Protein AF-A0AAU9X7E3-F1 (afdb_monomer_lite)

Structure (mmCIF, N/CA/C/O backbone):
data_AF-A0AAU9X7E3-F1
#
_entry.id   AF-A0AAU9X7E3-F1
#
loop_
_atom_site.group_PDB
_atom_site.id
_atom_site.type_symbol
_atom_site.label_atom_id
_atom_site.label_alt_id
_atom_site.label_comp_id
_atom_site.label_asym_id
_atom_site.label_entity_id
_atom_site.label_seq_id
_atom_site.pdbx_PDB_ins_code
_atom_site.Cartn_x
_atom_site.Cartn_y
_atom_site.Cartn_z
_atom_site.occupancy
_atom_site.B_iso_or_equiv
_atom_site.auth_seq_id
_atom_site.auth_comp_id
_atom_site.auth_asym_id
_atom_site.auth_atom_id
_atom_site.pdbx_PDB_model_num
ATOM 1 N N . MET A 1 1 ? -19.153 -23.864 36.348 1.00 34.06 1 MET A N 1
ATOM 2 C CA . MET A 1 1 ? -18.197 -24.941 35.980 1.00 34.06 1 MET A CA 1
ATOM 3 C C . MET A 1 1 ? -18.899 -26.295 36.124 1.00 34.06 1 MET A C 1
ATOM 5 O O . MET A 1 1 ? -19.943 -26.302 36.765 1.00 34.06 1 MET A O 1
ATOM 9 N N . PRO A 1 2 ? -18.339 -27.420 35.643 1.00 53.19 2 PRO A N 1
ATOM 10 C CA . PRO A 1 2 ? -17.732 -27.619 34.316 1.00 53.19 2 PRO A CA 1
ATOM 11 C C . PRO A 1 2 ? -18.173 -28.950 33.650 1.00 53.19 2 PRO A C 1
ATOM 13 O O . PRO A 1 2 ? -18.616 -29.851 34.342 1.00 53.19 2 PRO A O 1
ATOM 16 N N . GLU A 1 3 ? -17.962 -29.110 32.335 1.00 28.02 3 GLU A N 1
ATOM 17 C CA . GLU A 1 3 ? -17.413 -30.335 31.701 1.00 28.02 3 GLU A CA 1
ATOM 18 C C . GLU A 1 3 ? -17.286 -30.168 30.169 1.00 28.02 3 GLU A C 1
ATOM 20 O O . GLU A 1 3 ? -17.856 -29.245 29.589 1.00 28.02 3 GLU A O 1
ATOM 25 N N . GLY A 1 4 ? -16.520 -31.047 29.505 1.00 29.06 4 GLY A N 1
ATOM 26 C CA . GLY A 1 4 ? -16.464 -31.138 28.035 1.00 29.06 4 GLY A CA 1
ATOM 27 C C . GLY A 1 4 ? -15.501 -30.170 27.327 1.00 29.06 4 GLY A C 1
ATOM 28 O O . GLY A 1 4 ? -15.916 -29.214 26.673 1.00 29.06 4 GLY A O 1
ATOM 29 N N . SER A 1 5 ? -14.194 -30.449 27.371 1.00 42.25 5 SER A N 1
ATOM 30 C CA . SER A 1 5 ? -13.163 -29.699 26.634 1.00 42.25 5 SER A CA 1
ATOM 31 C C . SER A 1 5 ? -13.253 -29.950 25.113 1.00 42.25 5 SER A C 1
ATOM 33 O O . SER A 1 5 ? -12.653 -30.884 24.585 1.00 42.25 5 SER A O 1
ATOM 35 N N . GLY A 1 6 ? -14.048 -29.128 24.408 1.00 29.08 6 GLY A N 1
ATOM 36 C CA . GLY A 1 6 ? -14.592 -29.461 23.081 1.00 29.08 6 GLY A CA 1
ATOM 37 C C . GLY A 1 6 ? -14.503 -28.399 21.974 1.00 29.08 6 GLY A C 1
ATOM 38 O O . GLY A 1 6 ? -14.292 -27.210 22.213 1.00 29.08 6 GLY A O 1
ATOM 39 N N . PHE A 1 7 ? -14.613 -28.904 20.730 1.00 37.72 7 PHE A N 1
ATOM 40 C CA . PHE A 1 7 ? -13.700 -28.525 19.645 1.00 37.72 7 PHE A CA 1
ATOM 41 C C . PHE A 1 7 ? -14.244 -28.773 18.186 1.00 37.72 7 PHE A C 1
ATOM 43 O O . PHE A 1 7 ? -14.172 -29.905 17.720 1.00 37.72 7 PHE A O 1
ATOM 50 N N . SER A 1 8 ? -14.653 -27.756 17.375 1.00 33.97 8 SER A N 1
ATOM 51 C CA . SER A 1 8 ? -14.902 -27.918 15.894 1.00 33.97 8 SER A CA 1
ATOM 52 C C . SER A 1 8 ? -14.692 -26.670 14.970 1.00 33.97 8 SER A C 1
ATOM 54 O O . SER A 1 8 ? -15.179 -25.585 15.244 1.00 33.97 8 SER A O 1
ATOM 56 N N . TRP A 1 9 ? -13.906 -26.754 13.878 1.00 29.95 9 TRP A N 1
ATOM 57 C CA . TRP A 1 9 ? -13.163 -25.615 13.249 1.00 29.95 9 TRP A CA 1
ATOM 58 C C . TRP A 1 9 ? -14.051 -24.490 12.604 1.00 29.95 9 TRP A C 1
ATOM 60 O O . TRP A 1 9 ? -14.351 -24.609 11.422 1.00 29.95 9 TRP A O 1
ATOM 70 N N . ARG A 1 10 ? -14.405 -23.367 13.292 1.00 33.97 10 ARG A N 1
ATOM 71 C CA . ARG A 1 10 ? -15.103 -22.143 12.754 1.00 33.97 10 ARG A CA 1
ATOM 72 C C . ARG A 1 10 ? -15.026 -20.770 13.557 1.00 33.97 10 ARG A C 1
ATOM 74 O O . ARG A 1 10 ? -16.081 -20.176 13.736 1.00 33.97 10 ARG A O 1
ATOM 81 N N . GLN A 1 11 ? -13.917 -20.212 14.094 1.00 38.56 11 GLN A N 1
ATOM 82 C CA . GLN A 1 11 ? -13.910 -18.886 14.822 1.00 38.56 11 GLN A CA 1
ATOM 83 C C . GLN A 1 11 ? -12.999 -17.870 14.150 1.00 38.56 11 GLN A C 1
ATOM 85 O O . GLN A 1 11 ? -13.429 -16.918 13.506 1.00 38.56 11 GLN A O 1
ATOM 90 N N . LEU A 1 12 ? -11.707 -18.112 14.311 1.00 39.66 12 LEU A N 1
ATOM 91 C CA . LEU A 1 12 ? -10.668 -17.445 13.579 1.00 39.66 12 LEU A CA 1
ATOM 92 C C . LEU A 1 12 ? -10.614 -18.126 12.220 1.00 39.66 12 LEU A C 1
ATOM 94 O O . LEU A 1 12 ? -9.756 -18.964 11.955 1.00 39.66 12 LEU A O 1
ATOM 98 N N . LEU A 1 13 ? -11.599 -17.807 11.393 1.00 48.00 13 LEU A N 1
ATOM 99 C CA . LEU A 1 13 ? -11.430 -17.740 9.956 1.00 48.00 13 LEU A CA 1
ATOM 100 C C . LEU A 1 13 ? -12.403 -16.673 9.472 1.00 48.00 13 LEU A C 1
ATOM 102 O O . LEU A 1 13 ? -13.504 -16.572 10.008 1.00 48.00 13 LEU A O 1
ATOM 106 N N . THR A 1 14 ? -11.942 -15.769 8.628 1.00 72.19 14 THR A N 1
ATOM 107 C CA . THR A 1 14 ? -12.485 -14.426 8.683 1.00 72.19 14 THR A CA 1
ATOM 108 C C . THR A 1 14 ? -12.524 -13.779 7.309 1.00 72.19 14 THR A C 1
ATOM 110 O O . THR A 1 14 ? -12.649 -14.455 6.290 1.00 72.19 14 THR A O 1
ATOM 113 N N . VAL A 1 15 ? -12.580 -12.463 7.287 1.00 75.88 15 VAL A N 1
ATOM 114 C CA . VAL A 1 15 ? -13.208 -11.670 6.250 1.00 75.88 15 VAL A CA 1
ATOM 115 C C . VAL A 1 15 ? -12.195 -10.728 5.609 1.00 75.88 15 VAL A C 1
ATOM 117 O O . VAL A 1 15 ? -12.198 -10.487 4.425 1.00 75.88 15 VAL A O 1
ATOM 120 N N . GLU A 1 16 ? -11.153 -10.365 6.310 1.00 83.69 16 GLU A N 1
ATOM 121 C CA . GLU A 1 16 ? -9.897 -9.882 5.769 1.00 83.69 16 GLU A CA 1
ATOM 122 C C . GLU A 1 16 ? -9.414 -10.733 4.592 1.00 83.69 16 GLU A C 1
ATOM 124 O O . GLU A 1 16 ? -8.988 -10.181 3.589 1.00 83.69 16 GLU A O 1
ATOM 129 N N . PRO A 1 17 ? -9.570 -12.065 4.652 1.00 83.69 17 PRO A N 1
ATOM 130 C CA . PRO A 1 17 ? -9.434 -12.935 3.521 1.00 83.69 17 PRO A CA 1
ATOM 131 C C . PRO A 1 17 ? -10.316 -12.610 2.346 1.00 83.69 17 PRO A C 1
ATOM 133 O O . PRO A 1 17 ? -9.888 -12.287 1.240 1.00 83.69 17 PRO A O 1
ATOM 136 N N . VAL A 1 18 ? -11.582 -12.587 2.703 1.00 84.00 18 VAL A N 1
ATOM 137 C CA . VAL A 1 18 ? -12.708 -12.134 1.945 1.00 84.00 18 VAL A CA 1
ATOM 138 C C . VAL A 1 18 ? -12.499 -10.709 1.506 1.00 84.00 18 VAL A C 1
ATOM 140 O O . VAL A 1 18 ? -13.405 -10.328 0.829 1.00 84.00 18 VAL A O 1
ATOM 143 N N . LEU A 1 19 ? -11.386 -10.008 1.813 1.00 84.50 19 LEU A N 1
ATOM 144 C CA . LEU A 1 19 ? -10.996 -8.629 1.527 1.00 84.50 19 LEU A CA 1
ATOM 145 C C . LEU A 1 19 ? -9.518 -8.453 1.152 1.00 84.50 19 LEU A C 1
ATOM 147 O O . LEU A 1 19 ? -9.075 -7.313 1.104 1.00 84.50 19 LEU A O 1
ATOM 151 N N . PHE A 1 20 ? -8.721 -9.491 0.862 1.00 85.31 20 PHE A N 1
ATOM 152 C CA . PHE A 1 20 ? -7.303 -9.233 0.567 1.00 85.31 20 PHE A CA 1
ATOM 153 C C . PHE A 1 20 ? -6.941 -8.939 -0.880 1.00 85.31 20 PHE A C 1
ATOM 155 O O . PHE A 1 20 ? -5.976 -8.275 -1.130 1.00 85.31 20 PHE A O 1
ATOM 162 N N . LEU A 1 21 ? -7.703 -9.362 -1.860 1.00 86.56 21 LEU A N 1
ATOM 163 C CA . LEU A 1 21 ? -7.355 -9.533 -3.238 1.00 86.56 21 LEU A CA 1
ATOM 164 C C . LEU A 1 21 ? -8.092 -8.688 -4.307 1.00 86.56 21 LEU A C 1
ATOM 166 O O . LEU A 1 21 ? -7.710 -8.831 -5.435 1.00 86.56 21 LEU A O 1
ATOM 170 N N . TYR A 1 22 ? -9.035 -7.776 -4.036 1.00 88.69 22 TYR A N 1
ATOM 171 C CA . TYR A 1 22 ? -9.786 -6.819 -4.925 1.00 88.69 22 TYR A CA 1
ATOM 172 C C . TYR A 1 22 ? -9.271 -5.428 -4.785 1.00 88.69 22 TYR A C 1
ATOM 174 O O . TYR A 1 22 ? -9.826 -4.531 -5.361 1.00 88.69 22 TYR A O 1
ATOM 182 N N . ALA A 1 23 ? -8.207 -5.235 -4.030 1.00 87.69 23 ALA A N 1
ATOM 183 C CA . ALA A 1 23 ? -7.417 -4.050 -4.196 1.00 87.69 23 ALA A CA 1
ATOM 184 C C . ALA A 1 23 ? -6.188 -4.302 -5.044 1.00 87.69 23 ALA A C 1
ATOM 186 O O . ALA A 1 23 ? -5.685 -3.341 -5.564 1.00 87.69 23 ALA A O 1
ATOM 187 N N . PHE A 1 24 ? -5.832 -5.562 -5.269 1.00 87.69 24 PHE A N 1
ATOM 188 C CA . PHE A 1 24 ? -4.678 -6.194 -5.915 1.00 87.69 24 PHE A CA 1
ATOM 189 C C . PHE A 1 24 ? -4.375 -5.968 -7.395 1.00 87.69 24 PHE A C 1
ATOM 191 O O . PHE A 1 24 ? -3.501 -5.187 -7.723 1.00 87.69 24 PHE A O 1
ATOM 198 N N . GLY A 1 25 ? -4.981 -6.694 -8.328 1.00 87.69 25 GLY A N 1
ATOM 199 C CA . GLY A 1 25 ? -5.093 -6.246 -9.719 1.00 87.69 25 GLY A CA 1
ATOM 200 C C . GLY A 1 25 ? -6.504 -5.807 -10.047 1.00 87.69 25 GLY A C 1
ATOM 201 O O . GLY A 1 25 ? -7.139 -6.090 -11.057 1.00 87.69 25 GLY A O 1
ATOM 202 N N . LEU A 1 26 ? -7.034 -5.158 -9.053 1.00 89.12 26 LEU A N 1
ATOM 203 C CA . LEU A 1 26 ? -7.523 -3.848 -9.144 1.00 89.12 26 LEU A CA 1
ATOM 204 C C . LEU A 1 26 ? -6.396 -2.846 -9.177 1.00 89.12 26 LEU A C 1
ATOM 206 O O . LEU A 1 26 ? -6.525 -1.754 -9.716 1.00 89.12 26 LEU A O 1
ATOM 210 N N . PHE A 1 27 ? -5.292 -3.170 -8.529 1.00 90.56 27 PHE A N 1
ATOM 211 C CA . PHE A 1 27 ? -4.270 -2.195 -8.397 1.00 90.56 27 PHE A CA 1
ATOM 212 C C . PHE A 1 27 ? -3.461 -2.062 -9.627 1.00 90.56 27 PHE A C 1
ATOM 214 O O . PHE A 1 27 ? -3.493 -1.008 -10.237 1.00 90.56 27 PHE A O 1
ATOM 221 N N . MET A 1 28 ? -2.950 -3.203 -10.045 1.00 91.38 28 MET A N 1
ATOM 222 C CA . MET A 1 28 ? -3.011 -3.744 -11.392 1.00 91.38 28 MET A CA 1
ATOM 223 C C . MET A 1 28 ? -4.469 -3.790 -11.883 1.00 91.38 28 MET A C 1
ATOM 225 O O . MET A 1 28 ? -4.993 -4.841 -12.187 1.00 91.38 28 MET A O 1
ATOM 229 N N . ASN A 1 29 ? -5.127 -2.636 -11.821 1.00 91.44 29 ASN A N 1
ATOM 230 C CA . ASN A 1 29 ? -6.243 -2.076 -12.577 1.00 91.44 29 ASN A CA 1
ATOM 231 C C . ASN A 1 29 ? -6.055 -0.632 -12.905 1.00 91.44 29 ASN A C 1
ATOM 233 O O . ASN A 1 29 ? -6.702 -0.148 -13.782 1.00 91.44 29 ASN A O 1
ATOM 237 N N . VAL A 1 30 ? -5.108 0.083 -12.351 1.00 87.62 30 VAL A N 1
ATOM 238 C CA . VAL A 1 30 ? -4.711 1.364 -12.934 1.00 87.62 30 VAL A CA 1
ATOM 239 C C . VAL A 1 30 ? -3.612 1.344 -13.930 1.00 87.62 30 VAL A C 1
ATOM 241 O O . VAL A 1 30 ? -3.585 2.260 -14.751 1.00 87.62 30 VAL A O 1
ATOM 244 N N . PRO A 1 31 ? -2.628 0.479 -13.760 1.00 90.00 31 PRO A N 1
ATOM 245 C CA . PRO A 1 31 ? -1.427 0.639 -14.476 1.00 90.00 31 PRO A CA 1
ATOM 246 C C . PRO A 1 31 ? -1.408 -0.343 -15.647 1.00 90.00 31 PRO A C 1
ATOM 248 O O . PRO A 1 31 ? -0.326 -0.506 -16.158 1.00 90.00 31 PRO A O 1
ATOM 251 N N . VAL A 1 32 ? -2.532 -0.962 -16.072 1.00 93.00 32 VAL A N 1
ATOM 252 C CA . VAL A 1 32 ? -2.797 -1.820 -17.277 1.00 93.00 32 VAL A CA 1
ATOM 253 C C . VAL A 1 32 ? -4.210 -1.813 -18.019 1.00 93.00 32 VAL A C 1
ATOM 255 O O . VAL A 1 32 ? -4.251 -2.307 -19.133 1.00 93.00 32 VAL A O 1
ATOM 258 N N . SER A 1 33 ? -5.253 -1.002 -17.718 1.00 91.44 33 SER A N 1
ATOM 259 C CA . SER A 1 33 ? -6.255 -0.308 -18.667 1.00 91.44 33 SER A CA 1
ATOM 260 C C . SER A 1 33 ? -6.373 1.287 -19.298 1.00 91.44 33 SER A C 1
ATOM 262 O O . SER A 1 33 ? -7.465 1.472 -19.770 1.00 91.44 33 SER A O 1
ATOM 264 N N . GLN A 1 34 ? -5.578 2.501 -19.597 1.00 90.06 34 GLN A N 1
ATOM 265 C CA . GLN A 1 34 ? -4.177 3.240 -19.964 1.00 90.06 34 GLN A CA 1
ATOM 266 C C . GLN A 1 34 ? -2.759 2.809 -20.808 1.00 90.06 34 GLN A C 1
ATOM 268 O O . GLN A 1 34 ? -1.940 3.700 -20.990 1.00 90.06 34 GLN A O 1
ATOM 273 N N . GLN A 1 35 ? -2.347 1.595 -21.363 1.00 92.44 35 GLN A N 1
ATOM 274 C CA . GLN A 1 35 ? -1.590 1.030 -22.552 1.00 92.44 35 GLN A CA 1
ATOM 275 C C . GLN A 1 35 ? -2.226 0.050 -23.619 1.00 92.44 35 GLN A C 1
ATOM 277 O O . GLN A 1 35 ? -1.532 -0.578 -24.400 1.00 92.44 35 GLN A O 1
ATOM 282 N N . PHE A 1 36 ? -3.530 -0.059 -23.742 1.00 93.69 36 PHE A N 1
ATOM 283 C CA . PHE A 1 36 ? -4.358 -0.618 -24.803 1.00 93.69 36 PHE A CA 1
ATOM 284 C C . PHE A 1 36 ? -5.284 0.359 -25.674 1.00 93.69 36 PHE A C 1
ATOM 286 O O . PHE A 1 36 ? -6.014 -0.174 -26.476 1.00 93.69 36 PHE A O 1
ATOM 293 N N . ILE A 1 37 ? -5.215 1.733 -25.669 1.00 92.25 37 ILE A N 1
ATOM 294 C CA . ILE A 1 37 ? -5.540 2.700 -26.797 1.00 92.25 37 ILE A CA 1
ATOM 295 C C . ILE A 1 37 ? -4.509 3.749 -27.479 1.00 92.25 37 ILE A C 1
ATOM 297 O O . ILE A 1 37 ? -4.944 4.452 -28.376 1.00 92.25 37 ILE A O 1
ATOM 301 N N . TYR A 1 38 ? -3.172 3.833 -27.273 1.00 92.19 38 TYR A N 1
ATOM 302 C CA . TYR A 1 38 ? -2.069 4.487 -28.095 1.00 92.19 38 TYR A CA 1
ATOM 303 C C . TYR A 1 38 ? -1.623 3.456 -29.204 1.00 92.19 38 TYR A C 1
ATOM 305 O O . TYR A 1 38 ? -2.498 3.217 -29.980 1.00 92.19 38 TYR A O 1
ATOM 313 N N . HIS A 1 39 ? -0.452 2.761 -29.344 1.00 91.62 39 HIS A N 1
ATOM 314 C CA . HIS A 1 39 ? -0.126 1.476 -30.117 1.00 91.62 39 HIS A CA 1
ATOM 315 C C . HIS A 1 39 ? -1.117 1.124 -31.310 1.00 91.62 39 HIS A C 1
ATOM 317 O O . HIS A 1 39 ? -1.103 1.916 -32.213 1.00 91.62 39 HIS A O 1
ATOM 323 N N . ARG A 1 40 ? -2.065 0.174 -31.484 1.00 91.56 40 ARG A N 1
ATOM 324 C CA . ARG A 1 40 ? -3.116 0.280 -32.601 1.00 91.56 40 ARG A CA 1
ATOM 325 C C . ARG A 1 40 ? -4.048 1.566 -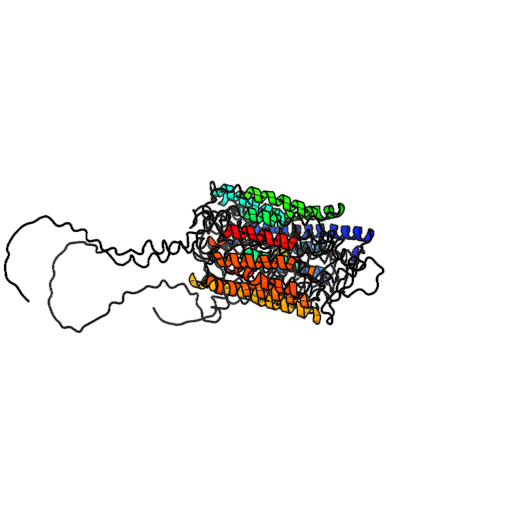32.701 1.00 91.56 40 ARG A C 1
ATOM 327 O O . ARG A 1 40 ? -5.208 1.439 -33.078 1.00 91.56 40 ARG A O 1
ATOM 334 N N . LEU A 1 41 ? -3.558 2.763 -32.337 1.00 91.69 41 LEU A N 1
ATOM 335 C CA . LEU A 1 41 ? -3.818 4.211 -32.589 1.00 91.69 41 LEU A CA 1
ATOM 336 C C . LEU A 1 41 ? -2.531 5.086 -32.321 1.00 91.69 41 LEU A C 1
ATOM 338 O O . LEU A 1 41 ? -2.574 6.305 -32.391 1.00 91.69 41 LEU A O 1
ATOM 342 N N . SER A 1 42 ? -1.381 4.503 -31.975 1.00 89.94 42 SER A N 1
ATOM 343 C CA . SER A 1 42 ? 0.005 4.910 -32.205 1.00 89.94 42 SER A CA 1
ATOM 344 C C . SER A 1 42 ? 0.486 4.177 -33.439 1.00 89.94 42 SER A C 1
ATOM 346 O O . SER A 1 42 ? 0.363 4.822 -34.442 1.00 89.94 42 SER A O 1
ATOM 348 N N . ASP A 1 43 ? 0.855 2.894 -33.505 1.00 89.12 43 ASP A N 1
ATOM 349 C CA . ASP A 1 43 ? 0.644 2.034 -34.698 1.00 89.12 43 ASP A CA 1
ATOM 350 C C . ASP A 1 43 ? -0.542 2.476 -35.589 1.00 89.12 43 ASP A C 1
ATOM 352 O O . ASP A 1 43 ? -0.310 2.744 -36.762 1.00 89.12 43 ASP A O 1
ATOM 356 N N . ALA A 1 44 ? -1.780 2.663 -35.088 1.00 88.94 44 ALA A N 1
ATOM 357 C CA . ALA A 1 44 ? -2.884 3.157 -35.951 1.00 88.94 44 ALA A CA 1
ATOM 358 C C . ALA A 1 44 ? -3.032 4.696 -36.047 1.00 88.94 44 ALA A C 1
ATOM 360 O O . ALA A 1 44 ? -4.009 5.192 -36.601 1.00 88.94 44 ALA A O 1
ATOM 361 N N . LYS A 1 45 ? -2.041 5.453 -35.564 1.00 88.81 45 LYS A N 1
ATOM 362 C CA . LYS A 1 45 ? -1.701 6.821 -36.011 1.00 88.81 45 LYS A CA 1
ATOM 363 C C . LYS A 1 45 ? -0.248 6.926 -36.552 1.00 88.81 45 LYS A C 1
ATOM 365 O O . LYS A 1 45 ? 0.256 8.029 -36.705 1.00 88.81 45 LYS A O 1
ATOM 370 N N . GLY A 1 46 ? 0.461 5.827 -36.827 1.00 84.00 46 GLY A N 1
ATOM 371 C CA . GLY A 1 46 ? 1.904 5.801 -37.130 1.00 84.00 46 GLY A CA 1
ATOM 372 C C . GLY A 1 46 ? 2.912 6.289 -36.058 1.00 84.00 46 GLY A C 1
ATOM 373 O O . GLY A 1 46 ? 4.012 6.677 -36.432 1.00 84.00 46 GLY A O 1
ATOM 374 N N . PHE A 1 47 ? 2.603 6.318 -34.757 1.00 84.00 47 PHE A N 1
ATOM 375 C CA . PHE A 1 47 ? 3.562 6.548 -33.658 1.00 84.00 47 PHE A CA 1
ATOM 376 C C . PHE A 1 47 ? 4.141 5.182 -33.205 1.00 84.00 47 PHE A C 1
ATOM 378 O O . PHE A 1 47 ? 3.400 4.405 -32.617 1.00 84.00 47 PHE A O 1
ATOM 385 N N . PRO A 1 48 ? 5.411 4.828 -33.484 1.00 76.00 48 PRO A N 1
ATOM 386 C CA . PRO A 1 48 ? 5.922 3.457 -33.285 1.00 76.00 48 PRO A CA 1
ATOM 387 C C . PRO A 1 48 ? 5.993 2.856 -31.852 1.00 76.00 48 PRO A C 1
ATOM 389 O O . PRO A 1 48 ? 6.916 2.105 -31.585 1.00 76.00 48 PRO A O 1
ATOM 392 N N . TYR A 1 49 ? 5.161 3.203 -30.863 1.00 79.12 49 TYR A N 1
ATOM 393 C CA . TYR A 1 49 ? 5.353 2.707 -29.481 1.00 79.12 49 TYR A CA 1
ATOM 394 C C . TYR A 1 49 ? 5.371 1.169 -29.416 1.00 79.12 49 TYR A C 1
ATOM 396 O O . TYR A 1 49 ? 4.471 0.544 -29.966 1.00 79.12 49 TYR A O 1
ATOM 404 N N . HIS A 1 50 ? 6.365 0.555 -28.759 1.00 76.25 50 HIS A N 1
ATOM 405 C CA . HIS A 1 50 ? 6.971 -0.640 -29.357 1.00 76.25 50 HIS A CA 1
ATOM 406 C C . HIS A 1 50 ? 7.244 -1.845 -28.434 1.00 76.25 50 HIS A C 1
ATOM 408 O O . HIS A 1 50 ? 7.209 -1.758 -27.218 1.00 76.25 50 HIS A O 1
ATOM 414 N N . PHE A 1 51 ? 7.495 -2.995 -29.063 1.00 70.06 51 PHE A N 1
ATOM 415 C CA . PHE A 1 51 ? 7.482 -4.349 -28.518 1.00 70.06 51 PHE A CA 1
ATOM 416 C C . PHE A 1 51 ? 8.417 -4.729 -27.337 1.00 70.06 51 PHE A C 1
ATOM 418 O O . PHE A 1 51 ? 7.815 -5.160 -26.355 1.00 70.06 51 PHE A O 1
ATOM 425 N N . GLN A 1 52 ? 9.773 -4.728 -27.427 1.00 63.19 52 GLN A N 1
ATOM 426 C CA . GLN A 1 52 ? 10.666 -5.796 -26.838 1.00 63.19 52 GLN A CA 1
ATOM 427 C C . GLN A 1 52 ? 11.267 -5.689 -25.249 1.00 63.19 52 GLN A C 1
ATOM 429 O O . GLN A 1 52 ? 10.943 -6.693 -23.570 1.00 63.19 52 GLN A O 1
ATOM 434 N N . GLN A 1 53 ? 12.144 -4.673 -25.742 1.00 62.84 53 GLN A N 1
ATOM 435 C CA . GLN A 1 53 ? 13.646 -4.399 -25.710 1.00 62.84 53 GLN A CA 1
ATOM 436 C C . GLN A 1 53 ? 13.953 -3.350 -24.638 1.00 62.84 53 GLN A C 1
ATOM 438 O O . GLN A 1 53 ? 13.174 -2.430 -24.605 1.00 62.84 53 GLN A O 1
ATOM 443 N N . GLU A 1 54 ? 14.945 -3.468 -23.728 1.00 54.06 54 GLU A N 1
ATOM 444 C CA . GLU A 1 54 ? 14.678 -3.039 -22.323 1.00 54.06 54 GLU A CA 1
ATOM 445 C C . GLU A 1 54 ? 14.448 -1.561 -22.126 1.00 54.06 54 GLU A C 1
ATOM 447 O O . GLU A 1 54 ? 13.782 -1.240 -21.162 1.00 54.06 54 GLU A O 1
ATOM 452 N N . THR A 1 55 ? 14.791 -0.663 -23.049 1.00 59.16 55 THR A N 1
ATOM 453 C CA . THR A 1 55 ? 13.790 0.364 -23.325 1.00 59.16 55 THR A CA 1
ATOM 454 C C . THR A 1 55 ? 13.224 0.268 -24.758 1.00 59.16 55 THR A C 1
ATOM 456 O O . THR A 1 55 ? 14.013 0.115 -25.676 1.00 59.16 55 THR A O 1
ATOM 459 N N . GLY A 1 56 ? 11.887 0.233 -25.005 1.00 57.03 56 GLY A N 1
ATOM 460 C CA . GLY A 1 56 ? 11.268 0.107 -26.365 1.00 57.03 56 GLY A CA 1
ATOM 461 C C . GLY A 1 56 ? 10.185 1.066 -27.090 1.00 57.03 56 GLY A C 1
ATOM 462 O O . GLY A 1 56 ? 9.173 0.482 -27.396 1.00 57.03 56 GLY A O 1
ATOM 463 N N . CYS A 1 57 ? 10.057 2.372 -27.544 1.00 62.22 57 CYS A N 1
ATOM 464 C CA . CYS A 1 57 ? 10.590 3.814 -27.743 1.00 62.22 57 CYS A CA 1
ATOM 465 C C . CYS A 1 57 ? 11.996 4.455 -28.242 1.00 62.22 57 CYS A C 1
ATOM 467 O O . CYS A 1 57 ? 12.211 5.400 -27.512 1.00 62.22 57 CYS A O 1
ATOM 469 N N . GLU A 1 58 ? 12.764 4.215 -29.402 1.00 51.38 58 GLU A N 1
ATOM 470 C CA . GLU A 1 58 ? 14.169 4.529 -30.012 1.00 51.38 58 GLU A CA 1
ATOM 471 C C . GLU A 1 58 ? 14.507 5.895 -30.726 1.00 51.38 58 GLU A C 1
ATOM 473 O O . GLU A 1 58 ? 13.679 6.387 -31.485 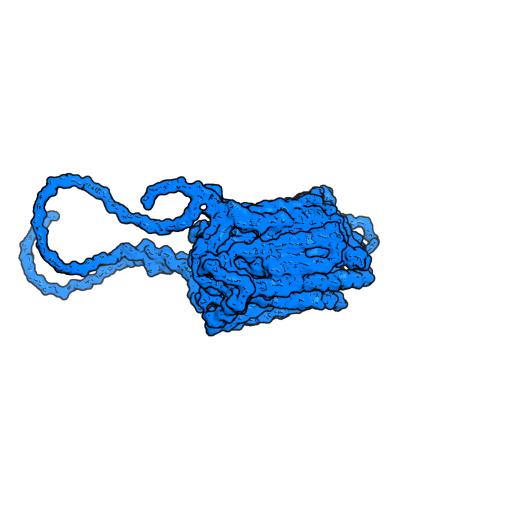1.00 51.38 58 GLU A O 1
ATOM 478 N N . GLY A 1 59 ? 15.699 6.518 -30.508 1.00 55.16 59 GLY A N 1
ATOM 479 C CA . GLY A 1 59 ? 16.187 7.800 -31.100 1.00 55.16 59 GLY A CA 1
ATOM 480 C C . GLY A 1 59 ? 16.111 9.144 -30.299 1.00 55.16 59 GLY A C 1
ATOM 481 O O . GLY A 1 59 ? 15.745 10.181 -30.852 1.00 55.16 59 GLY A O 1
ATOM 482 N N . LYS A 1 60 ? 16.379 9.181 -28.983 1.00 54.72 60 LYS A N 1
ATOM 483 C CA . LYS A 1 60 ? 15.638 9.963 -27.954 1.00 54.72 60 LYS A CA 1
ATOM 484 C C . LYS A 1 60 ? 15.459 11.491 -28.024 1.00 54.72 60 LYS A C 1
ATOM 486 O O . LYS A 1 60 ? 14.740 12.002 -27.182 1.00 54.72 60 LYS A O 1
ATOM 491 N N . ASN A 1 61 ? 15.883 12.273 -29.002 1.00 62.19 61 ASN A N 1
ATOM 492 C CA . ASN A 1 61 ? 15.286 13.619 -29.142 1.00 62.19 61 ASN A CA 1
ATOM 493 C C . ASN A 1 61 ? 14.149 13.598 -30.165 1.00 62.19 61 ASN A C 1
ATOM 495 O O . ASN A 1 61 ? 14.402 13.540 -31.362 1.00 62.19 61 ASN A O 1
ATOM 499 N N . LEU A 1 62 ? 12.883 13.685 -29.717 1.00 74.31 62 LEU A N 1
ATOM 500 C CA . LEU A 1 62 ? 11.772 13.627 -30.678 1.00 74.31 62 LEU A CA 1
ATOM 501 C C . LEU A 1 62 ? 11.795 14.818 -31.635 1.00 74.31 62 LEU A C 1
ATOM 503 O O . LEU A 1 62 ? 11.661 15.968 -31.198 1.00 74.31 62 LEU A O 1
ATOM 507 N N . ASN A 1 63 ? 11.775 14.501 -32.925 1.00 81.25 63 ASN A N 1
ATOM 508 C CA . ASN A 1 63 ? 11.413 15.412 -34.003 1.00 81.25 63 ASN A CA 1
ATOM 509 C C . ASN A 1 63 ? 10.011 16.013 -33.783 1.00 81.25 63 ASN A C 1
ATOM 511 O O . ASN A 1 63 ? 9.130 15.395 -33.179 1.00 81.25 63 ASN A O 1
ATOM 515 N N . ALA A 1 64 ? 9.782 17.226 -34.296 1.00 82.56 64 ALA A N 1
ATOM 516 C CA . ALA A 1 64 ? 8.546 17.979 -34.055 1.00 82.56 64 ALA A CA 1
ATOM 517 C C . ALA A 1 64 ? 7.272 17.260 -34.548 1.00 82.56 64 ALA A C 1
ATOM 519 O O . ALA A 1 64 ? 6.230 17.354 -33.900 1.00 82.56 64 ALA A O 1
ATOM 520 N N . SER A 1 65 ? 7.367 16.500 -35.644 1.00 84.62 65 SER A N 1
ATOM 521 C CA . SER A 1 65 ? 6.297 15.633 -36.161 1.00 84.62 65 SER A CA 1
ATOM 522 C C . SER A 1 65 ? 5.861 14.601 -35.123 1.00 84.62 65 SER A C 1
ATOM 524 O O . SER A 1 65 ? 4.685 14.527 -34.770 1.00 84.62 65 SER A O 1
ATOM 526 N N . MET A 1 66 ? 6.824 13.874 -34.561 1.00 83.00 66 MET A N 1
ATOM 527 C CA . MET A 1 66 ? 6.577 12.908 -33.504 1.00 83.00 66 MET A CA 1
ATOM 528 C C . MET A 1 66 ? 6.069 13.604 -32.232 1.00 83.00 66 MET A C 1
ATOM 530 O O . MET A 1 66 ? 5.069 13.151 -31.693 1.00 83.00 66 MET A O 1
ATOM 534 N N . LYS A 1 67 ? 6.646 14.745 -31.797 1.00 83.69 67 LYS A N 1
ATOM 535 C CA . LYS A 1 67 ? 6.146 15.525 -30.631 1.00 83.69 67 LYS A CA 1
ATOM 536 C C . LYS A 1 67 ? 4.704 16.037 -30.819 1.00 83.69 67 LYS A C 1
ATOM 538 O O . LYS A 1 67 ? 4.014 16.277 -29.830 1.00 83.69 67 LYS A O 1
ATOM 543 N N . LYS A 1 68 ? 4.233 16.235 -32.058 1.00 87.44 68 LYS A N 1
ATOM 544 C CA . LYS A 1 68 ? 2.824 16.544 -32.375 1.00 87.44 68 LYS A CA 1
ATOM 545 C C . LYS A 1 68 ? 1.960 15.292 -32.272 1.00 87.44 68 LYS A C 1
ATOM 547 O O . LYS A 1 68 ? 0.971 15.302 -31.544 1.00 87.44 68 LYS A O 1
ATOM 552 N N . LEU A 1 69 ? 2.367 14.229 -32.963 1.00 88.50 69 LEU A N 1
ATOM 553 C CA . LEU A 1 69 ? 1.647 12.962 -33.024 1.00 88.50 69 LEU A CA 1
ATOM 554 C C . LEU A 1 69 ? 1.411 12.393 -31.624 1.00 88.50 69 LEU A C 1
ATOM 556 O O . LEU A 1 69 ? 0.298 12.050 -31.255 1.00 88.50 69 LEU A O 1
ATOM 560 N N . GLU A 1 70 ? 2.441 12.445 -30.795 1.00 88.00 70 GLU A N 1
ATOM 561 C CA . GLU A 1 70 ? 2.399 12.162 -29.372 1.00 88.00 70 GLU A CA 1
ATOM 562 C C . GLU A 1 70 ? 1.259 12.867 -28.635 1.00 88.00 70 GLU A C 1
ATOM 564 O O . GLU A 1 70 ? 0.463 12.227 -27.955 1.00 88.00 70 GLU A O 1
ATOM 569 N N . LYS A 1 71 ? 1.148 14.190 -28.784 1.00 90.06 71 LYS A N 1
ATOM 570 C CA . LYS A 1 71 ? 0.115 14.994 -28.127 1.00 90.06 71 LYS A CA 1
ATOM 571 C C . LYS A 1 71 ? -1.276 14.671 -28.662 1.00 90.06 71 LYS A C 1
ATOM 573 O O . LYS A 1 71 ? -2.240 14.810 -27.919 1.00 90.06 71 LYS A O 1
ATOM 578 N N . GLU A 1 72 ? -1.398 14.212 -29.903 1.00 90.81 72 GLU A N 1
ATOM 579 C CA . GLU A 1 72 ? -2.661 13.703 -30.447 1.00 90.81 72 GLU A CA 1
ATOM 580 C C . GLU A 1 72 ? -3.016 12.354 -29.845 1.00 90.81 72 GLU A C 1
ATOM 582 O O . GLU A 1 72 ? -4.148 12.166 -29.412 1.00 90.81 72 GLU A O 1
ATOM 587 N N . VAL A 1 73 ? -2.065 11.426 -29.743 1.00 91.69 73 VAL A N 1
ATOM 588 C CA . VAL A 1 73 ? -2.359 10.139 -29.121 1.00 91.69 73 VAL A CA 1
ATOM 589 C C . VAL A 1 73 ? -2.622 10.312 -27.608 1.00 91.69 73 VAL A C 1
ATOM 591 O O . VAL A 1 73 ? -3.494 9.660 -27.054 1.00 91.69 73 VAL A O 1
ATOM 594 N N . GLN A 1 74 ? -2.011 11.305 -26.946 1.00 90.81 74 GLN A N 1
ATOM 595 C CA . GLN A 1 74 ? -2.353 11.736 -25.572 1.00 90.81 74 GLN A CA 1
ATOM 596 C C . GLN A 1 74 ? -3.724 12.399 -25.441 1.00 90.81 74 GLN A C 1
ATOM 598 O O . GLN A 1 74 ? -4.254 12.512 -24.340 1.00 90.81 74 GLN A O 1
ATOM 603 N N . THR A 1 75 ? -4.255 12.965 -26.519 1.00 91.38 75 THR A N 1
ATOM 604 C CA . THR A 1 75 ? -5.474 13.772 -26.436 1.00 91.38 75 THR A CA 1
ATOM 605 C C . THR A 1 75 ? -6.680 12.854 -26.416 1.00 91.38 75 THR A C 1
ATOM 607 O O . THR A 1 75 ? -7.433 12.868 -25.443 1.00 91.38 75 THR A O 1
ATOM 610 N N . ASP A 1 76 ? -6.798 11.991 -27.427 1.00 92.00 76 ASP A N 1
ATOM 611 C CA . ASP A 1 76 ? -7.801 10.925 -27.505 1.00 92.00 76 ASP A CA 1
ATOM 612 C C . ASP A 1 76 ? -7.843 10.119 -26.202 1.00 92.00 76 ASP A C 1
ATOM 614 O O . ASP A 1 76 ? -8.907 9.749 -25.716 1.00 92.00 76 ASP A O 1
ATOM 618 N N . ALA A 1 77 ? -6.681 9.936 -25.586 1.00 91.81 77 ALA A N 1
ATOM 619 C CA . ALA A 1 77 ? -6.508 9.222 -24.346 1.00 91.81 77 ALA A CA 1
ATOM 620 C C . ALA A 1 77 ? -7.215 9.785 -23.140 1.00 91.81 77 ALA A C 1
ATOM 622 O O . ALA A 1 77 ? -7.970 9.061 -22.488 1.00 91.81 77 ALA A O 1
ATOM 623 N N . SER A 1 78 ? -7.076 11.083 -22.899 1.00 90.81 78 SER A N 1
ATOM 624 C CA . SER A 1 78 ? -7.875 11.726 -21.863 1.00 90.81 78 SER A CA 1
ATOM 625 C C . SER A 1 78 ? -9.364 11.473 -22.053 1.00 90.81 78 SER A C 1
ATOM 627 O O . SER A 1 78 ? -10.094 11.360 -21.073 1.00 90.81 78 SER A O 1
ATOM 629 N N . TYR A 1 79 ? -9.809 11.369 -23.306 1.00 91.88 79 TYR A N 1
ATOM 630 C CA . TYR A 1 79 ? -11.218 11.306 -23.650 1.00 91.88 79 TYR A CA 1
ATOM 631 C C . TYR A 1 79 ? -11.806 9.905 -23.667 1.00 91.88 79 TYR A C 1
ATOM 633 O O . TYR A 1 79 ? -12.904 9.746 -23.134 1.00 91.88 79 TYR A O 1
ATOM 641 N N . VAL A 1 80 ? -11.117 8.885 -24.195 1.00 91.62 80 VAL A N 1
ATOM 642 C CA . VAL A 1 80 ? -11.670 7.527 -24.113 1.00 91.62 80 VAL A CA 1
ATOM 643 C C . VAL A 1 80 ? -11.815 7.134 -22.652 1.00 91.62 80 VAL A C 1
ATOM 645 O O . VAL A 1 80 ? -12.879 6.664 -22.276 1.00 91.62 80 VAL A O 1
ATOM 648 N N . GLN A 1 81 ? -10.837 7.438 -21.795 1.00 88.50 81 GLN A N 1
ATOM 649 C CA . GLN A 1 81 ? -10.995 7.141 -20.376 1.00 88.50 81 GLN A CA 1
ATOM 650 C C . GLN A 1 81 ? -11.971 8.038 -19.629 1.00 88.50 81 GLN A C 1
ATOM 652 O O . GLN A 1 81 ? -12.659 7.556 -18.724 1.00 88.50 81 GLN A O 1
ATOM 657 N N . LEU A 1 82 ? -12.072 9.320 -19.985 1.00 89.94 82 LEU A N 1
ATOM 658 C CA . LEU A 1 82 ? -13.176 10.124 -19.469 1.00 89.94 82 LEU A CA 1
ATOM 659 C C . LEU A 1 82 ? -14.505 9.415 -19.758 1.00 89.94 82 LEU A C 1
ATOM 661 O O . LEU A 1 82 ? -15.364 9.385 -18.884 1.00 89.94 82 LEU A O 1
ATOM 665 N N . GLY A 1 83 ? -14.591 8.727 -20.901 1.00 90.25 83 GLY A N 1
ATOM 666 C CA . GLY A 1 83 ? -15.582 7.700 -21.202 1.00 90.25 83 GLY A CA 1
ATOM 667 C C . GLY A 1 83 ? -15.738 6.617 -20.129 1.00 90.25 83 GLY A C 1
ATOM 668 O O . GLY A 1 83 ? -16.815 6.562 -19.551 1.00 90.25 83 GLY A O 1
ATOM 669 N N . ILE A 1 84 ? -14.753 5.762 -19.815 1.00 91.06 84 ILE A N 1
ATOM 670 C CA . ILE A 1 84 ? -15.014 4.650 -18.866 1.00 91.06 84 ILE A CA 1
ATOM 671 C C . ILE A 1 84 ? -15.355 5.150 -17.466 1.00 91.06 84 ILE A C 1
ATOM 673 O O . ILE A 1 84 ? -16.387 4.731 -16.941 1.00 91.06 84 ILE A O 1
ATOM 677 N N . VAL A 1 85 ? -14.606 6.101 -16.882 1.00 88.56 85 VAL A N 1
ATOM 678 C CA . VAL A 1 85 ? -15.052 6.657 -15.590 1.00 88.56 85 VAL A CA 1
ATOM 679 C C . VAL A 1 85 ? -16.445 7.272 -15.708 1.00 88.56 85 VAL A C 1
ATOM 681 O O . VAL A 1 85 ? -17.223 7.082 -14.788 1.00 88.56 85 VAL A O 1
ATOM 684 N N . MET A 1 86 ? -16.841 7.916 -16.809 1.00 90.06 86 MET A N 1
ATOM 685 C CA . MET A 1 86 ? -18.232 8.367 -16.977 1.00 90.06 86 MET A CA 1
ATOM 686 C C . MET A 1 86 ? -19.241 7.207 -17.013 1.00 90.06 86 MET A C 1
ATOM 688 O O . MET A 1 86 ? -20.245 7.246 -16.300 1.00 90.06 86 MET A O 1
ATOM 692 N N . PHE A 1 87 ? -18.997 6.194 -17.848 1.00 92.06 87 PHE A N 1
ATOM 693 C CA . PHE A 1 87 ? -19.919 5.080 -18.097 1.00 92.06 87 PHE A CA 1
ATOM 694 C C . PHE A 1 87 ? -20.163 4.231 -16.864 1.00 92.06 87 PHE A C 1
ATOM 696 O O . PHE A 1 87 ? -21.263 3.728 -16.664 1.00 92.06 87 PHE A O 1
ATOM 703 N N . SER A 1 88 ? -19.156 4.132 -16.018 1.00 90.56 88 SER A N 1
ATOM 704 C CA . SER A 1 88 ? -19.249 3.518 -14.714 1.00 90.56 88 SER A CA 1
ATOM 705 C C . SER A 1 88 ? -19.783 4.477 -13.626 1.00 90.56 88 SER A C 1
ATOM 707 O O . SER A 1 88 ? -20.503 4.042 -12.722 1.00 90.56 88 SER A O 1
ATOM 709 N N . ALA A 1 89 ? -19.510 5.790 -13.740 1.00 86.81 89 ALA A N 1
ATOM 710 C CA . ALA A 1 89 ? -19.934 6.822 -12.786 1.00 86.81 89 ALA A CA 1
ATOM 711 C C . ALA A 1 89 ? -21.405 6.993 -12.661 1.00 86.81 89 ALA A C 1
ATOM 713 O O . ALA A 1 89 ? -21.945 6.878 -11.563 1.00 86.81 89 ALA A O 1
ATOM 714 N N . LEU A 1 90 ? -22.045 7.312 -13.763 1.00 88.56 90 LEU A N 1
ATOM 715 C CA . LEU A 1 90 ? -23.426 7.729 -13.702 1.00 88.56 90 LEU A CA 1
ATOM 716 C C . LEU A 1 90 ? -24.325 6.579 -13.195 1.00 88.56 90 LEU A C 1
ATOM 718 O O . LEU A 1 90 ? -25.159 6.852 -12.330 1.00 88.56 90 LEU A O 1
ATOM 722 N N . PRO A 1 91 ? -24.106 5.297 -13.569 1.00 90.06 91 PRO A N 1
ATOM 723 C CA . PRO A 1 91 ? -24.818 4.180 -12.961 1.00 90.06 91 PRO A CA 1
ATOM 724 C C . PRO A 1 91 ? -24.495 3.994 -11.485 1.00 90.06 91 PRO A C 1
ATOM 726 O O . PRO A 1 91 ? -25.419 3.906 -10.682 1.00 90.06 91 PRO A O 1
ATOM 729 N N . SER A 1 92 ? -23.224 3.975 -11.082 1.00 89.44 92 SER A N 1
ATOM 730 C CA . SER A 1 92 ? -22.911 3.701 -9.680 1.00 89.44 92 SER A CA 1
ATOM 731 C C . SER A 1 92 ? -23.339 4.843 -8.750 1.00 89.44 92 SER A C 1
ATOM 733 O O . SER A 1 92 ? -23.914 4.547 -7.700 1.00 89.44 92 SER A O 1
ATOM 735 N N . ILE A 1 93 ? -23.212 6.113 -9.185 1.00 85.19 93 ILE A N 1
ATOM 736 C CA . ILE A 1 93 ? -23.780 7.340 -8.566 1.00 85.19 93 ILE A CA 1
ATOM 737 C C . ILE A 1 93 ? -25.328 7.288 -8.460 1.00 85.19 93 ILE A C 1
ATOM 739 O O . ILE A 1 93 ? -25.925 8.049 -7.694 1.00 85.19 93 ILE A O 1
ATOM 743 N N . ILE A 1 94 ? -25.976 6.281 -9.057 1.00 85.50 94 ILE A N 1
ATOM 744 C CA . ILE A 1 94 ? -27.386 5.932 -8.830 1.00 85.50 94 ILE A CA 1
ATOM 745 C C . ILE A 1 94 ? -27.563 4.648 -8.006 1.00 85.50 94 ILE A C 1
ATOM 747 O O . ILE A 1 94 ? -28.247 4.702 -6.989 1.00 85.50 94 ILE A O 1
ATOM 751 N N . ILE A 1 95 ? -26.993 3.502 -8.407 1.00 86.44 95 ILE A N 1
ATOM 752 C CA . ILE A 1 95 ? -27.175 2.178 -7.759 1.00 86.44 95 ILE A CA 1
ATOM 753 C C . ILE A 1 95 ? -27.042 2.278 -6.258 1.00 86.44 95 ILE A C 1
ATOM 755 O O . ILE A 1 95 ? -27.875 1.803 -5.474 1.00 86.44 95 ILE A O 1
ATOM 759 N N . THR A 1 96 ? -25.972 2.949 -5.875 1.00 81.00 96 THR A N 1
ATOM 760 C CA . THR A 1 96 ? -25.577 2.970 -4.499 1.00 81.00 96 THR A CA 1
ATOM 761 C C . THR A 1 96 ? -26.568 3.814 -3.686 1.00 81.00 96 THR A C 1
ATOM 763 O O . THR A 1 96 ? -26.792 3.461 -2.544 1.00 81.00 96 THR A O 1
ATOM 766 N N . LEU A 1 97 ? -27.314 4.795 -4.251 1.00 79.62 97 LEU A N 1
ATOM 767 C CA . LEU A 1 97 ? -28.223 5.715 -3.499 1.00 79.62 97 LEU A CA 1
ATOM 768 C C . LEU A 1 97 ? -29.186 4.906 -2.615 1.00 79.62 97 LEU A C 1
ATOM 770 O O . LEU A 1 97 ? -29.610 5.359 -1.557 1.00 79.62 97 LEU A O 1
ATOM 774 N N . PHE A 1 98 ? -29.448 3.663 -3.011 1.00 82.25 98 PHE A N 1
ATOM 775 C CA . PHE A 1 98 ? -30.473 2.797 -2.482 1.00 82.25 98 PHE A CA 1
ATOM 776 C C . PHE A 1 98 ? -29.966 1.516 -1.791 1.00 82.25 98 PHE A C 1
ATOM 778 O O . PHE A 1 98 ? -30.636 1.029 -0.875 1.00 82.25 98 PHE A O 1
ATOM 785 N N . MET A 1 99 ? -28.798 0.986 -2.182 1.00 79.38 99 MET A N 1
ATOM 786 C CA . MET A 1 99 ? -28.258 -0.366 -1.878 1.00 79.38 99 MET A CA 1
ATOM 787 C C . MET A 1 99 ? -27.945 -0.690 -0.399 1.00 79.38 99 MET A C 1
ATOM 789 O O . MET A 1 99 ? -27.316 -1.694 -0.084 1.00 79.38 99 MET A O 1
ATOM 793 N N . GLY A 1 100 ? -28.459 0.095 0.544 1.00 73.19 100 GLY A N 1
ATOM 794 C CA . GLY A 1 100 ? -28.242 -0.112 1.974 1.00 73.19 100 GLY A CA 1
ATOM 795 C C . GLY A 1 100 ? -29.486 -0.034 2.748 1.00 73.19 100 GLY A C 1
ATOM 796 O O . GLY A 1 100 ? -29.730 -0.987 3.433 1.00 73.19 100 GLY A O 1
ATOM 797 N N . GLY A 1 101 ? -30.399 0.898 2.501 1.00 74.81 101 GLY A N 1
ATOM 798 C CA . GLY A 1 101 ? -31.683 0.856 3.214 1.00 74.81 101 GLY A CA 1
ATOM 799 C C . GLY A 1 101 ? -32.455 -0.422 2.917 1.00 74.81 101 GLY A C 1
ATOM 800 O O . GLY A 1 101 ? -33.372 -0.808 3.636 1.00 74.81 101 GLY A O 1
ATOM 801 N N . TRP A 1 102 ? -32.006 -1.050 1.838 1.00 81.50 102 TRP A N 1
ATOM 802 C CA . TRP A 1 102 ? -32.122 -2.420 1.445 1.00 81.50 102 TRP A CA 1
ATOM 803 C C . TRP A 1 102 ? -31.360 -3.455 2.303 1.00 81.50 102 TRP A C 1
ATOM 805 O O . TRP A 1 102 ? -32.013 -4.249 2.963 1.00 81.50 102 TRP A O 1
ATOM 815 N N . THR A 1 103 ? -30.026 -3.515 2.339 1.00 83.00 103 THR A N 1
ATOM 816 C CA . THR A 1 103 ? -29.257 -4.533 3.104 1.00 83.00 103 THR A CA 1
ATOM 817 C C . THR A 1 103 ? -29.175 -4.301 4.614 1.00 83.00 103 THR A C 1
ATOM 819 O O . THR A 1 103 ? -29.175 -5.236 5.417 1.00 83.00 103 THR A O 1
ATOM 822 N N . ASP A 1 104 ? -29.257 -3.044 5.020 1.00 74.19 104 ASP A N 1
ATOM 823 C CA . ASP A 1 104 ? -29.768 -2.590 6.297 1.00 74.19 104 ASP A CA 1
ATOM 824 C C . ASP A 1 104 ? -31.118 -3.253 6.635 1.00 74.19 104 ASP A C 1
ATOM 826 O O . ASP A 1 104 ? -31.587 -3.186 7.755 1.00 74.19 104 ASP A O 1
ATOM 830 N N . LYS A 1 105 ? -31.757 -4.002 5.742 1.00 75.94 105 LYS A N 1
ATOM 831 C CA . LYS A 1 105 ? -32.872 -4.882 6.092 1.00 75.94 105 LYS A CA 1
ATOM 832 C C . LYS A 1 105 ? -32.617 -6.331 5.684 1.00 75.94 105 LYS A C 1
ATOM 834 O O . LYS A 1 105 ? -32.742 -7.196 6.540 1.00 75.94 105 LYS A O 1
ATOM 839 N N . VAL A 1 106 ? -32.157 -6.592 4.455 1.00 78.38 106 VAL A N 1
ATOM 840 C CA . VAL A 1 106 ? -31.864 -7.942 3.913 1.00 78.38 106 VAL A CA 1
ATOM 841 C C . VAL A 1 106 ? -30.808 -8.708 4.724 1.00 78.38 106 VAL A C 1
ATOM 843 O O . VAL A 1 106 ? -30.777 -9.937 4.671 1.00 78.38 106 VAL A O 1
ATOM 846 N N . GLY A 1 107 ? -29.945 -7.999 5.452 1.00 79.50 107 GLY A N 1
ATOM 847 C CA . GLY A 1 107 ? -28.585 -8.471 5.666 1.00 79.50 107 GLY A CA 1
ATOM 848 C C . GLY A 1 107 ? -27.711 -7.960 4.525 1.00 79.50 107 GLY A C 1
ATOM 849 O O . GLY A 1 107 ? -28.208 -7.547 3.473 1.00 79.50 107 GLY A O 1
ATOM 850 N N . ARG A 1 108 ? -26.408 -7.892 4.764 1.00 83.62 108 ARG A N 1
ATOM 851 C CA . ARG A 1 108 ? -25.479 -7.116 3.935 1.00 83.62 108 ARG A CA 1
ATOM 852 C C . ARG A 1 108 ? -24.450 -7.944 3.175 1.00 83.62 108 ARG A C 1
ATOM 854 O O . ARG A 1 108 ? -23.745 -7.404 2.334 1.00 83.62 108 ARG A O 1
ATOM 861 N N . ARG A 1 109 ? -24.573 -9.271 3.263 1.00 86.31 109 ARG A N 1
ATOM 862 C CA . ARG A 1 109 ? -24.159 -10.252 2.251 1.00 86.31 109 ARG A CA 1
ATOM 863 C C . ARG A 1 109 ? -24.461 -9.917 0.753 1.00 86.31 109 ARG A C 1
ATOM 865 O O . ARG A 1 109 ? -23.780 -10.489 -0.096 1.00 86.31 109 ARG A O 1
ATOM 872 N N . PRO A 1 110 ? -25.411 -9.042 0.360 1.00 86.69 110 PRO A N 1
ATOM 873 C CA . PRO A 1 110 ? -25.688 -8.793 -1.063 1.00 86.69 110 PRO A CA 1
ATOM 874 C C . PRO A 1 110 ? -24.798 -7.815 -1.838 1.00 86.69 110 PRO A C 1
ATOM 876 O O . PRO A 1 110 ? -24.604 -8.044 -3.026 1.00 86.69 110 PRO A O 1
ATOM 879 N N . ALA A 1 111 ? -24.277 -6.731 -1.254 1.00 84.94 111 ALA A N 1
ATOM 880 C CA . ALA A 1 111 ? -23.583 -5.667 -2.018 1.00 84.94 111 ALA A CA 1
ATOM 881 C C . ALA A 1 111 ? -22.177 -6.036 -2.498 1.00 84.94 111 ALA A C 1
ATOM 883 O O . ALA A 1 111 ? -21.289 -5.204 -2.604 1.00 84.94 111 ALA A O 1
ATOM 884 N N . LEU A 1 112 ? -21.959 -7.329 -2.663 1.00 88.44 112 LEU A N 1
ATOM 885 C CA . LEU A 1 112 ? -20.690 -7.989 -2.457 1.00 88.44 112 LEU A CA 1
ATOM 886 C C . LEU A 1 112 ? -20.279 -8.624 -3.752 1.00 88.44 112 LEU A C 1
ATOM 888 O O . LEU A 1 112 ? -20.029 -7.902 -4.696 1.00 88.44 112 LEU A O 1
ATOM 892 N N . ILE A 1 113 ? -20.501 -9.930 -3.841 1.00 92.56 113 ILE A N 1
ATOM 893 C CA . ILE A 1 113 ? -21.410 -10.561 -4.802 1.00 92.56 113 ILE A CA 1
ATOM 894 C C . ILE A 1 113 ? -21.995 -9.633 -5.896 1.00 92.56 113 ILE A C 1
ATOM 896 O O . ILE A 1 113 ? -22.013 -10.064 -7.032 1.00 92.56 113 ILE A O 1
ATOM 900 N N . LEU A 1 114 ? -22.488 -8.414 -5.624 1.00 90.94 114 LEU A N 1
ATOM 901 C CA . LEU A 1 114 ? -22.871 -7.434 -6.653 1.00 90.94 114 LEU A CA 1
ATOM 902 C C . LEU A 1 114 ? -21.686 -6.728 -7.365 1.00 90.94 114 LEU A C 1
ATOM 904 O O . LEU A 1 114 ? -21.372 -7.139 -8.473 1.00 90.94 114 LEU A O 1
ATOM 908 N N . PRO A 1 115 ? -21.050 -5.657 -6.854 1.00 90.81 115 PRO A N 1
ATOM 909 C CA . PRO A 1 115 ? -19.937 -4.923 -7.478 1.00 90.81 115 PRO A CA 1
ATOM 910 C C . PRO A 1 115 ? -18.626 -5.681 -7.426 1.00 90.81 115 PRO A C 1
ATOM 912 O O . PRO A 1 115 ? -17.675 -5.266 -8.077 1.00 90.81 115 PRO A O 1
ATOM 915 N N . THR A 1 116 ? -18.589 -6.801 -6.712 1.00 93.19 116 THR A N 1
ATOM 916 C CA . THR A 1 116 ? -17.808 -7.888 -7.229 1.00 93.19 116 THR A CA 1
ATOM 917 C C . THR A 1 116 ? -18.334 -8.315 -8.586 1.00 93.19 116 THR A C 1
ATOM 919 O O . THR A 1 116 ? -17.742 -7.937 -9.583 1.00 93.19 116 THR A O 1
ATOM 922 N N . LEU A 1 117 ? -19.414 -9.087 -8.706 1.00 94.62 117 LEU A N 1
ATOM 923 C CA . LEU A 1 117 ? -19.841 -9.679 -9.983 1.00 94.62 117 LEU A CA 1
ATOM 924 C C . LEU A 1 117 ? -19.948 -8.708 -11.180 1.00 94.62 117 LEU A C 1
ATOM 926 O O . LEU A 1 117 ? -19.645 -9.112 -12.292 1.00 94.62 117 LEU A O 1
ATOM 930 N N . GLY A 1 118 ? -20.326 -7.439 -11.026 1.00 93.88 118 GLY A N 1
ATOM 931 C CA . GLY A 1 118 ? -20.294 -6.487 -12.157 1.00 93.88 118 GLY A CA 1
ATOM 932 C C . GLY A 1 118 ? -18.889 -6.210 -12.657 1.00 93.88 118 GLY A C 1
ATOM 933 O O . GLY A 1 118 ? -18.658 -6.034 -13.847 1.00 93.88 118 GLY A O 1
ATOM 934 N N . SER A 1 119 ? -17.944 -6.290 -11.740 1.00 93.94 119 SER A N 1
ATOM 935 C CA . SER A 1 119 ? -16.557 -6.503 -12.056 1.00 93.94 119 SER A CA 1
ATOM 936 C C . SER A 1 119 ? -16.379 -7.900 -12.685 1.00 93.94 119 SER A C 1
ATOM 938 O O . SER A 1 119 ? -15.835 -7.936 -13.774 1.00 93.94 119 SER A O 1
ATOM 940 N N . ALA A 1 120 ? -16.846 -9.046 -12.139 1.00 95.69 120 ALA A N 1
ATOM 941 C CA . ALA A 1 120 ? -16.752 -10.386 -12.809 1.00 95.69 120 ALA A CA 1
ATOM 942 C C . ALA A 1 120 ? -17.092 -10.373 -14.300 1.00 95.69 120 ALA A C 1
ATOM 944 O O . ALA A 1 120 ? -16.580 -11.184 -15.067 1.00 95.69 120 ALA A O 1
ATOM 945 N N . LEU A 1 121 ? -17.947 -9.437 -14.679 1.00 95.25 121 LEU A N 1
ATOM 946 C CA . LEU A 1 121 ? -18.427 -9.212 -16.016 1.00 95.25 121 LEU A CA 1
ATOM 947 C C . LEU A 1 121 ? -17.605 -8.175 -16.796 1.00 95.25 121 LEU A C 1
ATOM 949 O O . LEU A 1 121 ? -17.330 -8.437 -17.962 1.00 95.25 121 LEU A O 1
ATOM 953 N N . GLU A 1 122 ? -17.187 -7.040 -16.220 1.00 94.94 122 GLU A N 1
ATOM 954 C CA . GLU A 1 122 ? -16.628 -5.928 -17.009 1.00 94.94 122 GLU A CA 1
ATOM 955 C C . GLU A 1 122 ? -15.399 -6.315 -17.851 1.00 94.94 122 GLU A C 1
ATOM 957 O O . GLU A 1 122 ? -15.374 -5.978 -19.029 1.00 94.94 122 GLU A O 1
ATOM 962 N N . ALA A 1 123 ? -14.426 -7.076 -17.341 1.00 94.56 123 ALA A N 1
ATOM 963 C CA . ALA A 1 123 ? -13.279 -7.508 -18.124 1.00 94.56 123 ALA A CA 1
ATOM 964 C C . ALA A 1 123 ? -13.340 -8.964 -18.543 1.00 94.56 123 ALA A C 1
ATOM 966 O O . ALA A 1 123 ? -12.551 -9.343 -19.389 1.00 94.56 123 ALA A O 1
ATOM 967 N N . VAL A 1 124 ? -14.386 -9.720 -18.194 1.00 96.50 124 VAL A N 1
ATOM 968 C CA . VAL A 1 124 ? -14.846 -10.750 -19.145 1.00 96.50 124 VAL A CA 1
ATOM 969 C C . VAL A 1 124 ? -15.305 -10.083 -20.448 1.00 96.50 124 VAL A C 1
ATOM 971 O O . VAL A 1 124 ? -14.883 -10.509 -21.519 1.00 96.50 124 VAL A O 1
ATOM 974 N N . VAL A 1 125 ? -16.063 -8.980 -20.393 1.00 95.19 125 VAL A N 1
ATOM 975 C CA . VAL A 1 125 ? -16.362 -8.164 -21.582 1.00 95.19 125 VAL A CA 1
ATOM 976 C C . VAL A 1 125 ? -15.069 -7.700 -22.236 1.00 95.19 125 VAL A C 1
ATOM 978 O O . VAL A 1 125 ? -14.922 -7.829 -23.445 1.00 95.19 125 VAL A O 1
ATOM 981 N N . VAL A 1 126 ? -14.092 -7.242 -21.465 1.00 94.75 126 VAL A N 1
ATOM 982 C CA . VAL A 1 126 ? -12.834 -6.784 -22.045 1.00 94.75 126 VAL A CA 1
ATOM 983 C C . VAL A 1 126 ? -11.919 -7.934 -22.555 1.00 94.75 126 VAL A C 1
ATOM 985 O O . VAL A 1 126 ? -11.337 -7.769 -23.617 1.00 94.75 126 VAL A O 1
ATOM 988 N N . LEU A 1 127 ? -11.900 -9.147 -21.974 1.00 96.25 127 LEU A N 1
ATOM 989 C CA . LEU A 1 127 ? -11.370 -10.393 -22.587 1.00 96.25 127 LEU A CA 1
ATOM 990 C C . LEU A 1 127 ? -11.886 -10.552 -24.012 1.00 96.25 127 LEU A C 1
ATOM 992 O O . LEU A 1 127 ? -11.114 -10.797 -24.943 1.00 96.25 127 LEU A O 1
ATOM 996 N N . LEU A 1 128 ? -13.189 -10.339 -24.184 1.00 94.50 128 LEU A N 1
ATOM 997 C CA . LEU A 1 128 ? -13.859 -10.401 -25.475 1.00 94.50 128 LEU A CA 1
ATOM 998 C C . LEU A 1 128 ? -13.535 -9.201 -26.369 1.00 94.50 128 LEU A C 1
ATOM 1000 O O . LEU A 1 128 ? -13.356 -9.407 -27.563 1.00 94.50 128 LEU A O 1
ATOM 1004 N N . VAL A 1 129 ? -13.320 -7.990 -25.830 1.00 94.25 129 VAL A N 1
ATOM 1005 C CA . VAL A 1 129 ? -12.854 -6.817 -26.608 1.00 94.25 129 VAL A CA 1
ATOM 1006 C C . VAL A 1 129 ? -11.557 -7.119 -27.376 1.00 94.25 129 VAL A C 1
ATOM 1008 O O . VAL A 1 129 ? -11.177 -6.393 -28.282 1.00 94.25 129 VAL A O 1
ATOM 1011 N N . MET A 1 130 ? -10.863 -8.205 -27.058 1.00 93.94 130 MET A N 1
ATOM 1012 C CA . MET A 1 130 ? -9.426 -8.293 -27.210 1.00 93.94 130 MET A CA 1
ATOM 1013 C C . MET A 1 130 ? -8.907 -9.555 -27.843 1.00 93.94 130 MET A C 1
ATOM 1015 O O . MET A 1 130 ? -8.224 -9.457 -28.863 1.00 93.94 130 MET A O 1
ATOM 1019 N N . TYR A 1 131 ? -9.332 -10.707 -27.312 1.00 94.38 131 TYR A N 1
ATOM 1020 C CA . TYR A 1 131 ? -9.288 -11.964 -28.048 1.00 94.38 131 TYR A CA 1
ATOM 1021 C C . TYR A 1 131 ? -9.931 -11.811 -29.433 1.00 94.38 131 TYR A C 1
ATOM 1023 O O . TYR A 1 131 ? -9.560 -12.523 -30.360 1.00 94.38 131 TYR A O 1
ATOM 1031 N N . LEU A 1 132 ? -10.820 -10.821 -29.595 1.00 92.12 132 LEU A N 1
ATOM 1032 C CA . LEU A 1 132 ? -11.553 -10.519 -30.819 1.00 92.12 132 LEU A CA 1
ATOM 1033 C C . LEU A 1 132 ? -11.172 -9.158 -31.462 1.00 92.12 132 LEU A C 1
ATOM 1035 O O . LEU A 1 132 ? -11.836 -8.714 -32.395 1.00 92.12 132 LEU A O 1
ATOM 1039 N N . LYS A 1 133 ? -10.114 -8.481 -30.981 1.00 89.75 133 LYS A N 1
ATOM 1040 C CA . LYS A 1 133 ? -9.564 -7.198 -31.495 1.00 89.75 133 LYS A CA 1
ATOM 1041 C C . LYS A 1 133 ? -10.567 -6.027 -31.726 1.00 89.75 133 LYS A C 1
ATOM 1043 O O . LYS A 1 133 ? -10.286 -5.149 -32.550 1.00 89.75 133 LYS A O 1
ATOM 1048 N N . TRP A 1 134 ? -11.688 -5.997 -30.990 1.00 92.50 134 TRP A N 1
ATOM 1049 C CA . TRP A 1 134 ? -12.865 -5.107 -31.117 1.00 92.50 134 TRP A CA 1
ATOM 1050 C C . TRP A 1 134 ? -12.590 -3.586 -31.064 1.00 92.50 134 TRP A C 1
ATOM 1052 O O . TRP A 1 134 ? -11.497 -3.142 -30.711 1.00 92.50 134 TRP A O 1
ATOM 1062 N N . PRO A 1 135 ? -13.593 -2.743 -31.387 1.00 91.50 135 PRO A N 1
ATOM 1063 C CA . PRO A 1 135 ? -13.529 -1.309 -31.148 1.00 91.50 135 PRO A CA 1
ATOM 1064 C C . PRO A 1 135 ? -13.325 -0.967 -29.677 1.00 91.50 135 PRO A C 1
ATOM 1066 O O . PRO A 1 135 ? -13.866 -1.570 -28.754 1.00 91.50 135 PRO A O 1
ATOM 1069 N N . ILE A 1 136 ? -12.567 0.089 -29.468 1.00 90.12 136 ILE A N 1
ATOM 1070 C CA . ILE A 1 136 ? -11.989 0.402 -28.170 1.00 90.12 136 ILE A CA 1
ATOM 1071 C C . ILE A 1 136 ? -12.976 1.015 -27.175 1.00 90.12 136 ILE A C 1
ATOM 1073 O O . ILE A 1 136 ? -12.820 0.931 -25.964 1.00 90.12 136 ILE A O 1
ATOM 1077 N N . TYR A 1 137 ? -14.054 1.574 -27.707 1.00 92.69 137 TYR A N 1
ATOM 1078 C CA . TYR A 1 137 ? -15.179 2.093 -26.948 1.00 92.69 137 TYR A CA 1
ATOM 1079 C C . TYR A 1 137 ? -16.056 0.966 -26.375 1.00 92.69 137 TYR A C 1
ATOM 1081 O O . TYR A 1 137 ? -16.867 1.220 -25.494 1.00 92.69 137 TYR A O 1
ATOM 1089 N N . CYS A 1 138 ? -15.876 -0.298 -26.789 1.00 94.12 138 CYS A N 1
ATOM 1090 C CA . CYS A 1 138 ? -16.565 -1.441 -26.174 1.00 94.12 138 CYS A CA 1
ATOM 1091 C C . CYS A 1 138 ? -16.178 -1.641 -24.697 1.00 94.12 138 CYS A C 1
ATOM 1093 O O . CYS A 1 138 ? -16.953 -2.206 -23.929 1.00 94.12 138 CYS A O 1
ATOM 1095 N N . LEU A 1 139 ? -15.039 -1.089 -24.268 1.00 92.88 139 LEU A N 1
ATOM 1096 C CA . LEU A 1 139 ? -14.635 -1.004 -22.863 1.00 92.88 139 LEU A CA 1
ATOM 1097 C C . LEU A 1 139 ? -15.644 -0.210 -22.003 1.00 92.88 139 LEU A C 1
ATOM 1099 O O . LEU A 1 139 ? -15.701 -0.386 -20.793 1.00 92.88 139 LEU A O 1
ATOM 1103 N N . PHE A 1 140 ? -16.487 0.628 -22.622 1.00 95.94 140 PHE A N 1
ATOM 1104 C CA . PHE A 1 140 ? -17.546 1.391 -21.950 1.00 95.94 140 PHE A CA 1
ATOM 1105 C C . PHE A 1 140 ? -18.695 0.482 -21.486 1.00 95.94 140 PHE A C 1
ATOM 1107 O O . PHE A 1 140 ? -19.332 0.763 -20.473 1.00 95.94 140 PHE A O 1
ATOM 1114 N N . ILE A 1 141 ? -18.950 -0.614 -22.217 1.00 94.62 141 ILE A N 1
ATOM 1115 C CA . ILE A 1 141 ? -19.916 -1.660 -21.837 1.00 94.62 141 ILE A CA 1
ATOM 1116 C C . ILE A 1 141 ? -19.436 -2.324 -20.555 1.00 94.62 141 ILE A C 1
ATOM 1118 O O . ILE A 1 141 ? -20.214 -2.518 -19.625 1.00 94.62 141 ILE A O 1
ATOM 1122 N N . GLY A 1 142 ? -18.134 -2.612 -20.522 1.00 93.00 142 GLY A N 1
ATOM 1123 C CA . GLY A 1 142 ? -17.425 -2.999 -19.327 1.00 93.00 142 GLY A CA 1
ATOM 1124 C C . GLY A 1 142 ? -17.728 -2.027 -18.192 1.00 93.00 142 GLY A C 1
ATOM 1125 O O . GLY A 1 142 ? -18.444 -2.386 -17.261 1.00 93.00 142 GLY A O 1
ATOM 1126 N N . GLY A 1 143 ? -17.293 -0.775 -18.339 1.00 91.00 143 GLY A N 1
ATOM 1127 C CA . GLY A 1 143 ? -17.439 0.234 -17.294 1.00 91.00 143 GLY A CA 1
ATOM 1128 C C . GLY A 1 143 ? -18.855 0.321 -16.727 1.00 91.00 143 GLY A C 1
ATOM 1129 O O . GLY A 1 143 ? -19.063 0.352 -15.509 1.00 91.00 143 GLY A O 1
ATOM 1130 N N . PHE A 1 144 ? -19.843 0.302 -17.616 1.00 94.62 144 PHE A N 1
ATOM 1131 C CA . PHE A 1 144 ? -21.250 0.306 -17.257 1.00 94.62 144 PHE A CA 1
ATOM 1132 C C . PHE A 1 144 ? -21.675 -0.921 -16.433 1.00 94.62 144 PHE A C 1
ATOM 1134 O O . PHE A 1 144 ? -22.369 -0.742 -15.433 1.00 94.62 144 PHE A O 1
ATOM 1141 N N . LEU A 1 145 ? -21.262 -2.143 -16.801 1.00 94.25 145 LEU A N 1
ATOM 1142 C CA . LEU A 1 145 ? -21.595 -3.382 -16.077 1.00 94.25 145 LEU A CA 1
ATOM 1143 C C . LEU A 1 145 ? -21.106 -3.352 -14.630 1.00 94.25 145 LEU A C 1
ATOM 1145 O O . LEU A 1 145 ? -21.834 -3.743 -13.711 1.00 94.25 145 LEU A O 1
ATOM 1149 N N . HIS A 1 146 ? -19.902 -2.836 -14.403 1.00 93.00 146 HIS A N 1
ATOM 1150 C CA . HIS A 1 146 ? -19.425 -2.660 -13.043 1.00 93.00 146 HIS A CA 1
ATOM 1151 C C . HIS A 1 146 ? -20.171 -1.540 -12.328 1.00 93.00 146 HIS A C 1
ATOM 1153 O O . HIS A 1 146 ? -20.626 -1.740 -11.200 1.00 93.00 146 HIS A O 1
ATOM 1159 N N . GLY A 1 147 ? -20.399 -0.420 -13.020 1.00 90.31 147 GLY A N 1
ATOM 1160 C CA . GLY A 1 147 ? -21.218 0.702 -12.565 1.00 90.31 147 GLY A CA 1
ATOM 1161 C C . GLY A 1 147 ? -22.614 0.296 -12.073 1.00 90.31 147 GLY A C 1
ATOM 1162 O O . GLY A 1 147 ? -23.030 0.758 -11.013 1.00 90.31 147 GLY A O 1
ATOM 1163 N N . ILE A 1 148 ? -23.335 -0.583 -12.785 1.00 93.38 148 ILE A N 1
ATOM 1164 C CA . ILE A 1 148 ? -24.694 -1.039 -12.403 1.00 93.38 148 ILE A CA 1
ATOM 1165 C C . ILE A 1 148 ? -24.711 -2.078 -11.281 1.00 93.38 148 ILE A C 1
ATOM 1167 O O . ILE A 1 148 ? -25.689 -2.190 -10.546 1.00 93.38 148 ILE A O 1
ATOM 1171 N N . CYS A 1 149 ? -23.629 -2.824 -11.104 1.00 92.62 149 CYS A N 1
ATOM 1172 C CA . CYS A 1 149 ? -23.434 -3.573 -9.872 1.00 92.62 149 CYS A CA 1
ATOM 1173 C C . CYS A 1 149 ? -22.953 -2.676 -8.732 1.00 92.62 149 CYS A C 1
ATOM 1175 O O . CYS A 1 149 ? -22.876 -3.109 -7.587 1.00 92.62 149 CYS A O 1
ATOM 1177 N N . GLY A 1 150 ? -22.675 -1.417 -9.056 1.00 82.06 150 GLY A N 1
ATOM 1178 C CA . GLY A 1 150 ? -22.375 -0.363 -8.126 1.00 82.06 150 GLY A CA 1
ATOM 1179 C C . GLY A 1 150 ? -20.890 -0.163 -7.891 1.00 82.06 150 GLY A C 1
ATOM 1180 O O . GLY A 1 150 ? -20.561 0.798 -7.214 1.00 82.06 150 GLY A O 1
ATOM 1181 N N . TYR A 1 151 ? -19.991 -0.926 -8.529 1.00 85.56 151 TYR A N 1
ATOM 1182 C CA . TYR A 1 151 ? -18.573 -0.546 -8.624 1.00 85.56 151 TYR A CA 1
ATOM 1183 C C . TYR A 1 151 ? -17.978 -0.335 -7.195 1.00 85.56 151 TYR A C 1
ATOM 1185 O O . TYR A 1 151 ? -18.518 -0.906 -6.240 1.00 85.56 151 TYR A O 1
ATOM 1193 N N . TYR A 1 152 ? -16.891 0.419 -6.958 1.00 84.38 152 TYR A N 1
ATOM 1194 C CA . TYR A 1 152 ? -16.233 0.400 -5.635 1.00 84.38 152 TYR A CA 1
ATOM 1195 C C . TYR A 1 152 ? -17.092 0.914 -4.500 1.00 84.38 152 TYR A C 1
ATOM 1197 O O . TYR A 1 152 ? -16.668 0.767 -3.380 1.00 84.38 152 TYR A O 1
ATOM 1205 N N . THR A 1 153 ? -18.297 1.433 -4.714 1.00 78.44 153 THR A N 1
ATOM 1206 C CA . THR A 1 153 ? -19.147 1.991 -3.664 1.00 78.44 153 THR A CA 1
ATOM 1207 C C . THR A 1 153 ? -19.984 0.935 -3.113 1.00 78.44 153 THR A C 1
ATOM 1209 O O . THR A 1 153 ? -20.470 1.065 -2.008 1.00 78.44 153 THR A O 1
ATOM 1212 N N . THR A 1 154 ? -20.241 -0.092 -3.891 1.00 84.62 154 THR A N 1
ATOM 1213 C CA . THR A 1 154 ? -21.160 -1.051 -3.375 1.00 84.62 154 THR A CA 1
ATOM 1214 C C . THR A 1 154 ? -20.410 -1.904 -2.337 1.00 84.62 154 THR A C 1
ATOM 1216 O O . THR A 1 154 ? -20.989 -2.654 -1.568 1.00 84.62 154 THR A O 1
ATOM 1219 N N . ILE A 1 155 ? -19.093 -1.692 -2.190 1.00 86.19 155 ILE A N 1
ATOM 1220 C CA . ILE A 1 155 ? -18.259 -2.663 -1.516 1.00 86.19 155 ILE A CA 1
ATOM 1221 C C . ILE A 1 155 ? -16.926 -2.161 -0.969 1.00 86.19 155 ILE A C 1
ATOM 1223 O O . ILE A 1 155 ? -16.540 -2.586 0.114 1.00 86.19 155 ILE A O 1
ATOM 1227 N N . ILE A 1 156 ? -16.416 -1.052 -1.501 1.00 80.19 156 ILE A N 1
ATOM 1228 C CA . ILE A 1 156 ? -16.397 0.129 -0.642 1.00 80.19 156 ILE A CA 1
ATOM 1229 C C . ILE A 1 156 ? -17.677 0.963 -0.535 1.00 80.19 156 ILE A C 1
ATOM 1231 O O . ILE A 1 156 ? -17.689 2.147 -0.750 1.00 80.19 156 ILE A O 1
ATOM 1235 N N . LEU A 1 157 ? -18.749 0.394 -0.014 1.00 80.12 157 LEU A N 1
ATOM 1236 C CA . LEU A 1 157 ? -19.444 0.975 1.147 1.00 80.12 157 LEU A CA 1
ATOM 1237 C C . LEU A 1 157 ? -19.375 -0.027 2.275 1.00 80.12 157 LEU A C 1
ATOM 1239 O O . LEU A 1 157 ? -19.630 0.304 3.415 1.00 80.12 157 LEU A O 1
ATOM 1243 N N . ALA A 1 158 ? -18.926 -1.249 2.000 1.00 83.44 158 ALA A N 1
ATOM 1244 C CA . ALA A 1 158 ? -19.354 -2.368 2.762 1.00 83.44 158 ALA A CA 1
ATOM 1245 C C . ALA A 1 158 ? -18.543 -2.766 4.017 1.00 83.44 158 ALA A C 1
ATOM 1247 O O . ALA A 1 158 ? -19.219 -3.532 4.705 1.00 83.44 158 ALA A O 1
ATOM 1248 N N . CYS A 1 159 ? -17.275 -2.258 4.305 1.00 82.12 159 CYS A N 1
ATOM 1249 C CA . CYS A 1 159 ? -16.243 -2.146 5.462 1.00 82.12 159 CYS A CA 1
ATOM 1250 C C . CYS A 1 159 ? -16.038 -1.078 6.705 1.00 82.12 159 CYS A C 1
ATOM 1252 O O . CYS A 1 159 ? -15.298 -1.492 7.587 1.00 82.12 159 CYS A O 1
ATOM 1254 N N . MET A 1 160 ? -16.782 0.025 7.083 1.00 76.25 160 MET A N 1
ATOM 1255 C CA . MET A 1 160 ? -17.342 0.445 8.463 1.00 76.25 160 MET A CA 1
ATOM 1256 C C . MET A 1 160 ? -18.974 0.778 8.880 1.00 76.25 160 MET A C 1
ATOM 1258 O O . MET A 1 160 ? -19.201 1.537 9.787 1.00 76.25 160 MET A O 1
ATOM 1262 N N . SER A 1 161 ? -20.215 0.225 8.456 1.00 77.81 161 SER A N 1
ATOM 1263 C CA . SER A 1 161 ? -21.601 -0.305 9.100 1.00 77.81 161 SER A CA 1
ATOM 1264 C C . SER A 1 161 ? -22.475 -1.811 8.980 1.00 77.81 161 SER A C 1
ATOM 1266 O O . SER A 1 161 ? -23.650 -1.621 8.810 1.00 77.81 161 SER A O 1
ATOM 1268 N N . TYR A 1 162 ? -22.300 -3.261 8.966 1.00 81.31 162 TYR A N 1
ATOM 1269 C CA . TYR A 1 162 ? -21.346 -4.581 8.777 1.00 81.31 162 TYR A CA 1
ATOM 1270 C C . TYR A 1 162 ? -19.720 -4.980 9.011 1.00 81.31 162 TYR A C 1
ATOM 1272 O O . TYR A 1 162 ? -19.137 -5.518 8.092 1.00 81.31 162 TYR A O 1
ATOM 1280 N N . VAL A 1 163 ? -18.891 -4.611 10.039 1.00 75.31 163 VAL A N 1
ATOM 1281 C CA . VAL A 1 163 ? -17.468 -4.770 10.549 1.00 75.31 163 VAL A CA 1
ATOM 1282 C C . VAL A 1 163 ? -17.342 -4.396 12.047 1.00 75.31 163 VAL A C 1
ATOM 1284 O O . VAL A 1 163 ? -16.910 -5.218 12.836 1.00 75.31 163 VAL A O 1
ATOM 1287 N N . ALA A 1 164 ? -17.719 -3.186 12.489 1.00 71.31 164 ALA A N 1
ATOM 1288 C CA . ALA A 1 164 ? -17.301 -2.733 13.827 1.00 71.31 164 ALA A CA 1
ATOM 1289 C C . ALA A 1 164 ? -18.292 -2.834 15.013 1.00 71.31 164 ALA A C 1
ATOM 1291 O O . ALA A 1 164 ? -17.820 -3.132 16.093 1.00 71.31 164 ALA A O 1
ATOM 1292 N N . ASP A 1 165 ? -19.624 -2.759 14.899 1.00 72.12 165 ASP A N 1
ATOM 1293 C CA . ASP A 1 165 ? -20.514 -3.291 15.956 1.00 72.12 165 ASP A CA 1
ATOM 1294 C C . ASP A 1 165 ? -20.663 -4.830 15.914 1.00 72.12 165 ASP A C 1
ATOM 1296 O O . ASP A 1 165 ? -21.695 -5.334 16.354 1.00 72.12 165 ASP A O 1
ATOM 1300 N N . THR A 1 166 ? -19.694 -5.622 15.412 1.00 70.38 166 THR A N 1
ATOM 1301 C CA . THR A 1 166 ? -19.455 -6.919 16.082 1.00 70.38 166 THR A CA 1
ATOM 1302 C C . THR A 1 166 ? -18.320 -6.872 17.055 1.00 70.38 166 THR A C 1
ATOM 1304 O O . THR A 1 166 ? -18.219 -7.753 17.898 1.00 70.38 166 THR A O 1
ATOM 1307 N N . THR A 1 167 ? -17.590 -5.766 17.089 1.00 64.75 167 THR A N 1
ATOM 1308 C CA . THR A 1 167 ? -16.894 -5.400 18.300 1.00 64.75 167 THR A CA 1
ATOM 1309 C C . THR A 1 167 ? -17.943 -4.928 19.304 1.00 64.75 167 THR A C 1
ATOM 1311 O O . THR A 1 167 ? -19.031 -4.470 18.946 1.00 64.75 167 THR A O 1
ATOM 1314 N N . GLU A 1 168 ? -17.615 -5.154 20.568 1.00 61.31 168 GLU A N 1
ATOM 1315 C CA . GLU A 1 168 ? -18.065 -4.562 21.854 1.00 61.31 168 GLU A CA 1
ATOM 1316 C C . GLU A 1 168 ? -18.351 -2.995 21.804 1.00 61.31 168 GLU A C 1
ATOM 1318 O O . GLU A 1 168 ? -18.318 -2.490 20.708 1.00 61.31 168 GLU A O 1
ATOM 1323 N N . GLU A 1 169 ? -18.476 -2.165 22.903 1.00 50.62 169 GLU A N 1
ATOM 1324 C CA . GLU A 1 169 ? -18.103 -0.613 23.005 1.00 50.62 169 GLU A CA 1
ATOM 1325 C C . GLU A 1 169 ? -15.267 0.462 23.520 1.00 50.62 169 GLU A C 1
ATOM 1327 O O . GLU A 1 169 ? -14.706 1.497 23.153 1.00 50.62 169 GLU A O 1
ATOM 1332 N N . SER A 1 170 ? -14.150 -0.127 24.133 1.00 47.12 170 SER A N 1
ATOM 1333 C CA . SER A 1 170 ? -12.668 0.195 24.325 1.00 47.12 170 SER A CA 1
ATOM 1334 C C . SER A 1 170 ? -11.613 0.369 23.163 1.00 47.12 170 SER A C 1
ATOM 1336 O O . SER A 1 170 ? -11.174 1.485 22.918 1.00 47.12 170 SER A O 1
ATOM 1338 N N . ARG A 1 171 ? -11.213 -0.724 22.468 1.00 51.78 171 ARG A N 1
ATOM 1339 C CA . ARG A 1 171 ? -10.219 -1.049 21.392 1.00 51.78 171 ARG A CA 1
ATOM 1340 C C . ARG A 1 171 ? -10.445 -0.998 19.818 1.00 51.78 171 ARG A C 1
ATOM 1342 O O . ARG A 1 171 ? -9.432 -1.051 19.130 1.00 51.78 171 ARG A O 1
ATOM 1349 N N . ILE A 1 172 ? -11.617 -0.938 19.132 1.00 55.97 172 ILE A N 1
ATOM 1350 C CA . ILE A 1 172 ? -11.732 -0.967 17.646 1.00 55.97 172 ILE A CA 1
ATOM 1351 C C . ILE A 1 172 ? -10.948 0.141 16.975 1.00 55.97 172 ILE A C 1
ATOM 1353 O O . ILE A 1 172 ? -10.571 -0.061 15.843 1.00 55.97 172 ILE A O 1
ATOM 1357 N N . ALA A 1 173 ? -10.631 1.269 17.615 1.00 55.28 173 ALA A N 1
ATOM 1358 C CA . ALA A 1 173 ? -9.801 2.304 17.000 1.00 55.28 173 ALA A CA 1
ATOM 1359 C C . ALA A 1 173 ? -8.305 1.866 16.937 1.00 55.28 173 ALA A C 1
ATOM 1361 O O . ALA A 1 173 ? -7.397 2.681 16.766 1.00 55.28 173 ALA A O 1
ATOM 1362 N N . LEU A 1 174 ? -8.089 0.544 17.076 1.00 53.19 174 LEU A N 1
ATOM 1363 C CA . LEU A 1 174 ? -7.014 -0.323 16.610 1.00 53.19 174 LEU A CA 1
ATOM 1364 C C . LEU A 1 174 ? -7.543 -1.308 15.587 1.00 53.19 174 LEU A C 1
ATOM 1366 O O . LEU A 1 174 ? -6.945 -1.310 14.525 1.00 53.19 174 LEU A O 1
ATOM 1370 N N . ARG A 1 175 ? -8.638 -2.060 15.846 1.00 59.44 175 ARG A N 1
ATOM 1371 C CA . ARG A 1 175 ? -9.230 -2.962 14.837 1.00 59.44 175 ARG A CA 1
ATOM 1372 C C . ARG A 1 175 ? -9.258 -2.245 13.515 1.00 59.44 175 ARG A C 1
ATOM 1374 O O . ARG A 1 175 ? -8.699 -2.813 12.621 1.00 59.44 175 ARG A O 1
ATOM 1381 N N . LEU A 1 176 ? -9.752 -1.021 13.336 1.00 60.84 176 LEU A N 1
ATOM 1382 C CA . LEU A 1 176 ? -9.713 -0.386 12.017 1.00 60.84 176 LEU A CA 1
ATOM 1383 C C . LEU A 1 176 ? -8.290 0.007 11.464 1.00 60.84 176 LEU A C 1
ATOM 1385 O O . LEU A 1 176 ? -8.093 0.924 10.689 1.00 60.84 176 LEU A O 1
ATOM 1389 N N . GLY A 1 177 ? -7.249 -0.795 11.731 1.00 61.00 177 GLY A N 1
ATOM 1390 C CA . GLY A 1 177 ? -5.880 -0.642 11.250 1.00 61.00 177 GLY A CA 1
ATOM 1391 C C . GLY A 1 177 ? -5.131 -1.753 10.496 1.00 61.00 177 GLY A C 1
ATOM 1392 O O . GLY A 1 177 ? -3.913 -1.610 10.487 1.00 61.00 177 GLY A O 1
ATOM 1393 N N . ILE A 1 178 ? -5.783 -2.764 9.882 1.00 62.25 178 ILE A N 1
ATOM 1394 C CA . ILE A 1 178 ? -5.285 -3.599 8.725 1.00 62.25 178 ILE A CA 1
ATOM 1395 C C . ILE A 1 178 ? -5.690 -3.566 7.172 1.00 62.25 178 ILE A C 1
ATOM 1397 O O . ILE A 1 178 ? -4.728 -3.715 6.469 1.00 62.25 178 ILE A O 1
ATOM 1401 N N . ILE A 1 179 ? -6.806 -3.348 6.391 1.00 69.88 179 ILE A N 1
ATOM 1402 C CA . ILE A 1 179 ? -8.107 -2.462 6.212 1.00 69.88 179 ILE A CA 1
ATOM 1403 C C . ILE A 1 179 ? -8.480 -0.781 5.670 1.00 69.88 179 ILE A C 1
ATOM 1405 O O . ILE A 1 179 ? -9.095 -0.816 4.637 1.00 69.88 179 ILE A O 1
ATOM 1409 N N . GLU A 1 180 ? -7.934 0.581 5.816 1.00 70.06 180 GLU A N 1
ATOM 1410 C CA . GLU A 1 180 ? -6.938 1.632 6.642 1.00 70.06 180 GLU A CA 1
ATOM 1411 C C . GLU A 1 180 ? -5.348 1.517 7.285 1.00 70.06 180 GLU A C 1
ATOM 1413 O O . GLU A 1 180 ? -5.201 1.629 8.514 1.00 70.06 180 GLU A O 1
ATOM 1418 N N . LEU A 1 181 ? -4.215 1.066 6.599 1.00 64.75 181 LEU A N 1
ATOM 1419 C CA . LEU A 1 181 ? -2.859 0.274 6.761 1.00 64.75 181 LEU A CA 1
ATOM 1420 C C . LEU A 1 181 ? -2.296 -0.594 5.580 1.00 64.75 181 LEU A C 1
ATOM 1422 O O . LEU A 1 181 ? -1.225 -0.274 5.076 1.00 64.75 181 LEU A O 1
ATOM 1426 N N . ILE A 1 182 ? -2.798 -1.811 5.282 1.00 75.44 182 ILE A N 1
ATOM 1427 C CA . ILE A 1 182 ? -2.209 -2.689 4.254 1.00 75.44 182 ILE A CA 1
ATOM 1428 C C . ILE A 1 182 ? -2.715 -2.340 2.907 1.00 75.44 182 ILE A C 1
ATOM 1430 O O . ILE A 1 182 ? -1.944 -2.449 2.000 1.00 75.44 182 ILE A O 1
ATOM 1434 N N . VAL A 1 183 ? -3.970 -1.993 2.717 1.00 76.38 183 VAL A N 1
ATOM 1435 C CA . VAL A 1 183 ? -4.455 -1.749 1.376 1.00 76.38 183 VAL A CA 1
ATOM 1436 C C . VAL A 1 183 ? -4.175 -0.435 0.797 1.00 76.38 183 VAL A C 1
ATOM 1438 O O . VAL A 1 183 ? -4.157 -0.601 -0.419 1.00 76.38 183 VAL A O 1
ATOM 1441 N N . PHE A 1 184 ? -3.813 0.738 1.496 1.00 74.50 184 PHE A N 1
ATOM 1442 C CA . PHE A 1 184 ? -1.454 2.444 1.178 1.00 74.50 184 PHE A CA 1
ATOM 1443 C C . PHE A 1 184 ? 0.100 1.833 1.172 1.00 74.50 184 PHE A C 1
ATOM 1445 O O . PHE A 1 184 ? 0.598 1.455 0.109 1.00 74.50 184 PHE A O 1
ATOM 1452 N N . LEU A 1 185 ? 0.696 1.306 2.263 1.00 70.75 185 LEU A N 1
ATOM 1453 C CA . LEU A 1 185 ? 1.546 0.062 2.285 1.00 70.75 185 LEU A CA 1
ATOM 1454 C C . LEU A 1 185 ? 1.251 -1.158 1.345 1.00 70.75 185 LEU A C 1
ATOM 1456 O O . LEU A 1 185 ? 2.097 -2.031 1.311 1.00 70.75 185 LEU A O 1
ATOM 1460 N N . GLY A 1 186 ? 0.153 -1.299 0.589 1.00 73.88 186 GLY A N 1
ATOM 1461 C CA . GLY A 1 186 ? -0.323 -2.534 -0.077 1.00 73.88 186 GLY A CA 1
ATOM 1462 C C . GLY A 1 186 ? -1.667 -2.778 -0.765 1.00 73.88 186 GLY A C 1
ATOM 1463 O O . GLY A 1 186 ? -2.343 -3.726 -0.390 1.00 73.88 186 GLY A O 1
ATOM 1464 N N . GLY A 1 187 ? -2.028 -2.200 -1.906 1.00 75.62 187 GLY A N 1
ATOM 1465 C CA . GLY A 1 187 ? -1.504 -1.120 -2.755 1.00 75.62 187 GLY A CA 1
ATOM 1466 C C . GLY A 1 187 ? -0.037 -0.878 -3.002 1.00 75.62 187 GLY A C 1
ATOM 1467 O O . GLY A 1 187 ? 0.338 -0.838 -4.149 1.00 75.62 187 GLY A O 1
ATOM 1468 N N . MET A 1 188 ? 0.846 -0.754 -2.035 1.00 83.94 188 MET A N 1
ATOM 1469 C CA . MET A 1 188 ? 2.206 -1.184 -2.288 1.00 83.94 188 MET A CA 1
ATOM 1470 C C . MET A 1 188 ? 2.252 -2.687 -2.274 1.00 83.94 188 MET A C 1
ATOM 1472 O O . MET A 1 188 ? 2.015 -3.237 -3.324 1.00 83.94 188 MET A O 1
ATOM 1476 N N . VAL A 1 189 ? 2.480 -3.287 -1.091 1.00 77.19 189 VAL A N 1
ATOM 1477 C CA . VAL A 1 189 ? 1.973 -4.580 -0.613 1.00 77.19 189 VAL A CA 1
ATOM 1478 C C . VAL A 1 189 ? 1.536 -5.405 -1.830 1.00 77.19 189 VAL A C 1
ATOM 1480 O O . VAL A 1 189 ? 2.336 -5.878 -2.594 1.00 77.19 189 VAL A O 1
ATOM 1483 N N . ALA A 1 190 ? 0.255 -5.315 -2.195 1.00 79.62 190 ALA A N 1
ATOM 1484 C CA . ALA A 1 190 ? -0.261 -5.581 -3.533 1.00 79.62 190 ALA A CA 1
ATOM 1485 C C . ALA A 1 190 ? -1.098 -4.444 -4.048 1.00 79.62 190 ALA A C 1
ATOM 1487 O O . ALA A 1 190 ? -2.321 -4.400 -3.985 1.00 79.62 190 ALA A O 1
ATOM 1488 N N . GLN A 1 191 ? -0.368 -3.515 -4.595 1.00 80.88 191 GLN A N 1
ATOM 1489 C CA . GLN A 1 191 ? 0.081 -3.688 -5.948 1.00 80.88 191 GLN A CA 1
ATOM 1490 C C . GLN A 1 191 ? 1.579 -4.175 -6.021 1.00 80.88 191 GLN A C 1
ATOM 1492 O O . GLN A 1 191 ? 2.148 -3.590 -6.837 1.00 80.88 191 GLN A O 1
ATOM 1497 N N . LEU A 1 192 ? 2.368 -5.171 -5.524 1.00 79.50 192 LEU A N 1
ATOM 1498 C CA . LEU A 1 192 ? 3.858 -5.279 -5.828 1.00 79.50 192 LEU A CA 1
ATOM 1499 C C . LEU A 1 192 ? 4.577 -6.372 -6.720 1.00 79.50 192 LEU A C 1
ATOM 1501 O O . LEU A 1 192 ? 5.639 -6.851 -6.408 1.00 79.50 192 LEU A O 1
ATOM 1505 N N . THR A 1 193 ? 4.121 -6.583 -7.954 1.00 72.31 193 THR A N 1
ATOM 1506 C CA . THR A 1 193 ? 4.605 -6.989 -9.310 1.00 72.31 193 THR A CA 1
ATOM 1507 C C . THR A 1 193 ? 3.573 -6.822 -10.554 1.00 72.31 193 THR A C 1
ATOM 1509 O O . THR A 1 193 ? 2.712 -7.675 -10.716 1.00 72.31 193 THR A O 1
ATOM 1512 N N . SER A 1 194 ? 3.572 -5.827 -11.496 1.00 81.50 194 SER A N 1
ATOM 1513 C CA . SER A 1 194 ? 2.665 -5.846 -12.705 1.00 81.50 194 SER A CA 1
ATOM 1514 C C . SER A 1 194 ? 3.107 -5.229 -14.070 1.00 81.50 194 SER A C 1
ATOM 1516 O O . SER A 1 194 ? 2.313 -4.671 -14.817 1.00 81.50 194 SER A O 1
ATOM 1518 N N . GLY A 1 195 ? 4.362 -5.444 -14.455 1.00 77.31 195 GLY A N 1
ATOM 1519 C CA . GLY A 1 195 ? 5.050 -5.229 -15.750 1.00 77.31 195 GLY A CA 1
ATOM 1520 C C . GLY A 1 195 ? 6.465 -5.870 -15.980 1.00 77.31 195 GLY A C 1
ATOM 1521 O O . GLY A 1 195 ? 6.716 -6.173 -17.133 1.00 77.31 195 GLY A O 1
ATOM 1522 N N . LEU A 1 196 ? 7.300 -6.272 -14.972 1.00 74.75 196 LEU A N 1
ATOM 1523 C CA . LEU A 1 196 ? 8.391 -7.301 -15.056 1.00 74.75 196 LEU A CA 1
ATOM 1524 C C . LEU A 1 196 ? 7.777 -8.699 -15.289 1.00 74.75 196 LEU A C 1
ATOM 1526 O O . LEU A 1 196 ? 8.380 -9.756 -15.129 1.00 74.75 196 LEU A O 1
ATOM 1530 N N . TRP A 1 197 ? 6.499 -8.703 -15.612 1.00 82.88 197 TRP A N 1
ATOM 1531 C CA . TRP A 1 197 ? 5.762 -9.809 -16.114 1.00 82.88 197 TRP A CA 1
ATOM 1532 C C . TRP A 1 197 ? 4.873 -9.398 -17.301 1.00 82.88 197 TRP A C 1
ATOM 1534 O O . TRP A 1 197 ? 4.136 -10.218 -17.843 1.00 82.88 197 TRP A O 1
ATOM 1544 N N . ILE A 1 198 ? 4.910 -8.110 -17.660 1.00 80.75 198 ILE A N 1
ATOM 1545 C CA . ILE A 1 198 ? 4.627 -7.664 -19.008 1.00 80.75 198 ILE A CA 1
ATOM 1546 C C . ILE A 1 198 ? 5.869 -7.960 -19.875 1.00 80.75 198 ILE A C 1
ATOM 1548 O O . ILE A 1 198 ? 6.250 -9.122 -19.876 1.00 80.75 198 ILE A O 1
ATOM 1552 N N . GLU A 1 199 ? 6.544 -7.027 -20.551 1.00 81.75 199 GLU A N 1
ATOM 1553 C CA . GLU A 1 199 ? 7.892 -7.264 -21.150 1.00 81.75 199 GLU A CA 1
ATOM 1554 C C . GLU A 1 199 ? 8.038 -8.448 -22.151 1.00 81.75 199 GLU A C 1
ATOM 1556 O O . GLU A 1 199 ? 7.104 -8.637 -22.934 1.00 81.75 199 GLU A O 1
ATOM 1561 N N . LYS A 1 200 ? 9.190 -9.183 -22.210 1.00 78.69 200 LYS A N 1
ATOM 1562 C CA . LYS A 1 200 ? 9.534 -10.295 -23.162 1.00 78.69 200 LYS A CA 1
ATOM 1563 C C . LYS A 1 200 ? 8.563 -11.493 -23.085 1.00 78.69 200 LYS A C 1
ATOM 1565 O O . LYS A 1 200 ? 8.919 -12.599 -22.673 1.00 78.69 200 LYS A O 1
ATOM 1570 N N . LEU A 1 201 ? 7.310 -11.270 -23.443 1.00 81.25 201 LEU A N 1
ATOM 1571 C CA . LEU A 1 201 ? 6.244 -12.257 -23.395 1.00 81.25 201 LEU A CA 1
ATOM 1572 C C . LEU A 1 201 ? 5.137 -11.890 -24.375 1.00 81.25 201 LEU A C 1
ATOM 1574 O O . LEU A 1 201 ? 4.999 -12.551 -25.399 1.00 81.25 201 LEU A O 1
ATOM 1578 N N . GLY A 1 202 ? 4.259 -10.962 -23.984 1.00 83.50 202 GLY A N 1
ATOM 1579 C CA . GLY A 1 202 ? 2.861 -11.317 -24.188 1.00 83.50 202 GLY A CA 1
ATOM 1580 C C . GLY A 1 202 ? 1.764 -10.933 -23.170 1.00 83.50 202 GLY A C 1
ATOM 1581 O O . GLY A 1 202 ? 1.397 -11.722 -22.291 1.00 83.50 202 GLY A O 1
ATOM 1582 N N . PHE A 1 203 ? 1.071 -9.812 -23.378 1.00 88.06 203 PHE A N 1
ATOM 1583 C CA . PHE A 1 203 ? -0.193 -9.546 -22.726 1.00 88.06 203 PHE A CA 1
ATOM 1584 C C . PHE A 1 203 ? -1.180 -10.519 -23.502 1.00 88.06 203 PHE A C 1
ATOM 1586 O O . PHE A 1 203 ? -1.708 -10.058 -24.514 1.00 88.06 203 PHE A O 1
ATOM 1593 N N . ILE A 1 204 ? -1.187 -11.855 -23.161 1.00 89.00 204 ILE A N 1
ATOM 1594 C CA . ILE A 1 204 ? -2.079 -13.112 -23.205 1.00 89.00 204 ILE A CA 1
ATOM 1595 C C . ILE A 1 204 ? -1.538 -14.187 -22.183 1.00 89.00 204 ILE A C 1
ATOM 1597 O O . ILE A 1 204 ? -2.043 -15.296 -22.075 1.00 89.00 204 ILE A O 1
ATOM 1601 N N . THR A 1 205 ? -0.592 -13.865 -21.286 1.00 87.88 205 THR A N 1
ATOM 1602 C CA . THR A 1 205 ? -0.367 -14.623 -20.018 1.00 87.88 205 THR A CA 1
ATOM 1603 C C . THR A 1 205 ? -1.120 -14.023 -18.785 1.00 87.88 205 THR A C 1
ATOM 1605 O O . THR A 1 205 ? -1.706 -14.788 -18.025 1.00 87.88 205 THR A O 1
ATOM 1608 N N . PRO A 1 206 ? -1.295 -12.679 -18.679 1.00 90.62 206 PRO A N 1
ATOM 1609 C CA . PRO A 1 206 ? -2.059 -11.994 -17.588 1.00 90.62 206 PRO A CA 1
ATOM 1610 C C . PRO A 1 206 ? -3.498 -11.295 -17.550 1.00 90.62 206 PRO A C 1
ATOM 1612 O O . PRO A 1 206 ? -3.788 -10.807 -16.477 1.00 90.62 206 PRO A O 1
ATOM 1615 N N . TYR A 1 207 ? -4.466 -11.226 -18.504 1.00 89.81 207 TYR A N 1
ATOM 1616 C CA . TYR A 1 207 ? -5.964 -10.996 -18.288 1.00 89.81 207 TYR A CA 1
ATOM 1617 C C . TYR A 1 207 ? -6.634 -12.343 -17.866 1.00 89.81 207 TYR A C 1
ATOM 1619 O O . TYR A 1 207 ? -7.847 -12.500 -17.820 1.00 89.81 207 TYR A O 1
ATOM 1627 N N . TRP A 1 208 ? -5.820 -13.330 -17.505 1.00 92.81 208 TRP A N 1
ATOM 1628 C CA . TRP A 1 208 ? -6.159 -14.486 -16.689 1.00 92.81 208 TRP A CA 1
ATOM 1629 C C . TRP A 1 208 ? -5.180 -14.557 -15.512 1.00 92.81 208 TRP A C 1
ATOM 1631 O O . TRP A 1 208 ? -4.781 -15.630 -15.088 1.00 92.81 208 TRP A O 1
ATOM 1641 N N . ILE A 1 209 ? -4.746 -13.410 -14.992 1.00 88.31 209 ILE A N 1
ATOM 1642 C CA . ILE A 1 209 ? -4.154 -13.327 -13.662 1.00 88.31 209 ILE A CA 1
ATOM 1643 C C . ILE A 1 209 ? -5.099 -12.890 -12.599 1.00 88.31 209 ILE A C 1
ATOM 1645 O O . ILE A 1 209 ? -4.795 -13.016 -11.415 1.00 88.31 209 ILE A O 1
ATOM 1649 N N . ILE A 1 210 ? -6.296 -12.508 -12.997 1.00 92.12 210 ILE A N 1
ATOM 1650 C CA . ILE A 1 210 ? -7.362 -12.450 -12.054 1.00 92.12 210 ILE A CA 1
ATOM 1651 C C . ILE A 1 210 ? -8.503 -13.378 -12.490 1.00 92.12 210 ILE A C 1
ATOM 1653 O O . ILE A 1 210 ? -8.424 -14.457 -11.980 1.00 92.12 210 ILE A O 1
ATOM 1657 N N . PHE A 1 211 ? -9.451 -13.200 -13.416 1.00 92.06 211 PHE A N 1
ATOM 1658 C CA . PHE A 1 211 ? -10.616 -14.118 -13.689 1.00 92.06 211 PHE A CA 1
ATOM 1659 C C . PHE A 1 211 ? -11.066 -15.138 -12.617 1.00 92.06 211 PHE A C 1
ATOM 1661 O O . PHE A 1 211 ? -12.162 -14.994 -12.092 1.00 92.06 211 PHE A O 1
ATOM 1668 N N . GLY A 1 212 ? -10.289 -16.180 -12.304 1.00 86.81 212 GLY A N 1
ATOM 1669 C CA . GLY A 1 212 ? -10.487 -17.033 -11.133 1.00 86.81 212 GLY A CA 1
ATOM 1670 C C . GLY A 1 212 ? -10.361 -16.226 -9.847 1.00 86.81 212 GLY A C 1
ATOM 1671 O O . GLY A 1 212 ? -11.304 -16.157 -9.083 1.00 86.81 212 GLY A O 1
ATOM 1672 N N . CYS A 1 213 ? -9.282 -15.470 -9.750 1.00 89.50 213 CYS A N 1
ATOM 1673 C CA . CYS A 1 213 ? -9.163 -14.109 -9.235 1.00 89.50 213 CYS A CA 1
ATOM 1674 C C . CYS A 1 213 ? -10.384 -13.253 -9.019 1.00 89.50 213 CYS A C 1
ATOM 1676 O O . CYS A 1 213 ? -10.373 -12.383 -8.170 1.00 89.50 213 CYS A O 1
ATOM 1678 N N . HIS A 1 214 ? -11.367 -13.401 -9.886 1.00 92.00 214 HIS A N 1
ATOM 1679 C CA . HIS A 1 214 ? -12.658 -12.819 -9.692 1.00 92.00 214 HIS A CA 1
ATOM 1680 C C . HIS A 1 214 ? -13.545 -13.875 -9.110 1.00 92.00 214 HIS A C 1
ATOM 1682 O O . HIS A 1 214 ? -13.842 -13.878 -7.923 1.00 92.00 214 HIS A O 1
ATOM 1688 N N . MET A 1 215 ? -13.923 -14.786 -9.987 1.00 91.50 215 MET A N 1
ATOM 1689 C CA . MET A 1 215 ? -14.878 -15.834 -9.799 1.00 91.50 215 MET A CA 1
ATOM 1690 C C . MET A 1 215 ? -14.876 -16.347 -8.372 1.00 91.50 215 MET A C 1
ATOM 1692 O O . MET A 1 215 ? -15.917 -16.357 -7.734 1.00 91.50 215 MET A O 1
ATOM 1696 N N . ALA A 1 216 ? -13.712 -16.644 -7.814 1.00 83.31 216 ALA A N 1
ATOM 1697 C CA . ALA A 1 216 ? -13.575 -17.197 -6.497 1.00 83.31 216 ALA A CA 1
ATOM 1698 C C . ALA A 1 216 ? -14.033 -16.343 -5.291 1.00 83.31 216 ALA A C 1
ATOM 1700 O O . ALA A 1 216 ? -14.373 -16.979 -4.314 1.00 83.31 216 ALA A O 1
ATOM 1701 N N . ALA A 1 217 ? -14.267 -15.022 -5.343 1.00 88.62 217 ALA A N 1
ATOM 1702 C CA . ALA A 1 217 ? -15.071 -14.304 -4.321 1.00 88.62 217 ALA A CA 1
ATOM 1703 C C . ALA A 1 217 ? -16.304 -13.662 -4.953 1.00 88.62 217 ALA A C 1
ATOM 1705 O O . ALA A 1 217 ? -16.763 -12.568 -4.629 1.00 88.62 217 ALA A O 1
ATOM 1706 N N . VAL A 1 218 ? -16.892 -14.472 -5.823 1.00 87.31 218 VAL A N 1
ATOM 1707 C CA . VAL A 1 218 ? -18.314 -14.773 -5.893 1.00 87.31 218 VAL A CA 1
ATOM 1708 C C . VAL A 1 218 ? -18.504 -16.212 -5.417 1.00 87.31 218 VAL A C 1
ATOM 1710 O O . VAL A 1 218 ? -19.387 -16.451 -4.608 1.00 87.31 218 VAL A O 1
ATOM 1713 N N . LEU A 1 219 ? -17.673 -17.176 -5.837 1.00 89.19 219 LEU A N 1
ATOM 1714 C CA . LEU A 1 219 ? -17.810 -18.593 -5.487 1.00 89.19 219 LEU A CA 1
ATOM 1715 C C . LEU A 1 219 ? -17.645 -18.736 -3.988 1.00 89.19 219 LEU A C 1
ATOM 1717 O O . LEU A 1 219 ? -18.579 -18.739 -3.194 1.00 89.19 219 LEU A O 1
ATOM 1721 N N . TYR A 1 220 ? -16.402 -18.665 -3.586 1.00 85.94 220 TYR A N 1
ATOM 1722 C CA . TYR A 1 220 ? -15.992 -18.493 -2.243 1.00 85.94 220 TYR A CA 1
ATOM 1723 C C . TYR A 1 220 ? -16.198 -16.984 -1.898 1.00 85.94 220 TYR A C 1
ATOM 1725 O O . TYR A 1 220 ? -15.419 -16.377 -1.194 1.00 85.94 220 TYR A O 1
ATOM 1733 N N . ALA A 1 221 ? -17.339 -16.383 -2.295 1.00 84.31 221 ALA A N 1
ATOM 1734 C CA . ALA A 1 221 ? -18.065 -15.351 -1.537 1.00 84.31 221 ALA A CA 1
ATOM 1735 C C . ALA A 1 221 ? -19.215 -15.932 -0.717 1.00 84.31 221 ALA A C 1
ATOM 1737 O O . ALA A 1 221 ? -19.630 -15.353 0.283 1.00 84.31 221 ALA A O 1
ATOM 1738 N N . ILE A 1 222 ? -19.785 -17.048 -1.172 1.00 84.88 222 ILE A N 1
ATOM 1739 C CA . ILE A 1 222 ? -21.145 -17.497 -0.870 1.00 84.88 222 ILE A CA 1
ATOM 1740 C C . ILE A 1 222 ? -21.228 -18.484 0.316 1.00 84.88 222 ILE A C 1
ATOM 1742 O O . ILE A 1 222 ? -22.287 -18.599 0.932 1.00 84.88 222 ILE A O 1
ATOM 1746 N N . PHE A 1 223 ? -20.150 -19.153 0.724 1.00 82.25 223 PHE A N 1
ATOM 1747 C CA . PHE A 1 223 ? -20.237 -20.303 1.640 1.00 82.25 223 PHE A CA 1
ATOM 1748 C C . PHE A 1 223 ? -19.477 -20.234 2.994 1.00 82.25 223 PHE A C 1
ATOM 1750 O O . PHE A 1 223 ? -19.851 -20.971 3.898 1.00 82.25 223 PHE A O 1
ATOM 1757 N N . PHE A 1 224 ? -18.427 -19.416 3.203 1.00 80.12 224 PHE A N 1
ATOM 1758 C CA . PHE A 1 224 ? -17.718 -19.348 4.498 1.00 80.12 224 PHE A CA 1
ATOM 1759 C C . PHE A 1 224 ? -18.533 -18.391 5.328 1.00 80.12 224 PHE A C 1
ATOM 1761 O O . PHE A 1 224 ? -19.094 -18.812 6.335 1.00 80.12 224 PHE A O 1
ATOM 1768 N N . VAL A 1 225 ? -18.512 -17.109 4.941 1.00 81.25 225 VAL A N 1
ATOM 1769 C CA . VAL A 1 225 ? -18.961 -16.099 5.879 1.00 81.25 225 VAL A CA 1
ATOM 1770 C C . VAL A 1 225 ? -20.454 -16.282 6.137 1.00 81.25 225 VAL A C 1
ATOM 1772 O O . VAL A 1 225 ? -21.179 -16.710 5.227 1.00 81.25 225 VAL A O 1
ATOM 1775 N N . PRO A 1 226 ? -20.941 -16.016 7.350 1.00 80.06 226 PRO A N 1
ATOM 1776 C CA . PRO A 1 226 ? -22.368 -15.937 7.627 1.00 80.06 226 PRO A CA 1
ATOM 1777 C C . PRO A 1 226 ? -22.965 -14.558 7.313 1.00 80.06 226 PRO A C 1
ATOM 1779 O O . PRO A 1 226 ? -22.489 -13.825 6.449 1.00 80.06 226 PRO A O 1
ATOM 1782 N N . GLU A 1 227 ? -24.099 -14.295 7.946 1.00 82.75 227 GLU A N 1
ATOM 1783 C CA . GLU A 1 227 ? -24.833 -13.037 7.998 1.00 82.75 227 GLU A CA 1
ATOM 1784 C C . GLU A 1 227 ? -25.046 -12.685 9.485 1.00 82.75 227 GLU A C 1
ATOM 1786 O O . GLU A 1 227 ? -24.685 -13.473 10.365 1.00 82.75 227 GLU A O 1
ATOM 1791 N N . SER A 1 228 ? -25.491 -11.464 9.779 1.00 77.56 228 SER A N 1
ATOM 1792 C CA . SER A 1 228 ? -24.711 -10.696 10.743 1.00 77.56 228 SER A CA 1
ATOM 1793 C C . SER A 1 228 ? -25.387 -9.537 11.479 1.00 77.56 228 SER A C 1
ATOM 1795 O O . SER A 1 228 ? -25.044 -9.218 12.618 1.00 77.56 228 SER A O 1
ATOM 1797 N N . ARG A 1 229 ? -26.370 -8.907 10.840 1.00 68.38 229 ARG A N 1
ATOM 1798 C CA . ARG A 1 229 ? -27.512 -8.331 11.521 1.00 68.38 229 ARG A CA 1
ATOM 1799 C C . ARG A 1 229 ? -28.722 -9.054 11.024 1.00 68.38 229 ARG A C 1
ATOM 1801 O O . ARG A 1 229 ? -28.806 -9.396 9.843 1.00 68.38 229 ARG A O 1
ATOM 1808 N N . ALA A 1 230 ? -29.690 -9.048 11.929 1.00 58.72 230 ALA A N 1
ATOM 1809 C CA . ALA A 1 230 ? -31.027 -9.505 11.705 1.00 58.72 230 ALA A CA 1
ATOM 1810 C C . ALA A 1 230 ? -31.476 -9.135 10.297 1.00 58.72 230 ALA A C 1
ATOM 1812 O O . ALA A 1 230 ? -31.432 -7.958 9.898 1.00 58.72 230 ALA A O 1
ATOM 1813 N N . LYS A 1 231 ? -32.024 -10.134 9.608 1.00 58.59 231 LYS A N 1
ATOM 1814 C CA . LYS A 1 231 ? -33.249 -9.907 8.851 1.00 58.59 231 LYS A CA 1
ATOM 1815 C C . LYS A 1 231 ? -34.293 -9.378 9.836 1.00 58.59 231 LYS A C 1
ATOM 1817 O O . LYS A 1 231 ? -35.103 -10.117 10.375 1.00 58.59 231 LYS A O 1
ATOM 1822 N N . SER A 1 232 ? -34.215 -8.078 10.118 1.00 52.16 232 SER A N 1
ATOM 1823 C CA . SER A 1 232 ? -35.031 -7.362 11.107 1.00 52.16 232 SER A CA 1
ATOM 1824 C C . SER A 1 232 ? -36.467 -7.125 10.628 1.00 52.16 232 SER A C 1
ATOM 1826 O O . SER A 1 232 ? -37.236 -6.416 11.270 1.00 52.16 232 SER A O 1
ATOM 1828 N N . SER A 1 233 ? -36.814 -7.698 9.476 1.00 52.44 233 SER A N 1
ATOM 1829 C CA . SER A 1 233 ? -38.139 -7.753 8.888 1.00 52.44 233 SER A CA 1
ATOM 1830 C C . SER A 1 233 ? -38.187 -8.927 7.911 1.00 52.44 233 SER A C 1
ATOM 1832 O O . SER A 1 233 ? -37.246 -9.124 7.138 1.00 52.44 233 SER A O 1
ATOM 1834 N N . GLU A 1 234 ? -39.300 -9.659 7.899 1.00 54.50 234 GLU A N 1
ATOM 1835 C CA . GLU A 1 234 ? -39.596 -10.682 6.886 1.00 54.50 234 GLU A CA 1
ATOM 1836 C C . GLU A 1 234 ? -39.671 -10.082 5.472 1.00 54.50 234 GLU A C 1
ATOM 1838 O O . GLU A 1 234 ? -39.320 -10.733 4.491 1.00 54.50 234 GLU A O 1
ATOM 1843 N N . ASN A 1 235 ? -40.057 -8.803 5.374 1.00 59.28 235 ASN A N 1
ATOM 1844 C CA . ASN A 1 235 ? -40.074 -8.025 4.142 1.00 59.28 235 ASN A CA 1
ATOM 1845 C C . ASN A 1 235 ? -39.022 -6.900 4.201 1.00 59.28 235 ASN A C 1
ATOM 1847 O O . ASN A 1 235 ? -39.332 -5.765 4.574 1.00 59.28 235 ASN A O 1
ATOM 1851 N N . PRO A 1 236 ? -37.770 -7.153 3.773 1.00 58.59 236 PRO A N 1
ATOM 1852 C CA . PRO A 1 236 ? -36.704 -6.153 3.831 1.00 58.59 236 PRO A CA 1
ATOM 1853 C C . PRO A 1 236 ? -36.875 -4.995 2.828 1.00 58.59 236 PRO A C 1
ATOM 1855 O O . PRO A 1 236 ? -36.114 -4.030 2.848 1.00 58.59 236 PRO A O 1
ATOM 1858 N N . GLY A 1 237 ? -37.895 -5.045 1.969 1.00 67.19 237 GLY A N 1
ATOM 1859 C CA . GLY A 1 237 ? -38.191 -4.011 0.982 1.00 67.19 237 GLY A CA 1
ATOM 1860 C C . GLY A 1 237 ? -37.315 -4.088 -0.270 1.00 67.19 237 GLY A C 1
ATOM 1861 O O . GLY A 1 237 ? -36.341 -4.835 -0.350 1.00 67.19 237 GLY A O 1
ATOM 1862 N N . ARG A 1 238 ? -37.694 -3.310 -1.289 1.00 81.50 238 ARG A N 1
ATOM 1863 C CA . ARG A 1 238 ? -36.952 -3.225 -2.554 1.00 81.50 238 ARG A CA 1
ATOM 1864 C C . ARG A 1 238 ? -35.665 -2.428 -2.383 1.00 81.50 238 ARG A C 1
ATOM 1866 O O . ARG A 1 238 ? -35.596 -1.548 -1.525 1.00 81.50 238 ARG A O 1
ATOM 1873 N N . LEU A 1 239 ? -34.699 -2.712 -3.257 1.00 79.12 239 LEU A N 1
ATOM 1874 C CA . LEU A 1 239 ? -33.482 -1.929 -3.433 1.00 79.12 239 LEU A CA 1
ATOM 1875 C C . LEU A 1 239 ? -33.837 -0.455 -3.661 1.00 79.12 239 LEU A C 1
ATOM 1877 O O . LEU A 1 239 ? -33.766 0.350 -2.735 1.00 79.12 239 LEU A O 1
ATOM 1881 N N . PHE A 1 240 ? -34.302 -0.120 -4.861 1.00 83.25 240 PHE A N 1
ATOM 1882 C CA . PHE A 1 240 ? -34.740 1.226 -5.210 1.00 83.25 240 PHE A CA 1
ATOM 1883 C C . PHE A 1 240 ? -36.020 1.572 -4.443 1.00 83.25 240 PHE A C 1
ATOM 1885 O O . PHE A 1 240 ? -37.077 0.973 -4.643 1.00 83.25 240 PHE A O 1
ATOM 1892 N N . SER A 1 241 ? -35.911 2.526 -3.521 1.00 83.69 241 SER A N 1
ATOM 1893 C CA . SER A 1 241 ? -37.012 3.011 -2.691 1.00 83.69 241 SER A CA 1
ATOM 1894 C C . SER A 1 241 ? -36.733 4.450 -2.278 1.00 83.69 241 SER A C 1
ATOM 1896 O O . SER A 1 241 ? -35.617 4.771 -1.881 1.00 83.69 241 SER A O 1
ATOM 1898 N N . LEU A 1 242 ? -37.747 5.316 -2.284 1.00 81.81 242 LEU A N 1
ATOM 1899 C CA . LEU A 1 242 ? -37.608 6.670 -1.738 1.00 81.81 242 LEU A CA 1
ATOM 1900 C C . LEU A 1 242 ? -37.387 6.664 -0.221 1.00 81.81 242 LEU A C 1
ATOM 1902 O O . LEU A 1 242 ? -36.753 7.576 0.298 1.00 81.81 242 LEU A O 1
ATOM 1906 N N . GLN A 1 243 ? -37.798 5.613 0.502 1.00 76.62 243 GLN A N 1
ATOM 1907 C CA . GLN A 1 243 ? -37.351 5.435 1.888 1.00 76.62 243 GLN A CA 1
ATOM 1908 C C . GLN A 1 243 ? -35.841 5.151 1.922 1.00 76.62 243 GLN A C 1
ATOM 1910 O O . GLN A 1 243 ? -35.138 5.729 2.752 1.00 76.62 243 GLN A O 1
ATOM 1915 N N . ASN A 1 244 ? -35.343 4.365 0.957 1.00 76.31 244 ASN A N 1
ATOM 1916 C CA . ASN A 1 244 ? -33.914 4.162 0.698 1.00 76.31 244 ASN A CA 1
ATOM 1917 C C . ASN A 1 244 ? -33.187 5.400 0.160 1.00 76.31 244 ASN A C 1
ATOM 1919 O O . ASN A 1 244 ? -31.970 5.373 0.097 1.00 76.31 244 ASN A O 1
ATOM 1923 N N . LEU A 1 245 ? -33.911 6.499 -0.074 1.00 78.75 245 LEU A N 1
ATOM 1924 C CA . LEU A 1 245 ? -33.379 7.844 -0.266 1.00 78.75 245 LEU A CA 1
ATOM 1925 C C . LEU A 1 245 ? -33.785 8.834 0.862 1.00 78.75 245 LEU A C 1
ATOM 1927 O O . LEU A 1 245 ? -33.301 9.955 0.855 1.00 78.75 245 LEU A O 1
ATOM 1931 N N . LYS A 1 246 ? -34.547 8.454 1.910 1.00 81.25 246 LYS A N 1
ATOM 1932 C CA . LYS A 1 246 ? -35.032 9.398 2.957 1.00 81.25 246 LYS A CA 1
ATOM 1933 C C . LYS A 1 246 ? -34.419 9.276 4.353 1.00 81.25 246 LYS A C 1
ATOM 1935 O O . LYS A 1 246 ? -34.080 10.316 4.912 1.00 81.25 246 LYS A O 1
ATOM 1940 N N . SER A 1 247 ? -34.204 8.087 4.929 1.00 71.62 247 SER A N 1
ATOM 1941 C CA . SER A 1 247 ? -33.165 8.017 5.988 1.00 71.62 247 SER A CA 1
ATOM 1942 C C . SER A 1 247 ? -31.767 7.987 5.374 1.00 71.62 247 SER A C 1
ATOM 1944 O O . SER A 1 247 ? -30.786 7.760 6.055 1.00 71.62 247 SER A O 1
ATOM 1946 N N . SER A 1 248 ? -31.708 8.264 4.073 1.00 74.25 248 SER A N 1
ATOM 1947 C CA . SER A 1 248 ? -30.614 8.912 3.384 1.00 74.25 248 SER A CA 1
ATOM 1948 C C . SER A 1 248 ? -30.605 10.450 3.523 1.00 74.25 248 SER A C 1
ATOM 1950 O O . SER A 1 248 ? -29.685 11.043 3.010 1.00 74.25 248 SER A O 1
ATOM 1952 N N . TRP A 1 249 ? -31.559 11.159 4.151 1.00 76.69 249 TRP A N 1
ATOM 1953 C CA . TRP A 1 249 ? -31.556 12.647 4.287 1.00 76.69 249 TRP A CA 1
ATOM 1954 C C . TRP A 1 249 ? -32.122 13.229 5.626 1.00 76.69 249 TRP A C 1
ATOM 1956 O O . TRP A 1 249 ? -32.195 14.444 5.811 1.00 76.69 249 TRP A O 1
ATOM 1966 N N . THR A 1 250 ? -32.447 12.372 6.597 1.00 81.69 250 THR A N 1
ATOM 1967 C CA . THR A 1 250 ? -32.894 12.608 7.990 1.00 81.69 250 THR A CA 1
ATOM 1968 C C . THR A 1 250 ? -31.808 13.013 9.018 1.00 81.69 250 THR A C 1
ATOM 1970 O O . THR A 1 250 ? -31.988 13.925 9.819 1.00 81.69 250 THR A O 1
ATOM 1973 N N . VAL A 1 251 ? -30.672 12.336 9.060 1.00 83.12 251 VAL A N 1
ATOM 1974 C CA . VAL A 1 251 ? -29.608 12.382 10.069 1.00 83.12 251 VAL A CA 1
ATOM 1975 C C . VAL A 1 251 ? -28.809 13.722 10.126 1.00 83.12 251 VAL A C 1
ATOM 1977 O O . VAL A 1 251 ? -28.160 14.002 11.134 1.00 83.12 251 VAL A O 1
ATOM 1980 N N . TYR A 1 252 ? -28.893 14.638 9.129 1.00 84.69 252 TYR A N 1
ATOM 1981 C CA . TYR A 1 252 ? -28.383 16.049 9.289 1.00 84.69 252 TYR A CA 1
ATOM 1982 C C . TYR A 1 252 ? -29.429 16.859 10.067 1.00 84.69 252 TYR A C 1
ATOM 1984 O O . TYR A 1 252 ? -29.153 17.972 10.504 1.00 84.69 252 TYR A O 1
ATOM 1992 N N . GLY A 1 253 ? -30.652 16.343 10.192 1.00 83.31 253 GLY A N 1
ATOM 1993 C CA . GLY A 1 253 ? -31.607 16.734 11.217 1.00 83.31 253 GLY A CA 1
ATOM 1994 C C . GLY A 1 253 ? -31.208 16.173 12.583 1.00 83.31 253 GLY A C 1
ATOM 1995 O O . GLY A 1 253 ? -31.133 16.950 13.527 1.00 83.31 253 GLY A O 1
ATOM 1996 N N . LYS A 1 254 ? -30.877 14.870 12.686 1.00 84.00 254 LYS A N 1
ATOM 1997 C CA . LYS A 1 254 ? -30.484 14.240 13.972 1.00 84.00 254 LYS A CA 1
ATOM 1998 C C . LYS A 1 254 ? -29.283 14.927 14.635 1.00 84.00 254 LYS A C 1
ATOM 2000 O O . LYS A 1 254 ? -29.263 15.102 15.849 1.00 84.00 254 LYS A O 1
ATOM 2005 N N . ALA A 1 255 ? -28.289 15.355 13.860 1.00 81.81 255 ALA A N 1
ATOM 2006 C CA . ALA A 1 255 ? -27.204 16.176 14.384 1.00 81.81 255 ALA A CA 1
ATOM 2007 C C . ALA A 1 255 ? -27.564 17.672 14.417 1.00 81.81 255 ALA A C 1
ATOM 2009 O O . ALA A 1 255 ? -28.001 18.238 13.417 1.00 81.81 255 ALA A O 1
ATOM 2010 N N . THR A 1 256 ? -27.291 18.334 15.544 1.00 82.31 256 THR A N 1
ATOM 2011 C CA . THR A 1 256 ? -27.744 19.705 15.853 1.00 82.31 256 THR A CA 1
ATOM 2012 C C . THR A 1 256 ? -26.586 20.680 16.129 1.00 82.31 256 THR A C 1
ATOM 2014 O O . THR A 1 256 ? -25.450 20.269 16.359 1.00 82.31 256 THR A O 1
ATOM 2017 N N . GLY A 1 257 ? -26.833 21.995 16.077 1.00 85.12 257 GLY A N 1
ATOM 2018 C CA . GLY A 1 257 ? -25.877 23.029 16.510 1.00 85.12 257 GLY A CA 1
ATOM 2019 C C . GLY A 1 257 ? -24.455 22.906 15.930 1.00 85.12 257 GLY A C 1
ATOM 2020 O O . GLY A 1 257 ? -24.249 22.824 14.716 1.00 85.12 257 GLY A O 1
ATOM 2021 N N . SER A 1 258 ? -23.446 22.887 16.806 1.00 84.06 258 SER A N 1
ATOM 2022 C CA . SER A 1 258 ? -22.038 22.701 16.424 1.00 84.06 258 SER A CA 1
ATOM 2023 C C . SER A 1 258 ? -21.756 21.343 15.787 1.00 84.06 258 SER A C 1
ATOM 2025 O O . SER A 1 258 ? -20.903 21.269 14.898 1.00 84.06 258 SER A O 1
ATOM 2027 N N . LYS A 1 259 ? -22.482 20.290 16.198 1.00 85.88 259 LYS A N 1
ATOM 2028 C CA . LYS A 1 259 ? -22.453 18.986 15.531 1.00 85.88 259 LYS A CA 1
ATOM 2029 C C . LYS A 1 259 ? -22.855 19.215 14.081 1.00 85.88 259 LYS A C 1
ATOM 2031 O O . LYS A 1 259 ? -21.995 19.030 13.230 1.00 85.88 259 LYS A O 1
ATOM 2036 N N . LYS A 1 260 ? -24.033 19.792 13.808 1.00 88.12 260 LYS A N 1
ATOM 2037 C CA . LYS A 1 260 ? -24.532 20.076 12.445 1.00 88.12 260 LYS A CA 1
ATOM 2038 C C . LYS A 1 260 ? -23.643 20.948 11.562 1.00 88.12 260 LYS A C 1
ATOM 2040 O O . LYS A 1 260 ? -23.489 20.623 10.389 1.00 88.12 260 LYS A O 1
ATOM 2045 N N . ARG A 1 261 ? -23.078 22.057 12.057 1.00 87.31 261 ARG A N 1
ATOM 2046 C CA . ARG A 1 261 ? -22.300 22.951 11.174 1.00 87.31 261 ARG A CA 1
ATOM 2047 C C . ARG A 1 261 ? -21.086 22.229 10.622 1.00 87.31 261 ARG A C 1
ATOM 2049 O O . ARG A 1 261 ? -20.973 22.054 9.412 1.00 87.31 261 ARG A O 1
ATOM 2056 N N . ASN A 1 262 ? -20.133 21.879 11.493 1.00 90.75 262 ASN A N 1
ATOM 2057 C CA . ASN A 1 262 ? -18.868 21.398 10.961 1.00 90.75 262 ASN A CA 1
ATOM 2058 C C . ASN A 1 262 ? -18.994 19.997 10.355 1.00 90.75 262 ASN A C 1
ATOM 2060 O O . ASN A 1 262 ? -18.213 19.702 9.474 1.00 90.75 262 ASN A O 1
ATOM 2064 N N . LEU A 1 263 ? -20.057 19.241 10.656 1.00 90.25 263 LEU A N 1
ATOM 2065 C CA . LEU A 1 263 ? -20.568 18.137 9.829 1.00 90.25 263 LEU A CA 1
ATOM 2066 C C . LEU A 1 263 ? -20.492 18.397 8.308 1.00 90.25 263 LEU A C 1
ATOM 2068 O O . LEU A 1 263 ? -19.844 17.666 7.565 1.00 90.25 263 LEU A O 1
ATOM 2072 N N . VAL A 1 264 ? -21.122 19.490 7.867 1.00 91.06 264 VAL A N 1
ATOM 2073 C CA . VAL A 1 264 ? -21.191 19.906 6.458 1.00 91.06 264 VAL A CA 1
ATOM 2074 C C . VAL A 1 264 ? -19.852 20.468 5.980 1.00 91.06 264 VAL A C 1
ATOM 2076 O O . VAL A 1 264 ? -19.432 20.209 4.860 1.00 91.06 264 VAL A O 1
ATOM 2079 N N . VAL A 1 265 ? -19.104 21.160 6.840 1.00 91.94 265 VAL A N 1
ATOM 2080 C CA . VAL A 1 265 ? -17.727 21.575 6.502 1.00 91.94 265 VAL A CA 1
ATOM 2081 C C . VAL A 1 265 ? -16.876 20.352 6.160 1.00 91.94 265 VAL A C 1
ATOM 2083 O O . VAL A 1 265 ? -16.140 20.349 5.183 1.00 91.94 265 VAL A O 1
ATOM 2086 N N . LEU A 1 266 ? -17.036 19.281 6.925 1.00 91.38 266 LEU A N 1
ATOM 2087 C CA . LEU A 1 266 ? -16.315 18.029 6.778 1.00 91.38 266 LEU A CA 1
ATOM 2088 C C . LEU A 1 266 ? -16.860 17.110 5.691 1.00 91.38 266 LEU A C 1
ATOM 2090 O O . LEU A 1 266 ? -16.122 16.273 5.186 1.00 91.38 266 LEU A O 1
ATOM 2094 N N . THR A 1 267 ? -18.101 17.335 5.266 1.00 91.06 267 THR A N 1
ATOM 2095 C CA . THR A 1 267 ? -18.627 16.861 3.981 1.00 91.06 267 THR A CA 1
ATOM 2096 C C . THR A 1 267 ? -17.850 17.442 2.827 1.00 91.06 267 THR A C 1
ATOM 2098 O O . THR A 1 267 ? -17.347 16.751 1.947 1.00 91.06 267 THR A O 1
ATOM 2101 N N . PHE A 1 268 ? -17.773 18.761 2.865 1.00 91.38 268 PHE A N 1
ATOM 2102 C CA . PHE A 1 268 ? -17.296 19.561 1.775 1.00 91.38 268 PHE A CA 1
ATOM 2103 C C . PHE A 1 268 ? -15.796 19.406 1.603 1.00 91.38 268 PHE A C 1
ATOM 2105 O O . PHE A 1 268 ? -15.347 19.161 0.491 1.00 91.38 268 PHE A O 1
ATOM 2112 N N . CYS A 1 269 ? -15.037 19.457 2.703 1.00 92.38 269 CYS A N 1
ATOM 2113 C CA . CYS A 1 269 ? -13.609 19.215 2.638 1.00 92.38 269 CYS A CA 1
ATOM 2114 C C . CYS A 1 269 ? -13.364 17.839 2.010 1.00 92.38 269 CYS A C 1
ATOM 2116 O O . CYS A 1 269 ? -12.682 17.770 1.014 1.00 92.38 269 CYS A O 1
ATOM 2118 N N . ASN A 1 270 ? -14.002 16.775 2.497 1.00 89.69 270 ASN A N 1
ATOM 2119 C CA . ASN A 1 270 ? -13.942 15.418 1.937 1.00 89.69 270 ASN A CA 1
ATOM 2120 C C . ASN A 1 270 ? -14.245 15.290 0.435 1.00 89.69 270 ASN A C 1
ATOM 2122 O O . ASN A 1 270 ? -13.543 14.578 -0.276 1.00 89.69 270 ASN A O 1
ATOM 2126 N N . GLY A 1 271 ? -15.305 15.950 -0.035 1.00 89.81 271 GLY A N 1
ATOM 2127 C CA . GLY A 1 271 ? -15.675 15.955 -1.448 1.00 89.81 271 GLY A CA 1
ATOM 2128 C C . GLY A 1 271 ? -14.683 16.756 -2.290 1.00 89.81 271 GLY A C 1
ATOM 2129 O O . GLY A 1 271 ? -14.212 16.274 -3.308 1.00 89.81 271 GLY A O 1
ATOM 2130 N N . VAL A 1 272 ? -14.280 17.948 -1.845 1.00 89.50 272 VAL A N 1
ATOM 2131 C CA . VAL A 1 272 ? -13.215 18.730 -2.502 1.00 89.50 272 VAL A CA 1
ATOM 2132 C C . VAL A 1 272 ? -11.890 17.983 -2.469 1.00 89.50 272 VAL A C 1
ATOM 2134 O O . VAL A 1 272 ? -11.126 18.053 -3.420 1.00 89.50 272 VAL A O 1
ATOM 2137 N N . LEU A 1 273 ? -11.659 17.222 -1.406 1.00 89.31 273 LEU A N 1
ATOM 2138 C CA . LEU A 1 273 ? -10.513 16.358 -1.243 1.00 89.31 273 LEU A CA 1
ATOM 2139 C C . LEU A 1 273 ? -10.516 15.324 -2.349 1.00 89.31 273 LEU A C 1
ATOM 2141 O O . LEU A 1 273 ? -9.567 15.236 -3.125 1.00 89.31 273 LEU A O 1
ATOM 2145 N N . ALA A 1 274 ? -11.662 14.678 -2.533 1.00 88.56 274 ALA A N 1
ATOM 2146 C CA . ALA A 1 274 ? -11.936 14.020 -3.782 1.00 88.56 274 ALA A CA 1
ATOM 2147 C C . ALA A 1 274 ? -11.562 14.884 -4.992 1.00 88.56 274 ALA A C 1
ATOM 2149 O O . ALA A 1 274 ? -10.667 14.463 -5.683 1.00 88.56 274 ALA A O 1
ATOM 2150 N N . ILE A 1 275 ? -12.064 16.091 -5.243 1.00 88.56 275 ILE A N 1
ATOM 2151 C CA . ILE A 1 275 ? -11.638 16.905 -6.417 1.00 88.56 275 ILE A CA 1
ATOM 2152 C C . ILE A 1 275 ? -10.097 17.140 -6.539 1.00 88.56 275 ILE A C 1
ATOM 2154 O O . ILE A 1 275 ? -9.655 17.616 -7.574 1.00 88.56 275 ILE A O 1
ATOM 2158 N N . ALA A 1 276 ? -9.230 16.752 -5.593 1.00 84.62 276 ALA A N 1
ATOM 2159 C CA . ALA A 1 276 ? -7.821 16.466 -5.900 1.00 84.62 276 ALA A CA 1
ATOM 2160 C C . ALA A 1 276 ? -7.632 15.031 -6.402 1.00 84.62 276 ALA A C 1
ATOM 2162 O O . ALA A 1 276 ? -7.466 14.836 -7.590 1.00 84.62 276 ALA A O 1
ATOM 2163 N N . VAL A 1 277 ? -7.664 14.020 -5.535 1.00 83.94 277 VAL A N 1
ATOM 2164 C CA . VAL A 1 277 ? -7.349 12.586 -5.825 1.00 83.94 277 VAL A CA 1
ATOM 2165 C C . VAL A 1 277 ? -8.239 12.088 -6.943 1.00 83.94 277 VAL A C 1
ATOM 2167 O O . VAL A 1 277 ? -7.826 11.515 -7.934 1.00 83.94 277 VAL A O 1
ATOM 2170 N N . MET A 1 278 ? -9.485 12.446 -6.776 1.00 82.81 278 MET A N 1
ATOM 2171 C CA . MET A 1 278 ? -10.681 12.192 -7.532 1.00 82.81 278 MET A CA 1
ATOM 2172 C C . MET A 1 278 ? -10.962 13.329 -8.541 1.00 82.81 278 MET A C 1
ATOM 2174 O O . MET A 1 278 ? -11.558 13.125 -9.586 1.00 82.81 278 MET A O 1
ATOM 2178 N N . GLY A 1 279 ? -10.297 14.468 -8.389 1.00 80.62 279 GLY A N 1
ATOM 2179 C CA . GLY A 1 279 ? -9.742 15.208 -9.516 1.00 80.62 279 GLY A CA 1
ATOM 2180 C C . GLY A 1 279 ? -8.943 14.325 -10.466 1.00 80.62 279 GLY A C 1
ATOM 2181 O O . GLY A 1 279 ? -9.068 14.410 -11.684 1.00 80.62 279 GLY A O 1
ATOM 2182 N N . ILE A 1 280 ? -8.025 13.553 -9.895 1.00 85.31 280 ILE A N 1
ATOM 2183 C CA . ILE A 1 280 ? -6.791 13.220 -10.572 1.00 85.31 280 ILE A CA 1
ATOM 2184 C C . ILE A 1 280 ? -6.082 11.956 -10.011 1.00 85.31 280 ILE A C 1
ATOM 2186 O O . ILE A 1 280 ? -5.266 12.020 -9.114 1.00 85.31 280 ILE A O 1
ATOM 2190 N N . ASN A 1 281 ? -6.287 10.782 -10.628 1.00 83.25 281 ASN A N 1
ATOM 2191 C CA . ASN A 1 281 ? -5.421 9.559 -10.561 1.00 83.25 281 ASN A CA 1
ATOM 2192 C C . ASN A 1 281 ? -4.945 8.448 -11.741 1.00 83.25 281 ASN A C 1
ATOM 2194 O O . ASN A 1 281 ? -4.377 7.523 -11.279 1.00 83.25 281 ASN A O 1
ATOM 2198 N N . GLY A 1 282 ? -4.948 8.122 -13.107 1.00 76.88 282 GLY A N 1
ATOM 2199 C CA . GLY A 1 282 ? -5.348 8.418 -14.575 1.00 76.88 282 GLY A CA 1
ATOM 2200 C C . GLY A 1 282 ? -4.616 9.322 -15.619 1.00 76.88 282 GLY A C 1
ATOM 2201 O O . GLY A 1 282 ? -3.509 8.991 -15.941 1.00 76.88 282 GLY A O 1
ATOM 2202 N N . VAL A 1 283 ? -5.150 10.386 -16.277 1.00 85.94 283 VAL A N 1
ATOM 2203 C CA . VAL A 1 283 ? -4.492 11.079 -17.452 1.00 85.94 283 VAL A CA 1
ATOM 2204 C C . VAL A 1 283 ? -3.081 11.605 -17.269 1.00 85.94 283 VAL A C 1
ATOM 2206 O O . VAL A 1 283 ? -2.533 12.257 -18.141 1.00 85.94 283 VAL A O 1
ATOM 2209 N N . VAL A 1 284 ? -2.428 11.332 -16.167 1.00 89.62 284 VAL A N 1
ATOM 2210 C CA . VAL A 1 284 ? -1.003 11.543 -16.064 1.00 89.62 284 VAL A CA 1
ATOM 2211 C C . VAL A 1 284 ? -0.264 10.200 -16.216 1.00 89.62 284 VAL A C 1
ATOM 2213 O O . VAL A 1 284 ? 0.933 10.056 -16.079 1.00 89.62 284 VAL A O 1
ATOM 2216 N N . ASN A 1 285 ? -0.959 9.155 -16.631 1.00 91.44 285 ASN A N 1
ATOM 2217 C CA . ASN A 1 285 ? -0.485 8.175 -17.588 1.00 91.44 285 ASN A CA 1
ATOM 2218 C C . ASN A 1 285 ? -0.736 8.647 -19.017 1.00 91.44 285 ASN A C 1
ATOM 2220 O O . ASN A 1 285 ? -0.391 8.029 -20.012 1.00 91.44 285 ASN A O 1
ATOM 2224 N N . LEU A 1 286 ? -1.147 9.886 -19.119 1.00 88.38 286 LEU A N 1
ATOM 2225 C CA . LEU A 1 286 ? -0.644 10.764 -20.135 1.00 88.38 286 LEU A CA 1
ATOM 2226 C C . LEU A 1 286 ? 0.456 11.625 -19.479 1.00 88.38 286 LEU A C 1
ATOM 2228 O O . LEU A 1 286 ? 0.659 12.744 -19.861 1.00 88.38 286 LEU A O 1
ATOM 2232 N N . TYR A 1 287 ? 1.205 11.087 -18.495 1.00 90.69 287 TYR A N 1
ATOM 2233 C CA . TYR A 1 287 ? 2.408 11.585 -17.768 1.00 90.69 287 TYR A CA 1
ATOM 2234 C C . TYR A 1 287 ? 3.364 10.444 -17.192 1.00 90.69 287 TYR A C 1
ATOM 2236 O O . TYR A 1 287 ? 3.993 10.611 -16.212 1.00 90.69 287 TYR A O 1
ATOM 2244 N N . THR A 1 288 ? 3.600 9.245 -17.737 1.00 89.88 288 THR A N 1
ATOM 2245 C CA . THR A 1 288 ? 4.848 8.447 -18.133 1.00 89.88 288 THR A CA 1
ATOM 2246 C C . THR A 1 288 ? 5.162 7.817 -19.640 1.00 89.88 288 THR A C 1
ATOM 2248 O O . THR A 1 288 ? 5.839 6.830 -19.535 1.00 89.88 288 THR A O 1
ATOM 2251 N N . LEU A 1 289 ? 4.953 7.940 -21.026 1.00 88.62 289 LEU A N 1
ATOM 2252 C CA . LEU A 1 289 ? 4.317 8.470 -22.350 1.00 88.62 289 LEU A CA 1
ATOM 2253 C C . LEU A 1 289 ? 4.681 9.672 -23.290 1.00 88.62 289 LEU A C 1
ATOM 2255 O O . LEU A 1 289 ? 5.282 9.448 -24.331 1.00 88.62 289 LEU A O 1
ATOM 2259 N N . HIS A 1 290 ? 4.190 10.903 -23.118 1.00 85.88 290 HIS A N 1
ATOM 2260 C CA . HIS A 1 290 ? 4.498 12.108 -23.945 1.00 85.88 290 HIS A CA 1
ATOM 2261 C C . HIS A 1 290 ? 5.794 12.872 -23.595 1.00 85.88 290 HIS A C 1
ATOM 2263 O O . HIS A 1 290 ? 6.137 13.107 -22.443 1.00 85.88 290 HIS A O 1
ATOM 2269 N N . SER A 1 291 ? 6.527 13.299 -24.615 1.00 82.62 291 SER A N 1
ATOM 2270 C CA . SER A 1 291 ? 7.849 13.919 -24.616 1.00 82.62 291 SER A CA 1
ATOM 2271 C C . SER A 1 291 ? 7.988 15.057 -23.604 1.00 82.62 291 SER A C 1
ATOM 2273 O O . SER A 1 291 ? 7.007 15.747 -23.304 1.00 82.62 291 SER A O 1
ATOM 2275 N N . PRO A 1 292 ? 9.211 15.376 -23.137 1.00 76.31 292 PRO A N 1
ATOM 2276 C CA . PRO A 1 292 ? 10.491 14.655 -23.384 1.00 76.31 292 PRO A CA 1
ATOM 2277 C C . PRO A 1 292 ? 11.258 13.870 -22.249 1.00 76.31 292 PRO A C 1
ATOM 2279 O O . PRO A 1 292 ? 12.293 14.409 -21.906 1.00 76.31 292 PRO A O 1
ATOM 2282 N N . LEU A 1 293 ? 10.810 12.703 -21.674 1.00 82.38 293 LEU A N 1
ATOM 2283 C CA . LEU A 1 293 ? 11.248 11.607 -20.642 1.00 82.38 293 LEU A CA 1
ATOM 2284 C C . LEU A 1 293 ? 11.181 10.023 -20.971 1.00 82.38 293 LEU A C 1
ATOM 2286 O O . LEU A 1 293 ? 11.202 9.228 -20.059 1.00 82.38 293 LEU A O 1
ATOM 2290 N N . CYS A 1 294 ? 11.037 9.419 -22.139 1.00 82.00 294 CYS A N 1
ATOM 2291 C CA . CYS A 1 294 ? 11.016 7.954 -22.408 1.00 82.00 294 CYS A CA 1
ATOM 2292 C C . CYS A 1 294 ? 11.229 6.823 -21.337 1.00 82.00 294 CYS A C 1
ATOM 2294 O O . CYS A 1 294 ? 12.335 6.322 -21.196 1.00 82.00 294 CYS A O 1
ATOM 2296 N N . PHE A 1 295 ? 10.131 6.306 -20.746 1.00 86.94 295 PHE A N 1
ATOM 2297 C CA . PHE A 1 295 ? 9.948 4.990 -20.076 1.00 86.94 295 PHE A CA 1
ATOM 2298 C C . PHE A 1 295 ? 8.380 4.552 -20.266 1.00 86.94 295 PHE A C 1
ATOM 2300 O O . PHE A 1 295 ? 7.615 5.387 -20.725 1.00 86.94 295 PHE A O 1
ATOM 2307 N N . SER A 1 296 ? 7.895 3.289 -20.133 1.00 86.31 296 SER A N 1
ATOM 2308 C CA . SER A 1 296 ? 6.623 2.444 -20.496 1.00 86.31 296 SER A CA 1
ATOM 2309 C C . SER A 1 296 ? 5.734 1.468 -19.502 1.00 86.31 296 SER A C 1
ATOM 2311 O O . SER A 1 296 ? 4.628 1.954 -19.332 1.00 86.31 296 SER A O 1
ATOM 2313 N N . PRO A 1 297 ? 5.881 0.100 -19.151 1.00 83.56 297 PRO A N 1
ATOM 2314 C CA . PRO A 1 297 ? 6.003 -0.981 -17.965 1.00 83.56 297 PRO A CA 1
ATOM 2315 C C . PRO A 1 297 ? 6.920 -1.019 -16.620 1.00 83.56 297 PRO A C 1
ATOM 2317 O O . PRO A 1 297 ? 6.641 0.019 -16.101 1.00 83.56 297 PRO A O 1
ATOM 2320 N N . THR A 1 298 ? 7.931 -1.961 -16.132 1.00 81.00 298 THR A N 1
ATOM 2321 C CA . THR A 1 298 ? 9.033 -2.400 -14.909 1.00 81.00 298 THR A CA 1
ATOM 2322 C C . THR A 1 298 ? 10.243 -1.714 -13.854 1.00 81.00 298 THR A C 1
ATOM 2324 O O . THR A 1 298 ? 10.891 -2.559 -13.280 1.00 81.00 298 THR A O 1
ATOM 2327 N N . LEU A 1 299 ? 10.825 -0.504 -13.341 1.00 81.38 299 LEU A N 1
ATOM 2328 C CA . LEU A 1 299 ? 11.024 1.082 -13.251 1.00 81.38 299 LEU A CA 1
ATOM 2329 C C . LEU A 1 299 ? 10.174 2.332 -12.613 1.00 81.38 299 LEU A C 1
ATOM 2331 O O . LEU A 1 299 ? 10.628 2.881 -11.616 1.00 81.38 299 LEU A O 1
ATOM 2335 N N . VAL A 1 300 ? 8.902 2.707 -12.957 1.00 81.81 300 VAL A N 1
ATOM 2336 C CA . VAL A 1 300 ? 7.905 3.650 -12.359 1.00 81.81 300 VAL A CA 1
ATOM 2337 C C . VAL A 1 300 ? 6.557 3.092 -11.785 1.00 81.81 300 VAL A C 1
ATOM 2339 O O . VAL A 1 300 ? 5.887 3.779 -11.046 1.00 81.81 300 VAL A O 1
ATOM 2342 N N . GLY A 1 301 ? 6.099 1.873 -11.989 1.00 82.44 301 GLY A N 1
ATOM 2343 C CA . GLY A 1 301 ? 5.203 1.199 -11.034 1.00 82.44 301 GLY A CA 1
ATOM 2344 C C . GLY A 1 301 ? 5.863 1.037 -9.671 1.00 82.44 301 GLY A C 1
ATOM 2345 O O . GLY A 1 301 ? 5.242 1.272 -8.681 1.00 82.44 301 GLY A O 1
ATOM 2346 N N . TYR A 1 302 ? 7.161 0.812 -9.542 1.00 82.62 302 TYR A N 1
ATOM 2347 C CA . TYR A 1 302 ? 7.994 1.218 -8.417 1.00 82.62 302 TYR A CA 1
ATOM 2348 C C . TYR A 1 302 ? 7.717 2.671 -8.007 1.00 82.62 302 TYR A C 1
ATOM 2350 O O . TYR A 1 302 ? 7.602 2.906 -6.817 1.00 82.62 302 TYR A O 1
ATOM 2358 N N . PHE A 1 303 ? 7.516 3.626 -8.929 1.00 83.44 303 PHE A N 1
ATOM 2359 C CA . PHE A 1 303 ? 6.912 4.916 -8.562 1.00 83.44 303 PHE A CA 1
ATOM 2360 C C . PHE A 1 303 ? 5.559 4.768 -7.972 1.00 83.44 303 PHE A C 1
ATOM 2362 O O . PHE A 1 303 ? 5.433 5.272 -6.878 1.00 83.44 303 PHE A O 1
ATOM 2369 N N . LEU A 1 304 ? 4.618 4.061 -8.581 1.00 82.00 304 LEU A N 1
ATOM 2370 C CA . LEU A 1 304 ? 3.410 3.696 -7.879 1.00 82.00 304 LEU A CA 1
ATOM 2371 C C . LEU A 1 304 ? 3.722 2.945 -6.578 1.00 82.00 304 LEU A C 1
ATOM 2373 O O . LEU A 1 304 ? 2.817 2.799 -5.789 1.00 82.00 304 LEU A O 1
ATOM 2377 N N . ALA A 1 305 ? 4.944 2.452 -6.307 1.00 76.81 305 ALA A N 1
ATOM 2378 C CA . ALA A 1 305 ? 5.109 1.312 -5.431 1.00 76.81 305 ALA A CA 1
ATOM 2379 C C . ALA A 1 305 ? 4.898 1.592 -3.986 1.00 76.81 305 ALA A C 1
ATOM 2381 O O . ALA A 1 305 ? 3.802 1.608 -3.478 1.00 76.81 305 ALA A O 1
ATOM 2382 N N . PHE A 1 306 ? 5.969 1.746 -3.274 1.00 82.44 306 PHE A N 1
ATOM 2383 C CA . PHE A 1 306 ? 6.444 3.073 -3.077 1.00 82.44 306 PHE A CA 1
ATOM 2384 C C . PHE A 1 306 ? 5.410 4.247 -3.182 1.00 82.44 306 PHE A C 1
ATOM 2386 O O . PHE A 1 306 ? 5.128 4.753 -2.098 1.00 82.44 306 PHE A O 1
ATOM 2393 N N . ARG A 1 307 ? 4.777 4.653 -4.324 1.00 81.88 307 ARG A N 1
ATOM 2394 C CA . ARG A 1 307 ? 3.643 5.649 -4.334 1.00 81.88 307 ARG A CA 1
ATOM 2395 C C . ARG A 1 307 ? 2.592 5.191 -3.407 1.00 81.88 307 ARG A C 1
ATOM 2397 O O . ARG A 1 307 ? 1.956 6.023 -2.815 1.00 81.88 307 ARG A O 1
ATOM 2404 N N . GLN A 1 308 ? 2.407 3.908 -3.252 1.00 82.12 308 GLN A N 1
ATOM 2405 C CA . GLN A 1 308 ? 1.496 3.450 -2.274 1.00 82.12 308 GLN A CA 1
ATOM 2406 C C . GLN A 1 308 ? 2.222 3.340 -0.918 1.00 82.12 308 GLN A C 1
ATOM 2408 O O . GLN A 1 308 ? 1.751 3.871 0.085 1.00 82.12 308 GLN A O 1
ATOM 2413 N N . PHE A 1 309 ? 3.410 2.731 -0.881 1.00 77.94 309 PHE A N 1
ATOM 2414 C CA . PHE A 1 309 ? 4.041 2.119 0.298 1.00 77.94 309 PHE A CA 1
ATOM 2415 C C . PHE A 1 309 ? 3.907 2.925 1.550 1.00 77.94 309 PHE A C 1
ATOM 2417 O O . PHE A 1 309 ? 3.262 2.556 2.524 1.00 77.94 309 PHE A O 1
ATOM 2424 N N . MET A 1 310 ? 4.606 4.031 1.555 1.00 79.38 310 MET A N 1
ATOM 2425 C CA . MET A 1 310 ? 4.906 4.704 2.769 1.00 79.38 310 MET A CA 1
ATOM 2426 C C . MET A 1 310 ? 3.888 5.806 2.982 1.00 79.38 310 MET A C 1
ATOM 2428 O O . MET A 1 310 ? 4.230 6.773 3.626 1.00 79.38 310 MET A O 1
ATOM 2432 N N . HIS A 1 311 ? 2.641 5.589 2.525 1.00 78.38 311 HIS A N 1
ATOM 2433 C CA . HIS A 1 311 ? 1.422 6.263 2.974 1.00 78.38 311 HIS A CA 1
ATOM 2434 C C . HIS A 1 311 ? 0.524 5.326 3.729 1.00 78.38 311 HIS A C 1
ATOM 2436 O O . HIS A 1 311 ? -0.415 5.804 4.328 1.00 78.38 311 HIS A O 1
ATOM 2442 N N . GLY A 1 312 ? 0.843 4.039 3.771 1.00 74.88 312 GLY A N 1
ATOM 2443 C CA . GLY A 1 312 ? 0.293 3.139 4.765 1.00 74.88 312 GLY A CA 1
ATOM 2444 C C . GLY A 1 312 ? 1.369 2.488 5.603 1.00 74.88 312 GLY A C 1
ATOM 2445 O O . GLY A 1 312 ? 1.062 2.135 6.719 1.00 74.88 312 GLY A O 1
ATOM 2446 N N . VAL A 1 313 ? 2.649 2.447 5.199 1.00 75.19 313 VAL A N 1
ATOM 2447 C CA . VAL A 1 313 ? 3.679 2.660 6.221 1.00 75.19 313 VAL A CA 1
ATOM 2448 C C . VAL A 1 313 ? 3.386 4.033 6.779 1.00 75.19 313 VAL A C 1
ATOM 2450 O O . VAL A 1 313 ? 2.880 4.072 7.885 1.00 75.19 313 VAL A O 1
ATOM 2453 N N . GLY A 1 314 ? 3.542 5.115 6.011 1.00 64.75 314 GLY A N 1
ATOM 2454 C CA . GLY A 1 314 ? 3.345 6.479 6.491 1.00 64.75 314 GLY A CA 1
ATOM 2455 C C . GLY A 1 314 ? 2.037 6.637 7.243 1.00 64.75 314 GLY A C 1
ATOM 2456 O O . GLY A 1 314 ? 2.124 6.775 8.440 1.00 64.75 314 GLY A O 1
ATOM 2457 N N . GLY A 1 315 ? 0.863 6.434 6.642 1.00 69.44 315 GLY A N 1
ATOM 2458 C CA . GLY A 1 315 ? -0.452 6.565 7.287 1.00 69.44 315 GLY A CA 1
ATOM 2459 C C . GLY A 1 315 ? -0.446 5.859 8.612 1.00 69.44 315 GLY A C 1
ATOM 2460 O O . GLY A 1 315 ? -0.606 6.404 9.699 1.00 69.44 315 GLY A O 1
ATOM 2461 N N . VAL A 1 316 ? -0.062 4.606 8.592 1.00 70.00 316 VAL A N 1
ATOM 2462 C CA . VAL A 1 316 ? -0.124 3.837 9.819 1.00 70.00 316 VAL A CA 1
ATOM 2463 C C . VAL A 1 316 ? 1.058 4.107 10.726 1.00 70.00 316 VAL A C 1
ATOM 2465 O O . VAL A 1 316 ? 1.031 3.730 11.870 1.00 70.00 316 VAL A O 1
ATOM 2468 N N . THR A 1 317 ? 2.031 4.892 10.321 1.00 70.44 317 THR A N 1
ATOM 2469 C CA . THR A 1 317 ? 2.992 5.564 11.182 1.00 70.44 317 THR A CA 1
ATOM 2470 C C . THR A 1 317 ? 2.258 6.674 11.931 1.00 70.44 317 THR A C 1
ATOM 2472 O O . THR A 1 317 ? 1.604 6.460 12.947 1.00 70.44 317 THR A O 1
ATOM 2475 N N . ALA A 1 318 ? 2.320 7.870 11.393 1.00 64.75 318 ALA A N 1
ATOM 2476 C CA . ALA A 1 318 ? 1.339 8.920 11.479 1.00 64.75 318 ALA A CA 1
ATOM 2477 C C . ALA A 1 318 ? 0.107 8.761 12.367 1.00 64.75 318 ALA A C 1
ATOM 2479 O O . ALA A 1 318 ? -0.038 9.520 13.322 1.00 64.75 318 ALA A O 1
ATOM 2480 N N . ILE A 1 319 ? -0.775 7.805 12.087 1.00 67.19 319 ILE A N 1
ATOM 2481 C CA . ILE A 1 319 ? -2.087 7.717 12.706 1.00 67.19 319 ILE A CA 1
ATOM 2482 C C . ILE A 1 319 ? -2.085 7.497 14.218 1.00 67.19 319 ILE A C 1
ATOM 2484 O O . ILE A 1 319 ? -3.124 7.781 14.755 1.00 67.19 319 ILE A O 1
ATOM 2488 N N . LYS A 1 320 ? -1.051 6.998 14.926 1.00 61.84 320 LYS A N 1
ATOM 2489 C CA . LYS A 1 320 ? -1.178 5.762 15.779 1.00 61.84 320 LYS A CA 1
ATOM 2490 C C . LYS A 1 320 ? -0.748 5.817 17.434 1.00 61.84 320 LYS A C 1
ATOM 2492 O O . LYS A 1 320 ? -1.758 5.844 18.134 1.00 61.84 320 LYS A O 1
ATOM 2497 N N . VAL A 1 321 ? 0.442 5.834 18.269 1.00 67.19 321 VAL A N 1
ATOM 2498 C CA . VAL A 1 321 ? 2.058 6.152 18.288 1.00 67.19 321 VAL A CA 1
ATOM 2499 C C . VAL A 1 321 ? 2.896 7.390 17.467 1.00 67.19 321 VAL A C 1
ATOM 2501 O O . VAL A 1 321 ? 3.909 7.311 18.208 1.00 67.19 321 VAL A O 1
ATOM 2504 N N . LEU A 1 322 ? 2.228 8.892 15.774 1.00 57.66 322 LEU A N 1
ATOM 2505 C CA . LEU A 1 322 ? 1.803 10.442 15.685 1.00 57.66 322 LEU A CA 1
ATOM 2506 C C . LEU A 1 322 ? 0.372 10.856 16.138 1.00 57.66 322 LEU A C 1
ATOM 2508 O O . LEU A 1 322 ? 0.275 11.807 16.919 1.00 57.66 322 LEU A O 1
ATOM 2512 N N . GLY A 1 323 ? -0.666 10.050 15.918 1.00 65.31 323 GLY A N 1
ATOM 2513 C CA . GLY A 1 323 ? -1.913 9.919 16.704 1.00 65.31 323 GLY A CA 1
ATOM 2514 C C . GLY A 1 323 ? -1.853 9.676 18.228 1.00 65.31 323 GLY A C 1
ATOM 2515 O O . GLY A 1 323 ? -2.760 9.114 18.824 1.00 65.31 323 GLY A O 1
ATOM 2516 N N . MET A 1 324 ? -0.764 10.043 18.886 1.00 65.62 324 MET A N 1
ATOM 2517 C CA . MET A 1 324 ? -0.659 10.115 20.344 1.00 65.62 324 MET A CA 1
ATOM 2518 C C . MET A 1 324 ? -0.358 11.509 20.816 1.00 65.62 324 MET A C 1
ATOM 2520 O O . MET A 1 324 ? -0.637 11.766 21.964 1.00 65.62 324 MET A O 1
ATOM 2524 N N . CYS A 1 325 ? 0.189 12.386 19.976 1.00 70.88 325 CYS A N 1
ATOM 2525 C CA . CYS A 1 325 ? 1.096 13.453 20.358 1.00 70.88 325 CYS A CA 1
ATOM 2526 C C . CYS A 1 325 ? 0.601 14.880 20.543 1.00 70.88 325 CYS A C 1
ATOM 2528 O O . CYS A 1 325 ? 0.896 15.524 21.545 1.00 70.88 325 CYS A O 1
ATOM 2530 N N . LEU A 1 326 ? -0.076 15.411 19.543 1.00 74.31 326 LEU A N 1
ATOM 2531 C CA . LEU A 1 326 ? -0.865 16.609 19.733 1.00 74.31 326 LEU A CA 1
ATOM 2532 C C . LEU A 1 326 ? -2.354 16.168 19.665 1.00 74.31 326 LEU A C 1
ATOM 2534 O O . LEU A 1 326 ? -2.638 15.183 20.335 1.00 74.31 326 LEU A O 1
ATOM 2538 N N . PRO A 1 327 ? -3.328 16.912 19.099 1.00 80.62 327 PRO A N 1
ATOM 2539 C CA . PRO A 1 327 ? -4.777 16.564 19.155 1.00 80.62 327 PRO A CA 1
ATOM 2540 C C . PRO A 1 327 ? -5.725 15.901 17.997 1.00 80.62 327 PRO A C 1
ATOM 2542 O O . PRO A 1 327 ? -5.894 14.734 18.085 1.00 80.62 327 PRO A O 1
ATOM 2545 N N . ASP A 1 328 ? -6.384 16.401 16.897 1.00 81.62 328 ASP A N 1
ATOM 2546 C CA . ASP A 1 328 ? -7.474 15.746 16.071 1.00 81.62 328 ASP A CA 1
ATOM 2547 C C . ASP A 1 328 ? -8.509 16.683 15.308 1.00 81.62 328 ASP A C 1
ATOM 2549 O O . ASP A 1 328 ? -9.400 16.199 14.647 1.00 81.62 328 ASP A O 1
ATOM 2553 N N . ALA A 1 329 ? -8.438 18.028 15.305 1.00 84.44 329 ALA A N 1
ATOM 2554 C CA . ALA A 1 329 ? -9.211 18.994 14.472 1.00 84.44 329 ALA A CA 1
ATOM 2555 C C . ALA A 1 329 ? -8.408 19.717 13.367 1.00 84.44 329 ALA A C 1
ATOM 2557 O O . ALA A 1 329 ? -8.919 20.048 12.302 1.00 84.44 329 ALA A O 1
ATOM 2558 N N . VAL A 1 330 ? -7.149 20.038 13.652 1.00 87.94 330 VAL A N 1
ATOM 2559 C CA . VAL A 1 330 ? -6.243 20.922 12.906 1.00 87.94 330 VAL A CA 1
ATOM 2560 C C . VAL A 1 330 ? -5.600 20.209 11.719 1.00 87.94 330 VAL A C 1
ATOM 2562 O O . VAL A 1 330 ? -4.524 20.531 11.262 1.00 87.94 330 VAL A O 1
ATOM 2565 N N . VAL A 1 331 ? -6.213 19.146 11.247 1.00 86.50 331 VAL A N 1
ATOM 2566 C CA . VAL A 1 331 ? -5.449 17.910 11.215 1.00 86.50 331 VAL A CA 1
ATOM 2567 C C . VAL A 1 331 ? -5.071 17.475 9.847 1.00 86.50 331 VAL A C 1
ATOM 2569 O O . VAL A 1 331 ? -4.008 17.896 9.396 1.00 86.50 331 VAL A O 1
ATOM 2572 N N . SER A 1 332 ? -5.974 16.777 9.186 1.00 86.38 332 SER A N 1
ATOM 2573 C CA . SER A 1 332 ? -6.560 17.314 7.979 1.00 86.38 332 SER A CA 1
ATOM 2574 C C . SER A 1 332 ? -6.001 18.662 7.505 1.00 86.38 332 SER A C 1
ATOM 2576 O O . SER A 1 332 ? -5.567 18.684 6.387 1.00 86.38 332 SER A O 1
ATOM 2578 N N . ARG A 1 333 ? -5.850 19.758 8.267 1.00 91.69 333 ARG A N 1
ATOM 2579 C CA . ARG A 1 333 ? -5.110 20.940 7.753 1.00 91.69 333 ARG A CA 1
ATOM 2580 C C . ARG A 1 333 ? -3.673 20.636 7.380 1.00 91.69 333 ARG A C 1
ATOM 2582 O O . ARG A 1 333 ? -3.298 20.841 6.240 1.00 91.69 333 ARG A O 1
ATOM 2589 N N . ILE A 1 334 ? -2.837 20.240 8.340 1.00 90.19 334 ILE A N 1
ATOM 2590 C CA . ILE A 1 334 ? -1.413 20.094 8.046 1.00 90.19 334 ILE A CA 1
ATOM 2591 C C . ILE A 1 334 ? -1.203 18.929 7.097 1.00 90.19 334 ILE A C 1
ATOM 2593 O O . ILE A 1 334 ? -0.378 19.007 6.218 1.00 90.19 334 ILE A O 1
ATOM 2597 N N . ALA A 1 335 ? -2.038 17.921 7.256 1.00 90.62 335 ALA A N 1
ATOM 2598 C CA . ALA A 1 335 ? -2.280 16.843 6.355 1.00 90.62 335 ALA A CA 1
ATOM 2599 C C . ALA A 1 335 ? -2.604 17.342 4.947 1.00 90.62 335 ALA A C 1
ATOM 2601 O O . ALA A 1 335 ? -1.935 16.933 4.039 1.00 90.62 335 ALA A O 1
ATOM 2602 N N . ILE A 1 336 ? -3.510 18.303 4.756 1.00 90.88 336 ILE A N 1
ATOM 2603 C CA . ILE A 1 336 ? -3.845 18.956 3.484 1.00 90.88 336 ILE A CA 1
ATOM 2604 C C . ILE A 1 336 ? -2.712 19.905 3.012 1.00 90.88 336 ILE A C 1
ATOM 2606 O O . ILE A 1 336 ? -2.572 20.118 1.816 1.00 90.88 336 ILE A O 1
ATOM 2610 N N . LEU A 1 337 ? -1.891 20.488 3.899 1.00 93.12 337 LEU A N 1
ATOM 2611 C CA . LEU A 1 337 ? -0.725 21.353 3.585 1.00 93.12 337 LEU A CA 1
ATOM 2612 C C . LEU A 1 337 ? 0.477 20.562 3.093 1.00 93.12 337 LEU A C 1
ATOM 2614 O O . LEU A 1 337 ? 1.232 20.998 2.231 1.00 93.12 337 LEU A O 1
ATOM 2618 N N . SER A 1 338 ? 0.670 19.421 3.715 1.00 92.50 338 SER A N 1
ATOM 2619 C CA . SER A 1 338 ? 1.744 18.501 3.460 1.00 92.50 338 SER A CA 1
ATOM 2620 C C . SER A 1 338 ? 1.323 17.598 2.309 1.00 92.50 338 SER A C 1
ATOM 2622 O O . SER A 1 338 ? 2.085 17.491 1.363 1.00 92.50 338 SER A O 1
ATOM 2624 N N . TYR A 1 339 ? 0.042 17.208 2.256 1.00 92.69 339 TYR A N 1
ATOM 2625 C CA . TYR A 1 339 ? -0.666 16.992 1.004 1.00 92.69 339 TYR A CA 1
ATOM 2626 C C . TYR A 1 339 ? -0.315 18.180 0.078 1.00 92.69 339 TYR A C 1
ATOM 2628 O O . TYR A 1 339 ? 0.186 17.946 -0.981 1.00 92.69 339 TYR A O 1
ATOM 2636 N N . THR A 1 340 ? -0.407 19.480 0.367 1.00 92.88 340 THR A N 1
ATOM 2637 C CA . THR A 1 340 ? -0.078 20.505 -0.673 1.00 92.88 340 THR A CA 1
ATOM 2638 C C . THR A 1 340 ? 1.357 20.382 -1.236 1.00 92.88 340 THR A C 1
ATOM 2640 O O . THR A 1 340 ? 1.573 20.763 -2.386 1.00 92.88 340 THR A O 1
ATOM 2643 N N . GLY A 1 341 ? 2.248 19.674 -0.524 1.00 90.38 341 GLY A N 1
ATOM 2644 C CA . GLY A 1 341 ? 3.392 18.871 -0.996 1.00 90.38 341 GLY A CA 1
ATOM 2645 C C . GLY A 1 341 ? 3.153 17.721 -2.006 1.00 90.38 341 GLY A C 1
ATOM 2646 O O . GLY A 1 341 ? 4.060 16.915 -2.178 1.00 90.38 341 GLY A O 1
ATOM 2647 N N . PHE A 1 342 ? 2.034 17.710 -2.748 1.00 94.00 342 PHE A N 1
ATOM 2648 C CA . PHE A 1 342 ? 1.829 17.325 -4.144 1.00 94.00 342 PHE A CA 1
ATOM 2649 C C . PHE A 1 342 ? 0.676 18.130 -4.772 1.00 94.00 342 PHE A C 1
ATOM 2651 O O . PHE A 1 342 ? -0.428 17.719 -4.759 1.00 94.00 342 PHE A O 1
ATOM 2658 N N . LEU A 1 343 ? 0.831 19.298 -5.373 1.00 92.38 343 LEU A N 1
ATOM 2659 C CA . LEU A 1 343 ? 0.416 19.464 -6.791 1.00 92.38 343 LEU A CA 1
ATOM 2660 C C . LEU A 1 343 ? 1.168 20.628 -7.431 1.00 92.38 343 LEU A C 1
ATOM 2662 O O . LEU A 1 343 ? 1.290 20.722 -8.649 1.00 92.38 343 LEU A O 1
ATOM 2666 N N . ILE A 1 344 ? 1.712 21.500 -6.589 1.00 92.06 344 ILE A N 1
ATOM 2667 C CA . ILE A 1 344 ? 2.514 22.628 -7.019 1.00 92.06 344 ILE A CA 1
ATOM 2668 C C . ILE A 1 344 ? 3.787 22.154 -7.728 1.00 92.06 344 ILE A C 1
ATOM 2670 O O . ILE A 1 344 ? 3.838 22.315 -8.943 1.00 92.06 344 ILE A O 1
ATOM 2674 N N . PHE A 1 345 ? 4.807 21.569 -7.068 1.00 90.94 345 PHE A N 1
ATOM 2675 C CA . PHE A 1 345 ? 6.039 21.262 -7.808 1.00 90.94 345 PHE A CA 1
ATOM 2676 C C . PHE A 1 345 ? 5.861 20.357 -9.074 1.00 90.94 345 PHE A C 1
ATOM 2678 O O . PHE A 1 345 ? 6.594 20.604 -10.025 1.00 90.94 345 PHE A O 1
ATOM 2685 N N . LEU A 1 346 ? 4.821 19.488 -9.238 1.00 91.88 346 LEU A N 1
ATOM 2686 C CA . LEU A 1 346 ? 4.516 18.655 -10.454 1.00 91.88 346 LEU A CA 1
ATOM 2687 C C . LEU A 1 346 ? 3.656 19.295 -11.513 1.00 91.88 346 LEU A C 1
ATOM 2689 O O . LEU A 1 346 ? 3.425 18.711 -12.569 1.00 91.88 346 LEU A O 1
ATOM 2693 N N . GLY A 1 347 ? 3.547 20.606 -11.394 1.00 88.62 347 GLY A N 1
ATOM 2694 C CA . GLY A 1 347 ? 3.961 21.458 -12.502 1.00 88.62 347 GLY A CA 1
ATOM 2695 C C . GLY A 1 347 ? 5.194 20.965 -13.303 1.00 88.62 347 GLY A C 1
ATOM 2696 O O . GLY A 1 347 ? 5.122 20.485 -14.433 1.00 88.62 347 GLY A O 1
ATOM 2697 N N . PHE A 1 348 ? 6.385 21.183 -12.774 1.00 90.19 348 PHE A N 1
ATOM 2698 C CA . PHE A 1 348 ? 7.525 21.688 -13.546 1.00 90.19 348 PHE A CA 1
ATOM 2699 C C . PHE A 1 348 ? 8.562 20.659 -14.127 1.00 90.19 348 PHE A C 1
ATOM 2701 O O . PHE A 1 348 ? 9.763 20.844 -13.933 1.00 90.19 348 PHE A O 1
ATOM 2708 N N . SER A 1 349 ? 8.179 19.579 -14.843 1.00 89.44 349 SER A N 1
ATOM 2709 C CA . SER A 1 349 ? 9.088 18.438 -15.220 1.00 89.44 349 SER A CA 1
ATOM 2710 C C . SER A 1 349 ? 10.054 18.556 -16.460 1.00 89.44 349 SER A C 1
ATOM 2712 O O . SER A 1 349 ? 9.652 19.135 -17.469 1.00 89.44 349 SER A O 1
ATOM 2714 N N . ALA A 1 350 ? 11.290 17.964 -16.413 1.00 77.94 350 ALA A N 1
ATOM 2715 C CA . ALA A 1 350 ? 12.273 17.456 -17.453 1.00 77.94 350 ALA A CA 1
ATOM 2716 C C . ALA A 1 350 ? 13.506 16.402 -17.336 1.00 77.94 350 ALA A C 1
ATOM 2718 O O . ALA A 1 350 ? 14.170 16.218 -18.358 1.00 77.94 350 ALA A O 1
ATOM 2719 N N . ASN A 1 351 ? 13.922 15.703 -16.247 1.00 82.31 351 ASN A N 1
ATOM 2720 C CA . ASN A 1 351 ? 15.072 14.701 -16.181 1.00 82.31 351 ASN A CA 1
ATOM 2721 C C . ASN A 1 351 ? 15.255 13.716 -14.928 1.00 82.31 351 ASN A C 1
ATOM 2723 O O . ASN A 1 351 ? 15.995 14.014 -13.995 1.00 82.31 351 ASN A O 1
ATOM 2727 N N . GLU A 1 352 ? 14.639 12.516 -14.900 1.00 83.31 352 GLU A N 1
ATOM 2728 C CA . GLU A 1 352 ? 14.673 11.371 -13.941 1.00 83.31 352 GLU A CA 1
ATOM 2729 C C . GLU A 1 352 ? 14.382 11.480 -12.434 1.00 83.31 352 GLU A C 1
ATOM 2731 O O . GLU A 1 352 ? 13.277 11.115 -12.030 1.00 83.31 352 GLU A O 1
ATOM 2736 N N . PHE A 1 353 ? 15.372 11.883 -11.606 1.00 82.56 353 PHE A N 1
ATOM 2737 C CA . PHE A 1 353 ? 15.395 11.820 -10.127 1.00 82.56 353 PHE A CA 1
ATOM 2738 C C . PHE A 1 353 ? 14.356 12.757 -9.490 1.00 82.56 353 PHE A C 1
ATOM 2740 O O . PHE A 1 353 ? 14.604 13.699 -8.781 1.00 82.56 353 PHE A O 1
ATOM 2747 N N . MET A 1 354 ? 13.118 12.606 -9.871 1.00 79.19 354 MET A N 1
ATOM 2748 C CA . MET A 1 354 ? 11.996 13.406 -9.450 1.00 79.19 354 MET A CA 1
ATOM 2749 C C . MET A 1 354 ? 10.856 12.431 -9.237 1.00 79.19 354 MET A C 1
ATOM 2751 O O . MET A 1 354 ? 10.094 12.625 -8.326 1.00 79.19 354 MET A O 1
ATOM 2755 N N . VAL A 1 355 ? 10.782 11.279 -9.908 1.00 78.94 355 VAL A N 1
ATOM 2756 C CA . VAL A 1 355 ? 9.693 10.317 -9.681 1.00 78.94 355 VAL A CA 1
ATOM 2757 C C . VAL A 1 355 ? 9.889 9.489 -8.379 1.00 78.94 355 VAL A C 1
ATOM 2759 O O . VAL A 1 355 ? 8.991 9.435 -7.561 1.00 78.94 355 VAL A O 1
ATOM 2762 N N . PHE A 1 356 ? 11.074 8.965 -8.002 1.00 78.44 356 PHE A N 1
ATOM 2763 C CA . PHE A 1 356 ? 11.541 8.893 -6.564 1.00 78.44 356 PHE A CA 1
ATOM 2764 C C . PHE A 1 356 ? 12.371 10.151 -6.478 1.00 78.44 356 PHE A C 1
ATOM 2766 O O . PHE A 1 356 ? 13.556 10.102 -6.257 1.00 78.44 356 PHE A O 1
ATOM 2773 N N . MET A 1 357 ? 11.756 11.276 -6.715 1.00 81.81 357 MET A N 1
ATOM 2774 C CA . MET A 1 357 ? 11.649 12.248 -5.673 1.00 81.81 357 MET A CA 1
ATOM 2775 C C . MET A 1 357 ? 10.198 12.614 -5.420 1.00 81.81 357 MET A C 1
ATOM 2777 O O . MET A 1 357 ? 10.026 13.568 -4.707 1.00 81.81 357 MET A O 1
ATOM 2781 N N . ALA A 1 358 ? 9.211 11.799 -5.849 1.00 75.69 358 ALA A N 1
ATOM 2782 C CA . ALA A 1 358 ? 7.774 12.052 -5.759 1.00 75.69 358 ALA A CA 1
ATOM 2783 C C . ALA A 1 358 ? 6.956 11.154 -4.784 1.00 75.69 358 ALA A C 1
ATOM 2785 O O . ALA A 1 358 ? 6.003 11.638 -4.211 1.00 75.69 358 ALA A O 1
ATOM 2786 N N . PRO A 1 359 ? 7.269 9.866 -4.526 1.00 83.81 359 PRO A N 1
ATOM 2787 C CA . PRO A 1 359 ? 6.928 9.186 -3.201 1.00 83.81 359 PRO A CA 1
ATOM 2788 C C . PRO A 1 359 ? 7.968 8.601 -2.031 1.00 83.81 359 PRO A C 1
ATOM 2790 O O . PRO A 1 359 ? 8.039 7.400 -1.964 1.00 83.81 359 PRO A O 1
ATOM 2793 N N . LEU A 1 360 ? 9.020 9.170 -1.285 1.00 78.06 360 LEU A N 1
ATOM 2794 C CA . LEU A 1 360 ? 9.493 9.768 0.064 1.00 78.06 360 LEU A CA 1
ATOM 2795 C C . LEU A 1 360 ? 9.647 11.309 0.550 1.00 78.06 360 LEU A C 1
ATOM 2797 O O . LEU A 1 360 ? 10.337 11.441 1.534 1.00 78.06 360 LEU A O 1
ATOM 2801 N N . VAL A 1 361 ? 9.166 12.510 0.122 1.00 83.62 361 VAL A N 1
ATOM 2802 C CA . VAL A 1 361 ? 8.526 13.484 1.094 1.00 83.62 361 VAL A CA 1
ATOM 2803 C C . VAL A 1 361 ? 7.197 12.816 1.411 1.00 83.62 361 VAL A C 1
ATOM 2805 O O . VAL A 1 361 ? 6.185 13.108 0.839 1.00 83.62 361 VAL A O 1
ATOM 2808 N N . GLY A 1 362 ? 7.306 11.773 2.210 1.00 76.00 362 GLY A N 1
ATOM 2809 C CA . GLY A 1 362 ? 6.386 10.793 2.770 1.00 76.00 362 GLY A CA 1
ATOM 2810 C C . GLY A 1 362 ? 6.502 10.218 4.266 1.00 76.00 362 GLY A C 1
ATOM 2811 O O . GLY A 1 362 ? 6.126 9.094 4.522 1.00 76.00 362 GLY A O 1
ATOM 2812 N N . ILE A 1 363 ? 7.184 10.922 5.181 1.00 81.31 363 ILE A N 1
ATOM 2813 C CA . ILE A 1 363 ? 7.149 11.039 6.617 1.00 81.31 363 ILE A CA 1
ATOM 2814 C C . ILE A 1 363 ? 5.780 11.534 6.790 1.00 81.31 363 ILE A C 1
ATOM 2816 O O . ILE A 1 363 ? 5.246 10.512 6.974 1.00 81.31 363 ILE A O 1
ATOM 2820 N N . PHE A 1 364 ? 5.234 12.786 6.624 1.00 85.00 364 PHE A N 1
ATOM 2821 C CA . PHE A 1 364 ? 3.758 13.199 6.583 1.00 85.00 364 PHE A CA 1
ATOM 2822 C C . PHE A 1 364 ? 3.128 14.447 5.917 1.00 85.00 364 PHE A C 1
ATOM 2824 O O . PHE A 1 364 ? 3.728 15.515 5.910 1.00 85.00 364 PHE A O 1
ATOM 2831 N N . GLY A 1 365 ? 1.803 14.429 5.790 1.00 81.31 365 GLY A N 1
ATOM 2832 C CA . GLY A 1 365 ? 1.029 14.082 4.616 1.00 81.31 365 GLY A CA 1
ATOM 2833 C C . GLY A 1 365 ? 0.679 12.620 4.422 1.00 81.31 365 GLY A C 1
ATOM 2834 O O . GLY A 1 365 ? 1.450 11.861 3.900 1.00 81.31 365 GLY A O 1
ATOM 2835 N N . GLY A 1 366 ? -0.541 12.259 4.757 1.00 80.25 366 GLY A N 1
ATOM 2836 C CA . GLY A 1 366 ? -1.281 11.021 4.497 1.00 80.25 366 GLY A CA 1
ATOM 2837 C C . GLY A 1 366 ? -1.904 10.519 5.781 1.00 80.25 366 GLY A C 1
ATOM 2838 O O . GLY A 1 366 ? -2.095 9.336 6.014 1.00 80.25 366 GLY A O 1
ATOM 2839 N N . ALA A 1 367 ? -2.205 11.469 6.652 1.00 82.94 367 ALA A N 1
ATOM 2840 C CA . ALA A 1 367 ? -3.263 12.439 6.416 1.00 82.94 367 ALA A CA 1
ATOM 2841 C C . ALA A 1 367 ? -3.313 13.417 5.240 1.00 82.94 367 ALA A C 1
ATOM 2843 O O . ALA A 1 367 ? -2.425 14.237 5.062 1.00 82.94 367 ALA A O 1
ATOM 2844 N N . GLY A 1 368 ? -4.507 13.474 4.628 1.00 81.62 368 GLY A N 1
ATOM 2845 C CA . GLY A 1 368 ? -5.277 14.700 4.350 1.00 81.62 368 GLY A CA 1
ATOM 2846 C C . GLY A 1 368 ? -6.802 14.628 4.656 1.00 81.62 368 GLY A C 1
ATOM 2847 O O . GLY A 1 368 ? -7.301 15.505 5.356 1.00 81.62 368 GLY A O 1
ATOM 2848 N N . GLN A 1 369 ? -7.558 13.593 4.239 1.00 80.00 369 GLN A N 1
ATOM 2849 C CA . GLN A 1 369 ? -9.000 13.423 4.580 1.00 80.00 369 GLN A CA 1
ATOM 2850 C C . GLN A 1 369 ? -9.244 12.861 5.995 1.00 80.00 369 GLN A C 1
ATOM 2852 O O . GLN A 1 369 ? -9.304 13.644 6.937 1.00 80.00 369 GLN A O 1
ATOM 2857 N N . PRO A 1 370 ? -9.481 11.546 6.197 1.00 80.06 370 PRO A N 1
ATOM 2858 C CA . PRO A 1 370 ? -10.535 10.936 6.935 1.00 80.06 370 PRO A CA 1
ATOM 2859 C C . PRO A 1 370 ? -10.190 10.714 8.391 1.00 80.06 370 PRO A C 1
ATOM 2861 O O . PRO A 1 370 ? -10.991 10.177 9.134 1.00 80.06 370 PRO A O 1
ATOM 2864 N N . VAL A 1 371 ? -9.249 11.494 8.893 1.00 81.19 371 VAL A N 1
ATOM 2865 C CA . VAL A 1 371 ? -9.650 12.289 10.045 1.00 81.19 371 VAL A CA 1
ATOM 2866 C C . VAL A 1 371 ? -11.096 12.763 9.830 1.00 81.19 371 VAL A C 1
ATOM 2868 O O . VAL A 1 371 ? -11.954 12.453 10.624 1.00 81.19 371 VAL A O 1
ATOM 2871 N N . PHE A 1 372 ? -11.436 13.208 8.620 1.00 83.00 372 PHE A N 1
ATOM 2872 C CA . PHE A 1 372 ? -12.756 13.318 7.977 1.00 83.00 372 PHE A CA 1
ATOM 2873 C C . PHE A 1 372 ? -13.687 12.093 7.844 1.00 83.00 372 PHE A C 1
ATOM 2875 O O . PHE A 1 372 ? -14.674 12.139 7.120 1.00 83.00 372 PHE A O 1
ATOM 2882 N N . ARG A 1 373 ? -13.417 11.013 8.547 1.00 80.75 373 ARG A N 1
ATOM 2883 C CA . ARG A 1 373 ? -14.178 9.762 8.604 1.00 80.75 373 ARG A CA 1
ATOM 2884 C C . ARG A 1 373 ? -14.281 9.214 10.014 1.00 80.75 373 ARG A C 1
ATOM 2886 O O . ARG A 1 373 ? -15.317 8.703 10.411 1.00 80.75 373 ARG A O 1
ATOM 2893 N N . ALA A 1 374 ? -13.273 9.528 10.804 1.00 78.50 374 ALA A N 1
ATOM 2894 C CA . ALA A 1 374 ? -13.536 9.886 12.168 1.00 78.50 374 ALA A CA 1
ATOM 2895 C C . ALA A 1 374 ? -14.316 11.229 12.323 1.00 78.50 374 ALA A C 1
ATOM 2897 O O . ALA A 1 374 ? -14.746 11.466 13.442 1.00 78.50 374 ALA A O 1
ATOM 2898 N N . MET A 1 375 ? -14.575 12.122 11.321 1.00 82.75 375 MET A N 1
ATOM 2899 C CA . MET A 1 375 ? -15.040 13.536 11.523 1.00 82.75 375 MET A CA 1
ATOM 2900 C C . MET A 1 375 ? -16.467 14.159 11.219 1.00 82.75 375 MET A C 1
ATOM 2902 O O . MET A 1 375 ? -16.532 15.245 10.667 1.00 82.75 375 MET A O 1
ATOM 2906 N N . MET A 1 376 ? -17.583 13.555 11.698 1.00 84.62 376 MET A N 1
ATOM 2907 C CA . MET A 1 376 ? -19.059 13.886 11.909 1.00 84.62 376 MET A CA 1
ATOM 2908 C C . MET A 1 376 ? -20.002 13.297 13.147 1.00 84.62 376 MET A C 1
ATOM 2910 O O . MET A 1 376 ? -20.584 14.167 13.774 1.00 84.62 376 MET A O 1
ATOM 2914 N N . SER A 1 377 ? -20.139 11.980 13.607 1.00 81.56 377 SER A N 1
ATOM 2915 C CA . SER A 1 377 ? -20.379 11.080 14.866 1.00 81.56 377 SER A CA 1
ATOM 2916 C C . SER A 1 377 ? -21.523 11.144 15.959 1.00 81.56 377 SER A C 1
ATOM 2918 O O . SER A 1 377 ? -22.468 11.923 15.890 1.00 81.56 377 SER A O 1
ATOM 2920 N N . LYS A 1 378 ? -21.258 10.387 17.063 1.00 80.00 378 LYS A N 1
ATOM 2921 C CA . LYS A 1 378 ? -21.876 9.857 18.324 1.00 80.00 378 LYS A CA 1
ATOM 2922 C C . LYS A 1 378 ? -22.834 10.679 19.215 1.00 80.00 378 LYS A C 1
ATOM 2924 O O . LYS A 1 378 ? -22.871 10.525 20.431 1.00 80.00 378 LYS A O 1
ATOM 2929 N N . ILE A 1 379 ? -23.644 11.558 18.652 1.00 82.69 379 ILE A N 1
ATOM 2930 C CA . ILE A 1 379 ? -25.094 11.467 18.948 1.00 82.69 379 ILE A CA 1
ATOM 2931 C C . ILE A 1 379 ? -25.865 11.170 17.672 1.00 82.69 379 ILE A C 1
ATOM 2933 O O . ILE A 1 379 ? -27.053 10.889 17.705 1.00 82.69 379 ILE A O 1
ATOM 2937 N N . VAL A 1 380 ? -25.142 11.157 16.553 1.00 82.38 380 VAL A N 1
ATOM 2938 C CA . VAL A 1 380 ? -25.383 10.200 15.509 1.00 82.38 380 VAL A CA 1
ATOM 2939 C C . VAL A 1 380 ? -24.655 8.915 15.897 1.00 82.38 380 VAL A C 1
ATOM 2941 O O . VAL A 1 380 ? -23.434 8.787 15.786 1.00 82.38 380 VAL A O 1
ATOM 2944 N N . SER A 1 381 ? -25.456 8.069 16.527 1.00 75.62 381 SER A N 1
ATOM 2945 C CA . SER A 1 381 ? -25.170 6.763 17.106 1.00 75.62 381 SER A CA 1
ATOM 2946 C C . SER A 1 381 ? -24.569 5.790 16.111 1.00 75.62 381 SER A C 1
ATOM 2948 O O . SER A 1 381 ? -24.581 6.030 14.908 1.00 75.62 381 SER A O 1
ATOM 2950 N N . THR A 1 382 ? -24.126 4.648 16.616 1.00 69.31 382 THR A N 1
ATOM 2951 C CA . THR A 1 382 ? -23.733 3.516 15.784 1.00 69.31 382 THR A CA 1
ATOM 2952 C C . THR A 1 382 ? -24.921 2.891 15.079 1.00 69.31 382 THR A C 1
ATOM 2954 O O . THR A 1 382 ? -24.899 2.750 13.872 1.00 69.31 382 THR A O 1
ATOM 2957 N N . ASP A 1 383 ? -26.071 2.796 15.740 1.00 71.50 383 ASP A N 1
ATOM 2958 C CA . ASP A 1 383 ? -27.377 2.592 15.091 1.00 71.50 383 ASP A CA 1
ATOM 2959 C C . ASP A 1 383 ? -27.815 3.759 14.150 1.00 71.50 383 ASP A C 1
ATOM 2961 O O . ASP A 1 383 ? -28.860 3.697 13.520 1.00 71.50 383 ASP A O 1
ATOM 2965 N N . ASP A 1 384 ? -27.034 4.834 13.995 1.00 75.75 384 ASP A N 1
ATOM 2966 C CA . ASP A 1 384 ? -27.146 5.776 12.862 1.00 75.75 384 ASP A CA 1
ATOM 2967 C C . ASP A 1 384 ? -25.846 5.873 12.078 1.00 75.75 384 ASP A C 1
ATOM 2969 O O . ASP A 1 384 ? -25.522 6.899 11.489 1.00 75.75 384 ASP A O 1
ATOM 2973 N N . GLN A 1 385 ? -25.099 4.786 12.029 1.00 75.44 385 GLN A N 1
ATOM 2974 C CA . GLN A 1 385 ? -24.114 4.613 10.998 1.00 75.44 385 GLN A CA 1
ATOM 2975 C C . GLN A 1 385 ? -24.883 4.112 9.736 1.00 75.44 385 GLN A C 1
ATOM 2977 O O . GLN A 1 385 ? -25.822 4.790 9.329 1.00 75.44 385 GLN A O 1
ATOM 2982 N N . GLY A 1 386 ? -24.588 2.984 9.088 1.00 71.06 386 GLY A N 1
ATOM 2983 C CA . GLY A 1 386 ? -25.361 2.331 7.989 1.00 71.06 386 GLY A CA 1
ATOM 2984 C C . GLY A 1 386 ? -25.804 3.185 6.781 1.00 71.06 386 GLY A C 1
ATOM 2985 O O . GLY A 1 386 ? -25.238 3.112 5.703 1.00 71.06 386 GLY A O 1
ATOM 2986 N N . SER A 1 387 ? -26.785 4.075 6.958 1.00 77.81 387 SER A N 1
ATOM 2987 C CA . SER A 1 387 ? -27.021 5.251 6.085 1.00 77.81 387 SER A CA 1
ATOM 2988 C C . SER A 1 387 ? -25.845 6.132 5.961 1.00 77.81 387 SER A C 1
ATOM 2990 O O . SER A 1 387 ? -25.901 7.103 5.206 1.00 77.81 387 SER A O 1
ATOM 2992 N N . LEU A 1 388 ? -24.903 5.962 6.862 1.00 82.75 388 LEU A N 1
ATOM 2993 C CA . LEU A 1 388 ? -24.166 7.110 7.210 1.00 82.75 388 LEU A CA 1
ATOM 2994 C C . LEU A 1 388 ? -22.919 7.237 6.388 1.00 82.75 388 LEU A C 1
ATOM 2996 O O . LEU A 1 388 ? -22.215 8.196 6.530 1.00 82.75 388 LEU A O 1
ATOM 3000 N N . PHE A 1 389 ? -22.639 6.372 5.451 1.00 81.88 389 PHE A N 1
ATOM 3001 C CA . PHE A 1 389 ? -21.384 6.557 4.777 1.00 81.88 389 PHE A CA 1
ATOM 3002 C C . PHE A 1 389 ? -21.642 6.773 3.294 1.00 81.88 389 PHE A C 1
ATOM 3004 O O . PHE A 1 389 ? -21.298 7.800 2.743 1.00 81.88 389 PHE A O 1
ATOM 3011 N N . SER A 1 390 ? -22.511 6.009 2.696 1.00 79.69 390 SER A N 1
ATOM 3012 C CA . SER A 1 390 ? -23.591 6.497 1.827 1.00 79.69 390 SER A CA 1
ATOM 3013 C C . SER A 1 390 ? -23.509 7.896 1.029 1.00 79.69 390 SER A C 1
ATOM 3015 O O . SER A 1 390 ? -22.975 7.833 -0.054 1.00 79.69 390 SER A O 1
ATOM 3017 N N . THR A 1 391 ? -23.984 9.154 1.278 1.00 83.25 391 THR A N 1
ATOM 3018 C CA . THR A 1 391 ? -23.549 10.343 0.423 1.00 83.25 391 THR A CA 1
ATOM 3019 C C . THR A 1 391 ? -22.153 10.810 0.800 1.00 83.25 391 THR A C 1
ATOM 3021 O O . THR A 1 391 ? -21.606 11.600 0.021 1.00 83.25 391 THR A O 1
ATOM 3024 N N . VAL A 1 392 ? -21.563 10.368 1.928 1.00 84.62 392 VAL A N 1
ATOM 3025 C CA . VAL A 1 392 ? -20.158 10.677 2.260 1.00 84.62 392 VAL A CA 1
ATOM 3026 C C . VAL A 1 392 ? -19.339 10.440 1.013 1.00 84.62 392 VAL A C 1
ATOM 3028 O O . VAL A 1 392 ? -18.579 11.296 0.571 1.00 84.62 392 VAL A O 1
ATOM 3031 N N . SER A 1 393 ? -19.784 9.422 0.301 1.00 82.44 393 SER A N 1
ATOM 3032 C CA . SER A 1 393 ? -19.510 9.274 -1.081 1.00 82.44 393 SER A CA 1
ATOM 3033 C C . SER A 1 393 ? -20.680 8.917 -2.021 1.00 82.44 393 SER A C 1
ATOM 3035 O O . SER A 1 393 ? -20.601 7.932 -2.715 1.00 82.44 393 SER A O 1
ATOM 3037 N N . SER A 1 394 ? -21.729 9.724 -2.179 1.00 83.94 394 SER A N 1
ATOM 3038 C CA . SER A 1 394 ? -22.246 10.031 -3.541 1.00 83.94 394 SER A CA 1
ATOM 3039 C C . SER A 1 394 ? -21.709 11.376 -4.007 1.00 83.94 394 SER A C 1
ATOM 3041 O O . SER A 1 394 ? -21.556 11.622 -5.200 1.00 83.94 394 SER A O 1
ATOM 3043 N N . ILE A 1 395 ? -21.345 12.235 -3.051 1.00 88.12 395 ILE A N 1
ATOM 3044 C CA . ILE A 1 395 ? -20.745 13.540 -3.303 1.00 88.12 395 ILE A CA 1
ATOM 3045 C C . ILE A 1 395 ? -19.299 13.399 -3.771 1.00 88.12 395 ILE A C 1
ATOM 3047 O O . ILE A 1 395 ? -18.907 13.990 -4.758 1.00 88.12 395 ILE A O 1
ATOM 3051 N N . GLU A 1 396 ? -18.498 12.569 -3.131 1.00 86.38 396 GLU A N 1
ATOM 3052 C CA . GLU A 1 396 ? -17.059 12.441 -3.377 1.00 86.38 396 GLU A CA 1
ATOM 3053 C C . GLU A 1 396 ? -16.662 11.889 -4.804 1.00 86.38 396 GLU A C 1
ATOM 3055 O O . GLU A 1 396 ? -15.495 11.912 -5.161 1.00 86.38 396 GLU A O 1
ATOM 3060 N N . MET A 1 397 ? -17.616 11.497 -5.677 1.00 86.56 397 MET A N 1
ATOM 3061 C CA . MET A 1 397 ? -17.578 10.999 -7.106 1.00 86.56 397 MET A CA 1
ATOM 3062 C C . MET A 1 397 ? -18.536 11.743 -7.989 1.00 86.56 397 MET A C 1
ATOM 3064 O O . MET A 1 397 ? -18.311 11.788 -9.183 1.00 86.56 397 MET A O 1
ATOM 3068 N N . LEU A 1 398 ? -19.502 12.463 -7.434 1.00 89.62 398 LEU A N 1
ATOM 3069 C CA . LEU A 1 398 ? -19.763 13.755 -8.043 1.00 89.62 398 LEU A CA 1
ATOM 3070 C C . LEU A 1 398 ? -18.427 14.540 -8.146 1.00 89.62 398 LEU A C 1
ATOM 3072 O O . LEU A 1 398 ? -18.160 15.174 -9.162 1.00 89.62 398 LEU A O 1
ATOM 3076 N N . CYS A 1 399 ? -17.525 14.366 -7.170 1.00 90.19 399 CYS A N 1
ATOM 3077 C CA . CYS A 1 399 ? -16.175 14.922 -7.128 1.00 90.19 399 CYS A CA 1
ATOM 3078 C C . CYS A 1 399 ? -15.067 14.106 -7.846 1.00 90.19 399 CYS A C 1
ATOM 3080 O O . CYS A 1 399 ? -14.267 14.731 -8.521 1.00 90.19 399 CYS A O 1
ATOM 3082 N N . THR A 1 400 ? -15.018 12.769 -7.809 1.00 86.69 400 THR A N 1
ATOM 3083 C CA . THR A 1 400 ? -14.327 11.909 -8.808 1.00 86.69 400 THR A CA 1
ATOM 3084 C C . THR A 1 400 ? -14.683 12.261 -10.238 1.00 86.69 400 THR A C 1
ATOM 3086 O O . THR A 1 400 ? -13.819 12.455 -11.082 1.00 86.69 400 THR A O 1
ATOM 3089 N N . PHE A 1 401 ? -15.968 12.203 -10.571 1.00 89.06 401 PHE A N 1
ATOM 3090 C CA . PHE A 1 401 ? -16.381 12.288 -11.954 1.00 89.06 401 PHE A CA 1
ATOM 3091 C C . PHE A 1 401 ? -16.168 13.719 -12.428 1.00 89.06 401 PHE A C 1
ATOM 3093 O O . PHE A 1 401 ? -15.490 13.935 -13.427 1.00 89.06 401 PHE A O 1
ATOM 3100 N N . GLY A 1 402 ? -16.646 14.701 -11.655 1.00 90.06 402 GLY A N 1
ATOM 3101 C CA . GLY A 1 402 ? -16.396 16.116 -11.922 1.00 90.06 402 GLY A CA 1
ATOM 3102 C C . GLY A 1 402 ? -14.909 16.465 -11.910 1.00 90.06 402 GLY A C 1
ATOM 3103 O O . GLY A 1 402 ? -14.462 17.289 -12.701 1.00 90.06 402 GLY A O 1
ATOM 3104 N N . GLY A 1 403 ? -14.132 15.798 -11.066 1.00 88.31 403 GLY A N 1
ATOM 3105 C CA . GLY A 1 403 ? -12.695 15.940 -10.979 1.00 88.31 403 GLY A CA 1
ATOM 3106 C C . GLY A 1 403 ? -11.971 15.394 -12.205 1.00 88.31 403 GLY A C 1
ATOM 3107 O O . GLY A 1 403 ? -11.266 16.136 -12.883 1.00 88.31 403 GLY A O 1
ATOM 3108 N N . THR A 1 404 ? -12.203 14.146 -12.590 1.00 87.94 404 THR A N 1
ATOM 3109 C CA . THR A 1 404 ? -11.579 13.637 -13.811 1.00 87.94 404 THR A CA 1
ATOM 3110 C C . THR A 1 404 ? -12.071 14.333 -15.051 1.00 87.94 404 THR A C 1
ATOM 3112 O O . THR A 1 404 ? -11.283 14.570 -15.956 1.00 87.94 404 THR A O 1
ATOM 3115 N N . ALA A 1 405 ? -13.345 14.722 -15.098 1.00 89.88 405 ALA A N 1
ATOM 3116 C CA . ALA A 1 405 ? -13.855 15.561 -16.165 1.00 89.88 405 ALA A CA 1
ATOM 3117 C C . ALA A 1 405 ? -13.066 16.871 -16.222 1.00 89.88 405 ALA A C 1
ATOM 3119 O O . ALA A 1 405 ? -12.580 17.225 -17.296 1.00 89.88 405 ALA A O 1
ATOM 3120 N N . LEU A 1 406 ? -12.857 17.537 -15.080 1.00 92.19 406 LEU A N 1
ATOM 3121 C CA . LEU A 1 406 ? -12.044 18.747 -14.964 1.00 92.19 406 LEU A CA 1
ATOM 3122 C C . LEU A 1 406 ? -10.642 18.518 -15.533 1.00 92.19 406 LEU A C 1
ATOM 3124 O O . LEU A 1 406 ? -10.257 19.172 -16.505 1.00 92.19 406 LEU A O 1
ATOM 3128 N N . PHE A 1 407 ? -9.875 17.585 -14.981 1.00 91.62 407 PHE A N 1
ATOM 3129 C CA . PHE A 1 407 ? -8.458 17.535 -15.306 1.00 91.62 407 PHE A CA 1
ATOM 3130 C C . PHE A 1 407 ? -8.123 16.685 -16.542 1.00 91.62 407 PHE A C 1
ATOM 3132 O O . PHE A 1 407 ? -7.163 17.007 -17.237 1.00 91.62 407 PHE A O 1
ATOM 3139 N N . SER A 1 408 ? -8.958 15.719 -16.932 1.00 88.06 408 SER A N 1
ATOM 3140 C CA . SER A 1 408 ? -8.855 15.040 -18.238 1.00 88.06 408 SER A CA 1
ATOM 3141 C C . SER A 1 408 ? -9.267 15.960 -19.381 1.00 88.06 408 SER A C 1
ATOM 3143 O O . SER A 1 408 ? -8.734 15.868 -20.479 1.00 88.06 408 SER A O 1
ATOM 3145 N N . SER A 1 409 ? -10.143 16.936 -19.134 1.00 89.25 409 SER A N 1
ATOM 3146 C CA . SER A 1 409 ? -10.406 17.994 -20.118 1.00 89.25 409 SER A CA 1
ATOM 3147 C C . SER A 1 409 ? -9.298 19.048 -20.180 1.00 89.25 409 SER A C 1
ATOM 3149 O O . SER A 1 409 ? -9.181 19.753 -21.187 1.00 89.25 409 SER A O 1
ATOM 3151 N N . LEU A 1 410 ? -8.504 19.204 -19.117 1.00 91.50 410 LEU A N 1
ATOM 3152 C CA . LEU A 1 410 ? -7.432 20.200 -19.037 1.00 91.50 410 LEU A CA 1
ATOM 3153 C C . LEU A 1 410 ? -6.055 19.654 -19.423 1.00 91.50 410 LEU A C 1
ATOM 3155 O O . LEU A 1 410 ? -5.231 20.428 -19.905 1.00 91.50 410 LEU A O 1
ATOM 3159 N N . TYR A 1 411 ? -5.786 18.359 -19.270 1.00 92.19 411 TYR A N 1
ATOM 3160 C CA . TYR A 1 411 ? -4.462 17.816 -19.553 1.00 92.19 411 TYR A CA 1
ATOM 3161 C C . TYR A 1 411 ? -4.078 17.849 -21.048 1.00 92.19 411 TYR A C 1
ATOM 3163 O O . TYR A 1 411 ? -3.010 18.369 -21.371 1.00 92.19 411 TYR A O 1
ATOM 3171 N N . PRO A 1 412 ? -4.953 17.484 -22.010 1.00 91.06 412 PRO A N 1
ATOM 3172 C CA . PRO A 1 412 ? -4.700 17.709 -23.437 1.00 91.06 412 PRO A CA 1
ATOM 3173 C C . PRO A 1 412 ? -4.435 19.181 -23.785 1.00 91.06 412 PRO A C 1
ATOM 3175 O O . PRO A 1 412 ? -3.770 19.486 -24.775 1.00 91.06 412 PRO A O 1
ATOM 3178 N N . LYS A 1 413 ? -4.942 20.117 -22.968 1.00 91.06 413 LYS A N 1
ATOM 3179 C CA . LYS A 1 413 ? -4.678 21.557 -23.104 1.00 91.06 413 LYS A CA 1
ATOM 3180 C C . LYS A 1 413 ? -3.316 21.924 -22.510 1.00 91.06 413 LYS A C 1
ATOM 3182 O O . LYS A 1 413 ? -2.587 22.687 -23.138 1.00 91.06 413 LYS A O 1
ATOM 3187 N N . SER A 1 414 ? -2.933 21.340 -21.375 1.00 91.50 414 SER A N 1
ATOM 3188 C CA . SER A 1 414 ? -1.635 21.563 -20.728 1.00 91.50 414 SER A CA 1
ATOM 3189 C C . SER A 1 414 ? -0.448 21.048 -21.558 1.00 91.50 414 SER A C 1
ATOM 3191 O O . SER A 1 414 ? 0.640 21.626 -21.508 1.00 91.50 414 SER A O 1
ATOM 3193 N N . LEU A 1 415 ? -0.672 20.076 -22.455 1.00 87.94 415 LEU A N 1
ATOM 3194 C CA . LEU A 1 415 ? 0.298 19.715 -23.503 1.00 87.94 415 LEU A CA 1
ATOM 3195 C C . LEU A 1 415 ? 0.597 20.859 -24.475 1.00 87.94 415 LEU A C 1
ATOM 3197 O O . LEU A 1 415 ? 1.720 20.970 -24.971 1.00 87.94 415 LEU A O 1
ATOM 3201 N N . LYS A 1 416 ? -0.407 21.676 -24.814 1.00 88.00 416 LYS A N 1
ATOM 3202 C CA . LYS A 1 416 ? -0.307 22.662 -25.902 1.00 88.00 416 LYS A CA 1
ATOM 3203 C C . LYS A 1 416 ? 0.595 23.826 -25.511 1.00 88.00 416 LYS A C 1
ATOM 3205 O O . LYS A 1 416 ? 1.448 24.207 -26.302 1.00 88.00 416 LYS A O 1
ATOM 3210 N N . PHE A 1 417 ? 0.494 24.299 -24.269 1.00 86.06 417 PHE A N 1
ATOM 3211 C CA . PHE A 1 417 ? 1.384 25.324 -23.713 1.00 86.06 417 PHE A CA 1
ATOM 3212 C C . PHE A 1 417 ? 2.639 24.755 -23.018 1.00 86.06 417 PHE A C 1
ATOM 3214 O O . PHE A 1 417 ? 3.265 25.434 -22.212 1.00 86.06 417 PHE A O 1
ATOM 3221 N N . ASN A 1 418 ? 3.029 23.511 -23.338 1.00 83.81 418 ASN A N 1
ATOM 3222 C CA . ASN A 1 418 ? 4.262 22.839 -22.887 1.00 83.81 418 ASN A CA 1
ATOM 3223 C C . ASN A 1 418 ? 4.483 22.751 -21.359 1.00 83.81 418 ASN A C 1
ATOM 3225 O O . ASN A 1 418 ? 5.551 22.321 -20.921 1.00 83.81 418 ASN A O 1
ATOM 3229 N N . MET A 1 419 ? 3.464 23.050 -20.551 1.00 87.50 419 MET A N 1
ATOM 3230 C CA . MET A 1 419 ? 3.419 22.782 -19.114 1.00 87.50 419 MET A CA 1
ATOM 3231 C C . MET A 1 419 ? 2.342 21.721 -18.842 1.00 87.50 419 MET A C 1
ATOM 3233 O O . MET A 1 419 ? 1.307 22.048 -18.265 1.00 87.50 419 MET A O 1
ATOM 3237 N N . PRO A 1 420 ? 2.549 20.441 -19.220 1.00 86.62 420 PRO A N 1
ATOM 3238 C CA . PRO A 1 420 ? 1.603 19.362 -18.919 1.00 86.62 420 PRO A CA 1
ATOM 3239 C C . PRO A 1 420 ? 1.236 19.308 -17.430 1.00 86.62 420 PRO A C 1
ATOM 3241 O O . PRO A 1 420 ? 0.077 19.088 -17.081 1.00 86.62 420 PRO A O 1
ATOM 3244 N N . GLY A 1 421 ? 2.199 19.688 -16.590 1.00 88.69 421 GLY A N 1
ATOM 3245 C CA . GLY A 1 421 ? 2.065 20.098 -15.197 1.00 88.69 421 GLY A CA 1
ATOM 3246 C C . GLY A 1 421 ? 0.972 21.085 -14.790 1.00 88.69 421 GLY A C 1
ATOM 3247 O O . GLY A 1 421 ? 0.832 21.363 -13.608 1.00 88.69 421 GLY A O 1
ATOM 3248 N N . PHE A 1 422 ? 0.174 21.654 -15.683 1.00 93.25 422 PHE A N 1
ATOM 3249 C CA . PHE A 1 422 ? -0.799 22.655 -15.251 1.00 93.25 422 PHE A CA 1
ATOM 3250 C C . PHE A 1 422 ? -1.940 22.102 -14.384 1.00 93.25 422 PHE A C 1
ATOM 3252 O O . PHE A 1 422 ? -2.270 22.703 -13.363 1.00 93.25 422 PHE A O 1
ATOM 3259 N N . VAL A 1 423 ? -2.517 20.945 -14.745 1.00 92.19 423 VAL A N 1
ATOM 3260 C CA . VAL A 1 423 ? -3.604 20.307 -13.959 1.00 92.19 423 VAL A CA 1
ATOM 3261 C C . VAL A 1 423 ? -3.200 19.979 -12.521 1.00 92.19 423 VAL A C 1
ATOM 3263 O O . VAL A 1 423 ? -4.037 19.785 -11.649 1.00 92.19 423 VAL A O 1
ATOM 3266 N N . PHE A 1 424 ? -1.898 20.013 -12.291 1.00 94.25 424 PHE A N 1
ATOM 3267 C CA . PHE A 1 424 ? -1.204 19.791 -11.063 1.00 94.25 424 PHE A CA 1
ATOM 3268 C C . PHE A 1 424 ? -1.282 21.068 -10.256 1.00 94.25 424 PHE A C 1
ATOM 3270 O O . PHE A 1 424 ? -2.096 21.166 -9.355 1.00 94.25 424 PHE A O 1
ATOM 3277 N N . VAL A 1 425 ? -0.562 22.120 -10.631 1.00 93.81 425 VAL A N 1
ATOM 3278 C CA . VAL A 1 425 ? -0.575 23.361 -9.843 1.00 93.81 425 VAL A CA 1
ATOM 3279 C C . VAL A 1 425 ? -2.013 23.826 -9.550 1.00 93.81 425 VAL A C 1
ATOM 3281 O O . VAL A 1 425 ? -2.315 24.194 -8.415 1.00 93.81 425 VAL A O 1
ATOM 3284 N N . LEU A 1 426 ? -2.933 23.642 -10.510 1.00 92.44 426 LEU A N 1
ATOM 3285 C CA . LEU A 1 426 ? -4.375 23.808 -10.322 1.00 92.44 426 LEU A CA 1
ATOM 3286 C C . LEU A 1 426 ? -4.966 23.012 -9.141 1.00 92.44 426 LEU A C 1
ATOM 3288 O O . LEU A 1 426 ? -5.401 23.625 -8.169 1.00 92.44 426 LEU A O 1
ATOM 3292 N N . GLY A 1 427 ? -5.031 21.679 -9.180 1.00 91.94 427 GLY A N 1
ATOM 3293 C CA . GLY A 1 427 ? -5.689 20.929 -8.098 1.00 91.94 427 GLY A CA 1
ATOM 3294 C C . GLY A 1 427 ? -4.990 21.072 -6.731 1.00 91.94 427 GLY A C 1
ATOM 3295 O O . GLY A 1 427 ? -5.625 20.855 -5.709 1.00 91.94 427 GLY A O 1
ATOM 3296 N N . GLY A 1 428 ? -3.729 21.523 -6.678 1.00 89.88 428 GLY A N 1
ATOM 3297 C CA . GLY A 1 428 ? -3.024 21.824 -5.425 1.00 89.88 428 GLY A CA 1
ATOM 3298 C C . GLY A 1 428 ? -3.483 23.144 -4.833 1.00 89.88 428 GLY A C 1
ATOM 3299 O O . GLY A 1 428 ? -3.740 23.231 -3.635 1.00 89.88 428 GLY A O 1
ATOM 3300 N N . THR A 1 429 ? -3.708 24.151 -5.684 1.00 91.25 429 THR A N 1
ATOM 3301 C CA . THR A 1 429 ? -4.413 25.368 -5.259 1.00 91.25 429 THR A CA 1
ATOM 3302 C C . THR A 1 429 ? -5.849 25.073 -4.818 1.00 91.25 429 THR A C 1
ATOM 3304 O O . THR A 1 429 ? -6.294 25.650 -3.826 1.00 91.25 429 THR A O 1
ATOM 3307 N N . LEU A 1 430 ? -6.545 24.108 -5.444 1.00 91.56 430 LEU A N 1
ATOM 3308 C CA . LEU A 1 430 ? -7.857 23.657 -4.959 1.00 91.56 430 LEU A CA 1
ATOM 3309 C C . LEU A 1 430 ? -7.791 23.056 -3.543 1.00 91.56 430 LEU A C 1
ATOM 3311 O O . LEU A 1 430 ? -8.797 23.086 -2.841 1.00 91.56 430 LEU A O 1
ATOM 3315 N N . MET A 1 431 ? -6.635 22.568 -3.082 1.00 91.38 431 MET A N 1
ATOM 3316 C CA . MET A 1 431 ? -6.495 21.989 -1.740 1.00 91.38 431 MET A CA 1
ATOM 3317 C C . MET A 1 431 ? -6.144 22.974 -0.634 1.00 91.38 431 MET A C 1
ATOM 3319 O O . MET A 1 431 ? -6.300 22.660 0.544 1.00 91.38 431 MET A O 1
ATOM 3323 N N . LEU A 1 432 ? -5.905 24.236 -0.973 1.00 89.81 432 LEU A N 1
ATOM 3324 C CA . LEU A 1 432 ? -5.948 25.311 0.017 1.00 89.81 432 LEU A CA 1
ATOM 3325 C C . LEU A 1 432 ? -7.375 25.526 0.573 1.00 89.81 432 LEU A C 1
ATOM 3327 O O . LEU A 1 432 ? -7.544 25.890 1.735 1.00 89.81 432 LEU A O 1
ATOM 3331 N N . LEU A 1 433 ? -8.420 25.234 -0.209 1.00 90.19 433 LEU A N 1
ATOM 3332 C CA . LEU A 1 433 ? -9.829 25.377 0.184 1.00 90.19 433 LEU A CA 1
ATOM 3333 C C . LEU A 1 433 ? -10.247 24.495 1.389 1.00 90.19 433 LEU A C 1
ATOM 3335 O O . LEU A 1 433 ? -10.733 25.034 2.387 1.00 90.19 433 LEU A O 1
ATOM 3339 N N . PRO A 1 434 ? -10.051 23.166 1.375 1.00 91.69 434 PRO A N 1
ATOM 3340 C CA . PRO A 1 434 ? -10.354 22.296 2.509 1.00 91.69 434 PRO A CA 1
ATOM 3341 C C . PRO A 1 434 ? -9.395 22.481 3.697 1.00 91.69 434 PRO A C 1
ATOM 3343 O O . PRO A 1 434 ? -9.793 22.300 4.853 1.00 91.69 434 PRO A O 1
ATOM 3346 N N . LEU A 1 435 ? -8.149 22.890 3.434 1.00 91.00 435 LEU A N 1
ATOM 3347 C CA . LEU A 1 435 ? -7.200 23.340 4.452 1.00 91.00 435 LEU A CA 1
ATOM 3348 C C . LEU A 1 435 ? -7.794 24.508 5.249 1.00 91.00 435 LEU A C 1
ATOM 3350 O O . LEU A 1 435 ? -7.898 24.434 6.472 1.00 91.00 435 LEU A O 1
ATOM 3354 N N . LEU A 1 436 ? -8.259 25.555 4.567 1.00 92.75 436 LEU A N 1
ATOM 3355 C CA . LEU A 1 436 ? -8.901 26.707 5.202 1.00 92.75 436 LEU A CA 1
ATOM 3356 C C . LEU A 1 436 ? -10.189 26.300 5.931 1.00 92.75 436 LEU A C 1
ATOM 3358 O O . LEU A 1 436 ? -10.373 26.627 7.105 1.00 92.75 436 LEU A O 1
ATOM 3362 N N . CYS A 1 437 ? -11.039 25.496 5.289 1.00 89.81 437 CYS A N 1
ATOM 3363 C CA . CYS A 1 437 ? -12.275 24.993 5.888 1.00 89.81 437 CYS A CA 1
ATOM 3364 C C . CYS A 1 437 ? -12.033 24.199 7.186 1.00 89.81 437 CYS A C 1
ATOM 3366 O O . CYS A 1 437 ? -12.837 24.269 8.118 1.00 89.81 437 CYS A O 1
ATOM 3368 N N . THR A 1 438 ? -10.900 23.502 7.313 1.00 89.19 438 THR A N 1
ATOM 3369 C CA . THR A 1 438 ? -10.542 22.788 8.546 1.00 89.19 438 THR A CA 1
ATOM 3370 C C . THR A 1 438 ? -10.036 23.674 9.681 1.00 89.19 438 THR A C 1
ATOM 3372 O O . THR A 1 438 ? -9.849 23.177 10.795 1.00 89.19 438 THR A O 1
ATOM 3375 N N . PHE A 1 439 ? -9.906 24.991 9.493 1.00 88.12 439 PHE A N 1
ATOM 3376 C CA . PHE A 1 439 ? -9.849 25.949 10.606 1.00 88.12 439 PHE A CA 1
ATOM 3377 C C . PHE A 1 439 ? -11.246 26.290 11.160 1.00 88.12 439 PHE A C 1
ATOM 3379 O O . PHE A 1 439 ? -11.390 26.435 12.373 1.00 88.12 439 PHE A O 1
ATOM 3386 N N . CYS A 1 440 ? -12.296 26.304 10.327 1.00 87.44 440 CYS A N 1
ATOM 3387 C CA . CYS A 1 440 ? -13.669 26.743 10.657 1.00 87.44 440 CYS A CA 1
ATOM 3388 C C . CYS A 1 440 ? -14.474 25.799 11.583 1.00 87.44 440 CYS A C 1
ATOM 3390 O O . CYS A 1 440 ? -15.684 25.951 11.787 1.00 87.44 440 CYS A O 1
ATOM 3392 N N . LEU A 1 441 ? -13.823 24.779 12.130 1.00 88.12 441 LEU A N 1
ATOM 3393 C CA . LEU A 1 441 ? -14.440 23.727 12.927 1.00 88.12 441 LEU A CA 1
ATOM 3394 C C . LEU A 1 441 ? -14.636 24.258 14.351 1.00 88.12 441 LEU A C 1
ATOM 3396 O O . LEU A 1 441 ? -13.682 24.766 14.930 1.00 88.12 441 LEU A O 1
ATOM 3400 N N . ARG A 1 442 ? -15.822 24.124 14.957 1.00 82.00 442 ARG A N 1
ATOM 3401 C CA . ARG A 1 442 ? -15.983 24.376 16.404 1.00 82.00 442 ARG A CA 1
ATOM 3402 C C . ARG A 1 442 ? -16.338 23.109 17.156 1.00 82.00 442 ARG A C 1
ATOM 3404 O O . ARG A 1 442 ? -16.451 22.025 16.575 1.00 82.00 442 ARG A O 1
ATOM 3411 N N . ASP A 1 443 ? -16.445 23.306 18.465 1.00 76.69 443 ASP A N 1
ATOM 3412 C CA . ASP A 1 443 ? -16.418 22.307 19.517 1.00 76.69 443 ASP A CA 1
ATOM 3413 C C . ASP A 1 443 ? -15.384 21.280 19.174 1.00 76.69 443 ASP A C 1
ATOM 3415 O O . ASP A 1 443 ? -15.680 20.094 19.186 1.00 76.69 443 ASP A O 1
ATOM 3419 N N . GLN A 1 444 ? -14.188 21.801 18.863 1.00 72.94 444 GLN A N 1
ATOM 3420 C CA . GLN A 1 444 ? -12.955 21.076 18.650 1.00 72.94 444 GLN A CA 1
ATOM 3421 C C . GLN A 1 444 ? -12.577 20.271 19.911 1.00 72.94 444 GLN A C 1
ATOM 3423 O O . GLN A 1 444 ? -11.394 20.047 20.057 1.00 72.94 444 GLN A O 1
ATOM 3428 N N . GLU A 1 445 ? -13.516 19.828 20.789 1.00 68.50 445 GLU A N 1
ATOM 3429 C CA . GLU A 1 445 ? -13.334 19.267 22.148 1.00 68.50 445 GLU A CA 1
ATOM 3430 C C . GLU A 1 445 ? -13.552 17.744 22.398 1.00 68.50 445 GLU A C 1
ATOM 3432 O O . GLU A 1 445 ? -12.716 17.178 23.090 1.00 68.50 445 GLU A O 1
ATOM 3437 N N . MET A 1 446 ? -14.578 17.019 21.890 1.00 73.12 446 MET A N 1
ATOM 3438 C CA . MET A 1 446 ? -14.534 15.514 21.922 1.00 73.12 446 MET A CA 1
ATOM 3439 C C . MET A 1 446 ? -13.641 14.926 20.843 1.00 73.12 446 MET A C 1
ATOM 3441 O O . MET A 1 446 ? -13.271 13.764 20.843 1.00 73.12 446 MET A O 1
ATOM 3445 N N . PHE A 1 447 ? -13.171 15.795 19.998 1.00 75.38 447 PHE A N 1
ATOM 3446 C CA . PHE A 1 447 ? -11.772 16.007 19.774 1.00 75.38 447 PHE A CA 1
ATOM 3447 C C . PHE A 1 447 ? -10.917 15.926 21.088 1.00 75.38 447 PHE A C 1
ATOM 3449 O O . PHE A 1 447 ? -10.023 16.729 21.245 1.00 75.38 447 PHE A O 1
ATOM 3456 N N . SER A 1 448 ? -11.132 14.955 21.993 1.00 67.25 448 SER A N 1
ATOM 3457 C CA . SER A 1 448 ? -10.311 14.443 23.098 1.00 67.25 448 SER A CA 1
ATOM 3458 C C . SER A 1 448 ? -9.904 12.956 22.861 1.00 67.25 448 SER A C 1
ATOM 3460 O O . SER A 1 448 ? -10.600 12.268 22.127 1.00 67.25 448 SER A O 1
ATOM 3462 N N . ARG A 1 449 ? -8.827 12.417 23.470 1.00 59.72 449 ARG A N 1
ATOM 3463 C CA . ARG A 1 449 ? -8.411 10.975 23.351 1.00 59.72 449 ARG A CA 1
ATOM 3464 C C . ARG A 1 449 ? -7.686 10.419 24.607 1.00 59.72 449 ARG A C 1
ATOM 3466 O O . ARG A 1 449 ? -7.955 9.333 25.096 1.00 59.72 449 ARG A O 1
ATOM 3473 N N . ARG A 1 450 ? -6.900 11.247 25.285 1.00 45.84 450 ARG A N 1
ATOM 3474 C CA . ARG A 1 450 ? -6.125 10.985 26.516 1.00 45.84 450 ARG A CA 1
ATOM 3475 C C . ARG A 1 450 ? -6.912 11.091 27.854 1.00 45.84 450 ARG A C 1
ATOM 3477 O O . ARG A 1 450 ? -6.590 11.934 28.684 1.00 45.84 450 ARG A O 1
ATOM 3484 N N . ARG A 1 451 ? -7.957 10.275 28.071 1.00 43.59 451 ARG A N 1
ATOM 3485 C CA . ARG A 1 451 ? -8.571 9.994 29.414 1.00 43.59 451 ARG A CA 1
ATOM 3486 C C . ARG A 1 451 ? -9.094 8.558 29.498 1.00 43.59 451 ARG A C 1
ATOM 3488 O O . ARG A 1 451 ? -9.377 8.103 30.585 1.00 43.59 451 ARG A O 1
ATOM 3495 N N . LYS A 1 452 ? -9.339 7.838 28.401 1.00 42.28 452 LYS A N 1
ATOM 3496 C CA . LYS A 1 452 ? -10.045 6.552 28.552 1.00 42.28 452 LYS A CA 1
ATOM 3497 C C . LYS A 1 452 ? -9.221 5.534 29.345 1.00 42.28 452 LYS A C 1
ATOM 3499 O O . LYS A 1 452 ? -9.750 4.804 30.161 1.00 42.28 452 LYS A O 1
ATOM 3504 N N . ILE A 1 453 ? -7.916 5.671 29.178 1.00 37.56 453 ILE A N 1
ATOM 3505 C CA . ILE A 1 453 ? -6.853 5.016 29.916 1.00 37.56 453 ILE A CA 1
ATOM 3506 C C . ILE A 1 453 ? -6.980 5.337 31.445 1.00 37.56 453 ILE A C 1
ATOM 3508 O O . ILE A 1 453 ? -6.715 4.448 32.226 1.00 37.56 453 ILE A O 1
ATOM 3512 N N . VAL A 1 454 ? -7.521 6.479 31.930 1.00 33.69 454 VAL A N 1
ATOM 3513 C CA . VAL A 1 454 ? -7.447 6.864 33.372 1.00 33.69 454 VAL A CA 1
ATOM 3514 C C . VAL A 1 454 ? -7.969 5.819 34.384 1.00 33.69 454 VAL A C 1
ATOM 3516 O O . VAL A 1 454 ? -7.417 5.782 35.468 1.00 33.69 454 VAL A O 1
ATOM 3519 N N . ASN A 1 455 ? -8.965 4.987 34.057 1.00 32.53 455 ASN A N 1
ATOM 3520 C CA . ASN A 1 455 ? -10.044 4.557 34.969 1.00 32.53 455 ASN A CA 1
ATOM 3521 C C . ASN A 1 455 ? -10.082 3.057 35.418 1.00 32.53 455 ASN A C 1
ATOM 3523 O O . ASN A 1 455 ? -11.184 2.560 35.640 1.00 32.53 455 ASN A O 1
ATOM 3527 N N . GLU A 1 456 ? -8.966 2.309 35.473 1.00 33.47 456 GLU A N 1
ATOM 3528 C CA . GLU A 1 456 ? -8.984 0.817 35.531 1.00 33.47 456 GLU A CA 1
ATOM 3529 C C . GLU A 1 456 ? -8.470 0.097 36.814 1.00 33.47 456 GLU A C 1
ATOM 3531 O O . GLU A 1 456 ? -9.338 -0.328 37.571 1.00 33.47 456 GLU A O 1
ATOM 3536 N N . ASN A 1 457 ? -7.163 -0.063 37.122 1.00 29.53 457 ASN A N 1
ATOM 3537 C CA . ASN A 1 457 ? -6.677 -0.593 38.432 1.00 29.53 457 ASN A CA 1
ATOM 3538 C C . ASN A 1 457 ? -6.900 0.387 39.609 1.00 29.53 457 ASN A C 1
ATOM 3540 O O . ASN A 1 457 ? -6.042 0.618 40.450 1.00 29.53 457 ASN A O 1
ATOM 3544 N N . THR A 1 458 ? -8.051 1.061 39.590 1.00 31.81 458 THR A N 1
ATOM 3545 C CA . THR A 1 458 ? -8.589 1.870 40.685 1.00 31.81 458 THR A CA 1
ATOM 3546 C C . THR A 1 458 ? -9.177 0.952 41.722 1.00 31.81 458 THR A C 1
ATOM 3548 O O . THR A 1 458 ? -8.950 1.129 42.899 1.00 31.81 458 THR A O 1
ATOM 3551 N N . LYS A 1 459 ? -9.972 -0.004 41.254 1.00 34.41 459 LYS A N 1
ATOM 3552 C CA . LYS A 1 459 ? -11.007 -0.695 42.018 1.00 34.41 459 LYS A CA 1
ATOM 3553 C C . LYS A 1 459 ? -10.464 -1.859 42.845 1.00 34.41 459 LYS A C 1
ATOM 3555 O O . LYS A 1 459 ? -11.221 -2.762 43.173 1.00 34.41 459 LYS A O 1
ATOM 3560 N N . ASP A 1 460 ? -9.165 -1.859 43.114 1.00 36.62 460 ASP A N 1
ATOM 3561 C CA . ASP A 1 460 ? -8.461 -3.038 43.601 1.00 36.62 460 ASP A CA 1
ATOM 3562 C C . ASP A 1 460 ? -8.323 -3.050 45.140 1.00 36.62 460 ASP A C 1
ATOM 3564 O O . ASP A 1 460 ? -7.800 -4.031 45.669 1.00 36.62 460 ASP A O 1
ATOM 3568 N N . SER A 1 461 ? -8.828 -2.032 45.871 1.00 30.14 461 SER A N 1
ATOM 3569 C CA . SER A 1 461 ? -8.787 -2.033 47.350 1.00 30.14 461 SER A CA 1
ATOM 3570 C C . SER A 1 461 ? -9.887 -1.305 48.179 1.00 30.14 461 SER A C 1
ATOM 3572 O O . SER A 1 461 ? -9.757 -1.325 49.399 1.00 30.14 461 SER A O 1
ATOM 3574 N N . GLU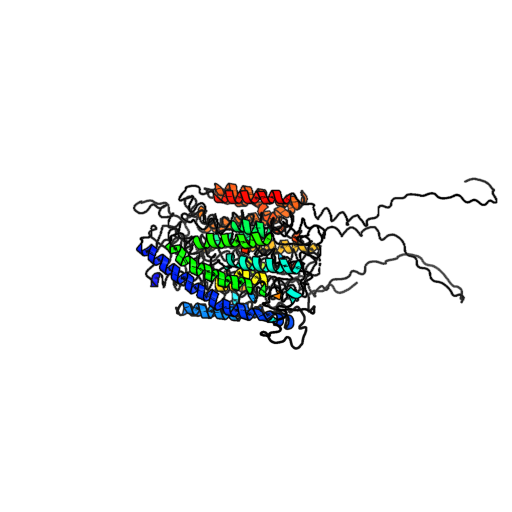 A 1 462 ? -10.995 -0.738 47.645 1.00 32.09 462 GLU A N 1
ATOM 3575 C CA . GLU A 1 462 ? -12.097 -0.228 48.533 1.00 32.09 462 GLU A CA 1
ATOM 3576 C C . GLU A 1 462 ? -13.084 -1.301 49.036 1.00 32.09 462 GLU A C 1
ATOM 3578 O O . GLU A 1 462 ? -13.813 -1.047 49.989 1.00 32.09 462 GLU A O 1
ATOM 3583 N N . ASP A 1 463 ? -13.111 -2.500 48.445 1.00 34.03 463 ASP A N 1
ATOM 3584 C CA . ASP A 1 463 ? -14.165 -3.511 48.677 1.00 34.03 463 ASP A CA 1
ATOM 3585 C C . ASP A 1 463 ? -14.049 -4.286 50.031 1.00 34.03 463 ASP A C 1
ATOM 3587 O O . ASP A 1 463 ? -14.633 -5.360 50.180 1.00 34.03 463 ASP A O 1
ATOM 3591 N N . GLU A 1 464 ? -13.327 -3.768 51.040 1.00 35.22 464 GLU A N 1
ATOM 3592 C CA . GLU A 1 464 ? -13.235 -4.342 52.405 1.00 35.22 464 GLU A CA 1
ATOM 3593 C C . GLU A 1 464 ? -13.718 -3.382 53.523 1.00 35.22 464 GLU A C 1
ATOM 3595 O O . GLU A 1 464 ? -12.944 -3.023 54.415 1.00 35.22 464 GLU A O 1
ATOM 3600 N N . LYS A 1 465 ? -15.013 -3.010 53.525 1.00 31.33 465 LYS A N 1
ATOM 3601 C CA . LYS A 1 465 ? -15.826 -2.763 54.747 1.00 31.33 465 LYS A CA 1
ATOM 3602 C C . LYS A 1 465 ? -17.313 -2.497 54.455 1.00 31.33 465 LYS A C 1
ATOM 3604 O O . LYS A 1 465 ? -17.656 -2.047 53.373 1.00 31.33 465 LYS A O 1
ATOM 3609 N N . GLU A 1 466 ? -18.125 -2.747 55.490 1.00 31.34 466 GLU A N 1
ATOM 3610 C CA . GLU A 1 466 ? -19.528 -2.328 55.701 1.00 31.34 466 GLU A CA 1
ATOM 3611 C C . GLU A 1 466 ? -20.612 -2.810 54.709 1.00 31.34 466 GLU A C 1
ATOM 3613 O O . GLU A 1 466 ? -20.669 -2.392 53.560 1.00 31.34 466 GLU A O 1
ATOM 3618 N N . ASP A 1 467 ? -21.531 -3.653 55.210 1.00 32.84 467 ASP A N 1
ATOM 3619 C CA . ASP A 1 467 ? -22.984 -3.376 55.205 1.00 32.84 467 ASP A CA 1
ATOM 3620 C C . ASP A 1 467 ? -23.754 -4.459 56.009 1.00 32.84 467 ASP A C 1
ATOM 3622 O O . ASP A 1 467 ? -23.877 -5.606 55.575 1.00 32.84 467 ASP A O 1
ATOM 3626 N N . GLU A 1 468 ? -24.317 -4.093 57.171 1.00 32.75 468 GLU A N 1
ATOM 3627 C CA . GLU A 1 468 ? -25.377 -4.855 57.865 1.00 32.75 468 GLU A CA 1
ATOM 3628 C C . GLU A 1 468 ? -26.697 -4.057 57.827 1.00 32.75 468 GLU A C 1
ATOM 3630 O O . GLU A 1 468 ? -26.734 -2.927 58.319 1.00 32.75 468 GLU A O 1
ATOM 3635 N N . PRO A 1 469 ? -27.803 -4.625 57.305 1.00 31.20 469 PRO A N 1
ATOM 3636 C CA . PRO A 1 469 ? -29.136 -4.038 57.422 1.00 31.20 469 PRO A CA 1
ATOM 3637 C C . PRO A 1 469 ? -30.018 -4.756 58.465 1.00 31.20 469 PRO A C 1
ATOM 3639 O O . PRO A 1 469 ? -30.104 -5.982 58.507 1.00 31.20 469 PRO A O 1
ATOM 3642 N N . TYR A 1 470 ? -30.729 -3.963 59.268 1.00 27.42 470 TYR A N 1
ATOM 3643 C CA . TYR A 1 470 ? -31.591 -4.378 60.384 1.00 27.42 470 TYR A CA 1
ATOM 3644 C C . TYR A 1 470 ? -33.084 -4.328 59.999 1.00 27.42 470 TYR A C 1
ATOM 3646 O O . TYR A 1 470 ? -33.522 -3.314 59.458 1.00 27.42 470 TYR A O 1
ATOM 3654 N N . GLU A 1 471 ? -33.889 -5.343 60.347 1.00 31.20 471 GLU A N 1
ATOM 3655 C CA . GLU A 1 471 ? -35.369 -5.268 60.378 1.00 31.20 471 GLU A CA 1
ATOM 3656 C C . GLU A 1 471 ? -35.968 -6.165 61.503 1.00 31.20 471 GLU A C 1
ATOM 3658 O O . GLU A 1 471 ? -35.298 -7.118 61.913 1.00 31.20 471 GLU A O 1
ATOM 3663 N N . PRO A 1 472 ? -37.174 -5.869 62.052 1.00 38.75 472 PRO A N 1
ATOM 3664 C CA . PRO A 1 472 ? -37.581 -6.349 63.387 1.00 38.75 472 PRO A CA 1
ATOM 3665 C C . PRO A 1 472 ? -38.771 -7.347 63.462 1.00 38.75 472 PRO A C 1
ATOM 3667 O O . PRO A 1 472 ? -39.484 -7.592 62.494 1.00 38.75 472 PRO A O 1
ATOM 3670 N N . ASP A 1 473 ? -39.016 -7.817 64.696 1.00 30.05 473 ASP A N 1
ATOM 3671 C CA . ASP A 1 473 ? -40.266 -8.351 65.285 1.00 30.05 473 ASP A CA 1
ATOM 3672 C C . ASP A 1 473 ? -40.928 -9.645 64.748 1.00 30.05 473 ASP A C 1
ATOM 3674 O O . ASP A 1 473 ? -41.777 -9.630 63.857 1.00 30.05 473 ASP A O 1
ATOM 3678 N N . SER A 1 474 ? -40.724 -10.767 65.461 1.00 31.19 474 SER A N 1
ATOM 3679 C CA . SER A 1 474 ? -41.802 -11.501 66.186 1.00 31.19 474 SER A CA 1
ATOM 3680 C C . SER A 1 474 ? -41.273 -12.743 66.954 1.00 31.19 474 SER A C 1
ATOM 3682 O O . SER A 1 474 ? -40.231 -13.278 66.573 1.00 31.19 474 SER A O 1
ATOM 3684 N N . PRO A 1 475 ? -41.930 -13.200 68.050 1.00 35.56 475 PRO A N 1
ATOM 3685 C CA . PRO A 1 475 ? -41.374 -14.220 68.954 1.00 35.56 475 PRO A CA 1
ATOM 3686 C C . PRO A 1 475 ? -41.952 -15.651 68.820 1.00 35.56 475 PRO A C 1
ATOM 3688 O O . PRO A 1 475 ? -43.029 -15.864 68.268 1.00 35.56 475 PRO A O 1
ATOM 3691 N N . ASP A 1 476 ? -41.236 -16.584 69.463 1.00 28.86 476 ASP A N 1
ATOM 3692 C CA . ASP A 1 476 ? -41.632 -17.915 69.970 1.00 28.86 476 ASP A CA 1
ATOM 3693 C C . ASP A 1 476 ? -42.029 -19.060 69.009 1.00 28.86 476 ASP A C 1
ATOM 3695 O O . ASP A 1 476 ? -43.113 -19.091 68.433 1.00 28.86 476 ASP A O 1
ATOM 3699 N N . ILE A 1 477 ? -41.203 -20.122 69.016 1.00 31.92 477 ILE A N 1
ATOM 3700 C CA . ILE A 1 477 ? -41.593 -21.522 69.319 1.00 31.92 477 ILE A CA 1
ATOM 3701 C C . ILE A 1 477 ? -40.324 -22.354 69.627 1.00 31.92 477 ILE A C 1
ATOM 3703 O O . ILE A 1 477 ? -39.263 -22.114 69.056 1.00 31.92 477 ILE A O 1
ATOM 3707 N N . TYR A 1 478 ? -40.423 -23.324 70.545 1.00 27.73 478 TYR A N 1
ATOM 3708 C CA . TYR A 1 478 ? -39.291 -24.053 71.149 1.00 27.73 478 TYR A CA 1
ATOM 3709 C C . TYR A 1 478 ? -39.363 -25.574 70.908 1.00 27.73 478 TYR A C 1
ATOM 3711 O O . TYR A 1 478 ? -40.410 -26.177 71.145 1.00 27.73 478 TYR A O 1
ATOM 3719 N N . VAL A 1 479 ? -38.241 -26.199 70.517 1.00 31.73 479 VAL A N 1
ATOM 3720 C CA . VAL A 1 479 ? -38.006 -27.664 70.526 1.00 31.73 479 VAL A CA 1
ATOM 3721 C C . VAL A 1 479 ? -36.510 -27.936 70.822 1.00 31.73 479 VAL A C 1
ATOM 3723 O O . VAL A 1 479 ? -35.680 -27.300 70.171 1.00 31.73 479 VAL A O 1
ATOM 3726 N N . PRO A 1 480 ? -36.139 -28.832 71.765 1.00 35.09 480 PRO A N 1
ATOM 3727 C CA . PRO A 1 480 ? -34.742 -29.049 72.185 1.00 35.09 480 PRO A CA 1
ATOM 3728 C C . PRO A 1 480 ? -34.060 -30.334 71.651 1.00 35.09 480 PRO A C 1
ATOM 3730 O O . PRO A 1 480 ? -34.739 -31.253 71.204 1.00 35.09 480 PRO A O 1
ATOM 3733 N N . ASP A 1 481 ? -32.723 -30.347 71.784 1.00 31.02 481 ASP A N 1
ATOM 3734 C CA . ASP A 1 481 ? -31.730 -31.453 71.818 1.00 31.02 481 ASP A CA 1
ATOM 3735 C C . ASP A 1 481 ? -31.803 -32.646 70.834 1.00 31.02 481 ASP A C 1
ATOM 3737 O O . ASP A 1 481 ? -32.750 -33.424 70.817 1.00 31.02 481 ASP A O 1
ATOM 3741 N N . ASP A 1 482 ? -30.703 -32.891 70.098 1.00 32.31 482 ASP A N 1
ATOM 3742 C CA . ASP A 1 482 ? -29.586 -33.714 70.624 1.00 32.31 482 ASP A CA 1
ATOM 3743 C C . ASP A 1 482 ? -28.296 -33.578 69.756 1.00 32.31 482 ASP A C 1
ATOM 3745 O O . ASP A 1 482 ? -28.332 -33.020 68.656 1.00 32.31 482 ASP A O 1
ATOM 3749 N N . SER A 1 483 ? -27.133 -34.051 70.234 1.00 26.39 483 SER A N 1
ATOM 3750 C CA . SER A 1 483 ? -25.790 -33.852 69.607 1.00 26.39 483 SER A CA 1
ATOM 3751 C C . SER A 1 483 ? -24.936 -35.166 69.609 1.00 26.39 483 SER A C 1
ATOM 3753 O O . SER A 1 483 ? -25.477 -36.150 70.114 1.00 26.39 483 SER A O 1
ATOM 3755 N N . PRO A 1 484 ? -23.678 -35.308 69.070 1.00 36.56 484 PRO A N 1
ATOM 3756 C CA . PRO A 1 484 ? -22.626 -34.291 68.853 1.00 36.56 484 PRO A CA 1
ATOM 3757 C C . PRO A 1 484 ? -21.717 -34.356 67.579 1.00 36.56 484 PRO A C 1
ATOM 3759 O O . PRO A 1 484 ? -21.351 -35.406 67.061 1.00 36.56 484 PRO A O 1
ATOM 3762 N N . ILE A 1 485 ? -21.242 -33.168 67.177 1.00 26.47 485 ILE A N 1
ATOM 3763 C CA . ILE A 1 485 ? -19.857 -32.776 66.793 1.00 26.47 485 ILE A CA 1
ATOM 3764 C C . ILE A 1 485 ? -18.945 -33.768 66.018 1.00 26.47 485 ILE A C 1
ATOM 3766 O O . ILE A 1 485 ? -18.319 -34.641 66.614 1.00 26.47 485 ILE A O 1
ATOM 3770 N N . ILE A 1 486 ? -18.637 -33.426 64.753 1.00 28.97 486 ILE A N 1
ATOM 3771 C CA . ILE A 1 486 ? -17.269 -33.472 64.173 1.00 28.97 486 ILE A CA 1
ATOM 3772 C C . ILE A 1 486 ? -17.028 -32.163 63.379 1.00 28.97 486 ILE A C 1
ATOM 3774 O O . ILE A 1 486 ? -17.932 -31.662 62.716 1.00 28.97 486 ILE A O 1
ATOM 3778 N N . GLN A 1 487 ? -15.820 -31.599 63.471 1.00 22.59 487 GLN A N 1
ATOM 3779 C CA . GLN A 1 487 ? -15.353 -30.331 62.867 1.00 22.59 487 GLN A CA 1
ATOM 3780 C C . GLN A 1 487 ? -14.279 -30.583 61.771 1.00 22.59 487 GLN A C 1
ATOM 3782 O O . GLN A 1 487 ? -13.774 -31.708 61.717 1.00 22.59 487 GLN A O 1
ATOM 3787 N N . PRO A 1 488 ? -13.778 -29.579 61.003 1.00 30.77 488 PRO A N 1
ATOM 3788 C CA . PRO A 1 488 ? -14.326 -28.261 60.625 1.00 30.77 488 PRO A CA 1
ATOM 3789 C C . PRO A 1 488 ? -14.211 -27.965 59.092 1.00 30.77 488 PRO A C 1
ATOM 3791 O O . PRO A 1 488 ? -13.799 -28.804 58.300 1.00 30.77 488 PRO A O 1
ATOM 3794 N N . GLU A 1 489 ? -14.466 -26.703 58.711 1.00 22.73 489 GLU A N 1
ATOM 3795 C CA . GLU A 1 489 ? -13.744 -25.956 57.652 1.00 22.73 489 GLU A CA 1
ATOM 3796 C C . GLU A 1 489 ? -13.930 -26.318 56.151 1.00 22.73 489 GLU A C 1
ATOM 3798 O O . GLU A 1 489 ? -13.217 -27.147 55.584 1.00 22.73 489 GLU A O 1
ATOM 3803 N N . LYS A 1 490 ? -14.720 -25.502 55.427 1.00 24.52 490 LYS A N 1
ATOM 3804 C CA . LYS A 1 490 ? -14.183 -24.354 54.645 1.00 24.52 490 LYS A CA 1
ATOM 3805 C C . LYS A 1 490 ? -15.270 -23.580 53.878 1.00 24.52 490 LYS A C 1
ATOM 3807 O O . LYS A 1 490 ? -16.024 -24.157 53.099 1.00 24.52 490 LYS A O 1
ATOM 3812 N N . ASN A 1 491 ? -15.257 -22.251 54.006 1.00 26.22 491 ASN A N 1
ATOM 3813 C CA . ASN A 1 491 ? -15.959 -21.344 53.090 1.00 26.22 491 ASN A CA 1
ATOM 3814 C C . ASN A 1 491 ? -15.316 -21.386 51.695 1.00 26.22 491 ASN A C 1
ATOM 3816 O O . ASN A 1 491 ? -14.089 -21.398 51.594 1.00 26.22 491 ASN A O 1
ATOM 3820 N N . TYR A 1 492 ? -16.120 -21.328 50.626 1.00 27.20 492 TYR A N 1
ATOM 3821 C CA . TYR A 1 492 ? -15.612 -21.045 49.275 1.00 27.20 492 TYR A CA 1
ATOM 3822 C C . TYR A 1 492 ? -16.613 -20.287 48.384 1.00 27.20 492 TYR A C 1
ATOM 3824 O O . TYR A 1 492 ? -16.998 -20.721 47.299 1.00 27.20 492 TYR A O 1
ATOM 3832 N N . SER A 1 493 ? -17.010 -19.096 48.829 1.00 30.52 493 SER A N 1
ATOM 3833 C CA . SER A 1 493 ? -17.586 -18.067 47.960 1.00 30.52 493 SER A CA 1
ATOM 3834 C C . SER A 1 493 ? -16.513 -17.542 46.995 1.00 30.52 493 SER A C 1
ATOM 3836 O O . SER A 1 493 ? -15.596 -16.838 47.417 1.00 30.52 493 SER A O 1
ATOM 3838 N N . ARG A 1 494 ? -16.595 -17.881 45.697 1.00 25.20 494 ARG A N 1
ATOM 3839 C CA . ARG A 1 494 ? -15.721 -17.290 44.665 1.00 25.20 494 ARG A CA 1
ATOM 3840 C C . ARG A 1 494 ? -16.310 -17.327 43.246 1.00 25.20 494 ARG A C 1
ATOM 3842 O O . ARG A 1 494 ? -16.639 -18.385 42.723 1.00 25.20 494 ARG A O 1
ATOM 3849 N N . ASN A 1 495 ? -16.337 -16.148 42.628 1.00 26.05 495 ASN A N 1
ATOM 3850 C CA . ASN A 1 495 ? -16.276 -15.854 41.190 1.00 26.05 495 ASN A CA 1
ATOM 3851 C C . ASN A 1 495 ? -17.234 -16.609 40.243 1.00 26.05 495 ASN A C 1
ATOM 3853 O O . ASN A 1 495 ? -16.872 -17.597 39.602 1.00 26.05 495 ASN A O 1
ATOM 3857 N N . ALA A 1 496 ? -18.410 -16.023 40.004 1.00 27.25 496 ALA A N 1
ATOM 3858 C CA . ALA A 1 496 ? -19.220 -16.314 38.820 1.00 27.25 496 ALA A CA 1
ATOM 3859 C C . ALA A 1 496 ? -18.652 -15.596 37.573 1.00 27.25 496 ALA A C 1
ATOM 3861 O O . ALA A 1 496 ? -19.141 -14.543 37.163 1.00 27.25 496 ALA A O 1
ATOM 3862 N N . GLU A 1 497 ? -17.602 -16.157 36.965 1.00 26.78 497 GLU A N 1
ATOM 3863 C CA . GLU A 1 497 ? -17.003 -15.627 35.730 1.00 26.78 497 GLU A CA 1
ATOM 3864 C C . GLU A 1 497 ? -18.039 -15.525 34.591 1.00 26.78 497 GLU A C 1
ATOM 3866 O O . GLU A 1 497 ? -18.587 -16.532 34.126 1.00 26.78 497 GLU A O 1
ATOM 3871 N N . THR A 1 498 ? -18.283 -14.311 34.082 1.00 29.89 498 THR A N 1
ATOM 3872 C CA . THR A 1 498 ? -19.175 -14.069 32.933 1.00 29.89 498 THR A CA 1
ATOM 3873 C C . THR A 1 498 ? -18.511 -14.517 31.628 1.00 29.89 498 THR A C 1
ATOM 3875 O O . THR A 1 498 ? -17.934 -13.742 30.866 1.00 29.89 498 THR A O 1
ATOM 3878 N N . THR A 1 499 ? -18.576 -15.825 31.382 1.00 27.69 499 THR A N 1
ATOM 3879 C CA . THR A 1 499 ? -17.949 -16.481 30.230 1.00 27.69 499 THR A CA 1
ATOM 3880 C C . THR A 1 499 ? -18.464 -15.952 28.886 1.00 27.69 499 THR A C 1
ATOM 3882 O O . THR A 1 499 ? -19.662 -15.898 28.607 1.00 27.69 499 THR A O 1
ATOM 3885 N N . MET A 1 500 ? -17.526 -15.576 28.013 1.00 32.12 500 MET A N 1
ATOM 3886 C CA . MET A 1 500 ? -17.826 -15.077 26.668 1.00 32.12 500 MET A CA 1
ATOM 3887 C C . MET A 1 500 ? -18.464 -16.169 25.792 1.00 32.12 500 MET A C 1
ATOM 3889 O O . MET A 1 500 ? -18.100 -17.344 25.920 1.00 32.12 500 MET A O 1
ATOM 3893 N N . PRO A 1 501 ? -19.327 -15.811 24.818 1.00 35.69 501 PRO A N 1
ATOM 3894 C CA . PRO A 1 501 ? -19.879 -16.756 23.850 1.00 35.69 501 PRO A CA 1
ATOM 3895 C C . PRO A 1 501 ? -18.790 -17.238 22.879 1.00 35.69 501 PRO A C 1
ATOM 3897 O O . PRO A 1 501 ? -18.649 -16.749 21.756 1.00 35.69 501 PRO A O 1
ATOM 3900 N N . THR A 1 502 ? -18.015 -18.234 23.310 1.00 40.28 502 THR A N 1
ATOM 3901 C CA . THR A 1 502 ? -16.950 -18.886 22.539 1.00 40.28 502 THR A CA 1
ATOM 3902 C C . THR A 1 502 ? -17.535 -19.822 21.478 1.00 40.28 502 THR A C 1
ATOM 3904 O O . THR A 1 502 ? -17.397 -21.042 21.537 1.00 40.28 502 THR A O 1
ATOM 3907 N N . LEU A 1 503 ? -18.192 -19.200 20.489 1.00 42.72 503 LEU A N 1
ATOM 3908 C CA . LEU A 1 503 ? -18.609 -19.717 19.179 1.00 42.72 503 LEU A CA 1
ATOM 3909 C C . LEU A 1 503 ? -17.737 -20.934 18.800 1.00 42.72 503 LEU A C 1
ATOM 3911 O O . LEU A 1 503 ? -16.518 -20.804 18.794 1.00 42.72 503 LEU A O 1
ATOM 3915 N N . ASN A 1 504 ? -18.339 -22.122 18.619 1.00 40.06 504 ASN A N 1
ATOM 3916 C CA . ASN A 1 504 ? -17.807 -23.363 19.233 1.00 40.06 504 ASN A CA 1
ATOM 3917 C C . ASN A 1 504 ? -16.866 -24.276 18.395 1.00 40.06 504 ASN A C 1
ATOM 3919 O O . ASN A 1 504 ? -17.171 -24.590 17.244 1.00 40.06 504 ASN A O 1
ATOM 3923 N N . LEU A 1 505 ? -15.708 -24.672 18.967 1.00 44.53 505 LEU A N 1
ATOM 3924 C CA . LEU A 1 505 ? -14.422 -24.458 18.276 1.00 44.53 505 LEU A CA 1
ATOM 3925 C C . LEU A 1 505 ? -13.145 -25.130 18.855 1.00 44.53 505 LEU A C 1
ATOM 3927 O O . LEU A 1 505 ? -13.019 -25.190 20.071 1.00 44.53 505 LEU A O 1
ATOM 3931 N N . PRO A 1 506 ? -12.133 -25.525 18.037 1.00 43.25 506 PRO A N 1
ATOM 3932 C CA . PRO A 1 506 ? -10.987 -26.347 18.401 1.00 43.25 506 PRO A CA 1
ATOM 3933 C C . PRO A 1 506 ? -9.673 -25.549 18.284 1.00 43.25 506 PRO A C 1
ATOM 3935 O O . PRO A 1 506 ? -9.533 -24.469 18.846 1.00 43.25 506 PRO A O 1
ATOM 3938 N N . ARG A 1 507 ? -8.712 -26.111 17.535 1.00 45.06 507 ARG A N 1
ATOM 3939 C CA . ARG A 1 507 ? -7.318 -25.698 17.405 1.00 45.06 507 ARG A CA 1
ATOM 3940 C C . ARG A 1 507 ? -6.878 -25.524 15.932 1.00 45.06 507 ARG A C 1
ATOM 3942 O O . ARG A 1 507 ? -5.747 -25.122 15.715 1.00 45.06 507 ARG A O 1
ATOM 3949 N N . TRP A 1 508 ? -7.784 -25.757 14.951 1.00 42.88 508 TRP A N 1
ATOM 3950 C CA . TRP A 1 508 ? -7.589 -25.519 13.441 1.00 42.88 508 TRP A CA 1
ATOM 3951 C C . TRP A 1 508 ? -8.048 -23.978 13.387 1.00 42.88 508 TRP A C 1
ATOM 3953 O O . TRP A 1 508 ? -7.237 -23.072 13.590 1.00 42.88 508 TRP A O 1
ATOM 3963 N N . ARG A 1 509 ? -9.340 -23.629 13.212 1.00 46.66 509 ARG A N 1
ATOM 3964 C CA . ARG A 1 509 ? -9.794 -22.235 12.964 1.00 46.66 509 ARG A CA 1
ATOM 3965 C C . ARG A 1 509 ? -9.950 -21.415 14.252 1.00 46.66 509 ARG A C 1
ATOM 3967 O O . ARG A 1 509 ? -10.956 -20.734 14.414 1.00 46.66 509 ARG A O 1
ATOM 3974 N N . ARG A 1 510 ? -9.006 -21.530 15.193 1.00 49.09 510 ARG A N 1
ATOM 3975 C CA . ARG A 1 510 ? -8.777 -20.561 16.288 1.00 49.09 510 ARG A CA 1
ATOM 3976 C C . ARG A 1 510 ? -7.446 -19.798 16.140 1.00 49.09 510 ARG A C 1
ATOM 3978 O O . ARG A 1 510 ? -7.141 -18.999 17.010 1.00 49.09 510 ARG A O 1
ATOM 3985 N N . TYR A 1 511 ? -6.695 -20.009 15.050 1.00 45.28 511 TYR A N 1
ATOM 3986 C CA . TYR A 1 511 ? -5.401 -19.339 14.818 1.00 45.28 511 TYR A CA 1
ATOM 3987 C C . TYR A 1 511 ? -5.119 -18.941 13.359 1.00 45.28 511 TYR A C 1
ATOM 3989 O O . TYR A 1 511 ? -4.095 -18.323 13.096 1.00 45.28 511 TYR A O 1
ATOM 3997 N N . LEU A 1 512 ? -5.988 -19.310 12.408 1.00 54.84 512 LEU A N 1
ATOM 3998 C CA . LEU A 1 512 ? -5.821 -19.017 10.976 1.00 54.84 512 LEU A CA 1
ATOM 3999 C C . LEU A 1 512 ? -7.034 -18.239 10.457 1.00 54.84 512 LEU A C 1
ATOM 4001 O O . LEU A 1 512 ? -7.830 -18.685 9.631 1.00 54.84 512 LEU A O 1
ATOM 4005 N N . THR A 1 513 ? -7.140 -17.078 11.076 1.00 65.81 513 THR A N 1
ATOM 4006 C CA . THR A 1 513 ? -8.140 -16.028 11.045 1.00 65.81 513 THR A CA 1
ATOM 4007 C C . THR A 1 513 ? -8.241 -15.471 9.628 1.00 65.81 513 THR A C 1
ATOM 4009 O O . THR A 1 513 ? -9.057 -15.857 8.786 1.00 65.81 513 THR A O 1
ATOM 4012 N N . VAL A 1 514 ? -7.290 -14.603 9.369 1.00 69.75 514 VAL A N 1
ATOM 4013 C CA . VAL A 1 514 ? -7.249 -13.606 8.338 1.00 69.75 514 VAL A CA 1
ATOM 4014 C C . VAL A 1 514 ? -6.001 -13.767 7.502 1.00 69.75 514 VAL A C 1
ATOM 4016 O O . VAL A 1 514 ? -5.997 -13.650 6.276 1.00 69.75 514 VAL A O 1
ATOM 4019 N N . GLU A 1 515 ? -4.948 -14.074 8.240 1.00 78.81 515 GLU A N 1
ATOM 4020 C CA . GLU A 1 515 ? -3.575 -14.273 7.868 1.00 78.81 515 GLU A CA 1
ATOM 4021 C C . GLU A 1 515 ? -3.394 -15.144 6.634 1.00 78.81 515 GLU A C 1
ATOM 4023 O O . GLU A 1 515 ? -2.520 -14.795 5.865 1.00 78.81 515 GLU A O 1
ATOM 4028 N N . PRO A 1 516 ? -4.163 -16.219 6.352 1.00 81.31 516 PRO A N 1
ATOM 4029 C CA . PRO A 1 516 ? -3.886 -17.067 5.186 1.00 81.31 516 PRO A CA 1
ATOM 4030 C C . PRO A 1 516 ? -4.090 -16.348 3.875 1.00 81.31 516 PRO A C 1
ATOM 4032 O O . PRO A 1 516 ? -3.681 -16.828 2.830 1.00 81.31 516 PRO A O 1
ATOM 4035 N N . VAL A 1 517 ? -4.788 -15.225 3.920 1.00 80.12 517 VAL A N 1
ATOM 4036 C CA . VAL A 1 517 ? -5.331 -14.583 2.742 1.00 80.12 517 VAL A CA 1
ATOM 4037 C C . VAL A 1 517 ? -5.012 -13.145 2.721 1.00 80.12 517 VAL A C 1
ATOM 4039 O O . VAL A 1 517 ? -4.555 -12.761 1.665 1.00 80.12 517 VAL A O 1
ATOM 4042 N N . VAL A 1 518 ? -5.000 -12.516 3.904 1.00 86.31 518 VAL A N 1
ATOM 4043 C CA . VAL A 1 518 ? -3.907 -11.632 4.293 1.00 86.31 518 VAL A CA 1
ATOM 4044 C C . VAL A 1 518 ? -2.507 -12.200 3.945 1.00 86.31 518 VAL A C 1
ATOM 4046 O O . VAL A 1 518 ? -1.548 -11.466 4.009 1.00 86.31 518 VAL A O 1
ATOM 4049 N N . LEU A 1 519 ? -2.365 -13.445 3.459 1.00 76.56 519 LEU A N 1
ATOM 4050 C CA . LEU A 1 519 ? -1.190 -14.036 2.806 1.00 76.56 519 LEU A CA 1
ATOM 4051 C C . LEU A 1 519 ? -1.418 -14.590 1.404 1.00 76.56 519 LEU A C 1
ATOM 4053 O O . LEU A 1 519 ? -0.499 -14.518 0.619 1.00 76.56 519 LEU A O 1
ATOM 4057 N N . PHE A 1 520 ? -2.553 -15.145 1.004 1.00 85.44 520 PHE A N 1
ATOM 4058 C CA . PHE A 1 520 ? -2.690 -15.545 -0.399 1.00 85.44 520 PHE A CA 1
ATOM 4059 C C . PHE A 1 520 ? -2.738 -14.316 -1.324 1.00 85.44 520 PHE A C 1
ATOM 4061 O O . PHE A 1 520 ? -2.181 -14.400 -2.416 1.00 85.44 520 PHE A O 1
ATOM 4068 N N . TYR A 1 521 ? -3.195 -13.138 -0.849 1.00 82.62 521 TYR A N 1
ATOM 4069 C CA . TYR A 1 521 ? -2.616 -11.889 -1.364 1.00 82.62 521 TYR A CA 1
ATOM 4070 C C . TYR A 1 521 ? -1.205 -11.656 -0.826 1.00 82.62 521 TYR A C 1
ATOM 4072 O O . TYR A 1 521 ? -0.453 -11.459 -1.728 1.00 82.62 521 TYR A O 1
ATOM 4080 N N . THR A 1 522 ? -0.689 -11.795 0.421 1.00 88.25 522 THR A N 1
ATOM 4081 C CA . THR A 1 522 ? 0.804 -11.635 0.622 1.00 88.25 522 THR A CA 1
ATOM 4082 C C . THR A 1 522 ? 1.779 -12.416 -0.297 1.00 88.25 522 THR A C 1
ATOM 4084 O O . THR A 1 522 ? 2.700 -11.804 -0.805 1.00 88.25 522 THR A O 1
ATOM 4087 N N . PHE A 1 523 ? 1.643 -13.688 -0.664 1.00 80.94 523 PHE A N 1
ATOM 4088 C CA . PHE A 1 523 ? 2.492 -14.311 -1.698 1.00 80.94 523 PHE A CA 1
ATOM 4089 C C . PHE A 1 523 ? 2.264 -13.685 -3.092 1.00 80.94 523 PHE A C 1
ATOM 4091 O O . PHE A 1 523 ? 3.048 -13.900 -4.004 1.00 80.94 523 PHE A O 1
ATOM 4098 N N . GLY A 1 524 ? 1.193 -12.903 -3.221 1.00 83.94 524 GLY A N 1
ATOM 4099 C CA . GLY A 1 524 ? 0.806 -11.967 -4.261 1.00 83.94 524 GLY A CA 1
ATOM 4100 C C . GLY A 1 524 ? 0.924 -10.463 -3.883 1.00 83.94 524 GLY A C 1
ATOM 4101 O O . GLY A 1 524 ? 0.449 -9.637 -4.634 1.00 83.94 524 GLY A O 1
ATOM 4102 N N . LEU A 1 525 ? 1.523 -10.093 -2.746 1.00 84.69 525 LEU A N 1
ATOM 4103 C CA . LEU A 1 525 ? 1.554 -8.785 -2.065 1.00 84.69 525 LEU A CA 1
ATOM 4104 C C . LEU A 1 525 ? 2.831 -8.865 -1.233 1.00 84.69 525 LEU A C 1
ATOM 4106 O O . LEU A 1 525 ? 2.756 -9.171 -0.065 1.00 84.69 525 LEU A O 1
ATOM 4110 N N . PHE A 1 526 ? 4.047 -8.743 -1.735 1.00 87.88 526 PHE A N 1
ATOM 4111 C CA . PHE A 1 526 ? 4.543 -8.007 -2.880 1.00 87.88 526 PHE A CA 1
ATOM 4112 C C . PHE A 1 526 ? 4.368 -8.601 -4.304 1.00 87.88 526 PHE A C 1
ATOM 4114 O O . PHE A 1 526 ? 5.323 -9.101 -4.887 1.00 87.88 526 PHE A O 1
ATOM 4121 N N . MET A 1 527 ? 3.175 -8.443 -4.916 1.00 86.25 527 MET A N 1
ATOM 4122 C CA . MET A 1 527 ? 2.838 -8.814 -6.316 1.00 86.25 527 MET A CA 1
ATOM 4123 C C . MET A 1 527 ? 1.706 -7.837 -6.895 1.00 86.25 527 MET A C 1
ATOM 4125 O O . MET A 1 527 ? 0.898 -7.350 -6.115 1.00 86.25 527 MET A O 1
ATOM 4129 N N . SER A 1 528 ? 1.705 -7.332 -8.171 1.00 82.12 528 SER A N 1
ATOM 4130 C CA . SER A 1 528 ? 1.338 -5.895 -8.578 1.00 82.12 528 SER A CA 1
ATOM 4131 C C . SER A 1 528 ? 2.242 -4.604 -9.180 1.00 82.12 528 SER A C 1
ATOM 4133 O O . SER A 1 528 ? 1.696 -3.826 -9.943 1.00 82.12 528 SER A O 1
ATOM 4135 N N . LEU A 1 529 ? 3.548 -4.209 -8.880 1.00 81.50 529 LEU A N 1
ATOM 4136 C CA . LEU A 1 529 ? 4.260 -2.871 -9.039 1.00 81.50 529 LEU A CA 1
ATOM 4137 C C . LEU A 1 529 ? 5.787 -2.795 -9.385 1.00 81.50 529 LEU A C 1
ATOM 4139 O O . LEU A 1 529 ? 6.013 -2.006 -10.277 1.00 81.50 529 LEU A O 1
ATOM 4143 N N . PRO A 1 530 ? 6.830 -3.456 -8.776 1.00 76.94 530 PRO A N 1
ATOM 4144 C CA . PRO A 1 530 ? 8.277 -3.561 -9.124 1.00 76.94 530 PRO A CA 1
ATOM 4145 C C . PRO A 1 530 ? 8.490 -4.148 -10.490 1.00 76.94 530 PRO A C 1
ATOM 4147 O O . PRO A 1 530 ? 9.583 -4.214 -11.011 1.00 76.94 530 PRO A O 1
ATOM 4150 N N . VAL A 1 531 ? 7.364 -4.559 -11.030 1.00 84.75 531 VAL A N 1
ATOM 4151 C CA . VAL A 1 531 ? 7.100 -5.095 -12.312 1.00 84.75 531 VAL A CA 1
ATOM 4152 C C . VAL A 1 531 ? 6.292 -4.048 -13.060 1.00 84.75 531 VAL A C 1
ATOM 4154 O O . VAL A 1 531 ? 6.622 -3.802 -14.186 1.00 84.75 531 VAL A O 1
ATOM 4157 N N . MET A 1 532 ? 5.376 -3.268 -12.524 1.00 76.62 532 MET A N 1
ATOM 4158 C CA . MET A 1 532 ? 4.669 -2.236 -13.295 1.00 76.62 532 MET A CA 1
ATOM 4159 C C . MET A 1 532 ? 5.485 -0.968 -13.668 1.00 76.62 532 MET A C 1
ATOM 4161 O O . MET A 1 532 ? 4.975 0.132 -13.708 1.00 76.62 532 MET A O 1
ATOM 4165 N N . THR A 1 533 ? 6.797 -1.096 -13.847 1.00 80.94 533 THR A N 1
ATOM 4166 C CA . THR A 1 533 ? 7.908 -0.072 -13.829 1.00 80.94 533 THR A CA 1
ATOM 4167 C C . THR A 1 533 ? 9.042 0.373 -15.059 1.00 80.94 533 THR A C 1
ATOM 4169 O O . THR A 1 533 ? 9.144 1.561 -15.192 1.00 80.94 533 THR A O 1
ATOM 4172 N N . GLN A 1 534 ? 10.018 -0.104 -15.986 1.00 77.69 534 GLN A N 1
ATOM 4173 C CA . GLN A 1 534 ? 11.051 -1.186 -16.475 1.00 77.69 534 GLN A CA 1
ATOM 4174 C C . GLN A 1 534 ? 10.790 -1.735 -17.870 1.00 77.69 534 GLN A C 1
ATOM 4176 O O . GLN A 1 534 ? 11.260 -1.170 -18.822 1.00 77.69 534 GLN A O 1
ATOM 4181 N N . TYR A 1 535 ? 9.794 -2.579 -18.054 1.00 85.75 535 TYR A N 1
ATOM 4182 C CA . TYR A 1 535 ? 8.912 -2.504 -19.189 1.00 85.75 535 TYR A CA 1
ATOM 4183 C C . TYR A 1 535 ? 8.493 -1.029 -19.380 1.00 85.75 535 TYR A C 1
ATOM 4185 O O . TYR A 1 535 ? 8.146 -0.743 -20.508 1.00 85.75 535 TYR A O 1
ATOM 4193 N N . ILE A 1 536 ? 8.576 -0.121 -18.341 1.00 72.19 536 ILE A N 1
ATOM 4194 C CA . ILE A 1 536 ? 8.452 1.363 -18.251 1.00 72.19 536 ILE A CA 1
ATOM 4195 C C . ILE A 1 536 ? 9.901 1.737 -18.438 1.00 72.19 536 ILE A C 1
ATOM 4197 O O . ILE A 1 536 ? 10.613 2.070 -17.511 1.00 72.19 536 ILE A O 1
ATOM 4201 N N . TYR A 1 537 ? 10.282 1.531 -19.684 1.00 83.69 537 TYR A N 1
ATOM 4202 C CA . TYR A 1 537 ? 11.562 1.335 -20.296 1.00 83.69 537 TYR A CA 1
ATOM 4203 C C . TYR A 1 537 ? 11.208 0.315 -21.433 1.00 83.69 537 TYR A C 1
ATOM 4205 O O . TYR A 1 537 ? 10.973 0.865 -22.486 1.00 83.69 537 TYR A O 1
ATOM 4213 N N . PHE A 1 538 ? 11.014 -1.028 -21.391 1.00 83.00 538 PHE A N 1
ATOM 4214 C CA . PHE A 1 538 ? 10.935 -1.966 -22.560 1.00 83.00 538 PHE A CA 1
ATOM 4215 C C . PHE A 1 538 ? 9.837 -1.761 -23.615 1.00 83.00 538 PHE A C 1
ATOM 4217 O O . PHE A 1 538 ? 9.935 -2.336 -24.692 1.00 83.00 538 PHE A O 1
ATOM 4224 N N . ARG A 1 539 ? 8.857 -0.871 -23.404 1.00 75.94 539 ARG A N 1
ATOM 4225 C CA . ARG A 1 539 ? 8.087 -0.267 -24.527 1.00 75.94 539 ARG A CA 1
ATOM 4226 C C . ARG A 1 539 ? 8.353 1.197 -24.882 1.00 75.94 539 ARG A C 1
ATOM 4228 O O . ARG A 1 539 ? 7.578 1.787 -25.624 1.00 75.94 539 ARG A O 1
ATOM 4235 N N . VAL A 1 540 ? 9.456 1.784 -24.383 1.00 75.12 540 VAL A N 1
ATOM 4236 C CA . VAL A 1 540 ? 9.878 3.192 -24.485 1.00 75.12 540 VAL A CA 1
ATOM 4237 C C . VAL A 1 540 ? 11.404 3.583 -24.821 1.00 75.12 540 VAL A C 1
ATOM 4239 O O . VAL A 1 540 ? 11.866 4.673 -24.529 1.00 75.12 540 VAL A O 1
ATOM 4242 N N . SER A 1 541 ? 12.168 2.782 -25.582 1.00 79.75 541 SER A N 1
ATOM 4243 C CA . SER A 1 541 ? 13.472 2.903 -26.323 1.00 79.75 541 SER A CA 1
ATOM 4244 C C . SER A 1 541 ? 13.687 2.082 -27.676 1.00 79.75 541 SER A C 1
ATOM 4246 O O . SER A 1 541 ? 14.796 1.889 -28.135 1.00 79.75 541 SER A O 1
ATOM 4248 N N . GLU A 1 542 ? 12.594 1.734 -28.384 1.00 78.44 542 GLU A N 1
ATOM 4249 C CA . GLU A 1 542 ? 12.309 1.162 -29.742 1.00 78.44 542 GLU A CA 1
ATOM 4250 C C . GLU A 1 542 ? 11.336 1.985 -30.762 1.00 78.44 542 GLU A C 1
ATOM 4252 O O . GLU A 1 542 ? 11.481 1.818 -31.954 1.00 78.44 542 GLU A O 1
ATOM 4257 N N . PHE A 1 543 ? 10.460 2.972 -30.388 1.00 63.69 543 PHE A N 1
ATOM 4258 C CA . PHE A 1 543 ? 9.911 4.301 -30.999 1.00 63.69 543 PHE A CA 1
ATOM 4259 C C . PHE A 1 543 ? 10.652 5.714 -30.984 1.00 63.69 543 PHE A C 1
ATOM 4261 O O . PHE A 1 543 ? 10.722 6.346 -32.026 1.00 63.69 543 PHE A O 1
ATOM 4268 N N . LYS A 1 544 ? 10.986 6.305 -29.813 1.00 74.06 544 LYS A N 1
ATOM 4269 C CA . LYS A 1 544 ? 11.608 7.593 -29.397 1.00 74.06 544 LYS A CA 1
ATOM 4270 C C . LYS A 1 544 ? 13.142 7.834 -29.177 1.00 74.06 544 LYS A C 1
ATOM 4272 O O . LYS A 1 544 ? 13.455 8.821 -29.818 1.00 74.06 544 LYS A O 1
ATOM 4277 N N . GLY A 1 545 ? 14.166 7.330 -28.378 1.00 67.94 545 GLY A N 1
ATOM 4278 C CA . GLY A 1 545 ? 14.675 6.260 -27.403 1.00 67.94 545 GLY A CA 1
ATOM 4279 C C . GLY A 1 545 ? 16.221 5.989 -27.242 1.00 67.94 545 GLY A C 1
ATOM 4280 O O . GLY A 1 545 ? 17.003 6.780 -27.756 1.00 67.94 545 GLY A O 1
ATOM 4281 N N . PHE A 1 546 ? 16.635 4.943 -26.478 1.00 74.25 546 PHE A N 1
ATOM 4282 C CA . PHE A 1 546 ? 17.995 4.564 -25.961 1.00 74.25 546 PHE A CA 1
ATOM 4283 C C . PHE A 1 546 ? 18.291 3.078 -25.479 1.00 74.25 546 PHE A C 1
ATOM 4285 O O . PHE A 1 546 ? 17.398 2.323 -25.109 1.00 74.25 546 PHE A O 1
ATOM 4292 N N . PRO A 1 547 ? 19.564 2.629 -25.368 1.00 71.38 547 PRO A N 1
ATOM 4293 C CA . PRO A 1 547 ? 19.934 1.235 -25.034 1.00 71.38 547 PRO A CA 1
ATOM 4294 C C . PRO A 1 547 ? 19.931 0.845 -23.532 1.00 71.38 547 PRO A C 1
ATOM 4296 O O . PRO A 1 547 ? 20.808 1.222 -22.752 1.00 71.38 547 PRO A O 1
ATOM 4299 N N . TYR A 1 548 ? 19.012 -0.047 -23.164 1.00 72.88 548 TYR A N 1
ATOM 4300 C CA . TYR A 1 548 ? 18.919 -0.770 -21.882 1.00 72.88 548 TYR A CA 1
ATOM 4301 C C . TYR A 1 548 ? 18.579 -2.252 -22.252 1.00 72.88 548 TYR A C 1
ATOM 4303 O O . TYR A 1 548 ? 17.963 -2.468 -23.304 1.00 72.88 548 TYR A O 1
ATOM 4311 N N . ASN A 1 549 ? 18.953 -3.289 -21.476 1.00 66.75 549 ASN A N 1
ATOM 4312 C CA . ASN A 1 549 ? 18.687 -4.723 -21.771 1.00 66.75 549 ASN A CA 1
ATOM 4313 C C . ASN A 1 549 ? 18.476 -5.665 -20.530 1.00 66.75 549 ASN A C 1
ATOM 4315 O O . ASN A 1 549 ? 19.427 -5.906 -19.791 1.00 66.75 549 ASN A O 1
ATOM 4319 N N . ILE A 1 550 ? 17.303 -6.339 -20.390 1.00 62.94 550 ILE A N 1
ATOM 4320 C CA . ILE A 1 550 ? 16.967 -7.281 -19.275 1.00 62.94 550 ILE A CA 1
ATOM 4321 C C . ILE A 1 550 ? 17.934 -8.464 -19.186 1.00 62.94 550 ILE A C 1
ATOM 4323 O O . ILE A 1 550 ? 18.052 -9.073 -18.123 1.00 62.94 550 ILE A O 1
ATOM 4327 N N . SER A 1 551 ? 18.481 -8.901 -20.328 1.00 55.62 551 SER A N 1
ATOM 4328 C CA . SER A 1 551 ? 18.957 -10.278 -20.523 1.00 55.62 551 SER A CA 1
ATOM 4329 C C . SER A 1 551 ? 19.907 -10.766 -19.421 1.00 55.62 551 SER A C 1
ATOM 4331 O O . SER A 1 551 ? 20.698 -9.997 -18.885 1.00 55.62 551 SER A O 1
ATOM 4333 N N . ALA A 1 552 ? 19.837 -12.065 -19.111 1.00 48.09 552 ALA A N 1
ATOM 4334 C CA . ALA A 1 552 ? 20.243 -12.659 -17.831 1.00 48.09 552 ALA A CA 1
ATOM 4335 C C . ALA A 1 552 ? 21.749 -12.683 -17.481 1.00 48.09 552 ALA A C 1
ATOM 4337 O O . ALA A 1 552 ? 22.183 -13.517 -16.687 1.00 48.09 552 ALA A O 1
ATOM 4338 N N . THR A 1 553 ? 22.543 -11.780 -18.051 1.00 45.94 553 THR A N 1
ATOM 4339 C CA . THR A 1 553 ? 24.006 -11.726 -17.957 1.00 45.94 553 THR A CA 1
ATOM 4340 C C . THR A 1 553 ? 24.567 -10.391 -17.452 1.00 45.94 553 THR A C 1
ATOM 4342 O O . THR A 1 553 ? 25.781 -10.304 -17.286 1.00 45.94 553 THR A O 1
ATOM 4345 N N . THR A 1 554 ? 23.751 -9.360 -17.183 1.00 47.91 554 THR A N 1
ATOM 4346 C CA . THR A 1 554 ? 24.245 -8.048 -16.709 1.00 47.91 554 THR A CA 1
ATOM 4347 C C . THR A 1 554 ? 23.593 -7.569 -15.403 1.00 47.91 554 THR A C 1
ATOM 4349 O O . THR A 1 554 ? 22.381 -7.619 -15.214 1.00 47.91 554 THR A O 1
ATOM 4352 N N . GLU A 1 555 ? 24.425 -7.087 -14.469 1.00 53.91 555 GLU A N 1
ATOM 4353 C CA . GLU A 1 555 ? 24.004 -6.517 -13.171 1.00 53.91 555 GLU A CA 1
ATOM 4354 C C . GLU A 1 555 ? 23.510 -5.061 -13.294 1.00 53.91 555 GLU A C 1
ATOM 4356 O O . GLU A 1 555 ? 22.799 -4.554 -12.423 1.00 53.91 555 GLU A O 1
ATOM 4361 N N . LYS A 1 556 ? 23.866 -4.405 -14.405 1.00 58.97 556 LYS A N 1
ATOM 4362 C CA . LYS A 1 556 ? 23.280 -3.161 -14.914 1.00 58.97 556 LYS A CA 1
ATOM 4363 C C . LYS A 1 556 ? 22.338 -3.509 -16.071 1.00 58.97 556 LYS A C 1
ATOM 4365 O O . LYS A 1 556 ? 22.667 -4.402 -16.847 1.00 58.97 556 LYS A O 1
ATOM 4370 N N . GLY A 1 557 ? 21.225 -2.797 -16.225 1.00 55.28 557 GLY A N 1
ATOM 4371 C CA . GLY A 1 557 ? 20.440 -2.865 -17.467 1.00 55.28 557 GLY A CA 1
ATOM 4372 C C . GLY A 1 557 ? 21.004 -1.941 -18.556 1.00 55.28 557 GLY A C 1
ATOM 4373 O O . GLY A 1 557 ? 20.950 -2.262 -19.738 1.00 55.28 557 GLY A O 1
ATOM 4374 N N . CYS A 1 558 ? 21.622 -0.811 -18.180 1.00 67.06 558 CYS A N 1
ATOM 4375 C CA . CYS A 1 558 ? 22.235 0.107 -19.146 1.00 67.06 558 CYS A CA 1
ATOM 4376 C C . CYS A 1 558 ? 23.545 -0.471 -19.693 1.00 67.06 558 CYS A C 1
ATOM 4378 O O . CYS A 1 558 ? 24.393 -0.920 -18.915 1.00 67.06 558 CYS A O 1
ATOM 4380 N N . VAL A 1 559 ? 23.752 -0.358 -21.005 1.00 63.16 559 VAL A N 1
ATOM 4381 C CA . VAL A 1 559 ? 25.049 -0.624 -21.645 1.00 63.16 559 VAL A CA 1
ATOM 4382 C C . VAL A 1 559 ? 25.904 0.649 -21.598 1.00 63.16 559 VAL A C 1
ATOM 4384 O O . VAL A 1 559 ? 25.388 1.753 -21.766 1.00 63.16 559 VAL A O 1
ATOM 4387 N N . GLU A 1 560 ? 27.209 0.516 -21.351 1.00 57.00 560 GLU A N 1
ATOM 4388 C CA . GLU A 1 560 ? 28.139 1.653 -21.394 1.00 57.00 560 GLU A CA 1
ATOM 4389 C C . GLU A 1 560 ? 28.487 2.007 -22.849 1.00 57.00 560 GLU A C 1
ATOM 4391 O O . GLU A 1 560 ? 28.811 1.133 -23.654 1.00 57.00 560 GLU A O 1
ATOM 4396 N N . ASP A 1 561 ? 28.365 3.292 -23.198 1.00 54.00 561 ASP A N 1
ATOM 4397 C CA . ASP A 1 561 ? 28.462 3.760 -24.585 1.00 54.00 561 ASP A CA 1
ATOM 4398 C C . ASP A 1 561 ? 29.901 3.696 -25.120 1.00 54.00 561 ASP A C 1
ATOM 4400 O O . ASP A 1 561 ? 30.865 4.005 -24.416 1.00 54.00 561 ASP A O 1
ATOM 4404 N N . SER A 1 562 ? 30.034 3.320 -26.390 1.00 50.03 562 SER A N 1
ATOM 4405 C CA . SER A 1 562 ? 31.315 3.107 -27.071 1.00 50.03 562 SER A CA 1
ATOM 4406 C C . SER A 1 562 ? 31.437 3.809 -28.427 1.00 50.03 562 SER A C 1
ATOM 4408 O O . SER A 1 562 ? 32.530 3.800 -28.989 1.00 50.03 562 SER A O 1
ATOM 4410 N N . ASN A 1 563 ? 30.383 4.454 -28.953 1.00 49.16 563 ASN A N 1
ATOM 4411 C CA . ASN A 1 563 ? 30.469 5.240 -30.194 1.00 49.16 563 ASN A CA 1
ATOM 4412 C C . ASN A 1 563 ? 29.456 6.395 -30.233 1.00 49.16 563 ASN A C 1
ATOM 4414 O O . ASN A 1 563 ? 28.274 6.210 -30.512 1.00 49.16 563 ASN A O 1
ATOM 4418 N N . GLY A 1 564 ? 29.943 7.622 -30.043 1.00 54.44 564 GLY A N 1
ATOM 4419 C CA . GLY A 1 564 ? 29.110 8.818 -30.124 1.00 54.44 564 GLY A CA 1
ATOM 4420 C C . GLY A 1 564 ? 28.920 9.329 -31.554 1.00 54.44 564 GLY A C 1
ATOM 4421 O O . GLY A 1 564 ? 29.845 9.900 -32.124 1.00 54.44 564 GLY A O 1
ATOM 4422 N N . ASN A 1 565 ? 27.701 9.229 -32.091 1.00 49.09 565 ASN A N 1
ATOM 4423 C CA . ASN A 1 565 ? 27.171 10.191 -33.067 1.00 49.09 565 ASN A CA 1
ATOM 4424 C C . ASN A 1 565 ? 25.635 10.168 -33.072 1.00 49.09 565 ASN A C 1
ATOM 4426 O O . ASN A 1 565 ? 24.997 9.257 -33.587 1.00 49.09 565 ASN A O 1
ATOM 4430 N N . GLY A 1 566 ? 25.050 11.184 -32.444 1.00 51.06 566 GLY A N 1
ATOM 4431 C CA . GLY A 1 566 ? 23.646 11.239 -32.043 1.00 51.06 566 GLY A CA 1
ATOM 4432 C C . GLY A 1 566 ? 23.531 12.071 -30.767 1.00 51.06 566 GLY A C 1
ATOM 4433 O O . GLY A 1 566 ? 24.543 12.423 -30.156 1.00 51.06 566 GLY A O 1
ATOM 4434 N N . THR A 1 567 ? 22.322 12.439 -30.347 1.00 50.72 567 THR A N 1
ATOM 4435 C CA . THR A 1 567 ? 22.162 13.246 -29.126 1.00 50.72 567 THR A CA 1
ATOM 4436 C C . THR A 1 567 ? 22.593 12.422 -27.904 1.00 50.72 567 THR A C 1
ATOM 4438 O O . THR A 1 567 ? 21.911 11.452 -27.599 1.00 50.72 567 THR A O 1
ATOM 4441 N N . SER A 1 568 ? 23.720 12.795 -27.267 1.00 63.69 568 SER A N 1
ATOM 4442 C CA . SER A 1 568 ? 24.566 11.994 -26.333 1.00 63.69 568 SER A CA 1
ATOM 4443 C C . SER A 1 568 ? 23.831 11.013 -25.424 1.00 63.69 568 SER A C 1
ATOM 4445 O O . SER A 1 568 ? 22.757 11.371 -25.010 1.00 63.69 568 SER A O 1
ATOM 4447 N N . LEU A 1 569 ? 24.378 9.878 -24.956 1.00 70.62 569 LEU A N 1
ATOM 4448 C CA . LEU A 1 569 ? 23.609 8.935 -24.106 1.00 70.62 569 LEU A CA 1
ATOM 4449 C C . LEU A 1 569 ? 22.901 9.573 -22.886 1.00 70.62 569 LEU A C 1
ATOM 4451 O O . LEU A 1 569 ? 21.839 9.113 -22.509 1.00 70.62 569 LEU A O 1
ATOM 4455 N N . ALA A 1 570 ? 23.368 10.695 -22.322 1.00 70.62 570 ALA A N 1
ATOM 4456 C CA . ALA A 1 570 ? 22.604 11.473 -21.333 1.00 70.62 570 ALA A CA 1
ATOM 4457 C C . ALA A 1 570 ? 21.520 12.370 -21.969 1.00 70.62 570 ALA A C 1
ATOM 4459 O O . ALA A 1 570 ? 20.426 12.486 -21.437 1.00 70.62 570 ALA A O 1
ATOM 4460 N N . GLU A 1 571 ? 21.745 12.955 -23.143 1.00 69.12 571 GLU A N 1
ATOM 4461 C CA . GLU A 1 571 ? 20.709 13.393 -24.093 1.00 69.12 571 GLU A CA 1
ATOM 4462 C C . GLU A 1 571 ? 20.032 12.245 -24.883 1.00 69.12 571 GLU A C 1
ATOM 4464 O O . GLU A 1 571 ? 19.073 12.533 -25.593 1.00 69.12 571 GLU A O 1
ATOM 4469 N N . LEU A 1 572 ? 20.274 10.981 -24.479 1.00 74.06 572 LEU A N 1
ATOM 4470 C CA . LEU A 1 572 ? 19.555 9.715 -24.715 1.00 74.06 572 LEU A CA 1
ATOM 4471 C C . LEU A 1 572 ? 19.021 9.045 -23.405 1.00 74.06 572 LEU A C 1
ATOM 4473 O O . LEU A 1 572 ? 18.140 8.209 -23.468 1.00 74.06 572 LEU A O 1
ATOM 4477 N N . GLU A 1 573 ? 19.273 9.687 -22.248 1.00 77.25 573 GLU A N 1
ATOM 4478 C CA . GLU A 1 573 ? 18.580 9.589 -20.947 1.00 77.25 573 GLU A CA 1
ATOM 4479 C C . GLU A 1 573 ? 17.630 10.812 -20.664 1.00 77.25 573 GLU A C 1
ATOM 4481 O O . GLU A 1 573 ? 16.452 10.635 -20.787 1.00 77.25 573 GLU A O 1
ATOM 4486 N N . LYS A 1 574 ? 17.994 12.121 -20.575 1.00 73.75 574 LYS A N 1
ATOM 4487 C CA . LYS A 1 574 ? 17.158 13.393 -20.755 1.00 73.75 574 LYS A CA 1
ATOM 4488 C C . LYS A 1 574 ? 15.704 13.307 -21.310 1.00 73.75 574 LYS A C 1
ATOM 4490 O O . LYS A 1 574 ? 14.797 13.528 -20.542 1.00 73.75 574 LYS A O 1
ATOM 4495 N N . GLU A 1 575 ? 15.428 13.067 -22.606 1.00 71.69 575 GLU A N 1
ATOM 4496 C CA . GLU A 1 575 ? 14.129 12.586 -23.162 1.00 71.69 575 GLU A CA 1
ATOM 4497 C C . GLU A 1 575 ? 13.616 11.124 -23.109 1.00 71.69 575 GLU A C 1
ATOM 4499 O O . GLU A 1 575 ? 12.571 10.869 -23.704 1.00 71.69 575 GLU A O 1
ATOM 4504 N N . VAL A 1 576 ? 14.294 10.286 -22.324 1.00 80.75 576 VAL A N 1
ATOM 4505 C CA . VAL A 1 576 ? 14.104 9.060 -21.528 1.00 80.75 576 VAL A CA 1
ATOM 4506 C C . VAL A 1 576 ? 13.932 9.524 -20.061 1.00 80.75 576 VAL A C 1
ATOM 4508 O O . VAL A 1 576 ? 13.594 8.713 -19.228 1.00 80.75 576 VAL A O 1
ATOM 4511 N N . GLN A 1 577 ? 14.020 10.865 -19.805 1.00 79.56 577 GLN A N 1
ATOM 4512 C CA . GLN A 1 577 ? 13.912 11.651 -18.565 1.00 79.56 577 GLN A CA 1
ATOM 4513 C C . GLN A 1 577 ? 13.042 13.039 -18.412 1.00 79.56 577 GLN A C 1
ATOM 4515 O O . GLN A 1 577 ? 12.890 13.326 -17.248 1.00 79.56 577 GLN A O 1
ATOM 4520 N N . THR A 1 578 ? 12.291 13.772 -19.352 1.00 69.81 578 THR A N 1
ATOM 4521 C CA . THR A 1 578 ? 10.861 14.505 -19.360 1.00 69.81 578 THR A CA 1
ATOM 4522 C C . THR A 1 578 ? 9.293 13.946 -19.671 1.00 69.81 578 THR A C 1
ATOM 4524 O O . THR A 1 578 ? 8.442 14.727 -19.270 1.00 69.81 578 THR A O 1
ATOM 4527 N N . LEU A 1 579 ? 8.534 12.891 -20.230 1.00 72.44 579 LEU A N 1
ATOM 4528 C CA . LEU A 1 579 ? 8.341 11.487 -20.911 1.00 72.44 579 LEU A CA 1
ATOM 4529 C C . LEU A 1 579 ? 7.921 10.141 -20.251 1.00 72.44 579 LEU A C 1
ATOM 4531 O O . LEU A 1 579 ? 6.803 9.784 -20.476 1.00 72.44 579 LEU A O 1
ATOM 4535 N N . ALA A 1 580 ? 8.652 9.294 -19.542 1.00 75.88 580 ALA A N 1
ATOM 4536 C CA . ALA A 1 580 ? 8.204 8.563 -18.382 1.00 75.88 580 ALA A CA 1
ATOM 4537 C C . ALA A 1 580 ? 8.130 9.305 -17.076 1.00 75.88 580 ALA A C 1
ATOM 4539 O O . ALA A 1 580 ? 8.191 8.853 -15.945 1.00 75.88 580 ALA A O 1
ATOM 4540 N N . ALA A 1 581 ? 7.774 10.518 -17.327 1.00 73.56 581 ALA A N 1
ATOM 4541 C CA . ALA A 1 581 ? 6.687 11.133 -16.732 1.00 73.56 581 ALA A CA 1
ATOM 4542 C C . ALA A 1 581 ? 5.960 11.881 -17.892 1.00 73.56 581 ALA A C 1
ATOM 4544 O O . ALA A 1 581 ? 6.204 13.078 -17.895 1.00 73.56 581 ALA A O 1
ATOM 4545 N N . ARG A 1 582 ? 5.332 11.139 -18.900 1.00 71.62 582 ARG A N 1
ATOM 4546 C CA . ARG A 1 582 ? 4.213 11.056 -19.993 1.00 71.62 582 ARG A CA 1
ATOM 4547 C C . ARG A 1 582 ? 2.967 9.909 -20.271 1.00 71.62 582 ARG A C 1
ATOM 4549 O O . ARG A 1 582 ? 2.255 10.358 -21.150 1.00 71.62 582 ARG A O 1
ATOM 4556 N N . ILE A 1 583 ? 2.399 8.621 -19.896 1.00 76.06 583 ILE A N 1
ATOM 4557 C CA . ILE A 1 583 ? 2.433 7.149 -19.171 1.00 76.06 583 ILE A CA 1
ATOM 4558 C C . ILE A 1 583 ? 2.280 6.593 -17.640 1.00 76.06 583 ILE A C 1
ATOM 4560 O O . ILE A 1 583 ? 1.869 5.458 -17.553 1.00 76.06 583 ILE A O 1
ATOM 4564 N N . ASP A 1 584 ? 2.404 7.234 -16.437 1.00 69.88 584 ASP A N 1
ATOM 4565 C CA . ASP A 1 584 ? 2.165 6.651 -15.064 1.00 69.88 584 ASP A CA 1
ATOM 4566 C C . ASP A 1 584 ? 2.277 7.672 -13.856 1.00 69.88 584 ASP A C 1
ATOM 4568 O O . ASP A 1 584 ? 1.781 7.409 -12.773 1.00 69.88 584 ASP A O 1
ATOM 4572 N N . MET A 1 585 ? 2.731 8.933 -14.007 1.00 71.69 585 MET A N 1
ATOM 4573 C CA . MET A 1 585 ? 2.865 9.983 -12.966 1.00 71.69 585 MET A CA 1
ATOM 4574 C C . MET A 1 585 ? 1.603 10.330 -12.145 1.00 71.69 585 MET A C 1
ATOM 4576 O O . MET A 1 585 ? 1.739 11.130 -11.230 1.00 71.69 585 MET A O 1
ATOM 4580 N N . GLY A 1 586 ? 0.359 9.848 -12.347 1.00 65.94 586 GLY A N 1
ATOM 4581 C CA . GLY A 1 586 ? -0.312 9.389 -13.577 1.00 65.94 586 GLY A CA 1
ATOM 4582 C C . GLY A 1 586 ? -1.228 8.195 -13.739 1.00 65.94 586 GLY A C 1
ATOM 4583 O O . GLY A 1 586 ? -2.417 8.372 -13.804 1.00 65.94 586 GLY A O 1
ATOM 4584 N N . ASN A 1 587 ? -0.761 7.012 -13.457 1.00 75.69 587 ASN A N 1
ATOM 4585 C CA . ASN A 1 587 ? -1.468 6.141 -12.542 1.00 75.69 587 ASN A CA 1
ATOM 4586 C C . ASN A 1 587 ? -1.755 6.856 -11.180 1.00 75.69 587 ASN A C 1
ATOM 4588 O O . ASN A 1 587 ? -2.257 6.275 -10.234 1.00 75.69 587 ASN A O 1
ATOM 4592 N N . ILE A 1 588 ? -1.516 8.183 -11.192 1.00 75.62 588 ILE A N 1
ATOM 4593 C CA . ILE A 1 588 ? -2.186 9.433 -10.769 1.00 75.62 588 ILE A CA 1
ATOM 4594 C C . ILE A 1 588 ? -2.876 10.616 -11.749 1.00 75.62 588 ILE A C 1
ATOM 4596 O O . ILE A 1 588 ? -2.563 11.739 -11.442 1.00 75.62 588 ILE A O 1
ATOM 4600 N N . LEU A 1 589 ? -3.803 10.554 -12.814 1.00 63.72 589 LEU A N 1
ATOM 4601 C CA . LEU A 1 589 ? -5.186 11.299 -13.131 1.00 63.72 589 LEU A CA 1
ATOM 4602 C C . LEU A 1 589 ? -6.643 10.536 -13.452 1.00 63.72 589 LEU A C 1
ATOM 4604 O O . LEU A 1 589 ? -7.182 10.796 -14.503 1.00 63.72 589 LEU A O 1
ATOM 4608 N N . PHE A 1 590 ? -7.219 9.479 -12.746 1.00 75.88 590 PHE A N 1
ATOM 4609 C CA . PHE A 1 590 ? -8.140 8.267 -12.942 1.00 75.88 590 PHE A CA 1
ATOM 4610 C C . PHE A 1 590 ? -7.997 6.973 -11.966 1.00 75.88 590 PHE A C 1
ATOM 4612 O O . PHE A 1 590 ? -8.976 6.275 -11.957 1.00 75.88 590 PHE A O 1
ATOM 4619 N N . GLN A 1 591 ? -6.959 6.581 -11.161 1.00 79.44 591 GLN A N 1
ATOM 4620 C CA . GLN A 1 591 ? -6.703 5.464 -10.131 1.00 79.44 591 GLN A CA 1
ATOM 4621 C C . GLN A 1 591 ? -7.426 5.517 -8.771 1.00 79.44 591 GLN A C 1
ATOM 4623 O O . GLN A 1 591 ? -8.586 5.164 -8.618 1.00 79.44 591 GLN A O 1
ATOM 4628 N N . SER A 1 592 ? -6.767 6.071 -7.754 1.00 77.25 592 SER A N 1
ATOM 4629 C CA . SER A 1 592 ? -7.391 6.762 -6.661 1.00 77.25 592 SER A CA 1
ATOM 4630 C C . SER A 1 592 ? -7.985 8.037 -7.233 1.00 77.25 592 SER A C 1
ATOM 4632 O O . SER A 1 592 ? -7.617 9.112 -6.782 1.00 77.25 592 SER A O 1
ATOM 4634 N N . LEU A 1 593 ? -8.809 7.936 -8.285 1.00 65.75 593 LEU A N 1
ATOM 4635 C CA . LEU A 1 593 ? -9.641 9.014 -8.795 1.00 65.75 593 LEU A CA 1
ATOM 4636 C C . LEU A 1 593 ? -11.086 8.653 -8.684 1.00 65.75 593 LEU A C 1
ATOM 4638 O O . LEU A 1 593 ? -11.871 9.457 -8.224 1.00 65.75 593 LEU A O 1
ATOM 4642 N N . PRO A 1 594 ? -11.462 7.425 -9.001 1.00 77.31 594 PRO A N 1
ATOM 4643 C CA . PRO A 1 594 ? -12.503 6.849 -8.249 1.00 77.31 594 PRO A CA 1
ATOM 4644 C C . PRO A 1 594 ? -11.993 6.707 -6.824 1.00 77.31 594 PRO A C 1
ATOM 4646 O O . PRO A 1 594 ? -12.509 7.531 -6.095 1.00 77.31 594 PRO A O 1
ATOM 4649 N N . SER A 1 595 ? -10.974 5.905 -6.445 1.00 75.56 595 SER A N 1
ATOM 4650 C CA . SER A 1 595 ? -10.774 5.278 -5.095 1.00 75.56 595 SER A CA 1
ATOM 4651 C C . SER A 1 595 ? -11.086 5.997 -3.733 1.00 75.56 595 SER A C 1
ATOM 4653 O O . SER A 1 595 ? -10.894 5.369 -2.700 1.00 75.56 595 SER A O 1
ATOM 4655 N N . ILE A 1 596 ? -11.590 7.239 -3.644 1.00 70.94 596 ILE A N 1
ATOM 4656 C CA . ILE A 1 596 ? -11.958 7.974 -2.409 1.00 70.94 596 ILE A CA 1
ATOM 4657 C C . ILE A 1 596 ? -13.451 8.061 -2.210 1.00 70.94 596 ILE A C 1
ATOM 4659 O O . ILE A 1 596 ? -13.830 7.640 -1.115 1.00 70.94 596 ILE A O 1
ATOM 4663 N N . LEU A 1 597 ? -14.249 8.447 -3.241 1.00 67.19 597 LEU A N 1
ATOM 4664 C CA . LEU A 1 597 ? -15.732 8.287 -3.306 1.00 67.19 597 LEU A CA 1
ATOM 4665 C C . LEU A 1 597 ? -16.242 6.932 -2.825 1.00 67.19 597 LEU A C 1
ATOM 4667 O O . LEU A 1 597 ? -17.408 6.636 -2.987 1.00 67.19 597 LEU A O 1
ATOM 4671 N N . MET A 1 598 ? -15.475 5.991 -2.326 1.00 80.69 598 MET A N 1
ATOM 4672 C CA . MET A 1 598 ? -16.165 4.898 -1.715 1.00 80.69 598 MET A CA 1
ATOM 4673 C C . MET A 1 598 ? -15.552 4.428 -0.416 1.00 80.69 598 MET A C 1
ATOM 4675 O O . MET A 1 598 ? -16.268 3.998 0.452 1.00 80.69 598 MET A O 1
ATOM 4679 N N . VAL A 1 599 ? -14.331 4.796 -0.041 1.00 76.38 599 VAL A N 1
ATOM 4680 C CA . VAL A 1 599 ? -13.855 4.489 1.326 1.00 76.38 599 VAL A CA 1
ATOM 4681 C C . VAL A 1 599 ? -14.487 5.387 2.415 1.00 76.38 599 VAL A C 1
ATOM 4683 O O . VAL A 1 599 ? -14.500 5.080 3.604 1.00 76.38 599 VAL A O 1
ATOM 4686 N N . LEU A 1 600 ? -15.096 6.498 2.006 1.00 69.00 600 LEU A N 1
ATOM 4687 C CA . LEU A 1 600 ? -15.855 7.435 2.853 1.00 69.00 600 LEU A CA 1
ATOM 4688 C C . LEU A 1 600 ? -17.288 6.927 3.018 1.00 69.00 600 LEU A C 1
ATOM 4690 O O . LEU A 1 600 ? -17.858 7.115 4.090 1.00 69.00 600 LEU A O 1
ATOM 4694 N N . LEU A 1 601 ? -17.800 6.205 2.013 1.00 67.56 601 LEU A N 1
ATOM 4695 C CA . LEU A 1 601 ? -18.871 5.243 2.171 1.00 67.56 601 LEU A CA 1
ATOM 4696 C C . LEU A 1 601 ? -18.427 4.168 3.078 1.00 67.56 601 LEU A C 1
ATOM 4698 O O . LEU A 1 601 ? -19.197 3.683 3.874 1.00 67.56 601 LEU A O 1
ATOM 4702 N N . LEU A 1 602 ? -17.198 3.749 2.912 1.00 72.56 602 LEU A N 1
ATOM 4703 C CA . LEU A 1 602 ? -16.909 2.456 3.388 1.00 72.56 602 LEU A CA 1
ATOM 4704 C C . LEU A 1 602 ? -17.089 2.421 4.836 1.00 72.56 602 LEU A C 1
ATOM 4706 O O . LEU A 1 602 ? -17.961 1.752 5.364 1.00 72.56 602 LEU A O 1
ATOM 4710 N N . GLY A 1 603 ? -16.278 3.278 5.374 1.00 71.75 603 GLY A N 1
ATOM 4711 C CA . GLY A 1 603 ? -16.490 3.930 6.568 1.00 71.75 603 GLY A CA 1
ATOM 4712 C C . GLY A 1 603 ? -17.631 3.415 7.391 1.00 71.75 603 GLY A C 1
ATOM 4713 O O . GLY A 1 603 ? -17.447 3.171 8.563 1.00 71.75 603 GLY A O 1
ATOM 4714 N N . PRO A 1 604 ? -18.745 3.985 7.023 1.00 68.94 604 PRO A N 1
ATOM 4715 C CA . PRO A 1 604 ? -20.534 3.421 7.236 1.00 68.94 604 PRO A CA 1
ATOM 4716 C C . PRO A 1 604 ? -21.413 2.471 6.343 1.00 68.94 604 PRO A C 1
ATOM 4718 O O . PRO A 1 604 ? -22.549 2.863 6.113 1.00 68.94 604 PRO A O 1
ATOM 4721 N N . TRP A 1 605 ? -21.115 1.181 6.053 1.00 70.94 605 TRP A N 1
ATOM 4722 C CA . TRP A 1 605 ? -22.120 0.045 5.932 1.00 70.94 605 TRP A CA 1
ATOM 4723 C C . TRP A 1 605 ? -21.921 -1.478 6.329 1.00 70.94 605 TRP A C 1
ATOM 4725 O O . TRP A 1 605 ? -22.861 -2.215 6.125 1.00 70.94 605 TRP A O 1
ATOM 4735 N N . THR A 1 606 ? -20.975 -2.229 6.949 1.00 75.69 606 THR A N 1
ATOM 4736 C CA . THR A 1 606 ? -19.841 -2.238 7.973 1.00 75.69 606 THR A CA 1
ATOM 4737 C C . THR A 1 606 ? -19.817 -2.088 9.749 1.00 75.69 606 THR A C 1
ATOM 4739 O O . THR A 1 606 ? -20.455 -2.780 10.507 1.00 75.69 606 THR A O 1
ATOM 4742 N N . ASP A 1 607 ? -19.385 -1.195 10.697 1.00 69.12 607 ASP A N 1
ATOM 4743 C CA . ASP A 1 607 ? -20.075 -0.869 12.070 1.00 69.12 607 ASP A CA 1
ATOM 4744 C C . ASP A 1 607 ? -21.625 -1.127 12.472 1.00 69.12 607 ASP A C 1
ATOM 4746 O O . ASP A 1 607 ? -21.983 -0.808 13.593 1.00 69.12 607 ASP A O 1
ATOM 4750 N N . THR A 1 608 ? -22.571 -1.672 11.677 1.00 58.75 608 THR A N 1
ATOM 4751 C CA . THR A 1 608 ? -24.044 -1.917 11.894 1.00 58.75 608 THR A CA 1
ATOM 4752 C C . THR A 1 608 ? -24.523 -3.246 11.284 1.00 58.75 608 THR A C 1
ATOM 4754 O O . THR A 1 608 ? -25.280 -3.345 10.312 1.00 58.75 608 THR A O 1
ATOM 4757 N N . GLY A 1 609 ? -24.058 -4.313 11.920 1.00 57.66 609 GLY A N 1
ATOM 4758 C CA . GLY A 1 609 ? -24.431 -5.699 11.698 1.00 57.66 609 GLY A CA 1
ATOM 4759 C C . GLY A 1 609 ? -23.607 -6.373 10.649 1.00 57.66 609 GLY A C 1
ATOM 4760 O O . GLY A 1 609 ? -23.781 -6.018 9.492 1.00 57.66 609 GLY A O 1
ATOM 4761 N N . GLY A 1 610 ? -22.719 -7.274 11.079 1.00 70.12 610 GLY A N 1
ATOM 4762 C CA . GLY A 1 610 ? -21.597 -7.731 10.276 1.00 70.12 610 GLY A CA 1
ATOM 4763 C C . GLY A 1 610 ? -20.718 -8.892 10.717 1.00 70.12 610 GLY A C 1
ATOM 4764 O O . GLY A 1 610 ? -21.046 -9.481 11.731 1.00 70.12 610 GLY A O 1
ATOM 4765 N N . ARG A 1 611 ? -19.628 -9.264 10.015 1.00 77.56 611 ARG A N 1
ATOM 4766 C CA . ARG A 1 611 ? -18.612 -8.446 9.315 1.00 77.56 611 ARG A CA 1
ATOM 4767 C C . ARG A 1 611 ? -18.161 -8.772 7.842 1.00 77.56 611 ARG A C 1
ATOM 4769 O O . ARG A 1 611 ? -17.669 -7.844 7.229 1.00 77.56 611 ARG A O 1
ATOM 4776 N N . ARG A 1 612 ? -18.353 -9.949 7.207 1.00 80.25 612 ARG A N 1
ATOM 4777 C CA . ARG A 1 612 ? -18.263 -10.313 5.728 1.00 80.25 612 ARG A CA 1
ATOM 4778 C C . ARG A 1 612 ? -17.985 -9.330 4.534 1.00 80.25 612 ARG A C 1
ATOM 4780 O O . ARG A 1 612 ? -17.255 -9.772 3.652 1.00 80.25 612 ARG A O 1
ATOM 4787 N N . PRO A 1 613 ? -18.667 -8.185 4.294 1.00 72.88 613 PRO A N 1
ATOM 4788 C CA . PRO A 1 613 ? -19.159 -7.783 2.975 1.00 72.88 613 PRO A CA 1
ATOM 4789 C C . PRO A 1 613 ? -18.410 -6.669 2.310 1.00 72.88 613 PRO A C 1
ATOM 4791 O O . PRO A 1 613 ? -17.986 -6.758 1.167 1.00 72.88 613 PRO A O 1
ATOM 4794 N N . ALA A 1 614 ? -18.240 -5.645 3.131 1.00 78.94 614 ALA A N 1
ATOM 4795 C CA . ALA A 1 614 ? -16.976 -5.099 3.469 1.00 78.94 614 ALA A CA 1
ATOM 4796 C C . ALA A 1 614 ? -15.913 -5.817 2.756 1.00 78.94 614 ALA A C 1
ATOM 4798 O O . ALA A 1 614 ? -15.402 -5.442 1.713 1.00 78.94 614 ALA A O 1
ATOM 4799 N N . LEU A 1 615 ? -15.762 -6.954 3.368 1.00 73.25 615 LEU A N 1
ATOM 4800 C CA . LEU A 1 615 ? -14.653 -7.731 3.265 1.00 73.25 615 LEU A CA 1
ATOM 4801 C C . LEU A 1 615 ? -14.688 -8.247 1.846 1.00 73.25 615 LEU A C 1
ATOM 4803 O O . LEU A 1 615 ? -13.828 -7.817 1.095 1.00 73.25 615 LEU A O 1
ATOM 4807 N N . LEU A 1 616 ? -15.806 -8.815 1.396 1.00 85.31 616 LEU A N 1
ATOM 4808 C CA . LEU A 1 616 ? -16.072 -9.208 0.010 1.00 85.31 616 LEU A CA 1
ATOM 4809 C C . LEU A 1 616 ? -15.845 -8.166 -1.089 1.00 85.31 616 LEU A C 1
ATOM 4811 O O . LEU A 1 616 ? -15.966 -8.580 -2.233 1.00 85.31 616 LEU A O 1
ATOM 4815 N N . ALA A 1 617 ? -15.517 -6.895 -0.825 1.00 79.69 617 ALA A N 1
ATOM 4816 C CA . ALA A 1 617 ? -14.863 -6.064 -1.832 1.00 79.69 617 ALA A CA 1
ATOM 4817 C C . ALA A 1 617 ? -13.549 -6.666 -2.157 1.00 79.69 617 ALA A C 1
ATOM 4819 O O . ALA A 1 617 ? -13.579 -7.547 -3.001 1.00 79.69 617 ALA A O 1
ATOM 4820 N N . PRO A 1 618 ? -12.440 -6.255 -1.534 1.00 89.50 618 PRO A N 1
ATOM 4821 C CA . PRO A 1 618 ? -11.127 -6.446 -2.024 1.00 89.50 618 PRO A CA 1
ATOM 4822 C C . PRO A 1 618 ? -10.762 -7.905 -1.970 1.00 89.50 618 PRO A C 1
ATOM 4824 O O . PRO A 1 618 ? -9.729 -8.096 -1.438 1.00 89.50 618 PRO A O 1
ATOM 4827 N N . PRO A 1 619 ? -11.486 -8.934 -2.422 1.00 78.19 619 PRO A N 1
ATOM 4828 C CA . PRO A 1 619 ? -11.147 -10.022 -3.349 1.00 78.19 619 PRO A CA 1
ATOM 4829 C C . PRO A 1 619 ? -11.630 -9.912 -4.830 1.00 78.19 619 PRO A C 1
ATOM 4831 O O . PRO A 1 619 ? -10.758 -9.813 -5.682 1.00 78.19 619 PRO A O 1
ATOM 4834 N N . LEU A 1 620 ? -12.938 -9.891 -5.181 1.00 84.69 620 LEU A N 1
ATOM 4835 C CA . LEU A 1 620 ? -13.425 -10.023 -6.588 1.00 84.69 620 LEU A CA 1
ATOM 4836 C C . LEU A 1 620 ? -13.714 -8.663 -7.257 1.00 84.69 620 LEU A C 1
ATOM 4838 O O . LEU A 1 620 ? -14.841 -8.220 -7.244 1.00 84.69 620 LEU A O 1
ATOM 4842 N N . GLY A 1 621 ? -12.724 -7.943 -7.762 1.00 79.69 621 GLY A N 1
ATOM 4843 C CA . GLY A 1 621 ? -12.821 -6.577 -8.341 1.00 79.69 621 GLY A CA 1
ATOM 4844 C C . GLY A 1 621 ? -11.476 -6.077 -8.860 1.00 79.69 621 GLY A C 1
ATOM 4845 O O . GLY A 1 621 ? -11.345 -5.714 -10.026 1.00 79.69 621 GLY A O 1
ATOM 4846 N N . SER A 1 622 ? -10.403 -6.419 -8.142 1.00 86.69 622 SER A N 1
ATOM 4847 C CA . SER A 1 622 ? -9.440 -7.293 -8.805 1.00 86.69 622 SER A CA 1
ATOM 4848 C C . SER A 1 622 ? -10.189 -8.555 -9.166 1.00 86.69 622 SER A C 1
ATOM 4850 O O . SER A 1 622 ? -10.313 -9.523 -8.438 1.00 86.69 622 SER A O 1
ATOM 4852 N N . ALA A 1 623 ? -10.755 -8.526 -10.331 1.00 87.56 623 ALA A N 1
ATOM 4853 C CA . ALA A 1 623 ? -10.044 -9.135 -11.377 1.00 87.56 623 ALA A CA 1
ATOM 4854 C C . ALA A 1 623 ? -9.969 -8.255 -12.546 1.00 87.56 623 ALA A C 1
ATOM 4856 O O . ALA A 1 623 ? -9.868 -8.823 -13.602 1.00 87.56 623 ALA A O 1
ATOM 4857 N N . LEU A 1 624 ? -10.125 -6.953 -12.393 1.00 80.12 624 LEU A N 1
ATOM 4858 C CA . LEU A 1 624 ? -10.468 -6.161 -13.538 1.00 80.12 624 LEU A CA 1
ATOM 4859 C C . LEU A 1 624 ? -9.367 -5.376 -14.167 1.00 80.12 624 LEU A C 1
ATOM 4861 O O . LEU A 1 624 ? -9.605 -4.888 -15.269 1.00 80.12 624 LEU A O 1
ATOM 4865 N N . GLU A 1 625 ? -8.139 -5.542 -13.673 1.00 88.38 625 GLU A N 1
ATOM 4866 C CA . GLU A 1 625 ? -7.029 -5.679 -14.619 1.00 88.38 625 GLU A CA 1
ATOM 4867 C C . GLU A 1 625 ? -6.189 -6.928 -14.575 1.00 88.38 625 GLU A C 1
ATOM 4869 O O . GLU A 1 625 ? -5.292 -7.084 -15.371 1.00 88.38 625 GLU A O 1
ATOM 4874 N N . ALA A 1 626 ? -6.500 -7.903 -13.761 1.00 75.81 626 ALA A N 1
ATOM 4875 C CA . ALA A 1 626 ? -5.991 -9.244 -13.998 1.00 75.81 626 ALA A CA 1
ATOM 4876 C C . ALA A 1 626 ? -6.737 -10.158 -14.957 1.00 75.81 626 ALA A C 1
ATOM 4878 O O . ALA A 1 626 ? -6.266 -11.198 -15.371 1.00 75.81 626 ALA A O 1
ATOM 4879 N N . ILE A 1 627 ? -8.022 -9.946 -15.093 1.00 86.56 627 ILE A N 1
ATOM 4880 C CA . ILE A 1 627 ? -8.648 -9.722 -16.375 1.00 86.56 627 ILE A CA 1
ATOM 4881 C C . ILE A 1 627 ? -8.625 -8.220 -16.524 1.00 86.56 627 ILE A C 1
ATOM 4883 O O . ILE A 1 627 ? -8.915 -7.579 -15.571 1.00 86.56 627 ILE A O 1
ATOM 4887 N N . THR A 1 628 ? -8.572 -7.492 -17.616 1.00 78.06 628 THR A N 1
ATOM 4888 C CA . THR A 1 628 ? -6.834 -6.578 -19.739 1.00 78.06 628 THR A CA 1
ATOM 4889 C C . THR A 1 628 ? -5.291 -6.950 -20.039 1.00 78.06 628 THR A C 1
ATOM 4891 O O . THR A 1 628 ? -4.997 -7.184 -21.202 1.00 78.06 628 THR A O 1
ATOM 4894 N N . ILE A 1 629 ? -4.274 -7.041 -19.152 1.00 87.44 629 ILE A N 1
ATOM 4895 C CA . ILE A 1 629 ? -2.959 -7.666 -19.406 1.00 87.44 629 ILE A CA 1
ATOM 4896 C C . ILE A 1 629 ? -2.977 -9.009 -20.177 1.00 87.44 629 ILE A C 1
ATOM 4898 O O . ILE A 1 629 ? -1.926 -9.575 -20.407 1.00 87.44 629 ILE A O 1
ATOM 4902 N N . LEU A 1 630 ? -4.087 -9.608 -20.583 1.00 84.88 630 LEU A N 1
ATOM 4903 C CA . LEU A 1 630 ? -4.059 -10.769 -21.492 1.00 84.88 630 LEU A CA 1
ATOM 4904 C C . LEU A 1 630 ? -4.063 -10.269 -22.907 1.00 84.88 630 LEU A C 1
ATOM 4906 O O . LEU A 1 630 ? -4.217 -11.076 -23.793 1.00 84.88 630 LEU A O 1
ATOM 4910 N N . LEU A 1 631 ? -4.038 -8.972 -23.166 1.00 80.25 631 LEU A N 1
ATOM 4911 C CA . LEU A 1 631 ? -4.755 -8.565 -24.353 1.00 80.25 631 LEU A CA 1
ATOM 4912 C C . LEU A 1 631 ? -4.140 -7.359 -25.059 1.00 80.25 631 LEU A C 1
ATOM 4914 O O . LEU A 1 631 ? -4.783 -6.635 -25.806 1.00 80.25 631 LEU A O 1
ATOM 4918 N N . ILE A 1 632 ? -2.847 -7.199 -24.837 1.00 82.94 632 ILE A N 1
ATOM 4919 C CA . ILE A 1 632 ? -2.024 -6.034 -25.159 1.00 82.94 632 ILE A CA 1
ATOM 4920 C C . ILE A 1 632 ? -0.543 -6.355 -25.576 1.00 82.94 632 ILE A C 1
ATOM 4922 O O . ILE A 1 632 ? 0.069 -5.454 -26.118 1.00 82.94 632 ILE A O 1
ATOM 4926 N N . MET A 1 633 ? 0.078 -7.554 -25.352 1.00 82.94 633 MET A N 1
ATOM 4927 C CA . MET A 1 633 ? 1.496 -7.965 -25.709 1.00 82.94 633 MET A CA 1
ATOM 4928 C C . MET A 1 633 ? 1.546 -9.331 -26.418 1.00 82.94 633 MET A C 1
ATOM 4930 O O . MET A 1 633 ? 2.563 -9.642 -27.011 1.00 82.94 633 MET A O 1
ATOM 4934 N N . TYR A 1 634 ? 0.505 -10.183 -26.368 1.00 85.94 634 TYR A N 1
ATOM 4935 C CA . TYR A 1 634 ? 0.278 -11.130 -27.482 1.00 85.94 634 TYR A CA 1
ATOM 4936 C C . TYR A 1 634 ? -0.714 -10.476 -28.473 1.00 85.94 634 TYR A C 1
ATOM 4938 O O . TYR A 1 634 ? -0.935 -11.011 -29.556 1.00 85.94 634 TYR A O 1
ATOM 4946 N N . PHE A 1 635 ? -1.355 -9.342 -28.131 1.00 78.19 635 PHE A N 1
ATOM 4947 C CA . PHE A 1 635 ? -2.202 -8.603 -29.076 1.00 78.19 635 PHE A CA 1
ATOM 4948 C C . PHE A 1 635 ? -1.709 -7.216 -29.472 1.00 78.19 635 PHE A C 1
ATOM 4950 O O . PHE A 1 635 ? -2.313 -6.665 -30.398 1.00 78.19 635 PHE A O 1
ATOM 4957 N N . ASP A 1 636 ? -0.655 -6.713 -28.828 1.00 76.56 636 ASP A N 1
ATOM 4958 C CA . ASP A 1 636 ? 0.051 -5.467 -29.162 1.00 76.56 636 ASP A CA 1
ATOM 4959 C C . ASP A 1 636 ? -0.910 -4.325 -29.391 1.00 76.56 636 ASP A C 1
ATOM 4961 O O . ASP A 1 636 ? -1.169 -3.875 -30.506 1.00 76.56 636 ASP A O 1
ATOM 4965 N N . TRP A 1 637 ? -1.583 -3.979 -28.294 1.00 76.06 637 TRP A N 1
ATOM 4966 C CA . TRP A 1 637 ? -2.718 -3.090 -28.370 1.00 76.06 637 TRP A CA 1
ATOM 4967 C C . TRP A 1 637 ? -2.424 -1.696 -27.888 1.00 76.06 637 TRP A C 1
ATOM 4969 O O . TRP A 1 637 ? -1.525 -1.479 -27.085 1.00 76.06 637 TRP A O 1
ATOM 4979 N N . PRO A 1 638 ? -3.243 -0.765 -28.389 1.00 73.56 638 PRO A N 1
ATOM 4980 C CA . PRO A 1 638 ? -2.910 0.616 -28.433 1.00 73.56 638 PRO A CA 1
ATOM 4981 C C . PRO A 1 638 ? -2.319 1.186 -27.110 1.00 73.56 638 PRO A C 1
ATOM 4983 O O . PRO A 1 638 ? -2.875 1.135 -26.094 1.00 73.56 638 PRO A O 1
ATOM 4986 N N . VAL A 1 639 ? -1.193 1.831 -26.920 1.00 76.88 639 VAL A N 1
ATOM 4987 C CA . VAL A 1 639 ? -0.617 2.277 -25.629 1.00 76.88 639 VAL A CA 1
ATOM 4988 C C . VAL A 1 639 ? -1.334 3.365 -24.728 1.00 76.88 639 VAL A C 1
ATOM 4990 O O . VAL A 1 639 ? -0.728 4.162 -24.029 1.00 76.88 639 VAL A O 1
ATOM 4993 N N . PHE A 1 640 ? -2.674 3.358 -24.621 1.00 71.00 640 PHE A N 1
ATOM 4994 C CA . PHE A 1 640 ? -3.503 4.161 -23.699 1.00 71.00 640 PHE A CA 1
ATOM 4995 C C . PHE A 1 640 ? -4.737 3.425 -23.108 1.00 71.00 640 PHE A C 1
ATOM 4997 O O . PHE A 1 640 ? -5.739 4.038 -22.822 1.00 71.00 640 PHE A O 1
ATOM 5004 N N . VAL A 1 641 ? -4.642 2.109 -22.851 1.00 77.12 641 VAL A N 1
ATOM 5005 C CA . VAL A 1 641 ? -5.389 1.199 -21.899 1.00 77.12 641 VAL A CA 1
ATOM 5006 C C . VAL A 1 641 ? -4.465 0.306 -20.801 1.00 77.12 641 VAL A C 1
ATOM 5008 O O . VAL A 1 641 ? -4.051 -0.731 -21.260 1.00 77.12 641 VAL A O 1
ATOM 5011 N N . LEU A 1 642 ? -3.860 0.493 -19.500 1.00 75.75 642 LEU A N 1
ATOM 5012 C CA . LEU A 1 642 ? -3.780 1.323 -18.108 1.00 75.75 642 LEU A CA 1
ATOM 5013 C C . LEU A 1 642 ? -5.087 1.759 -17.067 1.00 75.75 642 LEU A C 1
ATOM 5015 O O . LEU A 1 642 ? -5.350 1.028 -16.132 1.00 75.75 642 LEU A O 1
ATOM 5019 N N . PHE A 1 643 ? -6.031 2.795 -16.992 1.00 72.56 643 PHE A N 1
ATOM 5020 C CA . PHE A 1 643 ? -7.349 3.468 -17.562 1.00 72.56 643 PHE A CA 1
ATOM 5021 C C . PHE A 1 643 ? -8.777 2.919 -17.335 1.00 72.56 643 PHE A C 1
ATOM 5023 O O . PHE A 1 643 ? -9.380 3.390 -16.399 1.00 72.56 643 PHE A O 1
ATOM 5030 N N . VAL A 1 644 ? -9.417 2.144 -18.224 1.00 71.75 644 VAL A N 1
ATOM 5031 C CA . VAL A 1 644 ? -10.730 1.484 -18.079 1.00 71.75 644 VAL A CA 1
ATOM 5032 C C . VAL A 1 644 ? -10.759 0.902 -16.697 1.00 71.75 644 VAL A C 1
ATOM 5034 O O . VAL A 1 644 ? -11.425 1.457 -15.854 1.00 71.75 644 VAL A O 1
ATOM 5037 N N . GLY A 1 645 ? -9.863 -0.035 -16.406 1.00 77.94 645 GLY A N 1
ATOM 5038 C CA . GLY A 1 645 ? -8.626 0.319 -15.724 1.00 77.94 645 GLY A CA 1
ATOM 5039 C C . GLY A 1 645 ? -8.740 1.232 -14.538 1.00 77.94 645 GLY A C 1
ATOM 5040 O O . GLY A 1 645 ? -9.543 1.026 -13.663 1.00 77.94 645 GLY A O 1
ATOM 5041 N N . SER A 1 646 ? -7.898 2.250 -14.476 1.00 80.44 646 SER A N 1
ATOM 5042 C CA . SER A 1 646 ? -8.063 3.373 -13.572 1.00 80.44 646 SER A CA 1
ATOM 5043 C C . SER A 1 646 ? -9.510 3.661 -13.124 1.00 80.44 646 SER A C 1
ATOM 5045 O O . SER A 1 646 ? -9.711 3.760 -11.916 1.00 80.44 646 SER A O 1
ATOM 5047 N N . ALA A 1 647 ? -10.516 3.599 -14.012 1.00 65.06 647 ALA A N 1
ATOM 5048 C CA . ALA A 1 647 ? -11.906 3.411 -13.627 1.00 65.06 647 ALA A CA 1
ATOM 5049 C C . ALA A 1 647 ? -12.111 2.143 -12.776 1.00 65.06 647 ALA A C 1
ATOM 5051 O O . ALA A 1 647 ? -12.057 2.291 -11.569 1.00 65.06 647 ALA A O 1
ATOM 5052 N N . ILE A 1 648 ? -12.304 0.928 -13.308 1.00 78.12 648 ILE A N 1
ATOM 5053 C CA . ILE A 1 648 ? -12.501 -0.324 -12.537 1.00 78.12 648 ILE A CA 1
ATOM 5054 C C . ILE A 1 648 ? -11.562 -0.470 -11.336 1.00 78.12 648 ILE A C 1
ATOM 5056 O O . ILE A 1 648 ? -11.966 -1.142 -10.414 1.00 78.12 648 ILE A O 1
ATOM 5060 N N . ASN A 1 649 ? -10.368 0.156 -11.313 1.00 78.75 649 ASN A N 1
ATOM 5061 C CA . ASN A 1 649 ? -9.412 0.256 -10.216 1.00 78.75 649 ASN A CA 1
ATOM 5062 C C . ASN A 1 649 ? -10.024 1.052 -9.140 1.00 78.75 649 ASN A C 1
ATOM 5064 O O . ASN A 1 649 ? -10.270 0.545 -8.064 1.00 78.75 649 ASN A O 1
ATOM 5068 N N . GLY A 1 650 ? -10.251 2.322 -9.444 1.00 70.69 650 GLY A N 1
ATOM 5069 C CA . GLY A 1 650 ? -10.880 3.156 -8.495 1.00 70.69 650 GLY A CA 1
ATOM 5070 C C . GLY A 1 650 ? -12.160 2.443 -8.119 1.00 70.69 650 GLY A C 1
ATOM 5071 O O . GLY A 1 650 ? -12.241 2.213 -6.944 1.00 70.69 650 GLY A O 1
ATOM 5072 N N . PHE A 1 651 ? -12.960 1.916 -9.067 1.00 75.88 651 PHE A N 1
ATOM 5073 C CA . PHE A 1 651 ? -14.183 1.073 -8.989 1.00 75.88 651 PHE A CA 1
ATOM 5074 C C . PHE A 1 651 ? -14.021 -0.339 -8.448 1.00 75.88 651 PHE A C 1
ATOM 5076 O O . PHE A 1 651 ? -15.015 -1.009 -8.193 1.00 75.88 651 PHE A O 1
ATOM 5083 N N . SER A 1 652 ? -12.868 -0.668 -7.903 1.00 80.81 652 SER A N 1
ATOM 5084 C CA . SER A 1 652 ? -12.792 -1.666 -6.850 1.00 80.81 652 SER A CA 1
ATOM 5085 C C . SER A 1 652 ? -11.832 -1.257 -5.707 1.00 80.81 652 SER A C 1
ATOM 5087 O O . SER A 1 652 ? -11.495 -1.997 -4.803 1.00 80.81 652 SER A O 1
ATOM 5089 N N . GLY A 1 653 ? -11.502 0.021 -5.625 1.00 72.81 653 GLY A N 1
ATOM 5090 C CA . GLY A 1 653 ? -11.310 0.796 -4.411 1.00 72.81 653 GLY A CA 1
ATOM 5091 C C . GLY A 1 653 ? -10.041 0.664 -3.628 1.00 72.81 653 GLY A C 1
ATOM 5092 O O . GLY A 1 653 ? -9.812 1.514 -2.772 1.00 72.81 653 GLY A O 1
ATOM 5093 N N . PHE A 1 654 ? -9.174 -0.260 -4.016 1.00 81.88 654 PHE A N 1
ATOM 5094 C CA . PHE A 1 654 ? -7.743 0.009 -3.956 1.00 81.88 654 PHE A CA 1
ATOM 5095 C C . PHE A 1 654 ? -7.338 0.018 -2.421 1.00 81.88 654 PHE A C 1
ATOM 5097 O O . PHE A 1 654 ? -8.093 -0.597 -1.676 1.00 81.88 654 PHE A O 1
ATOM 5104 N N . PHE A 1 655 ? -6.172 0.384 -1.830 1.00 76.44 655 PHE A N 1
ATOM 5105 C CA . PHE A 1 655 ? -5.641 1.653 -1.222 1.00 76.44 655 PHE A CA 1
ATOM 5106 C C . PHE A 1 655 ? -6.737 2.687 -1.444 1.00 76.44 655 PHE A C 1
ATOM 5108 O O . PHE A 1 655 ? -6.584 3.687 -2.142 1.00 76.44 655 PHE A O 1
ATOM 5115 N N . THR A 1 656 ? -7.942 2.298 -0.989 1.00 71.44 656 THR A N 1
ATOM 5116 C CA . THR A 1 656 ? -8.291 2.311 0.429 1.00 71.44 656 THR A CA 1
ATOM 5117 C C . THR A 1 656 ? -9.234 1.257 1.111 1.00 71.44 656 THR A C 1
ATOM 5119 O O . THR A 1 656 ? -9.528 1.414 2.285 1.00 71.44 656 THR A O 1
ATOM 5122 N N . ILE A 1 657 ? -9.700 0.160 0.510 1.00 78.88 657 ILE A N 1
ATOM 5123 C CA . ILE A 1 657 ? -10.611 -0.835 1.155 1.00 78.88 657 ILE A CA 1
ATOM 5124 C C . ILE A 1 657 ? -10.071 -1.861 2.238 1.00 78.88 657 ILE A C 1
ATOM 5126 O O . ILE A 1 657 ? -10.815 -2.248 3.137 1.00 78.88 657 ILE A O 1
ATOM 5130 N N . MET A 1 658 ? -8.838 -2.386 2.112 1.00 82.50 658 MET A N 1
ATOM 5131 C CA . MET A 1 658 ? -8.036 -3.345 2.932 1.00 82.50 658 MET A CA 1
ATOM 5132 C C . MET A 1 658 ? -6.729 -2.850 3.724 1.00 82.50 658 MET A C 1
ATOM 5134 O O . MET A 1 658 ? -5.762 -3.554 3.897 1.00 82.50 658 MET A O 1
ATOM 5138 N N . ASN A 1 659 ? -6.619 -1.627 4.240 1.00 78.62 659 ASN A N 1
ATOM 5139 C CA . ASN A 1 659 ? -5.880 -0.990 5.439 1.00 78.62 659 ASN A CA 1
ATOM 5140 C C . ASN A 1 659 ? -6.428 -0.857 7.238 1.00 78.62 659 ASN A C 1
ATOM 5142 O O . ASN A 1 659 ? -5.484 -0.970 7.968 1.00 78.62 659 ASN A O 1
ATOM 5146 N N . MET A 1 660 ? -7.673 -0.666 8.120 1.00 76.06 660 MET A N 1
ATOM 5147 C CA . MET A 1 660 ? -9.388 -0.665 8.316 1.00 76.06 660 MET A CA 1
ATOM 5148 C C . MET A 1 660 ? -10.658 -1.724 8.756 1.00 76.06 660 MET A C 1
ATOM 5150 O O . MET A 1 660 ? -11.145 -1.703 9.850 1.00 76.06 660 MET A O 1
ATOM 5154 N N . ALA A 1 661 ? -11.372 -2.641 8.045 1.00 75.38 661 ALA A N 1
ATOM 5155 C CA . ALA A 1 661 ? -12.185 -3.844 8.367 1.00 75.38 661 ALA A CA 1
ATOM 5156 C C . ALA A 1 661 ? -11.578 -5.249 8.766 1.00 75.38 661 ALA A C 1
ATOM 5158 O O . ALA A 1 661 ? -12.300 -6.229 8.821 1.00 75.38 661 ALA A O 1
ATOM 5159 N N . ALA A 1 662 ? -10.268 -5.374 8.991 1.00 72.56 662 ALA A N 1
ATOM 5160 C CA . ALA A 1 662 ? -9.342 -6.528 8.997 1.00 72.56 662 ALA A CA 1
ATOM 5161 C C . ALA A 1 662 ? -8.320 -6.785 10.159 1.00 72.56 662 ALA A C 1
ATOM 5163 O O . ALA A 1 662 ? -8.476 -7.782 10.834 1.00 72.56 662 ALA A O 1
ATOM 5164 N N . PHE A 1 663 ? -7.452 -5.878 10.635 1.00 75.25 663 PHE A N 1
ATOM 5165 C CA . PHE A 1 663 ? -7.255 -5.774 12.106 1.00 75.25 663 PHE A CA 1
ATOM 5166 C C . PHE A 1 663 ? -8.668 -5.635 12.720 1.00 75.25 663 PHE 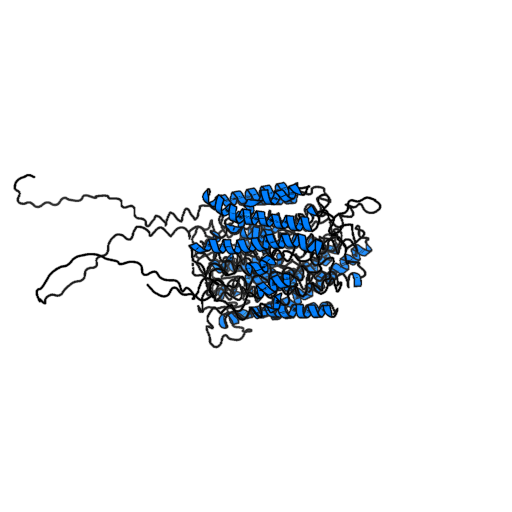A C 1
ATOM 5168 O O . PHE A 1 663 ? -8.855 -5.947 13.876 1.00 75.25 663 PHE A O 1
ATOM 5175 N N . ALA A 1 664 ? -9.671 -5.180 11.950 1.00 67.25 664 ALA A N 1
ATOM 5176 C CA . ALA A 1 664 ? -11.088 -5.096 12.234 1.00 67.25 664 ALA A CA 1
ATOM 5177 C C . ALA A 1 664 ? -11.906 -6.225 11.670 1.00 67.25 664 ALA A C 1
ATOM 5179 O O . ALA A 1 664 ? -13.132 -6.170 11.721 1.00 67.25 664 ALA A O 1
ATOM 5180 N N . TYR A 1 665 ? -11.219 -7.289 11.305 1.00 77.75 665 TYR A N 1
ATOM 5181 C CA . TYR A 1 665 ? -11.628 -8.578 11.738 1.00 77.75 665 TYR A CA 1
ATOM 5182 C C . TYR A 1 665 ? -10.703 -9.219 12.809 1.00 77.75 665 TYR A C 1
ATOM 5184 O O . TYR A 1 665 ? -10.895 -10.319 13.280 1.00 77.75 665 TYR A O 1
ATOM 5192 N N . VAL A 1 666 ? -9.918 -8.401 13.527 1.00 68.62 666 VAL A N 1
ATOM 5193 C CA . VAL A 1 666 ? -8.975 -8.823 14.596 1.00 68.62 666 VAL A CA 1
ATOM 5194 C C . VAL A 1 666 ? -9.190 -8.259 16.029 1.00 68.62 666 VAL A C 1
ATOM 5196 O O . VAL A 1 666 ? -8.294 -8.323 16.868 1.00 68.62 666 VAL A O 1
ATOM 5199 N N . SER A 1 667 ? -10.398 -7.790 16.404 1.00 67.38 667 SER A N 1
ATOM 5200 C CA . SER A 1 667 ? -10.760 -7.545 17.829 1.00 67.38 667 SER A CA 1
ATOM 5201 C C . SER A 1 667 ? -12.205 -7.763 18.330 1.00 67.38 667 SER A C 1
ATOM 5203 O O . SER A 1 667 ? -12.457 -7.547 19.504 1.00 67.38 667 SER A O 1
ATOM 5205 N N . ASP A 1 668 ? -13.152 -8.209 17.520 1.00 67.50 668 ASP A N 1
ATOM 5206 C CA . ASP A 1 668 ? -14.462 -8.755 17.932 1.00 67.50 668 ASP A CA 1
ATOM 5207 C C . ASP A 1 668 ? -14.282 -10.200 18.393 1.00 67.50 668 ASP A C 1
ATOM 5209 O O . ASP A 1 668 ? -14.919 -10.683 19.315 1.00 67.50 668 ASP A O 1
ATOM 5213 N N . ILE A 1 669 ? -13.375 -10.886 17.696 1.00 68.19 669 ILE A N 1
ATOM 5214 C CA . ILE A 1 669 ? -12.905 -12.252 17.927 1.00 68.19 669 ILE A CA 1
ATOM 5215 C C . ILE A 1 669 ? -11.762 -12.331 18.948 1.00 68.19 669 ILE A C 1
ATOM 5217 O O . ILE A 1 669 ? -11.161 -13.387 19.121 1.00 68.19 669 ILE A O 1
ATOM 5221 N N . THR A 1 670 ? -11.424 -11.210 19.579 1.00 60.16 670 THR A N 1
ATOM 5222 C CA . THR A 1 670 ? -10.237 -11.052 20.425 1.00 60.16 670 THR A CA 1
ATOM 5223 C C . THR A 1 670 ? -10.640 -10.260 21.659 1.00 60.16 670 THR A C 1
ATOM 5225 O O . THR A 1 670 ? -11.554 -9.444 21.573 1.00 60.16 670 THR A O 1
ATOM 5228 N N . THR A 1 671 ? -9.912 -10.390 22.763 1.00 59.50 671 THR A N 1
ATOM 5229 C CA . THR A 1 671 ? -10.155 -9.698 24.048 1.00 59.50 671 THR A CA 1
ATOM 5230 C C . THR A 1 671 ? -9.242 -8.470 24.240 1.00 59.50 671 THR A C 1
ATOM 5232 O O . THR A 1 671 ? -8.326 -8.271 23.432 1.00 59.50 671 THR A O 1
ATOM 5235 N N . GLU A 1 672 ? -9.497 -7.607 25.241 1.00 50.06 672 GLU A N 1
ATOM 5236 C CA . GLU A 1 672 ? -8.702 -6.386 25.556 1.00 50.06 672 GLU A CA 1
ATOM 5237 C C . GLU A 1 672 ? -7.190 -6.621 25.440 1.00 50.06 672 GLU A C 1
ATOM 5239 O O . GLU A 1 672 ? -6.511 -5.935 24.677 1.00 50.06 672 GLU A O 1
ATOM 5244 N N . GLU A 1 673 ? -6.698 -7.656 26.114 1.00 46.31 673 GLU A N 1
ATOM 5245 C CA . GLU A 1 673 ? -5.280 -7.999 26.236 1.00 46.31 673 GLU A CA 1
ATOM 5246 C C . GLU A 1 673 ? -4.706 -8.597 24.939 1.00 46.31 673 GLU A C 1
ATOM 5248 O O . GLU A 1 673 ? -3.688 -8.136 24.416 1.00 46.31 673 GLU A O 1
ATOM 5253 N N . GLY A 1 674 ? -5.393 -9.592 24.360 1.00 48.25 674 GLY A N 1
ATOM 5254 C CA . GLY A 1 674 ? -4.951 -10.306 23.151 1.00 48.25 674 GLY A CA 1
ATOM 5255 C C . GLY A 1 674 ? -4.971 -9.460 21.870 1.00 48.25 674 GLY A C 1
ATOM 5256 O O . GLY A 1 674 ? -4.454 -9.871 20.826 1.00 48.25 674 GLY A O 1
ATOM 5257 N N . LEU A 1 675 ? -5.558 -8.267 21.947 1.00 53.84 675 LEU A N 1
ATOM 5258 C CA . LEU A 1 675 ? -5.694 -7.277 20.887 1.00 53.84 675 LEU A CA 1
ATOM 5259 C C . LEU A 1 675 ? -4.374 -6.959 20.171 1.00 53.84 675 LEU A C 1
ATOM 5261 O O . LEU A 1 675 ? -4.284 -7.058 18.946 1.00 53.84 675 LEU A O 1
ATOM 5265 N N . ALA A 1 676 ? -3.359 -6.539 20.933 1.00 55.09 676 ALA A N 1
ATOM 5266 C CA . ALA A 1 676 ? -2.114 -6.007 20.380 1.00 55.09 676 ALA A CA 1
ATOM 5267 C C . ALA A 1 676 ? -1.297 -7.074 19.638 1.00 55.09 676 ALA A C 1
ATOM 5269 O O . ALA A 1 676 ? -0.518 -6.760 18.741 1.00 55.09 676 ALA A O 1
ATOM 5270 N N . ILE A 1 677 ? -1.517 -8.341 19.981 1.00 53.22 677 ILE A N 1
ATOM 5271 C CA . ILE A 1 677 ? -0.888 -9.493 19.340 1.00 53.22 677 ILE A CA 1
ATOM 5272 C C . ILE A 1 677 ? -1.523 -9.734 17.974 1.00 53.22 677 ILE A C 1
ATOM 5274 O O . ILE A 1 677 ? -0.808 -9.882 16.990 1.00 53.22 677 ILE A O 1
ATOM 5278 N N . HIS A 1 678 ? -2.852 -9.695 17.879 1.00 57.69 678 HIS A N 1
ATOM 5279 C CA . HIS A 1 678 ? -3.539 -9.935 16.613 1.00 57.69 678 HIS A CA 1
ATOM 5280 C C . HIS A 1 678 ? -3.340 -8.777 15.612 1.00 57.69 678 HIS A C 1
ATOM 5282 O O . HIS A 1 678 ? -3.281 -9.028 14.408 1.00 57.69 678 HIS A O 1
ATOM 5288 N N . ILE A 1 679 ? -3.088 -7.538 16.086 1.00 61.75 679 ILE A N 1
ATOM 5289 C CA . ILE A 1 679 ? -2.424 -6.506 15.259 1.00 61.75 679 ILE A CA 1
ATOM 5290 C C . ILE A 1 679 ? -1.164 -7.104 14.628 1.00 61.75 679 ILE A C 1
ATOM 5292 O O . ILE A 1 679 ? -0.996 -7.132 13.414 1.00 61.75 679 ILE A O 1
ATOM 5296 N N . ALA A 1 680 ? -0.215 -7.469 15.489 1.00 59.09 680 ALA A N 1
ATOM 5297 C CA . ALA A 1 680 ? 1.158 -7.706 15.104 1.00 59.09 680 ALA A CA 1
ATOM 5298 C C . ALA A 1 680 ? 1.245 -8.920 14.188 1.00 59.09 680 ALA A C 1
ATOM 5300 O O . ALA A 1 680 ? 1.983 -8.865 13.218 1.00 59.09 680 ALA A O 1
ATOM 5301 N N . VAL A 1 681 ? 0.422 -9.943 14.430 1.00 62.47 681 VAL A N 1
ATOM 5302 C CA . VAL A 1 681 ? 0.201 -11.089 13.544 1.00 62.47 681 VAL A CA 1
ATOM 5303 C C . VAL A 1 681 ? -0.198 -10.619 12.155 1.00 62.47 681 VAL A C 1
ATOM 5305 O O . VAL A 1 681 ? 0.506 -10.900 11.192 1.00 62.47 681 VAL A O 1
ATOM 5308 N N . VAL A 1 682 ? -1.279 -9.858 12.016 1.00 67.94 682 VAL A N 1
ATOM 5309 C CA . VAL A 1 682 ? -1.749 -9.541 10.672 1.00 67.94 682 VAL A CA 1
ATOM 5310 C C . VAL A 1 682 ? -0.805 -8.513 9.998 1.00 67.94 682 VAL A C 1
ATOM 5312 O O . VAL A 1 682 ? -0.570 -8.624 8.802 1.00 67.94 682 VAL A O 1
ATOM 5315 N N . GLN A 1 683 ? -0.135 -7.608 10.740 1.00 72.25 683 GLN A N 1
ATOM 5316 C CA . GLN A 1 683 ? 0.961 -6.727 10.244 1.00 72.25 683 GLN A CA 1
ATOM 5317 C C . GLN A 1 683 ? 2.198 -7.514 9.809 1.00 72.25 683 GLN A C 1
ATOM 5319 O O . GLN A 1 683 ? 2.895 -7.141 8.869 1.00 72.25 683 GLN A O 1
ATOM 5324 N N . LEU A 1 684 ? 2.505 -8.590 10.524 1.00 63.84 684 LEU A N 1
ATOM 5325 C CA . LEU A 1 684 ? 3.613 -9.478 10.224 1.00 63.84 684 LEU A CA 1
ATOM 5326 C C . LEU A 1 684 ? 3.333 -10.209 8.919 1.00 63.84 684 LEU A C 1
ATOM 5328 O O . LEU A 1 684 ? 4.212 -10.285 8.074 1.00 63.84 684 LEU A O 1
ATOM 5332 N N . VAL A 1 685 ? 2.112 -10.697 8.719 1.00 73.56 685 VAL A N 1
ATOM 5333 C CA . VAL A 1 685 ? 1.734 -11.413 7.499 1.00 73.56 685 VAL A CA 1
ATOM 5334 C C . VAL A 1 685 ? 1.945 -10.509 6.282 1.00 73.56 685 VAL A C 1
ATOM 5336 O O . VAL A 1 685 ? 2.633 -10.908 5.347 1.00 73.56 685 VAL A O 1
ATOM 5339 N N . VAL A 1 686 ? 1.464 -9.268 6.361 1.00 74.69 686 VAL A N 1
ATOM 5340 C CA . VAL A 1 686 ? 1.594 -8.158 5.386 1.00 74.69 686 VAL A CA 1
ATOM 5341 C C . VAL A 1 686 ? 3.018 -7.902 4.969 1.00 74.69 686 VAL A C 1
ATOM 5343 O O . VAL A 1 686 ? 3.342 -7.768 3.794 1.00 74.69 686 VAL A O 1
ATOM 5346 N N . PHE A 1 687 ? 3.869 -7.851 5.977 1.00 77.06 687 PHE A N 1
ATOM 5347 C CA . PHE A 1 687 ? 5.294 -7.764 5.818 1.00 77.06 687 PHE A CA 1
ATOM 5348 C C . PHE A 1 687 ? 5.895 -9.050 5.220 1.00 77.06 687 PHE A C 1
ATOM 5350 O O . PHE A 1 687 ? 6.811 -8.930 4.415 1.00 77.06 687 PHE A O 1
ATOM 5357 N N . ILE A 1 688 ? 5.404 -10.251 5.567 1.00 71.00 688 ILE A N 1
ATOM 5358 C CA . ILE A 1 688 ? 5.951 -11.555 5.141 1.00 71.00 688 ILE A CA 1
ATOM 5359 C C . ILE A 1 688 ? 5.834 -11.738 3.642 1.00 71.00 688 ILE A C 1
ATOM 5361 O O . ILE A 1 688 ? 6.846 -11.661 2.946 1.00 71.00 688 ILE A O 1
ATOM 5365 N N . GLY A 1 689 ? 4.633 -12.005 3.125 1.00 71.62 689 GLY A N 1
ATOM 5366 C CA . GLY A 1 689 ? 4.535 -12.267 1.694 1.00 71.62 689 GLY A CA 1
ATOM 5367 C C . GLY A 1 689 ? 4.825 -10.992 0.918 1.00 71.62 689 GLY A C 1
ATOM 5368 O O . GLY A 1 689 ? 5.259 -11.088 -0.226 1.00 71.62 689 GLY A O 1
ATOM 5369 N N . GLY A 1 690 ? 4.784 -9.853 1.626 1.00 77.25 690 GLY A N 1
ATOM 5370 C CA . GLY A 1 690 ? 5.620 -8.714 1.366 1.00 77.25 690 GLY A CA 1
ATOM 5371 C C . GLY A 1 690 ? 7.029 -9.140 0.978 1.00 77.25 690 GLY A C 1
ATOM 5372 O O . GLY A 1 690 ? 7.281 -9.415 -0.193 1.00 77.25 690 GLY A O 1
ATOM 5373 N N . VAL A 1 691 ? 7.993 -9.092 1.893 1.00 78.25 691 VAL A N 1
ATOM 5374 C CA . VAL A 1 691 ? 9.422 -9.326 1.606 1.00 78.25 691 VAL A CA 1
ATOM 5375 C C . VAL A 1 691 ? 9.648 -10.461 0.597 1.00 78.25 691 VAL A C 1
ATOM 5377 O O . VAL A 1 691 ? 10.462 -10.309 -0.314 1.00 78.25 691 VAL A O 1
ATOM 5380 N N . VAL A 1 692 ? 8.887 -11.555 0.714 1.00 78.31 692 VAL A N 1
ATOM 5381 C CA . VAL A 1 692 ? 8.930 -12.694 -0.211 1.00 78.31 692 VAL A CA 1
ATOM 5382 C C . VAL A 1 692 ? 8.657 -12.291 -1.659 1.00 78.31 692 VAL A C 1
ATOM 5384 O O . VAL A 1 692 ? 9.484 -12.590 -2.522 1.00 78.31 692 VAL A O 1
ATOM 5387 N N . SER A 1 693 ? 7.535 -11.637 -1.976 1.00 80.56 693 SER A N 1
ATOM 5388 C CA . SER A 1 693 ? 7.167 -11.479 -3.385 1.00 80.56 693 SER A CA 1
ATOM 5389 C C . SER A 1 693 ? 7.880 -10.320 -4.110 1.00 80.56 693 SER A C 1
ATOM 5391 O O . SER A 1 693 ? 8.123 -10.424 -5.315 1.00 80.56 693 SER A O 1
ATOM 5393 N N . GLN A 1 694 ? 8.489 -9.380 -3.365 1.00 82.25 694 GLN A N 1
ATOM 5394 C CA . GLN A 1 694 ? 9.570 -8.493 -3.855 1.00 82.25 694 GLN A CA 1
ATOM 5395 C C . GLN A 1 694 ? 10.745 -9.299 -4.387 1.00 82.25 694 GLN A C 1
ATOM 5397 O O . GLN A 1 694 ? 11.267 -9.044 -5.471 1.00 82.25 694 GLN A O 1
ATOM 5402 N N . LEU A 1 695 ? 11.175 -10.268 -3.581 1.00 72.62 695 LEU A N 1
ATOM 5403 C CA . LEU A 1 695 ? 12.350 -11.072 -3.840 1.00 72.62 695 LEU A CA 1
ATOM 5404 C C . LEU A 1 695 ? 12.092 -11.974 -5.050 1.00 72.62 695 LEU A C 1
ATOM 5406 O O . LEU A 1 695 ? 12.948 -12.103 -5.924 1.00 72.62 695 LEU A O 1
ATOM 5410 N N . THR A 1 696 ? 10.870 -12.505 -5.175 1.00 71.56 696 THR A N 1
ATOM 5411 C CA . THR A 1 696 ? 10.452 -13.213 -6.392 1.00 71.56 696 THR A CA 1
ATOM 5412 C C . THR A 1 696 ? 10.265 -12.293 -7.596 1.00 71.56 696 THR A C 1
ATOM 5414 O O . THR A 1 696 ? 10.523 -12.743 -8.712 1.00 71.56 696 THR A O 1
ATOM 5417 N N . SER A 1 697 ? 9.901 -11.016 -7.400 1.00 74.25 697 SER A N 1
ATOM 5418 C CA . SER A 1 697 ? 9.831 -10.034 -8.487 1.00 74.25 697 SER A CA 1
ATOM 5419 C C . SER A 1 697 ? 11.173 -9.963 -9.202 1.00 74.25 697 SER A C 1
ATOM 5421 O O . SER A 1 697 ? 11.244 -10.332 -10.367 1.00 74.25 697 SER A O 1
ATOM 5423 N N . GLY A 1 698 ? 12.252 -9.670 -8.466 1.00 76.62 698 GLY A N 1
ATOM 5424 C CA . GLY A 1 698 ? 13.618 -9.570 -8.984 1.00 76.62 698 GLY A CA 1
ATOM 5425 C C . GLY A 1 698 ? 14.113 -10.824 -9.725 1.00 76.62 698 GLY A C 1
ATOM 5426 O O . GLY A 1 698 ? 14.984 -10.740 -10.586 1.00 76.62 698 GLY A O 1
ATOM 5427 N N . ALA A 1 699 ? 13.562 -12.000 -9.419 1.00 68.12 699 ALA A N 1
ATOM 5428 C CA . ALA A 1 699 ? 14.058 -13.268 -9.946 1.00 68.12 699 ALA A CA 1
ATOM 5429 C C . ALA A 1 699 ? 13.306 -13.782 -11.187 1.00 68.12 699 ALA A C 1
ATOM 5431 O O . ALA A 1 699 ? 13.951 -14.202 -12.153 1.00 68.12 699 ALA A O 1
ATOM 5432 N N . TRP A 1 700 ? 11.965 -13.803 -11.170 1.00 76.75 700 TRP A N 1
ATOM 5433 C CA . TRP A 1 700 ? 11.186 -14.486 -12.220 1.00 76.75 700 TRP A CA 1
ATOM 5434 C C . TRP A 1 700 ? 11.317 -13.739 -13.549 1.00 76.75 700 TRP A C 1
ATOM 5436 O O . TRP A 1 700 ? 11.778 -14.318 -14.530 1.00 76.75 700 TRP A O 1
ATOM 5446 N N . LEU A 1 701 ? 11.028 -12.440 -13.495 1.00 70.31 701 LEU A N 1
ATOM 5447 C CA . LEU A 1 701 ? 11.479 -11.354 -14.370 1.00 70.31 701 LEU A CA 1
ATOM 5448 C C . LEU A 1 701 ? 12.643 -11.692 -15.303 1.00 70.31 701 LEU A C 1
ATOM 5450 O O . LEU A 1 701 ? 12.547 -11.658 -16.528 1.00 70.31 701 LEU A O 1
ATOM 5454 N N . ASN A 1 702 ? 13.798 -11.943 -14.696 1.00 74.25 702 ASN A N 1
ATOM 5455 C CA . ASN A 1 702 ? 15.049 -11.987 -15.421 1.00 74.25 702 ASN A CA 1
ATOM 5456 C C . ASN A 1 702 ? 15.090 -13.271 -16.269 1.00 74.25 702 ASN A C 1
ATOM 5458 O O . ASN A 1 702 ? 15.325 -13.245 -17.480 1.00 74.25 702 ASN A O 1
ATOM 5462 N N . ARG A 1 703 ? 14.710 -14.383 -15.626 1.00 70.94 703 ARG A N 1
ATOM 5463 C CA . ARG A 1 703 ? 14.747 -15.749 -16.158 1.00 70.94 703 ARG A CA 1
ATOM 5464 C C . ARG A 1 703 ? 13.563 -16.077 -17.062 1.00 70.94 703 ARG A C 1
ATOM 5466 O O . ARG A 1 703 ? 13.704 -16.211 -18.270 1.00 70.94 703 ARG A O 1
ATOM 5473 N N . LEU A 1 704 ? 12.405 -16.254 -16.436 1.00 75.06 704 LEU A N 1
ATOM 5474 C CA . LEU A 1 704 ? 11.160 -16.679 -17.062 1.00 75.06 704 LEU A CA 1
ATOM 5475 C C . LEU A 1 704 ? 10.540 -15.534 -17.852 1.00 75.06 704 LEU A C 1
ATOM 5477 O O . LEU A 1 704 ? 9.784 -15.741 -18.797 1.00 75.06 704 LEU A O 1
ATOM 5481 N N . GLY A 1 705 ? 10.843 -14.321 -17.407 1.00 72.94 705 GLY A N 1
ATOM 5482 C CA . GLY A 1 705 ? 10.120 -13.156 -17.799 1.00 72.94 705 GLY A CA 1
ATOM 5483 C C . GLY A 1 705 ? 9.077 -12.783 -16.759 1.00 72.94 705 GLY A C 1
ATOM 5484 O O . GLY A 1 705 ? 9.259 -13.027 -15.584 1.00 72.94 705 GLY A O 1
ATOM 5485 N N . PHE A 1 706 ? 7.953 -12.197 -17.099 1.00 81.62 706 PHE A N 1
ATOM 5486 C CA . PHE A 1 706 ? 7.278 -12.195 -18.392 1.00 81.62 706 PHE A CA 1
ATOM 5487 C C . PHE A 1 706 ? 6.556 -13.531 -18.514 1.00 81.62 706 PHE A C 1
ATOM 5489 O O . PHE A 1 706 ? 5.542 -13.669 -17.830 1.00 81.62 706 PHE A O 1
ATOM 5496 N N . ILE A 1 707 ? 7.075 -14.515 -19.260 1.00 83.00 707 ILE A N 1
ATOM 5497 C CA . ILE A 1 707 ? 6.286 -15.635 -19.807 1.00 83.00 707 ILE A CA 1
ATOM 5498 C C . ILE A 1 707 ? 5.357 -16.332 -18.783 1.00 83.00 707 ILE A C 1
ATOM 5500 O O . ILE A 1 707 ? 4.242 -16.689 -19.178 1.00 83.00 707 ILE A O 1
ATOM 5504 N N . PRO A 1 708 ? 5.746 -16.484 -17.494 1.00 82.56 708 PRO A N 1
ATOM 5505 C CA . PRO A 1 708 ? 4.863 -17.049 -16.467 1.00 82.56 708 PRO A CA 1
ATOM 5506 C C . PRO A 1 708 ? 4.599 -16.303 -15.139 1.00 82.56 708 PRO A C 1
ATOM 5508 O O . PRO A 1 708 ? 3.613 -16.694 -14.516 1.00 82.56 708 PRO A O 1
ATOM 5511 N N . PRO A 1 709 ? 5.361 -15.336 -14.572 1.00 86.62 709 PRO A N 1
ATOM 5512 C CA . PRO A 1 709 ? 4.954 -14.819 -13.264 1.00 86.62 709 PRO A CA 1
ATOM 5513 C C . PRO A 1 709 ? 3.659 -14.007 -13.331 1.00 86.62 709 PRO A C 1
ATOM 5515 O O . PRO A 1 709 ? 2.837 -14.166 -12.440 1.00 86.62 709 PRO A O 1
ATOM 5518 N N . TYR A 1 710 ? 3.363 -13.311 -14.433 1.00 81.75 710 TYR A N 1
ATOM 5519 C CA . TYR A 1 710 ? 2.001 -12.845 -14.713 1.00 81.75 710 TYR A CA 1
ATOM 5520 C C . TYR A 1 710 ? 1.105 -14.025 -15.216 1.00 81.75 710 TYR A C 1
ATOM 5522 O O . TYR A 1 710 ? 0.215 -13.805 -16.011 1.00 81.75 710 TYR A O 1
ATOM 5530 N N . TRP A 1 711 ? 1.286 -15.274 -14.758 1.00 88.19 711 TRP A N 1
ATOM 5531 C CA . TRP A 1 711 ? 0.208 -16.262 -14.482 1.00 88.19 711 TRP A CA 1
ATOM 5532 C C . TRP A 1 711 ? 0.083 -16.603 -12.970 1.00 88.19 711 TRP A C 1
ATOM 5534 O O . TRP A 1 711 ? -0.954 -17.067 -12.509 1.00 88.19 711 TRP A O 1
ATOM 5544 N N . PHE A 1 712 ? 1.105 -16.324 -12.151 1.00 79.31 712 PHE A N 1
ATOM 5545 C CA . PHE A 1 712 ? 1.193 -16.681 -10.730 1.00 79.31 712 PHE A CA 1
ATOM 5546 C C . PHE A 1 712 ? 0.306 -15.862 -9.782 1.00 79.31 712 PHE A C 1
ATOM 5548 O O . PHE A 1 712 ? -0.357 -16.447 -8.936 1.00 79.31 712 PHE A O 1
ATOM 5555 N N . ILE A 1 713 ? 0.203 -14.541 -9.942 1.00 87.12 713 ILE A N 1
ATOM 5556 C CA . ILE A 1 713 ? -0.819 -13.739 -9.237 1.00 87.12 713 ILE A CA 1
ATOM 5557 C C . ILE A 1 713 ? -2.253 -14.255 -9.490 1.00 87.12 713 ILE A C 1
ATOM 5559 O O . ILE A 1 713 ? -3.082 -14.006 -8.614 1.00 87.12 713 ILE A O 1
ATOM 5563 N N . PHE A 1 714 ? -2.532 -15.016 -10.576 1.00 83.50 714 PHE A N 1
ATOM 5564 C CA . PHE A 1 714 ? -3.766 -15.813 -10.695 1.00 83.50 714 PHE A CA 1
ATOM 5565 C C . PHE A 1 714 ? -3.814 -16.713 -9.499 1.00 83.50 714 PHE A C 1
ATOM 5567 O O . PHE A 1 714 ? -4.654 -16.526 -8.654 1.00 83.50 714 PHE A O 1
ATOM 5574 N N . ALA A 1 715 ? -2.880 -17.639 -9.341 1.00 77.62 715 ALA A N 1
ATOM 5575 C CA . ALA A 1 715 ? -2.879 -18.510 -8.181 1.00 77.62 715 ALA A CA 1
ATOM 5576 C C . ALA A 1 715 ? -2.909 -17.718 -6.861 1.00 77.62 715 ALA A C 1
ATOM 5578 O O . ALA A 1 715 ? -3.720 -18.069 -6.012 1.00 77.62 715 ALA A O 1
ATOM 5579 N N . CYS A 1 716 ? -2.141 -16.629 -6.709 1.00 80.12 716 CYS A N 1
ATOM 5580 C CA . CYS A 1 716 ? -2.156 -15.813 -5.491 1.00 80.12 716 CYS A CA 1
ATOM 5581 C C . CYS A 1 716 ? -3.571 -15.345 -5.160 1.00 80.12 716 CYS A C 1
ATOM 5583 O O . CYS A 1 716 ? -4.091 -15.699 -4.096 1.00 80.12 716 CYS A O 1
ATOM 5585 N N . HIS A 1 717 ? -4.243 -14.645 -6.086 1.00 83.75 717 HIS A N 1
ATOM 5586 C CA . HIS A 1 717 ? -5.613 -14.277 -5.803 1.00 83.75 717 HIS A CA 1
ATOM 5587 C C . HIS A 1 717 ? -6.682 -15.328 -5.974 1.00 83.75 717 HIS A C 1
ATOM 5589 O O . HIS A 1 717 ? -7.617 -15.305 -5.191 1.00 83.75 717 HIS A O 1
ATOM 5595 N N . VAL A 1 718 ? -6.588 -16.289 -6.889 1.00 84.88 718 VAL A N 1
ATOM 5596 C CA . VAL A 1 718 ? -7.603 -17.332 -7.042 1.00 84.88 718 VAL A CA 1
ATOM 5597 C C . VAL A 1 718 ? -7.602 -18.057 -5.720 1.00 84.88 718 VAL A C 1
ATOM 5599 O O . VAL A 1 718 ? -8.667 -18.239 -5.171 1.00 84.88 718 VAL A O 1
ATOM 5602 N N . ALA A 1 719 ? -6.434 -18.374 -5.155 1.00 65.25 719 ALA A N 1
ATOM 5603 C CA . ALA A 1 719 ? -6.320 -19.077 -3.887 1.00 65.25 719 ALA A CA 1
ATOM 5604 C C . ALA A 1 719 ? -6.834 -18.262 -2.703 1.00 65.25 719 ALA A C 1
ATOM 5606 O O . ALA A 1 719 ? -7.579 -18.792 -1.885 1.00 65.25 719 ALA A O 1
ATOM 5607 N N . GLY A 1 720 ? -6.464 -16.989 -2.584 1.00 82.00 720 GLY A N 1
ATOM 5608 C CA . GLY A 1 720 ? -6.862 -16.221 -1.409 1.00 82.00 720 GLY A CA 1
ATOM 5609 C C . GLY A 1 720 ? -8.291 -15.721 -1.477 1.00 82.00 720 GLY A C 1
ATOM 5610 O O . GLY A 1 720 ? -9.002 -15.722 -0.485 1.00 82.00 720 GLY A O 1
ATOM 5611 N N . LEU A 1 721 ? -8.764 -15.408 -2.669 1.00 71.69 721 LEU A N 1
ATOM 5612 C CA . LEU A 1 721 ? -10.147 -15.060 -2.881 1.00 71.69 721 LEU A CA 1
ATOM 5613 C C . LEU A 1 721 ? -11.007 -16.340 -2.969 1.00 71.69 721 LEU A C 1
ATOM 5615 O O . LEU A 1 721 ? -12.174 -16.298 -2.611 1.00 71.69 721 LEU A O 1
ATOM 5619 N N . LEU A 1 722 ? -10.430 -17.515 -3.267 1.00 84.06 722 LEU A N 1
ATOM 5620 C CA . LEU A 1 722 ? -11.011 -18.822 -2.902 1.00 84.06 722 LEU A CA 1
ATOM 5621 C C . LEU A 1 722 ? -11.019 -19.019 -1.391 1.00 84.06 722 LEU A C 1
ATOM 5623 O O . LEU A 1 722 ? -11.881 -19.701 -0.850 1.00 84.06 722 LEU A O 1
ATOM 5627 N N . TRP A 1 723 ? -10.092 -18.423 -0.663 1.00 75.50 723 TRP A N 1
ATOM 5628 C CA . TRP A 1 723 ? -10.108 -18.433 0.787 1.00 75.50 723 TRP A CA 1
ATOM 5629 C C . TRP A 1 723 ? -10.981 -17.274 1.280 1.00 75.50 723 TRP A C 1
ATOM 5631 O O . TRP A 1 723 ? -10.598 -16.437 2.083 1.00 75.50 723 TRP A O 1
ATOM 5641 N N . ALA A 1 724 ? -12.231 -17.280 0.818 1.00 77.12 724 ALA A N 1
ATOM 5642 C CA . ALA A 1 724 ? -13.248 -16.346 1.265 1.00 77.12 724 ALA A CA 1
ATOM 5643 C C . ALA A 1 724 ? -14.645 -16.974 1.499 1.00 77.12 724 ALA A C 1
ATOM 5645 O O . ALA A 1 724 ? -15.465 -16.392 2.222 1.00 77.12 724 ALA A O 1
ATOM 5646 N N . ALA A 1 725 ? -14.954 -18.196 1.016 1.00 70.75 725 ALA A N 1
ATOM 5647 C CA . ALA A 1 725 ? -16.246 -18.817 1.326 1.00 70.75 725 ALA A CA 1
ATOM 5648 C C . ALA A 1 725 ? -16.429 -20.369 1.182 1.00 70.75 725 ALA A C 1
ATOM 5650 O O . ALA A 1 725 ? -16.712 -20.843 0.100 1.00 70.75 725 ALA A O 1
ATOM 5651 N N . PHE A 1 726 ? -16.423 -21.102 2.319 1.00 78.31 726 PHE A N 1
ATOM 5652 C CA . PHE A 1 726 ? -16.933 -22.461 2.696 1.00 78.31 726 PHE A CA 1
ATOM 5653 C C . PHE A 1 726 ? -16.930 -22.855 4.225 1.00 78.31 726 PHE A C 1
ATOM 5655 O O . PHE A 1 726 ? -17.428 -23.917 4.583 1.00 78.31 726 PHE A O 1
ATOM 5662 N N . MET A 1 727 ? -16.381 -22.048 5.156 1.00 68.69 727 MET A N 1
ATOM 5663 C CA . MET A 1 727 ? -15.763 -22.481 6.430 1.00 68.69 727 MET A CA 1
ATOM 5664 C C . MET A 1 727 ? -16.032 -21.673 7.751 1.00 68.69 727 MET A C 1
ATOM 5666 O O . MET A 1 727 ? -15.463 -22.036 8.782 1.00 68.69 727 MET A O 1
ATOM 5670 N N . VAL A 1 728 ? -16.811 -20.581 7.798 1.00 76.94 728 VAL A N 1
ATOM 5671 C CA . VAL A 1 728 ? -16.556 -19.443 8.742 1.00 76.94 728 VAL A CA 1
ATOM 5672 C C . VAL A 1 728 ? -17.731 -19.066 9.657 1.00 76.94 728 VAL A C 1
ATOM 5674 O O . VAL A 1 728 ? -18.861 -19.503 9.425 1.00 76.94 728 VAL A O 1
ATOM 5677 N N . PRO A 1 729 ? -17.460 -18.289 10.722 1.00 71.25 729 PRO A N 1
ATOM 5678 C CA . PRO A 1 729 ? -18.426 -17.554 11.534 1.00 71.25 729 PRO A CA 1
ATOM 5679 C C . PRO A 1 729 ? -18.535 -16.073 11.145 1.00 71.25 729 PRO A C 1
ATOM 5681 O O . PRO A 1 729 ? -17.805 -15.539 10.331 1.00 71.25 729 PRO A O 1
ATOM 5684 N N . GLU A 1 730 ? -19.400 -15.360 11.829 1.00 72.50 730 GLU A N 1
ATOM 5685 C CA . GLU A 1 730 ? -19.474 -13.914 11.792 1.00 72.50 730 GLU A CA 1
ATOM 5686 C C . GLU A 1 730 ? -19.265 -13.436 13.237 1.00 72.50 730 GLU A C 1
ATOM 5688 O O . GLU A 1 730 ? -19.748 -14.120 14.143 1.00 72.50 730 GLU A O 1
ATOM 5693 N N . SER A 1 731 ? -18.539 -12.346 13.514 1.00 67.69 731 SER A N 1
ATOM 5694 C CA . SER A 1 731 ? -18.046 -12.126 14.892 1.00 67.69 731 SER A CA 1
ATOM 5695 C C . SER A 1 731 ? -19.035 -11.532 15.922 1.00 67.69 731 SER A C 1
ATOM 5697 O O . SER A 1 731 ? -18.713 -11.439 17.098 1.00 67.69 731 SER A O 1
ATOM 5699 N N . LYS A 1 732 ? -20.276 -11.245 15.522 1.00 59.88 732 LYS A N 1
ATOM 5700 C CA . LYS A 1 732 ? -21.534 -11.280 16.310 1.00 59.88 732 LYS A CA 1
ATOM 5701 C C . LYS A 1 732 ? -22.602 -11.696 15.302 1.00 59.88 732 LYS A C 1
ATOM 5703 O O . LYS A 1 732 ? -22.479 -11.550 14.085 1.00 59.88 732 LYS A O 1
ATOM 5708 N N . ARG A 1 733 ? -23.706 -12.150 15.864 1.00 49.91 733 ARG A N 1
ATOM 5709 C CA . ARG A 1 733 ? -24.959 -12.362 15.172 1.00 49.91 733 ARG A CA 1
ATOM 5710 C C . ARG A 1 733 ? -25.920 -11.208 15.429 1.00 49.91 733 ARG A C 1
ATOM 5712 O O . ARG A 1 733 ? -26.064 -10.742 16.554 1.00 49.91 733 ARG A O 1
ATOM 5719 N N . GLU A 1 734 ? -26.655 -10.875 14.379 1.00 47.31 734 GLU A N 1
ATOM 5720 C CA . GLU A 1 734 ? -28.104 -10.711 14.436 1.00 47.31 734 GLU A CA 1
ATOM 5721 C C . GLU A 1 734 ? -28.662 -9.591 15.350 1.00 47.31 734 GLU A C 1
ATOM 5723 O O . GLU A 1 734 ? -29.781 -9.701 15.840 1.00 47.31 734 GLU A O 1
ATOM 5728 N N . SER A 1 735 ? -27.936 -8.482 15.560 1.00 44.78 735 SER A N 1
ATOM 5729 C CA . SER A 1 735 ? -28.377 -7.377 16.444 1.00 44.78 735 SER A CA 1
ATOM 5730 C C . SER A 1 735 ? -27.800 -6.003 16.028 1.00 44.78 735 SER A C 1
ATOM 5732 O O . SER A 1 735 ? -26.650 -5.955 15.607 1.00 44.78 735 SER A O 1
ATOM 5734 N N . GLN A 1 736 ? -28.501 -4.853 16.080 1.00 50.41 736 GLN A N 1
ATOM 5735 C CA . GLN A 1 736 ? -29.915 -4.609 16.432 1.00 50.41 736 GLN A CA 1
ATOM 5736 C C . GLN A 1 736 ? -30.682 -3.753 15.375 1.00 50.41 736 GLN A C 1
ATOM 5738 O O . GLN A 1 736 ? -30.607 -4.051 14.179 1.00 50.41 736 GLN A O 1
ATOM 5743 N N . LYS A 1 737 ? -31.495 -2.763 15.794 1.00 46.19 737 LYS A N 1
ATOM 5744 C CA . LYS A 1 737 ? -32.707 -2.287 15.086 1.00 46.19 737 LYS A CA 1
ATOM 5745 C C . LYS A 1 737 ? -32.512 -1.216 14.017 1.00 46.19 737 LYS A C 1
ATOM 5747 O O . LYS A 1 737 ? -33.059 -1.386 12.927 1.00 46.19 737 LYS A O 1
ATOM 5752 N N . ASN A 1 738 ? -31.817 -0.112 14.293 1.00 55.44 738 ASN A N 1
ATOM 5753 C CA . ASN A 1 738 ? -31.662 0.929 13.284 1.00 55.44 738 ASN A CA 1
ATOM 5754 C C . ASN A 1 738 ? -30.558 0.517 12.330 1.00 55.44 738 ASN A C 1
ATOM 5756 O O . ASN A 1 738 ? -29.384 0.383 12.660 1.00 55.44 738 ASN A O 1
ATOM 5760 N N . LYS A 1 739 ? -31.008 0.278 11.118 1.00 61.50 739 LYS A N 1
ATOM 5761 C CA . LYS A 1 739 ? -30.222 -0.053 9.960 1.00 61.50 739 LYS A CA 1
ATOM 5762 C C . LYS A 1 739 ? -30.784 0.888 8.885 1.00 61.50 739 LYS A C 1
ATOM 5764 O O . LYS A 1 739 ? -32.002 1.049 8.756 1.00 61.50 739 LYS A O 1
ATOM 5769 N N . ILE A 1 740 ? -29.912 1.631 8.226 1.00 66.94 740 ILE A N 1
ATOM 5770 C CA . ILE A 1 740 ? -30.184 2.965 7.738 1.00 66.94 740 ILE A CA 1
ATOM 5771 C C . ILE A 1 740 ? -30.160 3.008 6.152 1.00 66.94 740 ILE A C 1
ATOM 5773 O O . ILE A 1 740 ? -31.221 2.653 5.651 1.00 66.94 740 ILE A O 1
ATOM 5777 N N . ARG A 1 741 ? -29.134 3.339 5.312 1.00 66.56 741 ARG A N 1
ATOM 5778 C CA . ARG A 1 741 ? -29.177 3.584 3.803 1.00 66.56 741 ARG A CA 1
ATOM 5779 C C . ARG A 1 741 ? -27.846 3.362 2.965 1.00 66.56 741 ARG A C 1
ATOM 5781 O O . ARG A 1 741 ? -26.922 2.827 3.538 1.00 66.56 741 ARG A O 1
ATOM 5788 N N . PHE A 1 742 ? -27.678 3.723 1.647 1.00 66.69 742 PHE A N 1
ATOM 5789 C CA . PHE A 1 742 ? -26.388 3.513 0.863 1.00 66.69 742 PHE A CA 1
ATOM 5790 C C . PHE A 1 742 ? -25.867 4.533 -0.192 1.00 66.69 742 PHE A C 1
ATOM 5792 O O . PHE A 1 742 ? -24.675 4.541 -0.452 1.00 66.69 742 PHE A O 1
ATOM 5799 N N . PHE A 1 743 ? -26.642 5.495 -0.701 1.00 68.19 743 PHE A N 1
ATOM 5800 C CA . PHE A 1 743 ? -26.117 6.863 -0.755 1.00 68.19 743 PHE A CA 1
ATOM 5801 C C . PHE A 1 743 ? -27.159 7.832 -0.229 1.00 68.19 743 PHE A C 1
ATOM 5803 O O . PHE A 1 743 ? -28.361 7.629 -0.355 1.00 68.19 743 PHE A O 1
ATOM 5810 N N . SER A 1 744 ? -26.697 8.894 0.405 1.00 70.94 744 SER A N 1
ATOM 5811 C CA . SER A 1 744 ? -27.399 9.474 1.538 1.00 70.94 744 SER A CA 1
ATOM 5812 C C . SER A 1 744 ? -26.806 10.788 1.991 1.00 70.94 744 SER A C 1
ATOM 5814 O O . SER A 1 744 ? -25.718 10.773 2.559 1.00 70.94 744 SER A O 1
ATOM 5816 N N . LEU A 1 745 ? -27.525 11.918 1.853 1.00 71.75 745 LEU A N 1
ATOM 5817 C CA . LEU A 1 745 ? -27.112 13.130 2.559 1.00 71.75 745 LEU A CA 1
ATOM 5818 C C . LEU A 1 745 ? -26.809 12.775 4.006 1.00 71.75 745 LEU A C 1
ATOM 5820 O O . LEU A 1 745 ? -25.840 13.342 4.490 1.00 71.75 745 LEU A O 1
ATOM 5824 N N . ASP A 1 746 ? -27.558 11.823 4.622 1.00 70.06 746 ASP A N 1
ATOM 5825 C CA . ASP A 1 746 ? -27.408 11.086 5.913 1.00 70.06 746 ASP A CA 1
ATOM 5826 C C . ASP A 1 746 ? -26.087 10.479 6.190 1.00 70.06 746 ASP A C 1
ATOM 5828 O O . ASP A 1 746 ? -25.943 9.912 7.257 1.00 70.06 746 ASP A O 1
ATOM 5832 N N . SER A 1 747 ? -25.121 10.752 5.339 1.00 72.69 747 SER A N 1
ATOM 5833 C CA . SER A 1 747 ? -23.814 10.237 5.498 1.00 72.69 747 SER A CA 1
ATOM 5834 C C . SER A 1 747 ? -22.818 11.107 6.202 1.00 72.69 747 SER A C 1
ATOM 5836 O O . SER A 1 747 ? -22.065 10.679 7.055 1.00 72.69 747 SER A O 1
ATOM 5838 N N . PHE A 1 748 ? -22.754 12.383 5.926 1.00 71.75 748 PHE A N 1
ATOM 5839 C CA . PHE A 1 748 ? -21.628 13.107 6.489 1.00 71.75 748 PHE A CA 1
ATOM 5840 C C . PHE A 1 748 ? -21.911 13.517 7.958 1.00 71.75 748 PHE A C 1
ATOM 5842 O O . PHE A 1 748 ? -21.992 14.713 8.196 1.00 71.75 748 PHE A O 1
ATOM 5849 N N . LYS A 1 749 ? -22.235 12.588 8.909 1.00 72.56 749 LYS A N 1
ATOM 5850 C CA . LYS A 1 749 ? -22.955 12.865 10.205 1.00 72.56 749 LYS A CA 1
ATOM 5851 C C . LYS A 1 749 ? -22.758 12.015 11.485 1.00 72.56 749 LYS A C 1
ATOM 5853 O O . LYS A 1 749 ? -22.576 12.633 12.511 1.00 72.56 749 LYS A O 1
ATOM 5858 N N . ALA A 1 750 ? -22.801 10.685 11.488 1.00 70.50 750 ALA A N 1
ATOM 5859 C CA . ALA A 1 750 ? -22.053 9.716 12.305 1.00 70.50 750 ALA A CA 1
ATOM 5860 C C . ALA A 1 750 ? -20.596 9.482 11.828 1.00 70.50 750 ALA A C 1
ATOM 5862 O O . ALA A 1 750 ? -20.022 8.415 12.004 1.00 70.50 750 ALA A O 1
ATOM 5863 N N . VAL A 1 751 ? -19.961 10.565 11.388 1.00 75.38 751 VAL A N 1
ATOM 5864 C CA . VAL A 1 751 ? -18.506 10.765 11.351 1.00 75.38 751 VAL A CA 1
ATOM 5865 C C . VAL A 1 751 ? -17.631 10.988 12.752 1.00 75.38 751 VAL A C 1
ATOM 5867 O O . VAL A 1 751 ? -16.984 9.993 12.982 1.00 75.38 751 VAL A O 1
ATOM 5870 N N . TRP A 1 752 ? -17.395 11.938 13.812 1.00 76.00 752 TRP A N 1
ATOM 5871 C CA . TRP A 1 752 ? -17.534 13.362 14.568 1.00 76.00 752 TRP A CA 1
ATOM 5872 C C . TRP A 1 752 ? -18.546 14.083 15.592 1.00 76.00 752 TRP A C 1
ATOM 5874 O O . TRP A 1 752 ? -18.257 15.144 16.168 1.00 76.00 752 TRP A O 1
ATOM 5884 N N . SER A 1 753 ? -19.635 13.548 16.092 1.00 73.88 753 SER A N 1
ATOM 5885 C CA . SER A 1 753 ? -19.743 13.385 17.513 1.00 73.88 753 SER A CA 1
ATOM 5886 C C . SER A 1 753 ? -19.064 12.076 17.881 1.00 73.88 753 SER A C 1
ATOM 5888 O O . SER A 1 753 ? -19.405 11.594 18.923 1.00 73.88 753 SER A O 1
ATOM 5890 N N . VAL A 1 754 ? -18.081 11.573 17.092 1.00 78.50 754 VAL A N 1
ATOM 5891 C CA . VAL A 1 754 ? -16.784 11.065 17.543 1.00 78.50 754 VAL A CA 1
ATOM 5892 C C . VAL A 1 754 ? -16.024 12.189 18.214 1.00 78.50 754 VAL A C 1
ATOM 5894 O O . VAL A 1 754 ? -15.108 11.870 18.954 1.00 78.50 754 VAL A O 1
ATOM 5897 N N . TYR A 1 755 ? -16.465 13.450 17.989 1.00 79.12 755 TYR A N 1
ATOM 5898 C CA . TYR A 1 755 ? -15.837 14.687 18.404 1.00 79.12 755 TYR A CA 1
ATOM 5899 C C . TYR A 1 755 ? -16.720 15.711 19.240 1.00 79.12 755 TYR A C 1
ATOM 5901 O O . TYR A 1 755 ? -16.176 16.753 19.575 1.00 79.12 755 TYR A O 1
ATOM 5909 N N . LYS A 1 756 ? -18.002 15.494 19.694 1.00 75.50 756 LYS A N 1
ATOM 5910 C CA . LYS A 1 756 ? -18.811 16.352 20.674 1.00 75.50 756 LYS A CA 1
ATOM 5911 C C . LYS A 1 756 ? -19.968 15.823 21.711 1.00 75.50 756 LYS A C 1
ATOM 5913 O O . LYS A 1 756 ? -21.016 16.445 21.653 1.00 75.50 756 LYS A O 1
ATOM 5918 N N . LYS A 1 757 ? -20.179 14.888 22.706 1.00 74.25 757 LYS A N 1
ATOM 5919 C CA . LYS A 1 757 ? -19.632 13.923 23.754 1.00 74.25 757 LYS A CA 1
ATOM 5920 C C . LYS A 1 757 ? -18.182 14.031 24.305 1.00 74.25 757 LYS A C 1
ATOM 5922 O O . LYS A 1 757 ? -17.528 12.995 24.303 1.00 74.25 757 LYS A O 1
ATOM 5927 N N . PRO A 1 758 ? -17.627 15.193 24.730 1.00 66.06 758 PRO A N 1
ATOM 5928 C CA . PRO A 1 758 ? -16.256 15.355 25.302 1.00 66.06 758 PRO A CA 1
ATOM 5929 C C . PRO A 1 758 ? -15.483 14.044 25.618 1.00 66.06 758 PRO A C 1
ATOM 5931 O O . PRO A 1 758 ? -15.626 13.506 26.713 1.00 66.06 758 PRO A O 1
ATOM 5934 N N . ARG A 1 759 ? -14.726 13.496 24.639 1.00 71.38 759 ARG A N 1
ATOM 5935 C CA . ARG A 1 759 ? -14.167 12.134 24.669 1.00 71.38 759 ARG A CA 1
ATOM 5936 C C . ARG A 1 759 ? -13.395 11.991 25.950 1.00 71.38 759 ARG A C 1
ATOM 5938 O O . ARG A 1 759 ? -12.740 12.950 26.353 1.00 71.38 759 ARG A O 1
ATOM 5945 N N . ASN A 1 760 ? -13.366 10.788 26.494 1.00 52.50 760 ASN A N 1
ATOM 5946 C CA . ASN A 1 760 ? -12.254 10.447 27.342 1.00 52.50 760 ASN A CA 1
ATOM 5947 C C . ASN A 1 760 ? -10.997 10.395 26.433 1.00 52.50 760 ASN A C 1
ATOM 5949 O O . ASN A 1 760 ? -10.817 9.419 25.724 1.00 52.50 760 ASN A O 1
ATOM 5953 N N . GLY A 1 761 ? -10.143 11.429 26.314 1.00 59.69 761 GLY A N 1
ATOM 5954 C CA . GLY A 1 761 ? -9.941 12.589 27.204 1.00 59.69 761 GLY A CA 1
ATOM 5955 C C . GLY A 1 761 ? -9.094 13.756 26.722 1.00 59.69 761 GLY A C 1
ATOM 5956 O O . GLY A 1 761 ? -8.141 13.559 25.980 1.00 59.69 761 GLY A O 1
ATOM 5957 N N . GLY A 1 762 ? -9.443 14.959 27.185 1.00 64.00 762 GLY A N 1
ATOM 5958 C CA . GLY A 1 762 ? -8.715 16.218 26.993 1.00 64.00 762 GLY A CA 1
ATOM 5959 C C . GLY A 1 762 ? -8.550 16.621 25.533 1.00 64.00 762 GLY A C 1
ATOM 5960 O O . GLY A 1 762 ? -7.874 15.919 24.776 1.00 64.00 762 GLY A O 1
ATOM 5961 N N . ARG A 1 763 ? -9.080 17.791 25.117 1.00 67.31 763 ARG A N 1
ATOM 5962 C CA . ARG A 1 763 ? -9.118 18.053 23.672 1.00 67.31 763 ARG A CA 1
ATOM 5963 C C . ARG A 1 763 ? -7.774 18.061 23.010 1.00 67.31 763 ARG A C 1
ATOM 5965 O O . ARG A 1 763 ? -7.636 17.855 21.817 1.00 67.31 763 ARG A O 1
ATOM 5972 N N . LYS A 1 764 ? -6.756 18.277 23.832 1.00 72.94 764 LYS A N 1
ATOM 5973 C CA . LYS A 1 764 ? -5.372 18.268 23.438 1.00 72.94 764 LYS A CA 1
ATOM 5974 C C . LYS A 1 764 ? -4.760 16.853 23.246 1.00 72.94 764 LYS A C 1
ATOM 5976 O O . LYS A 1 764 ? -3.549 16.755 23.127 1.00 72.94 764 LYS A O 1
ATOM 5981 N N . ASN A 1 765 ? -5.621 15.834 23.062 1.00 77.25 765 ASN A N 1
ATOM 5982 C CA . ASN A 1 765 ? -5.373 14.627 22.256 1.00 77.25 765 ASN A CA 1
ATOM 5983 C C . ASN A 1 765 ? -6.394 14.301 21.121 1.00 77.25 765 ASN A C 1
ATOM 5985 O O . ASN A 1 765 ? -6.157 13.302 20.465 1.00 77.25 765 ASN A O 1
ATOM 5989 N N . LEU A 1 766 ? -7.473 15.080 20.852 1.00 78.31 766 LEU A N 1
ATOM 5990 C CA . LEU A 1 766 ? -8.325 14.957 19.625 1.00 78.31 766 LEU A CA 1
ATOM 5991 C C . LEU A 1 766 ? -8.652 16.310 18.837 1.00 78.31 766 LEU A C 1
ATOM 5993 O O . LEU A 1 766 ? -9.495 16.303 17.957 1.00 78.31 766 LEU A O 1
ATOM 5997 N N . LEU A 1 767 ? -7.955 17.466 19.054 1.00 70.56 767 LEU A N 1
ATOM 5998 C CA . LEU A 1 767 ? -7.817 18.784 18.273 1.00 70.56 767 LEU A CA 1
ATOM 5999 C C . LEU A 1 767 ? -6.571 19.169 17.315 1.00 70.56 767 LEU A C 1
ATOM 6001 O O . LEU A 1 767 ? -6.806 19.889 16.369 1.00 70.56 767 LEU A O 1
ATOM 6005 N N . MET A 1 768 ? -5.280 18.757 17.409 1.00 82.00 768 MET A N 1
ATOM 6006 C CA . MET A 1 768 ? -4.192 18.646 16.365 1.00 82.00 768 MET A CA 1
ATOM 6007 C C . MET A 1 768 ? -3.324 17.282 16.317 1.00 82.00 768 MET A C 1
ATOM 6009 O O . MET A 1 768 ? -2.139 17.340 16.560 1.00 82.00 768 MET A O 1
ATOM 6013 N N . LEU A 1 769 ? -3.799 16.034 16.081 1.00 78.44 769 LEU A N 1
ATOM 6014 C CA . LEU A 1 769 ? -3.049 14.726 16.124 1.00 78.44 769 LEU A CA 1
ATOM 6015 C C . LEU A 1 769 ? -2.818 14.186 14.729 1.00 78.44 769 LEU A C 1
ATOM 6017 O O . LEU A 1 769 ? -2.078 13.236 14.534 1.00 78.44 769 LEU A O 1
ATOM 6021 N N . LEU A 1 770 ? -3.454 14.774 13.735 1.00 80.25 770 LEU A N 1
ATOM 6022 C CA . LEU A 1 770 ? -3.568 14.185 12.428 1.00 80.25 770 LEU A CA 1
ATOM 6023 C C . LEU A 1 770 ? -3.317 15.228 11.322 1.00 80.25 770 LEU A C 1
ATOM 6025 O O . LEU A 1 770 ? -3.825 15.001 10.244 1.00 80.25 770 LEU A O 1
ATOM 6029 N N . ILE A 1 771 ? -2.680 16.423 11.420 1.00 78.56 771 ILE A N 1
ATOM 6030 C CA . ILE A 1 771 ? -1.604 17.109 12.203 1.00 78.56 771 ILE A CA 1
ATOM 6031 C C . ILE A 1 771 ? -0.385 16.332 12.501 1.00 78.56 771 ILE A C 1
ATOM 6033 O O . ILE A 1 771 ? 0.684 16.687 12.049 1.00 78.56 771 ILE A O 1
ATOM 6037 N N . SER A 1 772 ? -0.542 15.360 13.353 1.00 83.75 772 SER A N 1
ATOM 6038 C CA . SER A 1 772 ? 0.534 14.504 13.684 1.00 83.75 772 SER A CA 1
ATOM 6039 C C . SER A 1 772 ? 0.505 13.482 12.560 1.00 83.75 772 SER A C 1
ATOM 6041 O O . SER A 1 772 ? 1.328 13.706 11.713 1.00 83.75 772 SER A O 1
ATOM 6043 N N . ASP A 1 773 ? -0.514 12.663 12.288 1.00 82.25 773 ASP A N 1
ATOM 6044 C CA . ASP A 1 773 ? -0.672 11.963 10.981 1.00 82.25 773 ASP A CA 1
ATOM 6045 C C . ASP A 1 773 ? -0.607 12.841 9.701 1.00 82.25 773 ASP A C 1
ATOM 6047 O O . ASP A 1 773 ? -0.257 12.419 8.603 1.00 82.25 773 ASP A O 1
ATOM 6051 N N . GLY A 1 774 ? -0.834 14.136 9.856 1.00 73.62 774 GLY A N 1
ATOM 6052 C CA . GLY A 1 774 ? -0.610 15.101 8.794 1.00 73.62 774 GLY A CA 1
ATOM 6053 C C . GLY A 1 774 ? 0.795 15.678 8.718 1.00 73.62 774 GLY A C 1
ATOM 6054 O O . GLY A 1 774 ? 1.082 16.275 7.684 1.00 73.62 774 GLY A O 1
ATOM 6055 N N . ILE A 1 775 ? 1.636 15.560 9.765 1.00 81.50 775 ILE A N 1
ATOM 6056 C CA . ILE A 1 775 ? 3.047 15.976 9.768 1.00 81.50 775 ILE A CA 1
ATOM 6057 C C . ILE A 1 775 ? 4.204 15.055 10.287 1.00 81.50 775 ILE A C 1
ATOM 6059 O O . ILE A 1 775 ? 5.248 15.509 9.834 1.00 81.50 775 ILE A O 1
ATOM 6063 N N . ILE A 1 776 ? 4.126 13.774 10.913 1.00 75.12 776 ILE A N 1
ATOM 6064 C CA . ILE A 1 776 ? 4.642 10.975 10.032 1.00 75.12 776 ILE A CA 1
ATOM 6065 C C . ILE A 1 776 ? 3.723 10.105 8.906 1.00 75.12 776 ILE A C 1
ATOM 6067 O O . ILE A 1 776 ? 3.935 8.908 8.786 1.00 75.12 776 ILE A O 1
ATOM 6071 N N . THR A 1 777 ? 2.927 10.633 7.894 1.00 81.75 777 THR A N 1
ATOM 6072 C CA . THR A 1 777 ? 2.746 10.133 6.459 1.00 81.75 777 THR A CA 1
ATOM 6073 C C . THR A 1 777 ? 3.520 10.529 5.044 1.00 81.75 777 THR A C 1
ATOM 6075 O O . THR A 1 777 ? 3.567 9.548 4.340 1.00 81.75 777 THR A O 1
ATOM 6078 N N . LEU A 1 778 ? 4.225 11.524 4.315 1.00 75.69 778 LEU A N 1
ATOM 6079 C CA . LEU A 1 778 ? 5.008 12.880 3.975 1.00 75.69 778 LEU A CA 1
ATOM 6080 C C . LEU A 1 778 ? 6.586 13.519 4.229 1.00 75.69 778 LEU A C 1
ATOM 6082 O O . LEU A 1 778 ? 6.543 14.666 4.641 1.00 75.69 778 LEU A O 1
ATOM 6086 N N . GLY A 1 779 ? 8.001 13.253 4.222 1.00 76.62 779 GLY A N 1
ATOM 6087 C CA . GLY A 1 779 ? 9.276 12.253 4.149 1.00 76.62 779 GLY A CA 1
ATOM 6088 C C . GLY A 1 779 ? 9.582 10.632 3.951 1.00 76.62 779 GLY A C 1
ATOM 6089 O O . GLY A 1 779 ? 10.561 10.154 4.473 1.00 76.62 779 GLY A O 1
ATOM 6090 N N . VAL A 1 780 ? 8.856 9.730 3.246 1.00 71.38 780 VAL A N 1
ATOM 6091 C CA . VAL A 1 780 ? 8.708 8.235 3.159 1.00 71.38 780 VAL A CA 1
ATOM 6092 C C . VAL A 1 780 ? 7.712 7.768 1.978 1.00 71.38 780 VAL A C 1
ATOM 6094 O O . VAL A 1 780 ? 8.203 7.269 0.982 1.00 71.38 780 VAL A O 1
ATOM 6097 N N . LEU A 1 781 ? 6.376 8.018 1.924 1.00 75.88 781 LEU A N 1
ATOM 6098 C CA . LEU A 1 781 ? 5.490 8.548 0.786 1.00 75.88 781 LEU A CA 1
ATOM 6099 C C . LEU A 1 781 ? 5.629 9.963 0.072 1.00 75.88 781 LEU A C 1
ATOM 6101 O O . LEU A 1 781 ? 4.678 10.713 -0.026 1.00 75.88 781 LEU A O 1
ATOM 6105 N N . GLY A 1 782 ? 6.796 10.382 -0.417 1.00 54.53 782 GLY A N 1
ATOM 6106 C CA . GLY A 1 782 ? 7.061 11.481 -1.413 1.00 54.53 782 GLY A CA 1
ATOM 6107 C C . GLY A 1 782 ? 8.259 11.690 -2.448 1.00 54.53 782 GLY A C 1
ATOM 6108 O O . GLY A 1 782 ? 8.173 12.783 -2.905 1.00 54.53 782 GLY A O 1
ATOM 6109 N N . ILE A 1 783 ? 9.359 11.142 -3.066 1.00 81.12 783 ILE A N 1
ATOM 6110 C CA . ILE A 1 783 ? 10.395 10.062 -3.367 1.00 81.12 783 ILE A CA 1
ATOM 6111 C C . ILE A 1 783 ? 10.123 8.501 -3.709 1.00 81.12 783 ILE A C 1
ATOM 6113 O O . ILE A 1 783 ? 10.615 7.728 -2.918 1.00 81.12 783 ILE A O 1
ATOM 6117 N N . SER A 1 784 ? 9.383 7.965 -4.738 1.00 72.94 784 SER A N 1
ATOM 6118 C CA . SER A 1 784 ? 9.198 6.496 -5.118 1.00 72.94 784 SER A CA 1
ATOM 6119 C C . SER A 1 784 ? 9.549 5.901 -6.495 1.00 72.94 784 SER A C 1
ATOM 6121 O O . SER A 1 784 ? 9.606 4.692 -6.662 1.00 72.94 784 SER A O 1
ATOM 6123 N N . GLY A 1 785 ? 9.716 6.667 -7.546 1.00 65.81 785 GLY A N 1
ATOM 6124 C CA . GLY A 1 785 ? 10.064 6.164 -8.881 1.00 65.81 785 GLY A CA 1
ATOM 6125 C C . GLY A 1 785 ? 11.515 6.008 -9.251 1.00 65.81 785 GLY A C 1
ATOM 6126 O O . GLY A 1 785 ? 11.698 5.438 -10.294 1.00 65.81 785 GLY A O 1
ATOM 6127 N N . VAL A 1 786 ? 12.465 6.540 -8.462 1.00 79.56 786 VAL A N 1
ATOM 6128 C CA . VAL A 1 786 ? 13.911 6.854 -8.625 1.00 79.56 786 VAL A CA 1
ATOM 6129 C C . VAL A 1 786 ? 14.926 6.047 -7.805 1.00 79.56 786 VAL A C 1
ATOM 6131 O O . VAL A 1 786 ? 15.802 5.453 -8.389 1.00 79.56 786 VAL A O 1
ATOM 6134 N N . VAL A 1 787 ? 14.743 5.702 -6.548 1.00 82.69 787 VAL A N 1
ATOM 6135 C CA . VAL A 1 787 ? 15.288 4.425 -6.053 1.00 82.69 787 VAL A CA 1
ATOM 6136 C C . VAL A 1 787 ? 14.622 3.205 -6.720 1.00 82.69 787 VAL A C 1
ATOM 6138 O O . VAL A 1 787 ? 14.800 2.077 -6.291 1.00 82.69 787 VAL A O 1
ATOM 6141 N N . SER A 1 788 ? 13.911 3.463 -7.818 1.00 83.06 788 SER A N 1
ATOM 6142 C CA . SER A 1 788 ? 13.980 2.707 -9.058 1.00 83.06 788 SER A CA 1
ATOM 6143 C C . SER A 1 788 ? 14.690 3.490 -10.178 1.00 83.06 788 SER A C 1
ATOM 6145 O O . SER A 1 788 ? 15.816 3.186 -10.484 1.00 83.06 788 SER A O 1
ATOM 6147 N N . LEU A 1 789 ? 14.163 4.587 -10.701 1.00 73.69 789 LEU A N 1
ATOM 6148 C CA . LEU A 1 789 ? 14.785 5.557 -11.642 1.00 73.69 789 LEU A CA 1
ATOM 6149 C C . LEU A 1 789 ? 16.192 6.083 -11.284 1.00 73.69 789 LEU A C 1
ATOM 6151 O O . LEU A 1 789 ? 17.075 5.567 -11.898 1.00 73.69 789 LEU A O 1
ATOM 6155 N N . PHE A 1 790 ? 16.513 7.006 -10.347 1.00 86.56 790 PHE A N 1
ATOM 6156 C CA . PHE A 1 790 ? 17.880 7.175 -9.733 1.00 86.56 790 PHE A CA 1
ATOM 6157 C C . PHE A 1 790 ? 18.786 5.969 -9.904 1.00 86.56 790 PHE A C 1
ATOM 6159 O O . PHE A 1 790 ? 19.937 6.143 -10.275 1.00 86.56 790 PHE A O 1
ATOM 6166 N N . VAL A 1 791 ? 18.272 4.789 -9.536 1.00 79.94 791 VAL A N 1
ATOM 6167 C CA . VAL A 1 791 ? 19.036 3.570 -9.447 1.00 79.94 791 VAL A CA 1
ATOM 6168 C C . VAL A 1 791 ? 19.077 2.807 -10.757 1.00 79.94 791 VAL A C 1
ATOM 6170 O O . VAL A 1 791 ? 19.977 2.010 -10.910 1.00 79.94 791 VAL A O 1
ATOM 6173 N N . LEU A 1 792 ? 18.213 3.109 -11.722 1.00 79.25 792 LEU A N 1
ATOM 6174 C CA . LEU A 1 792 ? 18.291 2.763 -13.141 1.00 79.25 792 LEU A CA 1
ATOM 6175 C C . LEU A 1 792 ? 18.866 3.880 -14.015 1.00 79.25 792 LEU A C 1
ATOM 6177 O O . LEU A 1 792 ? 19.128 3.673 -15.195 1.00 79.25 792 LEU A O 1
ATOM 6181 N N . ARG A 1 793 ? 19.097 5.044 -13.425 1.00 76.19 793 ARG A N 1
ATOM 6182 C CA . ARG A 1 793 ? 19.778 6.176 -14.005 1.00 76.19 793 ARG A CA 1
ATOM 6183 C C . ARG A 1 793 ? 21.252 5.914 -13.927 1.00 76.19 793 ARG A C 1
ATOM 6185 O O . ARG A 1 793 ? 21.751 5.481 -12.889 1.00 76.19 793 ARG A O 1
ATOM 6192 N N . THR A 1 794 ? 21.983 6.350 -14.932 1.00 75.38 794 THR A N 1
ATOM 6193 C CA . THR A 1 794 ? 23.423 6.579 -14.833 1.00 75.38 794 THR A CA 1
ATOM 6194 C C . THR A 1 794 ? 23.714 7.493 -13.629 1.00 75.38 794 THR A C 1
ATOM 6196 O O . THR A 1 794 ? 23.242 8.632 -13.620 1.00 75.38 794 THR A O 1
ATOM 6199 N N . PRO A 1 795 ? 24.479 7.092 -12.595 1.00 74.81 795 PRO A N 1
ATOM 6200 C CA . PRO A 1 795 ? 25.527 6.068 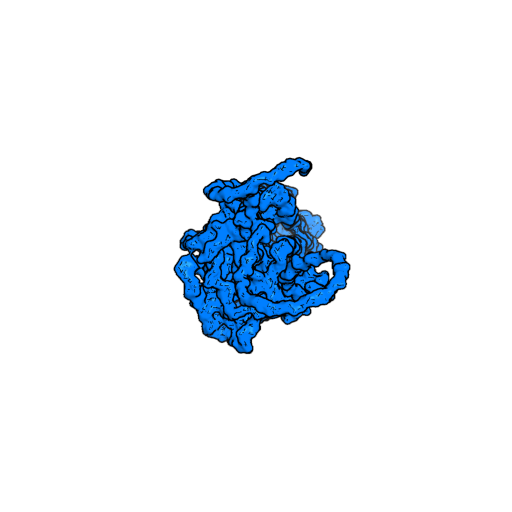-12.626 1.00 74.81 795 PRO A CA 1
ATOM 6201 C C . PRO A 1 795 ? 25.147 4.706 -12.022 1.00 74.81 795 PRO A C 1
ATOM 6203 O O . PRO A 1 795 ? 25.990 3.816 -11.967 1.00 74.81 795 PRO A O 1
ATOM 6206 N N . LEU A 1 796 ? 23.932 4.554 -11.506 1.00 80.44 796 LEU A N 1
ATOM 6207 C CA . LEU A 1 796 ? 23.485 3.357 -10.803 1.00 80.44 796 LEU A CA 1
ATOM 6208 C C . LEU A 1 796 ? 23.001 2.281 -11.793 1.00 80.44 796 LEU A C 1
ATOM 6210 O O . LEU A 1 796 ? 23.506 1.165 -11.736 1.00 80.44 796 LEU A O 1
ATOM 6214 N N . CYS A 1 797 ? 22.131 2.632 -12.750 1.00 78.75 797 CYS A N 1
ATOM 6215 C CA . CYS A 1 797 ? 21.777 1.818 -13.925 1.00 78.75 797 CYS A CA 1
ATOM 6216 C C . CYS A 1 797 ? 21.419 0.335 -13.669 1.00 78.75 797 CYS A C 1
ATOM 6218 O O . CYS A 1 797 ? 21.660 -0.515 -14.524 1.00 78.75 797 CYS A O 1
ATOM 6220 N N . TRP A 1 798 ? 20.866 0.011 -12.498 1.00 83.25 798 TRP A N 1
ATOM 6221 C CA . TRP A 1 798 ? 20.668 -1.340 -11.982 1.00 83.25 798 TRP A CA 1
ATOM 6222 C C . TRP A 1 798 ? 19.946 -2.260 -12.960 1.00 83.25 798 TRP A C 1
ATOM 6224 O O . TRP A 1 798 ? 19.078 -1.862 -13.733 1.00 83.25 798 TRP A O 1
ATOM 6234 N N . GLY A 1 799 ? 20.297 -3.533 -12.896 1.00 80.38 799 GLY A N 1
ATOM 6235 C CA . GLY A 1 799 ? 19.525 -4.580 -13.521 1.00 80.38 799 GLY A CA 1
ATOM 6236 C C . GLY A 1 799 ? 18.190 -4.779 -12.793 1.00 80.38 799 GLY A C 1
ATOM 6237 O O . GLY A 1 799 ? 18.075 -4.506 -11.588 1.00 80.38 799 GLY A O 1
ATOM 6238 N N . PRO A 1 800 ? 17.194 -5.330 -13.497 1.00 78.12 800 PRO A N 1
ATOM 6239 C CA . PRO A 1 800 ? 15.889 -5.642 -12.933 1.00 78.12 800 PRO A CA 1
ATOM 6240 C C . PRO A 1 800 ? 15.929 -6.409 -11.590 1.00 78.12 800 PRO A C 1
ATOM 6242 O O . PRO A 1 800 ? 15.160 -6.141 -10.662 1.00 78.12 800 PRO A O 1
ATOM 6245 N N . ALA A 1 801 ? 16.857 -7.366 -11.466 1.00 70.38 801 ALA A N 1
ATOM 6246 C CA . ALA A 1 801 ? 16.982 -8.229 -10.292 1.00 70.38 801 ALA A CA 1
ATOM 6247 C C . ALA A 1 801 ? 17.459 -7.476 -9.043 1.00 70.38 801 ALA A C 1
ATOM 6249 O O . ALA A 1 801 ? 16.853 -7.597 -7.975 1.00 70.38 801 ALA A O 1
ATOM 6250 N N . THR A 1 802 ? 18.499 -6.652 -9.192 1.00 78.62 802 THR A N 1
ATOM 6251 C CA . THR A 1 802 ? 19.067 -5.791 -8.142 1.00 78.62 802 THR A CA 1
ATOM 6252 C C . THR A 1 802 ? 17.9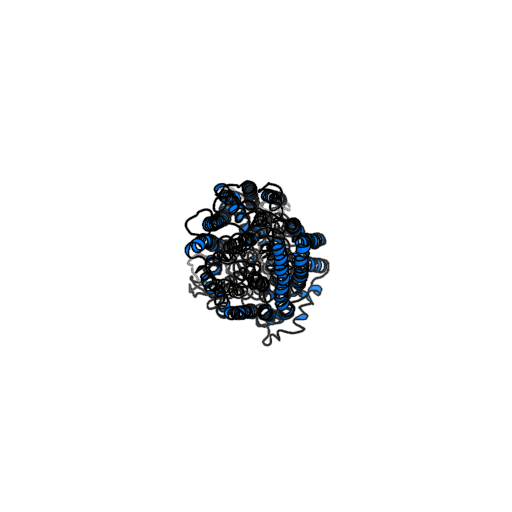98 -4.897 -7.522 1.00 78.62 802 THR A C 1
ATOM 6254 O O . THR A 1 802 ? 17.979 -4.676 -6.312 1.00 78.62 802 THR A O 1
ATOM 6257 N N . LEU A 1 803 ? 17.065 -4.428 -8.348 1.00 79.69 803 LEU A N 1
ATOM 6258 C CA . LEU A 1 803 ? 16.025 -3.504 -7.938 1.00 79.69 803 LEU A CA 1
ATOM 6259 C C . LEU A 1 803 ? 14.840 -4.189 -7.230 1.00 79.69 803 LEU A C 1
ATOM 6261 O O . LEU A 1 803 ? 14.325 -3.660 -6.242 1.00 79.69 803 LEU A O 1
ATOM 6265 N N . GLY A 1 804 ? 14.467 -5.406 -7.641 1.00 81.19 804 GLY A N 1
ATOM 6266 C CA . GLY A 1 804 ? 13.573 -6.264 -6.852 1.00 81.19 804 GLY A CA 1
ATOM 6267 C C . GLY A 1 804 ? 14.165 -6.614 -5.479 1.00 81.19 804 GLY A C 1
ATOM 6268 O O . GLY A 1 804 ? 13.480 -6.506 -4.463 1.00 81.19 804 GLY A O 1
ATOM 6269 N N . VAL A 1 805 ? 15.463 -6.943 -5.426 1.00 72.56 805 VAL A N 1
ATOM 6270 C CA . VAL A 1 805 ? 16.196 -7.233 -4.177 1.00 72.56 805 VAL A CA 1
ATOM 6271 C C . VAL A 1 805 ? 16.299 -6.004 -3.269 1.00 72.56 805 VAL A C 1
ATOM 6273 O O . VAL A 1 805 ? 16.071 -6.121 -2.065 1.00 72.56 805 VAL A O 1
ATOM 6276 N N . PHE A 1 806 ? 16.590 -4.817 -3.812 1.00 81.94 806 PHE A N 1
ATOM 6277 C CA . PHE A 1 806 ? 16.615 -3.583 -3.023 1.00 81.94 806 PHE A CA 1
ATOM 6278 C C . PHE A 1 806 ? 15.272 -3.308 -2.361 1.00 81.94 806 PHE A C 1
ATOM 6280 O O . PHE A 1 806 ? 15.214 -3.010 -1.165 1.00 81.94 806 PHE A O 1
ATOM 6287 N N . MET A 1 807 ? 14.190 -3.404 -3.134 1.00 81.81 807 MET A N 1
ATOM 6288 C CA . MET A 1 807 ? 12.878 -3.178 -2.566 1.00 81.81 807 MET A CA 1
ATOM 6289 C C . MET A 1 807 ? 12.574 -4.257 -1.530 1.00 81.81 807 MET A C 1
ATOM 6291 O O . MET A 1 807 ? 12.269 -3.875 -0.410 1.00 81.81 807 MET A O 1
ATOM 6295 N N . ALA A 1 808 ? 12.798 -5.551 -1.800 1.00 79.19 808 ALA A N 1
ATOM 6296 C CA . ALA A 1 808 ? 12.679 -6.637 -0.809 1.00 79.19 808 ALA A CA 1
ATOM 6297 C C . ALA A 1 808 ? 13.350 -6.299 0.525 1.00 79.19 808 ALA A C 1
ATOM 6299 O O . ALA A 1 808 ? 12.720 -6.346 1.586 1.00 79.19 808 ALA A O 1
ATOM 6300 N N . PHE A 1 809 ? 14.610 -5.877 0.448 1.00 79.94 809 PHE A N 1
ATOM 6301 C CA . PHE A 1 809 ? 15.399 -5.465 1.596 1.00 79.94 809 PHE A CA 1
ATOM 6302 C C . PHE A 1 809 ? 14.787 -4.262 2.323 1.00 79.94 809 PHE A C 1
ATOM 6304 O O . PHE A 1 809 ? 14.767 -4.212 3.552 1.00 79.94 809 PHE A O 1
ATOM 6311 N N . ARG A 1 810 ? 14.215 -3.311 1.584 1.00 80.44 810 ARG A N 1
ATOM 6312 C CA . ARG A 1 810 ? 13.557 -2.141 2.159 1.00 80.44 810 ARG A CA 1
ATOM 6313 C C . ARG A 1 810 ? 12.333 -2.474 3.010 1.00 80.44 810 ARG A C 1
ATOM 6315 O O . ARG A 1 810 ? 12.107 -1.803 4.017 1.00 80.44 810 ARG A O 1
ATOM 6322 N N . PHE A 1 811 ? 11.602 -3.530 2.670 1.00 81.00 811 PHE A N 1
ATOM 6323 C CA . PHE A 1 811 ? 10.521 -4.049 3.520 1.00 81.00 811 PHE A CA 1
ATOM 6324 C C . PHE A 1 811 ? 11.043 -4.776 4.691 1.00 81.00 811 PHE A C 1
ATOM 6326 O O . PHE A 1 811 ? 10.574 -4.518 5.795 1.00 81.00 811 PHE A O 1
ATOM 6333 N N . PHE A 1 812 ? 12.010 -5.648 4.419 1.00 76.81 812 PHE A N 1
ATOM 6334 C CA . PHE A 1 812 ? 12.620 -6.458 5.433 1.00 76.81 812 PHE A CA 1
ATOM 6335 C C . PHE A 1 812 ? 13.071 -5.551 6.570 1.00 76.81 812 PHE A C 1
ATOM 6337 O O . PHE A 1 812 ? 12.582 -5.699 7.681 1.00 76.81 812 PHE A O 1
ATOM 6344 N N . MET A 1 813 ? 13.838 -4.502 6.270 1.00 79.75 813 MET A N 1
ATOM 6345 C CA . MET A 1 813 ? 14.288 -3.560 7.287 1.00 79.75 813 MET A CA 1
ATOM 6346 C C . MET A 1 813 ? 13.164 -2.761 7.949 1.00 79.75 813 MET A C 1
ATOM 6348 O O . MET A 1 813 ? 13.225 -2.568 9.161 1.00 79.75 813 MET A O 1
ATOM 6352 N N . GLN A 1 814 ? 12.140 -2.309 7.217 1.00 74.81 814 GLN A N 1
ATOM 6353 C CA . GLN A 1 814 ? 11.113 -1.465 7.830 1.00 74.81 814 GLN A CA 1
ATOM 6354 C C . GLN A 1 814 ? 10.105 -2.263 8.676 1.00 74.81 814 GLN A C 1
ATOM 6356 O O . GLN A 1 814 ? 9.773 -1.831 9.773 1.00 74.81 814 GLN A O 1
ATOM 6361 N N . GLY A 1 815 ? 9.665 -3.452 8.263 1.00 73.25 815 GLY A N 1
ATOM 6362 C CA . GLY A 1 815 ? 8.809 -4.288 9.117 1.00 73.25 815 GLY A CA 1
ATOM 6363 C C . GLY A 1 815 ? 9.572 -5.006 10.236 1.00 73.25 815 GLY A C 1
ATOM 6364 O O . GLY A 1 815 ? 9.063 -5.080 11.353 1.00 73.25 815 GLY A O 1
ATOM 6365 N N . PHE A 1 816 ? 10.821 -5.436 10.001 1.00 69.50 816 PHE A N 1
ATOM 6366 C CA . PHE A 1 816 ? 11.710 -5.958 11.052 1.00 69.50 816 PHE A CA 1
ATOM 6367 C C . PHE A 1 816 ? 11.987 -4.886 12.104 1.00 69.50 816 PHE A C 1
ATOM 6369 O O . PHE A 1 816 ? 11.689 -5.077 13.281 1.00 69.50 816 PHE A O 1
ATOM 6376 N N . GLY A 1 817 ? 12.468 -3.719 11.666 1.00 65.31 817 GLY A N 1
ATOM 6377 C CA . GLY A 1 817 ? 12.644 -2.544 12.512 1.00 65.31 817 GLY A CA 1
ATOM 6378 C C . GLY A 1 817 ? 11.345 -2.082 13.158 1.00 65.31 817 GLY A C 1
ATOM 6379 O O . GLY A 1 817 ? 11.379 -1.523 14.249 1.00 65.31 817 GLY A O 1
ATOM 6380 N N . GLY A 1 818 ? 10.207 -2.403 12.543 1.00 67.19 818 GLY A N 1
ATOM 6381 C CA . GLY A 1 818 ? 8.884 -2.232 13.104 1.00 67.19 818 GLY A CA 1
ATOM 6382 C C . GLY A 1 818 ? 8.598 -3.085 14.319 1.00 67.19 818 GLY A C 1
ATOM 6383 O O . GLY A 1 818 ? 8.403 -2.567 15.416 1.00 67.19 818 GLY A O 1
ATOM 6384 N N . ILE A 1 819 ? 8.597 -4.396 14.132 1.00 66.94 819 ILE A N 1
ATOM 6385 C CA . ILE A 1 819 ? 8.255 -5.360 15.177 1.00 66.94 819 ILE A CA 1
ATOM 6386 C C . ILE A 1 819 ? 9.316 -5.332 16.293 1.00 66.94 819 ILE A C 1
ATOM 6388 O O . ILE A 1 819 ? 8.979 -5.218 17.474 1.00 66.94 819 ILE A O 1
ATOM 6392 N N . VAL A 1 820 ? 10.601 -5.342 15.924 1.00 63.56 820 VAL A N 1
ATOM 6393 C CA . VAL A 1 820 ? 11.735 -5.331 16.863 1.00 63.56 820 VAL A CA 1
ATOM 6394 C C . VAL A 1 820 ? 11.876 -3.973 17.556 1.00 63.56 820 VAL A C 1
ATOM 6396 O O . VAL A 1 820 ? 12.075 -3.921 18.770 1.00 63.56 820 VAL A O 1
ATOM 6399 N N . GLY A 1 821 ? 11.723 -2.865 16.823 1.00 62.03 821 GLY A N 1
ATOM 6400 C CA . GLY A 1 821 ? 11.830 -1.517 17.385 1.00 62.03 821 GLY A CA 1
ATOM 6401 C C . GLY A 1 821 ? 10.765 -1.229 18.438 1.00 62.03 821 GLY A C 1
ATOM 6402 O O . GLY A 1 821 ? 11.087 -0.656 19.474 1.00 62.03 821 GLY A O 1
ATOM 6403 N N . ILE A 1 822 ? 9.527 -1.693 18.238 1.00 63.53 822 ILE A N 1
ATOM 6404 C CA . ILE A 1 822 ? 8.492 -1.655 19.281 1.00 63.53 822 ILE A CA 1
ATOM 6405 C C . ILE A 1 822 ? 8.913 -2.483 20.491 1.00 63.53 822 ILE A C 1
ATOM 6407 O O . ILE A 1 822 ? 8.965 -1.953 21.601 1.00 63.53 822 ILE A O 1
ATOM 6411 N N . GLY A 1 823 ? 9.169 -3.779 20.278 1.00 59.19 823 GLY A N 1
ATOM 6412 C CA . GLY A 1 823 ? 9.340 -4.746 21.361 1.00 59.19 823 GLY A CA 1
ATOM 6413 C C . GLY A 1 823 ? 10.525 -4.416 22.265 1.00 59.19 823 GLY A C 1
ATOM 6414 O O . GLY A 1 823 ? 10.436 -4.578 23.480 1.00 59.19 823 GLY A O 1
ATOM 6415 N N . ILE A 1 824 ? 11.608 -3.893 21.683 1.00 67.38 824 ILE A N 1
ATOM 6416 C CA . ILE A 1 824 ? 12.801 -3.485 22.424 1.00 67.38 824 ILE A CA 1
ATOM 6417 C C . ILE A 1 824 ? 12.628 -2.082 23.012 1.00 67.38 824 ILE A C 1
ATOM 6419 O O . ILE A 1 824 ? 12.752 -1.919 24.224 1.00 67.38 824 ILE A O 1
ATOM 6423 N N . LEU A 1 825 ? 12.324 -1.054 22.208 1.00 63.53 825 LEU A N 1
ATOM 6424 C CA . LEU A 1 825 ? 12.364 0.327 22.708 1.00 63.53 825 LEU A CA 1
ATOM 6425 C C . LEU A 1 825 ? 11.258 0.597 23.745 1.00 63.53 825 LEU A C 1
ATOM 6427 O O . LEU A 1 825 ? 11.517 1.310 24.713 1.00 63.53 825 LEU A O 1
ATOM 6431 N N . LYS A 1 826 ? 10.080 -0.041 23.639 1.00 62.50 826 LYS A N 1
ATOM 6432 C CA . LYS A 1 826 ? 9.010 0.069 24.654 1.00 62.50 826 LYS A CA 1
ATOM 6433 C C . LYS A 1 826 ? 9.427 -0.460 26.040 1.00 62.50 826 LYS A C 1
ATOM 6435 O O . LYS A 1 826 ? 8.831 -0.060 27.036 1.00 62.50 826 LYS A O 1
ATOM 6440 N N . ARG A 1 827 ? 10.457 -1.315 26.132 1.00 69.62 827 ARG A N 1
ATOM 6441 C CA . ARG A 1 827 ? 10.999 -1.818 27.412 1.00 69.62 827 ARG A CA 1
ATOM 6442 C C . ARG A 1 827 ? 11.861 -0.788 28.155 1.00 69.62 827 ARG A C 1
ATOM 6444 O O . ARG A 1 827 ? 12.024 -0.908 29.363 1.00 69.62 827 ARG A O 1
ATOM 6451 N N . PHE A 1 828 ? 12.397 0.213 27.454 1.00 69.50 828 PHE A N 1
ATOM 6452 C CA . PHE A 1 828 ? 13.342 1.196 28.011 1.00 69.50 828 PHE A CA 1
ATOM 6453 C C . PHE A 1 828 ? 12.820 2.632 28.000 1.00 69.50 828 PHE A C 1
ATOM 6455 O O . PHE A 1 828 ? 13.349 3.498 28.691 1.00 69.50 828 PHE A O 1
ATOM 6462 N N . MET A 1 829 ? 11.797 2.914 27.197 1.00 71.19 829 MET A N 1
ATOM 6463 C CA . MET A 1 829 ? 11.208 4.237 27.094 1.00 71.19 829 MET A CA 1
ATOM 6464 C C . MET A 1 829 ? 9.717 4.127 26.787 1.00 71.19 829 MET A C 1
ATOM 6466 O O . MET A 1 829 ? 9.262 3.167 26.168 1.00 71.19 829 MET A O 1
ATOM 6470 N N . SER A 1 830 ? 8.947 5.129 27.217 1.00 76.62 830 SER A N 1
ATOM 6471 C CA . SER A 1 830 ? 7.514 5.185 26.929 1.00 76.62 830 SER A CA 1
ATOM 6472 C C . SER A 1 830 ? 7.250 5.051 25.430 1.00 76.62 830 SER A C 1
ATOM 6474 O O . SER A 1 830 ? 8.080 5.438 24.603 1.00 76.62 830 SER A O 1
ATOM 6476 N N . GLU A 1 831 ? 6.053 4.580 25.074 1.00 75.31 831 GLU A N 1
ATOM 6477 C CA . GLU A 1 831 ? 5.589 4.560 23.682 1.00 75.31 831 GLU A CA 1
ATOM 6478 C C . GLU A 1 831 ? 5.849 5.919 22.998 1.00 75.31 831 GLU A C 1
ATOM 6480 O O . GLU A 1 831 ? 6.324 5.959 21.869 1.00 75.31 831 GLU A O 1
ATOM 6485 N N . VAL A 1 832 ? 5.703 7.014 23.767 1.00 75.81 832 VAL A N 1
ATOM 6486 C CA . VAL A 1 832 ? 5.977 8.425 23.428 1.00 75.81 832 VAL A CA 1
ATOM 6487 C C . VAL A 1 832 ? 7.430 8.760 23.041 1.00 75.81 832 VAL A C 1
ATOM 6489 O O . VAL A 1 832 ? 7.699 9.813 22.467 1.00 75.81 832 VAL A O 1
ATOM 6492 N N . ASN A 1 833 ? 8.398 7.894 23.302 1.00 83.88 833 ASN A N 1
ATOM 6493 C CA . ASN A 1 833 ? 9.790 8.114 22.912 1.00 83.88 833 ASN A CA 1
ATOM 6494 C C . ASN A 1 833 ? 10.224 7.203 21.758 1.00 83.88 833 ASN A C 1
ATOM 6496 O O . ASN A 1 833 ? 10.954 7.673 20.883 1.00 83.88 833 ASN A O 1
ATOM 6500 N N . VAL A 1 834 ? 9.685 5.980 21.665 1.00 80.25 834 VAL A N 1
ATOM 6501 C CA . VAL A 1 834 ? 9.912 5.063 20.525 1.00 80.25 834 VAL A CA 1
ATOM 6502 C C . VAL A 1 834 ? 9.598 5.750 19.191 1.00 80.25 834 VAL A C 1
ATOM 6504 O O . VAL A 1 834 ? 10.360 5.673 18.227 1.00 80.25 834 VAL A O 1
ATOM 6507 N N . MET A 1 835 ? 8.516 6.528 19.179 1.00 77.75 835 MET A N 1
ATOM 6508 C CA . MET A 1 835 ? 8.100 7.371 18.057 1.00 77.75 835 MET A CA 1
ATOM 6509 C C . MET A 1 835 ? 9.188 8.322 17.563 1.00 77.75 835 MET A C 1
ATOM 6511 O O . MET A 1 835 ? 9.416 8.465 16.363 1.00 77.75 835 MET A O 1
ATOM 6515 N N . ARG A 1 836 ? 9.827 9.019 18.509 1.00 87.50 836 ARG A N 1
ATOM 6516 C CA . ARG A 1 836 ? 10.820 10.065 18.244 1.00 87.50 836 ARG A CA 1
ATOM 6517 C C . ARG A 1 836 ? 12.080 9.433 17.660 1.00 87.50 836 ARG A C 1
ATOM 6519 O O . ARG A 1 836 ? 12.602 9.940 16.673 1.00 87.50 836 ARG A O 1
ATOM 6526 N N . VAL A 1 837 ? 12.501 8.290 18.209 1.00 85.69 837 VAL A N 1
ATOM 6527 C CA . VAL A 1 837 ? 13.625 7.490 17.696 1.00 85.69 837 VAL A CA 1
ATOM 6528 C C . VAL A 1 837 ? 13.383 7.079 16.244 1.00 85.69 837 VAL A C 1
ATOM 6530 O O . VAL A 1 837 ? 14.235 7.317 15.390 1.00 85.69 837 VAL A O 1
ATOM 6533 N N . GLY A 1 838 ? 12.209 6.528 15.932 1.00 88.19 838 GLY A N 1
ATOM 6534 C CA . GLY A 1 838 ? 11.910 6.112 14.565 1.00 88.19 838 GLY A CA 1
ATOM 6535 C C . GLY A 1 838 ? 11.723 7.270 13.578 1.00 88.19 838 GLY A C 1
ATOM 6536 O O . GLY A 1 838 ? 12.151 7.151 12.435 1.00 88.19 838 GLY A O 1
ATOM 6537 N N . MET A 1 839 ? 11.212 8.429 14.013 1.00 85.56 839 MET A N 1
ATOM 6538 C CA . MET A 1 839 ? 11.241 9.660 13.206 1.00 85.56 839 MET A CA 1
ATOM 6539 C C . MET A 1 839 ? 12.671 10.114 12.885 1.00 85.56 839 MET A C 1
ATOM 6541 O O . MET A 1 839 ? 12.964 10.442 11.738 1.00 85.56 839 MET A O 1
ATOM 6545 N N . VAL A 1 840 ? 13.574 10.124 13.872 1.00 93.25 840 VAL A N 1
ATOM 6546 C CA . VAL A 1 840 ? 14.987 10.501 13.670 1.00 93.25 840 VAL A CA 1
ATOM 6547 C C . VAL A 1 840 ? 15.691 9.513 12.736 1.00 93.25 840 VAL A C 1
ATOM 6549 O O . VAL A 1 840 ? 16.334 9.936 11.779 1.00 93.25 840 VAL A O 1
ATOM 6552 N N . SER A 1 841 ? 15.518 8.209 12.966 1.00 89.19 841 SER A N 1
ATOM 6553 C CA . SER A 1 841 ? 16.010 7.133 12.092 1.00 89.19 841 SER A CA 1
ATOM 6554 C C . SER A 1 841 ? 15.539 7.340 10.653 1.00 89.19 841 SER A C 1
ATOM 6556 O O . SER A 1 841 ? 16.344 7.409 9.722 1.00 89.19 841 SER A O 1
ATOM 6558 N N . GLN A 1 842 ? 14.237 7.554 10.469 1.00 89.06 842 GLN A N 1
ATOM 6559 C CA . GLN A 1 842 ? 13.684 7.808 9.154 1.00 89.06 842 GLN A CA 1
ATOM 6560 C C . GLN A 1 842 ? 14.234 9.104 8.534 1.00 89.06 842 GLN A C 1
ATOM 6562 O O . GLN A 1 842 ? 14.490 9.109 7.336 1.00 89.06 842 GLN A O 1
ATOM 6567 N N . CYS A 1 843 ? 14.518 10.150 9.317 1.00 89.88 843 CYS A N 1
ATOM 6568 C CA . CYS A 1 843 ? 15.126 11.403 8.849 1.00 89.88 843 CYS A CA 1
ATOM 6569 C C . CYS A 1 843 ? 16.516 11.253 8.276 1.00 89.88 843 CYS A C 1
ATOM 6571 O O . CYS A 1 843 ? 16.755 11.596 7.113 1.00 89.88 843 CYS A O 1
ATOM 6573 N N . LEU A 1 844 ? 17.402 10.665 9.067 1.00 92.88 844 LEU A N 1
ATOM 6574 C CA . LEU A 1 844 ? 18.768 10.387 8.658 1.00 92.88 844 LEU A CA 1
ATOM 6575 C C . LEU A 1 844 ? 18.785 9.543 7.375 1.00 92.88 844 LEU A C 1
ATOM 6577 O O . LEU A 1 844 ? 19.596 9.792 6.485 1.00 92.88 844 LEU A O 1
ATOM 6581 N N . SER A 1 845 ? 17.828 8.618 7.234 1.00 93.19 845 SER A N 1
ATOM 6582 C CA . SER A 1 845 ? 17.712 7.746 6.064 1.00 93.19 845 SER A CA 1
ATOM 6583 C C . SER A 1 845 ? 17.537 8.526 4.751 1.00 93.19 845 SER A C 1
ATOM 6585 O O . SER A 1 845 ? 18.159 8.188 3.748 1.00 93.19 845 SER A O 1
ATOM 6587 N N . LEU A 1 846 ? 16.764 9.617 4.743 1.00 86.25 846 LEU A N 1
ATOM 6588 C CA . LEU A 1 846 ? 16.495 10.384 3.518 1.00 86.25 846 LEU A CA 1
ATOM 6589 C C . LEU A 1 846 ? 17.635 11.327 3.183 1.00 86.25 846 LEU A C 1
ATOM 6591 O O . LEU A 1 846 ? 18.012 11.430 2.022 1.00 86.25 846 LEU A O 1
ATOM 6595 N N . VAL A 1 847 ? 18.205 11.984 4.198 1.00 94.31 847 VAL A N 1
ATOM 6596 C CA . VAL A 1 847 ? 19.386 12.836 4.015 1.00 94.31 847 VAL A CA 1
ATOM 6597 C C . VAL A 1 847 ? 20.525 12.012 3.415 1.00 94.31 847 VAL A C 1
ATOM 6599 O O . VAL A 1 847 ? 21.184 12.469 2.489 1.00 94.31 847 VAL A O 1
ATOM 6602 N N . PHE A 1 848 ? 20.700 10.764 3.857 1.00 89.31 848 PHE A N 1
ATOM 6603 C CA . PHE A 1 848 ? 21.664 9.839 3.260 1.00 89.31 848 PHE A CA 1
ATOM 6604 C C . PHE A 1 848 ? 21.314 9.474 1.806 1.00 89.31 848 PHE A C 1
ATOM 6606 O O . PHE A 1 848 ? 22.179 9.409 0.928 1.00 89.31 848 PHE A O 1
ATOM 6613 N N . PHE A 1 849 ? 20.025 9.301 1.520 1.00 92.12 849 PHE A N 1
ATOM 6614 C CA . PHE A 1 849 ? 19.540 9.036 0.171 1.00 92.12 849 PHE A CA 1
ATOM 6615 C C . PHE A 1 849 ? 19.765 10.211 -0.796 1.00 92.12 849 PHE A C 1
ATOM 6617 O O . PHE A 1 849 ? 20.112 9.987 -1.954 1.00 92.12 849 PHE A O 1
ATOM 6624 N N . ALA A 1 850 ? 19.648 11.457 -0.320 1.00 86.06 850 ALA A N 1
ATOM 6625 C CA . ALA A 1 850 ? 19.889 12.676 -1.100 1.00 86.06 850 ALA A CA 1
ATOM 6626 C C . ALA A 1 850 ? 21.252 12.692 -1.801 1.00 86.06 850 ALA A C 1
ATOM 6628 O O . ALA A 1 850 ? 21.402 13.294 -2.859 1.00 86.06 850 ALA A O 1
ATOM 6629 N N . PHE A 1 851 ? 22.250 12.033 -1.222 1.00 91.81 851 PHE A N 1
ATOM 6630 C CA . PHE A 1 851 ? 23.616 12.026 -1.740 1.00 91.81 851 PHE A CA 1
ATOM 6631 C C . PHE A 1 851 ? 24.055 10.641 -2.245 1.00 91.81 851 PHE A C 1
ATOM 6633 O O . PHE A 1 851 ? 25.220 10.446 -2.585 1.00 91.81 851 PHE A O 1
ATOM 6640 N N . SER A 1 852 ? 23.133 9.673 -2.324 1.00 89.38 852 SER A N 1
ATOM 6641 C CA . SER A 1 852 ? 23.425 8.286 -2.704 1.00 89.38 852 SER A CA 1
ATOM 6642 C C . SER A 1 852 ? 23.678 8.125 -4.206 1.00 89.38 852 SER A C 1
ATOM 6644 O O . SER A 1 852 ? 22.756 7.918 -4.983 1.00 89.38 852 SER A O 1
ATOM 6646 N N . ASN A 1 853 ? 24.947 8.165 -4.618 1.00 81.94 853 ASN A N 1
ATOM 6647 C CA . ASN A 1 853 ? 25.368 8.002 -6.018 1.00 81.94 853 ASN A CA 1
ATOM 6648 C C . ASN A 1 853 ? 25.974 6.619 -6.346 1.00 81.94 853 ASN A C 1
ATOM 6650 O O . ASN A 1 853 ? 26.462 6.414 -7.456 1.00 81.94 853 ASN A O 1
ATOM 6654 N N . ARG A 1 854 ? 25.952 5.671 -5.397 1.00 82.88 854 ARG A N 1
ATOM 6655 C CA . ARG A 1 854 ? 26.457 4.292 -5.542 1.00 82.88 854 ARG A CA 1
ATOM 6656 C C . ARG A 1 854 ? 25.505 3.290 -4.894 1.00 82.88 854 ARG A C 1
ATOM 6658 O O . ARG A 1 854 ? 24.915 3.589 -3.858 1.00 82.88 854 ARG A O 1
ATOM 6665 N N . THR A 1 855 ? 25.419 2.084 -5.457 1.00 84.94 855 THR A N 1
ATOM 6666 C CA . THR A 1 855 ? 24.493 1.014 -5.037 1.00 84.94 855 THR A CA 1
ATOM 6667 C C . THR A 1 855 ? 24.537 0.738 -3.534 1.00 84.94 855 THR A C 1
ATOM 6669 O O . THR A 1 855 ? 23.498 0.691 -2.886 1.00 84.94 855 THR A O 1
ATOM 6672 N N . TRP A 1 856 ? 25.726 0.645 -2.935 1.00 79.38 856 TRP A N 1
ATOM 6673 C CA . TRP A 1 856 ? 25.853 0.387 -1.497 1.00 79.38 856 TRP A CA 1
ATOM 6674 C C . TRP A 1 856 ? 25.260 1.506 -0.622 1.00 79.38 856 TRP A C 1
ATOM 6676 O O . TRP A 1 856 ? 24.670 1.212 0.412 1.00 79.38 856 TRP A O 1
ATOM 6686 N N . MET A 1 857 ? 25.348 2.777 -1.040 1.00 86.50 857 MET A N 1
ATOM 6687 C CA . MET A 1 857 ? 24.781 3.901 -0.279 1.00 86.50 857 MET A CA 1
ATOM 6688 C C . MET A 1 857 ? 23.259 3.783 -0.219 1.00 86.50 857 MET A C 1
ATOM 6690 O O . MET A 1 857 ? 22.644 3.905 0.835 1.00 86.50 857 MET A O 1
ATOM 6694 N N . VAL A 1 858 ? 22.670 3.451 -1.364 1.00 86.56 858 VAL A N 1
ATOM 6695 C CA . VAL A 1 858 ? 21.241 3.216 -1.534 1.00 86.56 858 VAL A CA 1
ATOM 6696 C C . VAL A 1 858 ? 20.755 2.081 -0.622 1.00 86.56 858 VAL A C 1
ATOM 6698 O O . VAL A 1 858 ? 19.771 2.248 0.099 1.00 86.56 858 VAL A O 1
ATOM 6701 N N . PHE A 1 859 ? 21.471 0.952 -0.598 1.00 83.00 859 PHE A N 1
ATOM 6702 C CA . PHE A 1 859 ? 21.162 -0.190 0.271 1.00 83.00 859 PHE A CA 1
ATOM 6703 C C . PHE A 1 859 ? 21.389 0.086 1.770 1.00 83.00 859 PHE A C 1
ATOM 6705 O O . PHE A 1 859 ? 20.754 -0.566 2.595 1.00 83.00 859 PHE A O 1
ATOM 6712 N N . LEU A 1 860 ? 22.202 1.075 2.160 1.00 84.62 860 LEU A N 1
ATOM 6713 C CA . LEU A 1 860 ? 22.286 1.513 3.562 1.00 84.62 860 LEU A CA 1
ATOM 6714 C C . LEU A 1 860 ? 21.065 2.323 4.019 1.00 84.62 860 LEU A C 1
ATOM 6716 O O . LEU A 1 860 ? 20.805 2.403 5.220 1.00 84.62 860 LEU A O 1
ATOM 6720 N N . VAL A 1 861 ? 20.275 2.905 3.112 1.00 86.62 861 VAL A N 1
ATOM 6721 C CA . VAL A 1 861 ? 19.159 3.766 3.528 1.00 86.62 861 VAL A CA 1
ATOM 6722 C C . VAL A 1 861 ? 18.091 3.022 4.348 1.00 86.62 861 VAL A C 1
ATOM 6724 O O . VAL A 1 861 ? 17.709 3.539 5.400 1.00 86.62 861 VAL A O 1
ATOM 6727 N N . PRO A 1 862 ? 17.618 1.816 3.973 1.00 86.56 862 PRO A N 1
ATOM 6728 C CA . PRO A 1 862 ? 16.695 1.059 4.818 1.00 86.56 862 PRO A CA 1
ATOM 6729 C C . PRO A 1 862 ? 17.265 0.676 6.191 1.00 86.56 862 PRO A C 1
ATOM 6731 O O . PRO A 1 862 ? 16.499 0.579 7.145 1.00 86.56 862 PRO A O 1
ATOM 6734 N N . LEU A 1 863 ? 18.588 0.511 6.315 1.00 75.06 863 LEU A N 1
ATOM 6735 C CA . LEU A 1 863 ? 19.261 0.256 7.597 1.00 75.06 863 LEU A CA 1
ATOM 6736 C C . LEU A 1 863 ? 19.254 1.500 8.494 1.00 75.06 863 LEU A C 1
ATOM 6738 O O . LEU A 1 863 ? 18.947 1.400 9.677 1.00 75.06 863 LEU A O 1
ATOM 6742 N N . ILE A 1 864 ? 19.512 2.685 7.934 1.00 88.75 864 ILE A N 1
ATOM 6743 C CA . ILE A 1 864 ? 19.430 3.953 8.678 1.00 88.75 864 ILE A CA 1
ATOM 6744 C C . ILE A 1 864 ? 17.971 4.252 9.072 1.00 88.75 864 ILE A C 1
ATOM 6746 O O . ILE A 1 864 ? 17.707 4.714 10.181 1.00 88.75 864 ILE A O 1
ATOM 6750 N N . GLY A 1 865 ? 17.016 3.941 8.187 1.00 80.31 865 GLY A N 1
ATOM 6751 C CA . GLY A 1 865 ? 15.572 4.138 8.376 1.00 80.31 865 GLY A CA 1
ATOM 6752 C C . GLY A 1 865 ? 14.838 3.034 9.145 1.00 80.31 865 GLY A C 1
ATOM 6753 O O . GLY A 1 865 ? 13.612 3.093 9.231 1.00 80.31 865 GLY A O 1
ATOM 6754 N N . ILE A 1 866 ? 15.560 2.046 9.687 1.00 81.50 866 ILE A N 1
ATOM 6755 C CA . ILE A 1 866 ? 15.025 0.827 10.317 1.00 81.50 866 ILE A CA 1
ATOM 6756 C C . ILE A 1 866 ? 13.875 1.104 11.299 1.00 81.50 866 ILE A C 1
ATOM 6758 O O . ILE A 1 866 ? 12.787 0.544 11.166 1.00 81.50 866 ILE A O 1
ATOM 6762 N N . PHE A 1 867 ? 14.062 2.027 12.245 1.00 83.94 867 PHE A N 1
ATOM 6763 C CA . PHE A 1 867 ? 13.066 2.295 13.283 1.00 83.94 867 PHE A CA 1
ATOM 6764 C C . PHE A 1 867 ? 11.880 3.121 12.793 1.00 83.94 867 PHE A C 1
ATOM 6766 O O . PHE A 1 867 ? 10.871 3.151 13.491 1.00 83.94 867 PHE A O 1
ATOM 6773 N N . GLY A 1 868 ? 11.936 3.748 11.612 1.00 73.31 868 GLY A N 1
ATOM 6774 C CA . GLY A 1 868 ? 10.781 4.444 11.030 1.00 73.31 868 GLY A CA 1
ATOM 6775 C C . GLY A 1 868 ? 9.571 3.522 10.873 1.00 73.31 868 GLY A C 1
ATOM 6776 O O . GLY A 1 868 ? 8.429 3.927 11.077 1.00 73.31 868 GLY A O 1
ATOM 6777 N N . GLY A 1 869 ? 9.835 2.235 10.657 1.00 75.50 869 GLY A N 1
ATOM 6778 C CA . GLY A 1 869 ? 8.821 1.200 10.631 1.00 75.50 869 GLY A CA 1
ATOM 6779 C C . GLY A 1 869 ? 8.266 0.758 11.980 1.00 75.50 869 GLY A C 1
ATOM 6780 O O . GLY A 1 869 ? 7.301 0.014 11.953 1.00 75.50 869 GLY A O 1
ATOM 6781 N N . ALA A 1 870 ? 8.817 1.180 13.132 1.00 74.50 870 ALA A N 1
ATOM 6782 C CA . ALA A 1 870 ? 8.256 0.961 14.492 1.00 74.50 870 ALA A CA 1
ATOM 6783 C C . ALA A 1 870 ? 7.222 2.009 14.857 1.00 74.50 870 ALA A C 1
ATOM 6785 O O . ALA A 1 870 ? 6.379 1.843 15.740 1.00 74.50 870 ALA A O 1
ATOM 6786 N N . VAL A 1 871 ? 7.287 3.102 14.126 1.00 77.31 871 VAL A N 1
ATOM 6787 C CA . VAL A 1 871 ? 6.384 4.205 14.272 1.00 77.31 871 VAL A CA 1
ATOM 6788 C C . VAL A 1 871 ? 5.034 3.784 13.622 1.00 77.31 871 VAL A C 1
ATOM 6790 O O . VAL A 1 871 ? 3.981 4.051 14.179 1.00 77.31 871 VAL A O 1
ATOM 6793 N N . VAL A 1 872 ? 5.042 2.916 12.599 1.00 75.69 872 VAL A N 1
ATOM 6794 C CA . VAL A 1 872 ? 3.883 2.217 11.970 1.00 75.69 872 VAL A CA 1
ATOM 6795 C C . VAL A 1 872 ? 3.031 1.310 12.897 1.00 75.69 872 VAL A C 1
ATOM 6797 O O . VAL A 1 872 ? 1.807 1.336 12.837 1.00 75.69 872 VAL A O 1
ATOM 6800 N N . PRO A 1 873 ? 3.586 0.424 13.742 1.00 69.19 873 PRO A N 1
ATOM 6801 C CA . PRO A 1 873 ? 2.849 -0.678 14.352 1.00 69.19 873 PRO A CA 1
ATOM 6802 C C . PRO A 1 873 ? 2.768 -0.541 15.875 1.00 69.19 873 PRO A C 1
ATOM 6804 O O . PRO A 1 873 ? 1.906 -1.188 16.469 1.00 69.19 873 PRO A O 1
ATOM 6807 N N . LEU A 1 874 ? 3.534 0.364 16.498 1.00 73.44 874 LEU A N 1
ATOM 6808 C CA . LEU A 1 874 ? 3.193 0.817 17.836 1.00 73.44 874 LEU A CA 1
ATOM 6809 C C . LEU A 1 874 ? 1.999 1.747 17.760 1.00 73.44 874 LEU A C 1
ATOM 6811 O O . LEU A 1 874 ? 1.257 1.712 18.725 1.00 73.44 874 LEU A O 1
ATOM 6815 N N . TYR A 1 875 ? 1.803 2.531 16.662 1.00 70.94 875 TYR A N 1
ATOM 6816 C CA . TYR A 1 875 ? 0.864 3.666 16.677 1.00 70.94 875 TYR A CA 1
ATOM 6817 C C . TYR A 1 875 ? -0.597 3.217 17.312 1.00 70.94 875 TYR A C 1
ATOM 6819 O O . TYR A 1 875 ? -0.789 3.254 18.529 1.00 70.94 875 TYR A O 1
ATOM 6827 N N . LYS A 1 876 ? -1.706 2.873 16.627 1.00 72.19 876 LYS A N 1
ATOM 6828 C CA . LYS A 1 876 ? -2.963 2.260 17.118 1.00 72.19 876 LYS A CA 1
ATOM 6829 C C . LYS A 1 876 ? -2.647 1.035 17.963 1.00 72.19 876 LYS A C 1
ATOM 6831 O O . LYS A 1 876 ? -1.837 0.199 17.573 1.00 72.19 876 LYS A O 1
ATOM 6836 N N . GLY A 1 877 ? -3.361 0.899 19.058 1.00 67.75 877 GLY A N 1
ATOM 6837 C CA . GLY A 1 877 ? -2.669 1.072 20.324 1.00 67.75 877 GLY A CA 1
ATOM 6838 C C . GLY A 1 877 ? -3.293 2.312 20.935 1.00 67.75 877 GLY A C 1
ATOM 6839 O O . GLY A 1 877 ? -4.510 2.324 21.111 1.00 67.75 877 GLY A O 1
ATOM 6840 N N . MET A 1 878 ? -2.561 3.403 21.113 1.00 73.38 878 MET A N 1
ATOM 6841 C CA . MET A 1 878 ? -3.166 4.581 21.735 1.00 73.38 878 MET A CA 1
ATOM 6842 C C . MET A 1 878 ? -4.334 5.181 20.965 1.00 73.38 878 MET A C 1
ATOM 6844 O O . MET A 1 878 ? -5.364 5.387 21.590 1.00 73.38 878 MET A O 1
ATOM 6848 N N . MET A 1 879 ? -4.290 5.355 19.636 1.00 68.38 879 MET A N 1
ATOM 6849 C CA . MET A 1 879 ? -5.505 5.774 18.907 1.00 68.38 879 MET A CA 1
ATOM 6850 C C . MET A 1 879 ? -6.746 4.954 19.254 1.00 68.38 879 MET A C 1
ATOM 6852 O O . MET A 1 879 ? -7.866 5.463 19.158 1.00 68.38 879 MET A O 1
ATOM 6856 N N . SER A 1 880 ? -6.542 3.698 19.638 1.00 72.56 880 SER A N 1
ATOM 6857 C CA . SER A 1 880 ? -7.600 2.742 19.873 1.00 72.56 880 SER A CA 1
ATOM 6858 C C . SER A 1 880 ? -8.313 2.869 21.173 1.00 72.56 880 SER A C 1
ATOM 6860 O O . SER A 1 880 ? -9.536 2.963 21.168 1.00 72.56 880 SER A O 1
ATOM 6862 N N . GLN A 1 881 ? -7.517 2.922 22.233 1.00 68.19 881 GLN A N 1
ATOM 6863 C CA . GLN A 1 881 ? -7.872 2.823 23.640 1.00 68.19 881 GLN A CA 1
ATOM 6864 C C . GLN A 1 881 ? -8.607 4.082 24.127 1.00 68.19 881 GLN A C 1
ATOM 6866 O O . GLN A 1 881 ? -8.432 4.499 25.262 1.00 68.19 881 GLN A O 1
ATOM 6871 N N . MET A 1 882 ? -9.310 4.786 23.234 1.00 71.12 882 MET A N 1
ATOM 6872 C CA . MET A 1 882 ? -9.671 6.201 23.348 1.00 71.12 882 MET A CA 1
ATOM 6873 C C . MET A 1 882 ? -10.954 6.578 22.568 1.00 71.12 882 MET A C 1
ATOM 6875 O O . MET A 1 882 ? -11.261 7.759 22.379 1.00 71.12 882 MET A O 1
ATOM 6879 N N . VAL A 1 883 ? -11.710 5.582 22.093 1.00 66.06 883 VAL A N 1
ATOM 6880 C CA . VAL A 1 883 ? -13.039 5.699 21.449 1.00 66.06 883 VAL A CA 1
ATOM 6881 C C . VAL A 1 883 ? -13.997 4.656 22.101 1.00 66.06 883 VAL A C 1
ATOM 6883 O O . VAL A 1 883 ? -13.451 3.816 22.804 1.00 66.06 883 VAL A O 1
ATOM 6886 N N . GLU A 1 884 ? -15.352 4.704 21.987 1.00 72.00 884 GLU A N 1
ATOM 6887 C CA . GLU A 1 884 ? -16.310 3.794 22.716 1.00 72.00 884 GLU A CA 1
ATOM 6888 C C . GLU A 1 884 ? -16.787 2.606 21.881 1.00 72.00 884 GLU A C 1
ATOM 6890 O O . GLU A 1 884 ? -16.716 2.741 20.655 1.00 72.00 884 GLU A O 1
ATOM 6895 N N . PRO A 1 885 ? -17.105 1.425 22.503 1.00 63.53 885 PRO A N 1
ATOM 6896 C CA . PRO A 1 885 ? -16.390 -0.020 21.574 1.00 63.53 885 PRO A CA 1
ATOM 6897 C C . PRO A 1 885 ? -16.967 -0.285 20.160 1.00 63.53 885 PRO A C 1
ATOM 6899 O O . PRO A 1 885 ? -16.426 -1.131 19.470 1.00 63.53 885 PRO A O 1
ATOM 6902 N N . ASP A 1 886 ? -17.926 0.509 19.685 1.00 62.81 886 ASP A N 1
ATOM 6903 C CA . ASP A 1 886 ? -18.636 0.490 18.395 1.00 62.81 886 ASP A CA 1
ATOM 6904 C C . ASP A 1 886 ? -18.330 1.737 17.513 1.00 62.81 886 ASP A C 1
ATOM 6906 O O . ASP A 1 886 ? -18.023 1.640 16.326 1.00 62.81 886 ASP A O 1
ATOM 6910 N N . GLU A 1 887 ? -18.287 2.929 18.115 1.00 65.06 887 GLU A N 1
ATOM 6911 C CA . GLU A 1 887 ? -17.915 4.217 17.510 1.00 65.06 887 GLU A CA 1
ATOM 6912 C C . GLU A 1 887 ? -16.439 4.268 17.095 1.00 65.06 887 GLU A C 1
ATOM 6914 O O . GLU A 1 887 ? -15.991 5.157 16.359 1.00 65.06 887 GLU A O 1
ATOM 6919 N N . ARG A 1 888 ? -15.649 3.340 17.648 1.00 68.69 888 ARG A N 1
ATOM 6920 C CA . ARG A 1 888 ? -14.257 3.127 17.257 1.00 68.69 888 ARG A CA 1
ATOM 6921 C C . ARG A 1 888 ? -14.140 2.667 15.784 1.00 68.69 888 ARG A C 1
ATOM 6923 O O . ARG A 1 888 ? -13.024 2.652 15.279 1.00 68.69 888 ARG A O 1
ATOM 6930 N N . GLY A 1 889 ? -15.280 2.391 15.134 1.00 67.56 889 GLY A N 1
ATOM 6931 C CA . GLY A 1 889 ? -15.569 1.994 13.756 1.00 67.56 889 GLY A CA 1
ATOM 6932 C C . GLY A 1 889 ? -15.331 3.095 12.741 1.00 67.56 889 GLY A C 1
ATOM 6933 O O . GLY A 1 889 ? -14.217 3.234 12.256 1.00 67.56 889 GLY A O 1
ATOM 6934 N N . ALA A 1 890 ? -16.301 3.999 12.622 1.00 65.00 890 ALA A N 1
ATOM 6935 C CA . ALA A 1 890 ? -16.158 5.425 12.358 1.00 65.00 890 ALA A CA 1
ATOM 6936 C C . ALA A 1 890 ? -14.758 5.962 12.652 1.00 65.00 890 ALA A C 1
ATOM 6938 O O . ALA A 1 890 ? -14.211 6.648 11.800 1.00 65.00 890 ALA A O 1
ATOM 6939 N N . MET A 1 891 ? -14.128 5.653 13.799 1.00 80.00 891 MET A N 1
ATOM 6940 C CA . MET A 1 891 ? -12.747 6.100 13.983 1.00 80.00 891 MET A CA 1
ATOM 6941 C C . MET A 1 891 ? -11.855 5.679 12.826 1.00 80.00 891 MET A C 1
ATOM 6943 O O . MET A 1 891 ? -11.377 6.596 12.192 1.00 80.00 891 MET A O 1
ATOM 6947 N N . PHE A 1 892 ? -11.688 4.402 12.472 1.00 72.31 892 PHE A N 1
ATOM 6948 C CA . PHE A 1 892 ? -11.120 4.088 11.153 1.00 72.31 892 PHE A CA 1
ATOM 6949 C C . PHE A 1 892 ? -12.124 3.717 10.090 1.00 72.31 892 PHE A C 1
ATOM 6951 O O . PHE A 1 892 ? -11.935 2.851 9.251 1.00 72.31 892 PHE A O 1
ATOM 6958 N N . SER A 1 893 ? -13.148 4.539 10.052 1.00 68.38 893 SER A N 1
ATOM 6959 C CA . SER A 1 893 ? -13.363 5.194 8.804 1.00 68.38 893 SER A CA 1
ATOM 6960 C C . SER A 1 893 ? -12.159 6.123 8.487 1.00 68.38 893 SER A C 1
ATOM 6962 O O . SER A 1 893 ? -11.725 6.177 7.346 1.00 68.38 893 SER A O 1
ATOM 6964 N N . SER A 1 894 ? -11.551 6.837 9.464 1.00 72.88 894 SER A N 1
ATOM 6965 C CA . SER A 1 894 ? -10.218 7.499 9.321 1.00 72.88 894 SER A CA 1
ATOM 6966 C C . SER A 1 894 ? -9.139 6.557 8.894 1.00 72.88 894 SER A C 1
ATOM 6968 O O . SER A 1 894 ? -9.410 5.393 8.854 1.00 72.88 894 SER A O 1
ATOM 6970 N N . VAL A 1 895 ? -7.908 7.032 8.705 1.00 74.06 895 VAL A N 1
ATOM 6971 C CA . VAL A 1 895 ? -6.693 6.211 8.501 1.00 74.06 895 VAL A CA 1
ATOM 6972 C C . VAL A 1 895 ? -6.579 5.682 7.052 1.00 74.06 895 VAL A C 1
ATOM 6974 O O . VAL A 1 895 ? -5.986 4.660 6.754 1.00 74.06 895 VAL A O 1
ATOM 6977 N N . ALA A 1 896 ? -7.290 6.369 6.154 1.00 74.81 896 ALA A N 1
ATOM 6978 C CA . ALA A 1 896 ? -7.659 5.898 4.826 1.00 74.81 896 ALA A CA 1
ATOM 6979 C C . ALA A 1 896 ? -7.183 6.838 3.723 1.00 74.81 896 ALA A C 1
ATOM 6981 O O . ALA A 1 896 ? -6.508 6.496 2.766 1.00 74.81 896 ALA A O 1
ATOM 6982 N N . THR A 1 897 ? -7.618 8.086 3.817 1.00 66.88 897 THR A N 1
ATOM 6983 C CA . THR A 1 897 ? -7.515 9.134 2.816 1.00 66.88 897 THR A CA 1
ATOM 6984 C C . THR A 1 897 ? -6.885 10.463 3.311 1.00 66.88 897 THR A C 1
ATOM 6986 O O . THR A 1 897 ? -6.871 11.416 2.590 1.00 66.88 897 THR A O 1
ATOM 6989 N N . VAL A 1 898 ? -6.384 10.718 4.523 1.00 80.69 898 VAL A N 1
ATOM 6990 C CA . VAL A 1 898 ? -5.696 9.749 5.356 1.00 80.69 898 VAL A CA 1
ATOM 6991 C C . VAL A 1 898 ? -4.513 9.433 4.498 1.00 80.69 898 VAL A C 1
ATOM 6993 O O . VAL A 1 898 ? -4.026 10.290 3.771 1.00 80.69 898 VAL A O 1
ATOM 6996 N N . ASP A 1 899 ? -4.304 8.164 4.328 1.00 69.81 899 ASP A N 1
ATOM 6997 C CA . ASP A 1 899 ? -3.329 7.620 3.438 1.00 69.81 899 ASP A CA 1
ATOM 6998 C C . ASP A 1 899 ? -3.526 8.094 1.947 1.00 69.81 899 ASP A C 1
ATOM 7000 O O . ASP A 1 899 ? -2.569 8.536 1.321 1.00 69.81 899 ASP A O 1
ATOM 7004 N N . THR A 1 900 ? -4.755 8.132 1.380 1.00 76.94 900 THR A N 1
ATOM 7005 C CA . THR A 1 900 ? -5.148 8.401 -0.056 1.00 76.94 900 THR A CA 1
ATOM 7006 C C . THR A 1 900 ? -5.225 9.847 -0.556 1.00 76.94 900 THR A C 1
ATOM 7008 O O . THR A 1 900 ? -4.555 10.189 -1.526 1.00 76.94 900 THR A O 1
ATOM 7011 N N . PHE A 1 901 ? -6.000 10.722 0.086 1.00 70.75 901 PHE A N 1
ATOM 7012 C CA . PHE A 1 901 ? -5.780 12.167 0.025 1.00 70.75 901 PHE A CA 1
ATOM 7013 C C . PHE A 1 901 ? -4.605 12.520 0.982 1.00 70.75 901 PHE A C 1
ATOM 7015 O O . PHE A 1 901 ? -4.565 13.604 1.507 1.00 70.75 901 PHE A O 1
ATOM 7022 N N . CYS A 1 902 ? -3.659 11.630 1.317 1.00 81.38 902 CYS A N 1
ATOM 7023 C CA . CYS A 1 902 ? -2.195 11.876 1.341 1.00 81.38 902 CYS A CA 1
ATOM 7024 C C . CYS A 1 902 ? -1.564 11.567 -0.020 1.00 81.38 902 CYS A C 1
ATOM 7026 O O . CYS A 1 902 ? -0.771 12.273 -0.630 1.00 81.38 902 CYS A O 1
ATOM 7028 N N . ASN A 1 903 ? -1.945 10.421 -0.545 1.00 75.81 903 ASN A N 1
ATOM 7029 C CA . ASN A 1 903 ? -1.240 9.815 -1.638 1.00 75.81 903 ASN A CA 1
ATOM 7030 C C . ASN A 1 903 ? -1.121 10.711 -2.863 1.00 75.81 903 ASN A C 1
ATOM 7032 O O . ASN A 1 903 ? -0.024 10.943 -3.353 1.00 75.81 903 ASN A O 1
ATOM 7036 N N . PHE A 1 904 ? -2.242 11.288 -3.282 1.00 75.06 904 PHE A N 1
ATOM 7037 C CA . PHE A 1 904 ? -2.306 12.248 -4.379 1.00 75.06 904 PHE A CA 1
ATOM 7038 C C . PHE A 1 904 ? -1.921 13.715 -4.034 1.00 75.06 904 PHE A C 1
ATOM 7040 O O . PHE A 1 904 ? -2.350 14.656 -4.678 1.00 75.06 904 PHE A O 1
ATOM 7047 N N . LEU A 1 905 ? -1.144 13.952 -2.983 1.00 75.00 905 LEU A N 1
ATOM 7048 C CA . LEU A 1 905 ? -0.513 15.243 -2.654 1.00 75.00 905 LEU A CA 1
ATOM 7049 C C . LEU A 1 905 ? 0.808 14.846 -1.811 1.00 75.00 905 LEU A C 1
ATOM 7051 O O . LEU A 1 905 ? 1.306 15.591 -0.997 1.00 75.00 905 LEU A O 1
ATOM 7055 N N . GLY A 1 906 ? 1.484 13.681 -2.073 1.00 77.88 906 GLY A N 1
ATOM 7056 C CA . GLY A 1 906 ? 2.996 13.452 -2.173 1.00 77.88 906 GLY A CA 1
ATOM 7057 C C . GLY A 1 906 ? 3.826 13.520 -3.542 1.00 77.88 906 GLY A C 1
ATOM 7058 O O . GLY A 1 906 ? 4.696 14.375 -3.694 1.00 77.88 906 GLY A O 1
ATOM 7059 N N . ALA A 1 907 ? 3.553 12.750 -4.616 1.00 75.31 907 ALA A N 1
ATOM 7060 C CA . ALA A 1 907 ? 4.063 12.886 -6.004 1.00 75.31 907 ALA A CA 1
ATOM 7061 C C . ALA A 1 907 ? 3.862 14.138 -6.902 1.00 75.31 907 ALA A C 1
ATOM 7063 O O . ALA A 1 907 ? 4.869 14.668 -7.370 1.00 75.31 907 ALA A O 1
ATOM 7064 N N . PHE A 1 908 ? 2.657 14.654 -7.191 1.00 75.06 908 PHE A N 1
ATOM 7065 C CA . PHE A 1 908 ? 2.453 15.992 -7.791 1.00 75.06 908 PHE A CA 1
ATOM 7066 C C . PHE A 1 908 ? 3.112 17.255 -7.188 1.00 75.06 908 PHE A C 1
ATOM 7068 O O . PHE A 1 908 ? 2.885 18.355 -7.667 1.00 75.06 908 PHE A O 1
ATOM 7075 N N . ILE A 1 909 ? 4.040 17.203 -6.252 1.00 82.06 909 ILE A N 1
ATOM 7076 C CA . ILE A 1 909 ? 4.981 18.299 -6.041 1.00 82.06 909 ILE A CA 1
ATOM 7077 C C . ILE A 1 909 ? 6.222 17.709 -6.634 1.00 82.06 909 ILE A C 1
ATOM 7079 O O . ILE A 1 909 ? 6.715 18.286 -7.565 1.00 82.06 909 ILE A O 1
ATOM 7083 N N . PHE A 1 910 ? 6.675 16.521 -6.280 1.00 81.69 910 PHE A N 1
ATOM 7084 C CA . PHE A 1 910 ? 8.085 16.280 -6.441 1.00 81.69 910 PHE A CA 1
ATOM 7085 C C . PHE A 1 910 ? 8.571 15.350 -7.533 1.00 81.69 910 PHE A C 1
ATOM 7087 O O . PHE A 1 910 ? 9.798 15.283 -7.644 1.00 81.69 910 PHE A O 1
ATOM 7094 N N . ASN A 1 911 ? 7.728 14.847 -8.464 1.00 79.06 911 ASN A N 1
ATOM 7095 C CA . ASN A 1 911 ? 8.287 14.617 -9.808 1.00 79.06 911 ASN A CA 1
ATOM 7096 C C . ASN A 1 911 ? 8.678 15.925 -10.503 1.00 79.06 911 ASN A C 1
ATOM 7098 O O . ASN A 1 911 ? 9.160 15.830 -11.638 1.00 79.06 911 ASN A O 1
ATOM 7102 N N . PRO A 1 912 ? 8.480 17.123 -9.867 1.00 74.69 912 PRO A N 1
ATOM 7103 C CA . PRO A 1 912 ? 9.275 18.341 -10.003 1.00 74.69 912 PRO A CA 1
ATOM 7104 C C . PRO A 1 912 ? 10.099 19.191 -9.005 1.00 74.69 912 PRO A C 1
ATOM 7106 O O . PRO A 1 912 ? 9.972 20.413 -9.042 1.00 74.69 912 PRO A O 1
ATOM 7109 N N . MET A 1 913 ? 11.144 18.643 -8.332 1.00 82.38 913 MET A N 1
ATOM 7110 C CA . MET A 1 913 ? 12.431 19.395 -8.160 1.00 82.38 913 MET A CA 1
ATOM 7111 C C . MET A 1 913 ? 13.785 18.602 -8.270 1.00 82.38 913 MET A C 1
ATOM 7113 O O . MET A 1 913 ? 14.640 18.669 -7.407 1.00 82.38 913 MET A O 1
ATOM 7117 N N . TYR A 1 914 ? 14.006 17.863 -9.369 1.00 81.75 914 TYR A N 1
ATOM 7118 C CA . TYR A 1 914 ? 15.269 17.399 -9.999 1.00 81.75 914 TYR A CA 1
ATOM 7119 C C . TYR A 1 914 ? 15.211 16.830 -11.444 1.00 81.75 914 TYR A C 1
ATOM 7121 O O . TYR A 1 914 ? 16.063 17.200 -12.216 1.00 81.75 914 TYR A O 1
ATOM 7129 N N . ILE A 1 915 ? 14.225 16.094 -11.943 1.00 72.38 915 ILE A N 1
ATOM 7130 C CA . ILE A 1 915 ? 13.733 16.251 -13.347 1.00 72.38 915 ILE A CA 1
ATOM 7131 C C . ILE A 1 915 ? 13.729 17.765 -13.842 1.00 72.38 915 ILE A C 1
ATOM 7133 O O . ILE A 1 915 ? 13.397 18.063 -14.958 1.00 72.38 915 ILE A O 1
ATOM 7137 N N . GLN A 1 916 ? 14.135 18.795 -13.100 1.00 75.88 916 GLN A N 1
ATOM 7138 C CA . GLN A 1 916 ? 14.433 20.166 -13.528 1.00 75.88 916 GLN A CA 1
ATOM 7139 C C . GLN A 1 916 ? 15.641 20.669 -12.752 1.00 75.88 916 GLN A C 1
ATOM 7141 O O . GLN A 1 916 ? 16.400 21.380 -13.368 1.00 75.88 916 GLN A O 1
ATOM 7146 N N . SER A 1 917 ? 15.962 20.204 -11.535 1.00 80.06 917 SER A N 1
ATOM 7147 C CA . SER A 1 917 ? 17.355 20.225 -11.032 1.00 80.06 917 SER A CA 1
ATOM 7148 C C . SER A 1 917 ? 18.300 19.203 -11.680 1.00 80.06 917 SER A C 1
ATOM 7150 O O . SER A 1 917 ? 19.347 18.915 -11.152 1.00 80.06 917 SER A O 1
ATOM 7152 N N . SER A 1 918 ? 18.006 18.726 -12.884 1.00 71.38 918 SER A N 1
ATOM 7153 C CA . SER A 1 918 ? 18.917 18.143 -13.873 1.00 71.38 918 SER A CA 1
ATOM 7154 C C . SER A 1 918 ? 18.696 18.766 -15.244 1.00 71.38 918 SER A C 1
ATOM 7156 O O . SER A 1 918 ? 19.441 18.453 -16.167 1.00 71.38 918 SER A O 1
ATOM 7158 N N . LYS A 1 919 ? 17.759 19.719 -15.365 1.00 67.31 919 LYS A N 1
ATOM 7159 C CA . LYS A 1 919 ? 18.060 20.965 -16.067 1.00 67.31 919 LYS A CA 1
ATOM 7160 C C . LYS A 1 919 ? 19.011 21.824 -15.189 1.00 67.31 919 LYS A C 1
ATOM 7162 O O . LYS A 1 919 ? 19.818 22.542 -15.750 1.00 67.31 919 LYS A O 1
ATOM 7167 N N . PHE A 1 920 ? 18.986 21.702 -13.846 1.00 70.62 920 PHE A N 1
ATOM 7168 C CA . PHE A 1 920 ? 19.802 22.436 -12.850 1.00 70.62 920 PHE A CA 1
ATOM 7169 C C . PHE A 1 920 ? 20.597 21.537 -11.849 1.00 70.62 920 PHE A C 1
ATOM 7171 O O . PHE A 1 920 ? 20.620 21.778 -10.645 1.00 70.62 920 PHE A O 1
ATOM 7178 N N . GLY A 1 921 ? 21.268 20.485 -12.347 1.00 69.81 921 GLY A N 1
ATOM 7179 C CA . GLY A 1 921 ? 22.321 19.699 -11.649 1.00 69.81 921 GLY A CA 1
ATOM 7180 C C . GLY A 1 921 ? 22.009 18.741 -10.462 1.00 69.81 921 GLY A C 1
ATOM 7181 O O . GLY A 1 921 ? 22.369 17.561 -10.527 1.00 69.81 921 GLY A O 1
ATOM 7182 N N . PHE A 1 922 ? 21.432 19.215 -9.347 1.00 80.75 922 PHE A N 1
ATOM 7183 C CA . PHE A 1 922 ? 21.464 18.512 -8.047 1.00 80.75 922 PHE A CA 1
ATOM 7184 C C . PHE A 1 922 ? 20.457 17.359 -7.835 1.00 80.75 922 PHE A C 1
ATOM 7186 O O . PHE A 1 922 ? 19.346 17.565 -7.330 1.00 80.75 922 PHE A O 1
ATOM 7193 N N . ARG A 1 923 ? 20.906 16.119 -8.091 1.00 78.56 923 ARG A N 1
ATOM 7194 C CA . ARG A 1 923 ? 20.201 14.842 -7.812 1.00 78.56 923 ARG A CA 1
ATOM 7195 C C . ARG A 1 923 ? 20.187 14.439 -6.330 1.00 78.56 923 ARG A C 1
ATOM 7197 O O . ARG A 1 923 ? 20.511 13.316 -5.970 1.00 78.56 923 ARG A O 1
ATOM 7204 N N . GLY A 1 924 ? 19.799 15.388 -5.484 1.00 84.81 924 GLY A N 1
ATOM 7205 C CA . GLY A 1 924 ? 19.508 15.167 -4.065 1.00 84.81 924 GLY A CA 1
ATOM 7206 C C . GLY A 1 924 ? 18.297 15.933 -3.538 1.00 84.81 924 GLY A C 1
ATOM 7207 O O . GLY A 1 924 ? 17.690 15.530 -2.549 1.00 84.81 924 GLY A O 1
ATOM 7208 N N . LEU A 1 925 ? 17.924 17.030 -4.206 1.00 82.19 925 LEU A N 1
ATOM 7209 C CA . LEU A 1 925 ? 17.178 18.132 -3.599 1.00 82.19 925 LEU A CA 1
ATOM 7210 C C . LEU A 1 925 ? 15.919 17.720 -2.816 1.00 82.19 925 LEU A C 1
ATOM 7212 O O . LEU A 1 925 ? 15.816 18.082 -1.640 1.00 82.19 925 LEU A O 1
ATOM 7216 N N . PRO A 1 926 ? 14.990 16.918 -3.358 1.00 83.94 926 PRO A N 1
ATOM 7217 C CA . PRO A 1 926 ? 13.743 16.711 -2.638 1.00 83.94 926 PRO A CA 1
ATOM 7218 C C . PRO A 1 926 ? 13.863 15.717 -1.454 1.00 83.94 926 PRO A C 1
ATOM 7220 O O . PRO A 1 926 ? 12.990 15.706 -0.597 1.00 83.94 926 PRO A O 1
ATOM 7223 N N . PHE A 1 927 ? 14.972 14.970 -1.307 1.00 88.81 927 PHE A N 1
ATOM 7224 C CA . PHE A 1 927 ? 15.239 14.014 -0.205 1.00 88.81 927 PHE A CA 1
ATOM 7225 C C . PHE A 1 927 ? 15.604 14.795 1.068 1.00 88.81 927 PHE A C 1
ATOM 7227 O O . PHE A 1 927 ? 15.504 14.290 2.184 1.00 88.81 927 PHE A O 1
ATOM 7234 N N . LEU A 1 928 ? 16.000 16.056 0.890 1.00 87.50 928 LEU A N 1
ATOM 7235 C CA . LEU A 1 928 ? 16.239 17.019 1.953 1.00 87.50 928 LEU A CA 1
ATOM 7236 C C . LEU A 1 928 ? 14.942 17.743 2.328 1.00 87.50 928 LEU A C 1
ATOM 7238 O O . LEU A 1 928 ? 14.633 17.847 3.511 1.00 87.50 928 LEU A O 1
ATOM 7242 N N . VAL A 1 929 ? 14.122 18.138 1.342 1.00 78.56 929 VAL A N 1
ATOM 7243 C CA . VAL A 1 929 ? 12.739 18.612 1.588 1.00 78.56 929 VAL A CA 1
ATOM 7244 C C . VAL A 1 929 ? 11.963 17.557 2.393 1.00 78.56 929 VAL A C 1
ATOM 7246 O O . VAL A 1 929 ? 11.244 17.878 3.338 1.00 78.56 929 VAL A O 1
ATOM 7249 N N . ALA A 1 930 ? 12.202 16.284 2.076 1.00 86.12 930 ALA A N 1
ATOM 7250 C CA . ALA A 1 930 ? 11.664 15.113 2.755 1.00 86.12 930 ALA A CA 1
ATOM 7251 C C . ALA A 1 930 ? 12.084 15.012 4.210 1.00 86.12 930 ALA A C 1
ATOM 7253 O O . ALA A 1 930 ? 11.250 14.716 5.064 1.00 86.12 930 ALA A O 1
ATOM 7254 N N . ALA A 1 931 ? 13.359 15.287 4.477 1.00 85.56 931 ALA A N 1
ATOM 7255 C CA . ALA A 1 931 ? 13.928 15.244 5.809 1.00 85.56 931 ALA A CA 1
ATOM 7256 C C . ALA A 1 931 ? 13.385 16.363 6.716 1.00 85.56 931 ALA A C 1
ATOM 7258 O O . ALA A 1 931 ? 13.113 16.155 7.898 1.00 85.56 931 ALA A O 1
ATOM 7259 N N . VAL A 1 932 ? 13.179 17.559 6.161 1.00 82.19 932 VAL A N 1
ATOM 7260 C CA . VAL A 1 932 ? 12.717 18.730 6.924 1.00 82.19 932 VAL A CA 1
ATOM 7261 C C . VAL A 1 932 ? 11.301 18.538 7.472 1.00 82.19 932 VAL A C 1
ATOM 7263 O O . VAL A 1 932 ? 11.029 18.894 8.622 1.00 82.19 932 VAL A O 1
ATOM 7266 N N . LEU A 1 933 ? 10.408 17.906 6.706 1.00 80.06 933 LEU A N 1
ATOM 7267 C CA . LEU A 1 933 ? 9.024 17.664 7.134 1.00 80.06 933 LEU A CA 1
ATOM 7268 C C . LEU A 1 933 ? 8.899 16.648 8.286 1.00 80.06 933 LEU A C 1
ATOM 7270 O O . LEU A 1 933 ? 7.826 16.498 8.847 1.00 80.06 933 LEU A O 1
ATOM 7274 N N . ILE A 1 934 ? 10.004 16.038 8.730 1.00 83.44 934 ILE A N 1
ATOM 7275 C CA . ILE A 1 934 ? 10.098 15.113 9.882 1.00 83.44 934 ILE A CA 1
ATOM 7276 C C . ILE A 1 934 ? 10.327 15.822 11.200 1.00 83.44 934 ILE A C 1
ATOM 7278 O O . ILE A 1 934 ? 10.183 15.246 12.276 1.00 83.44 934 ILE A O 1
ATOM 7282 N N . ILE A 1 935 ? 10.703 17.090 11.142 1.00 84.38 935 ILE A N 1
ATOM 7283 C CA . ILE A 1 935 ? 11.146 17.814 12.325 1.00 84.38 935 ILE A CA 1
ATOM 7284 C C . ILE A 1 935 ? 9.946 18.449 13.044 1.00 84.38 935 ILE A C 1
ATOM 7286 O O . ILE A 1 935 ? 9.802 18.295 14.259 1.00 84.38 935 ILE A O 1
ATOM 7290 N N . ILE A 1 936 ? 9.017 19.050 12.291 1.00 73.75 936 ILE A N 1
ATOM 7291 C CA . ILE A 1 936 ? 7.701 19.506 12.780 1.00 73.75 936 ILE A CA 1
ATOM 7292 C C . ILE A 1 936 ? 6.973 18.401 13.599 1.00 73.75 936 ILE A C 1
ATOM 7294 O O . ILE A 1 936 ? 6.566 18.678 14.726 1.00 73.75 936 ILE A O 1
ATOM 7298 N N . PRO A 1 937 ? 6.908 17.131 13.156 1.00 84.50 937 PRO A N 1
ATOM 7299 C CA . PRO A 1 937 ? 6.500 15.947 13.933 1.00 84.50 937 PRO A CA 1
ATOM 7300 C C . PRO A 1 937 ? 7.003 15.867 15.338 1.00 84.50 937 PRO A C 1
ATOM 7302 O O . PRO A 1 937 ? 6.255 15.735 16.302 1.00 84.50 937 PRO A O 1
ATOM 7305 N N . MET A 1 938 ? 8.323 15.903 15.400 1.00 82.19 938 MET A N 1
ATOM 7306 C CA . MET A 1 938 ? 9.148 15.534 16.515 1.00 82.19 938 MET A CA 1
ATOM 7307 C C . MET A 1 938 ? 8.959 16.589 17.598 1.00 82.19 938 MET A C 1
ATOM 7309 O O . MET A 1 938 ? 8.893 16.270 18.781 1.00 82.19 938 MET A O 1
ATOM 7313 N N . ILE A 1 939 ? 8.744 17.836 17.171 1.00 80.44 939 ILE A N 1
ATOM 7314 C CA . ILE A 1 939 ? 8.286 18.957 17.986 1.00 80.44 939 ILE A CA 1
ATOM 7315 C C . ILE A 1 939 ? 6.847 18.727 18.472 1.00 80.44 939 ILE A C 1
ATOM 7317 O O . ILE A 1 939 ? 6.595 18.801 19.674 1.00 80.44 939 ILE A O 1
ATOM 7321 N N . LEU A 1 940 ? 5.908 18.391 17.581 1.00 73.44 940 LEU A N 1
ATOM 7322 C CA . LEU A 1 940 ? 4.503 18.162 17.942 1.00 73.44 940 LEU A CA 1
ATOM 7323 C C . LEU A 1 940 ? 4.327 16.983 18.922 1.00 73.44 940 LEU A C 1
ATOM 7325 O O . LEU A 1 940 ? 3.393 16.999 19.720 1.00 73.44 940 LEU A O 1
ATOM 7329 N N . THR A 1 941 ? 5.255 16.016 18.966 1.00 76.56 941 THR A N 1
ATOM 7330 C CA . THR A 1 941 ? 5.295 14.974 20.015 1.00 76.56 941 THR A CA 1
ATOM 7331 C C . THR A 1 941 ? 5.407 15.487 21.446 1.00 76.56 941 THR A C 1
ATOM 7333 O O . THR A 1 941 ? 5.153 14.721 22.378 1.00 76.56 941 THR A O 1
ATOM 7336 N N . LYS A 1 942 ? 5.877 16.721 21.650 1.00 77.81 942 LYS A N 1
ATOM 7337 C CA . LYS A 1 942 ? 6.264 17.227 22.974 1.00 77.81 942 LYS A CA 1
ATOM 7338 C C . LYS A 1 942 ? 5.097 17.759 23.790 1.00 77.81 942 LYS A C 1
ATOM 7340 O O . LYS A 1 942 ? 5.180 17.764 25.009 1.00 77.81 942 LYS A O 1
ATOM 7345 N N . PHE A 1 943 ? 3.993 18.140 23.157 1.00 71.00 943 PHE A N 1
ATOM 7346 C CA . PHE A 1 943 ? 2.836 18.715 23.854 1.00 71.00 943 PHE A CA 1
ATOM 7347 C C . PHE A 1 943 ? 1.864 17.644 24.376 1.00 71.00 943 PHE A C 1
ATOM 7349 O O . PHE A 1 943 ? 0.667 17.893 24.586 1.00 71.00 943 PHE A O 1
ATOM 7356 N N . LEU A 1 944 ? 2.412 16.456 24.638 1.00 75.00 944 LEU A N 1
ATOM 7357 C CA . LEU A 1 944 ? 1.734 15.419 25.377 1.00 75.00 944 LEU A CA 1
ATOM 7358 C C . LEU A 1 944 ? 1.788 15.617 26.876 1.00 75.00 944 LEU A C 1
ATOM 7360 O O . LEU A 1 944 ? 2.847 15.786 27.468 1.00 75.00 944 LEU A O 1
ATOM 7364 N N . LYS A 1 945 ? 0.632 15.366 27.481 1.00 63.81 945 LYS A N 1
ATOM 7365 C CA . LYS A 1 945 ? 0.574 14.602 28.727 1.00 63.81 945 LYS A CA 1
ATOM 7366 C C . LYS A 1 945 ? 0.359 13.134 28.328 1.00 63.81 945 LYS A C 1
ATOM 7368 O O . LYS A 1 945 ? -0.327 12.882 27.337 1.00 63.81 945 LYS A O 1
ATOM 7373 N N . ASN A 1 946 ? 0.924 12.168 29.043 1.00 55.53 946 ASN A N 1
ATOM 7374 C CA . ASN A 1 946 ? 0.645 10.761 28.744 1.00 55.53 946 ASN A CA 1
ATOM 7375 C C . ASN A 1 946 ? -0.836 10.435 29.020 1.00 55.53 946 ASN A C 1
ATOM 7377 O O . ASN A 1 946 ? -1.448 11.049 29.894 1.00 55.53 946 ASN A O 1
ATOM 7381 N N . PRO A 1 947 ? -1.428 9.458 28.318 1.00 47.94 947 PRO A N 1
ATOM 7382 C CA . PRO A 1 947 ? -2.624 8.787 28.802 1.00 47.94 947 PRO A CA 1
ATOM 7383 C C . PRO A 1 947 ? -2.245 7.676 29.787 1.00 47.94 947 PRO A C 1
ATOM 7385 O O . PRO A 1 947 ? -2.902 7.545 30.803 1.00 47.94 947 PRO A O 1
ATOM 7388 N N . MET A 1 948 ? -1.133 6.964 29.569 1.00 46.72 948 MET A N 1
ATOM 7389 C CA . MET A 1 948 ? -0.615 5.927 30.479 1.00 46.72 948 MET A CA 1
ATOM 7390 C C . MET A 1 948 ? -0.331 6.431 31.905 1.00 46.72 948 MET A C 1
ATOM 7392 O O . MET A 1 948 ? -0.401 5.654 32.833 1.00 46.72 948 MET A O 1
ATOM 7396 N N . SER A 1 949 ? -0.023 7.718 32.107 1.00 38.47 949 SER A N 1
ATOM 7397 C CA . SER A 1 949 ? 0.139 8.296 33.457 1.00 38.47 949 SER A CA 1
ATOM 7398 C C . SER A 1 949 ? -1.189 8.652 34.120 1.00 38.47 949 SER A C 1
ATOM 7400 O O . SER A 1 949 ? -1.233 8.938 35.307 1.00 38.47 949 SER A O 1
ATOM 7402 N N . PHE A 1 950 ? -2.254 8.720 33.327 1.00 38.09 950 PHE A N 1
ATOM 7403 C CA . PHE A 1 950 ? -3.609 8.797 33.830 1.00 38.09 950 PHE A CA 1
ATOM 7404 C C . PHE A 1 950 ? -4.090 7.381 34.202 1.00 38.09 950 PHE A C 1
ATOM 7406 O O . PHE A 1 950 ? -4.705 7.245 35.252 1.00 38.09 950 PHE A O 1
ATOM 7413 N N . ARG A 1 951 ? -3.744 6.327 33.432 1.00 39.22 951 ARG A N 1
ATOM 7414 C CA . ARG A 1 951 ? -3.870 4.903 33.843 1.00 39.22 951 ARG A CA 1
ATOM 7415 C C . ARG A 1 951 ? -2.815 4.520 34.881 1.00 39.22 951 ARG A C 1
ATOM 7417 O O . ARG A 1 951 ? -1.896 3.777 34.565 1.00 39.22 951 ARG A O 1
ATOM 7424 N N . LYS A 1 952 ? -2.894 5.234 36.007 1.00 35.06 952 LYS A N 1
ATOM 7425 C CA . LYS A 1 952 ? -2.194 5.144 37.306 1.00 35.06 952 LYS A CA 1
ATOM 7426 C C . LYS A 1 952 ? -2.790 6.161 38.316 1.00 35.06 952 LYS A C 1
ATOM 7428 O O . LYS A 1 952 ? -2.135 6.474 39.301 1.00 35.06 952 LYS A O 1
ATOM 7433 N N . MET A 1 953 ? -3.965 6.761 38.032 1.00 29.67 953 MET A N 1
ATOM 7434 C CA . MET A 1 953 ? -4.492 7.962 38.720 1.00 29.67 953 MET A CA 1
ATOM 7435 C C . MET A 1 953 ? -5.973 7.845 39.132 1.00 29.67 953 MET A C 1
ATOM 7437 O O . MET A 1 953 ? -6.252 7.760 40.312 1.00 29.67 953 MET A O 1
ATOM 7441 N N . THR A 1 954 ? -6.926 7.652 38.209 1.00 34.53 954 THR A N 1
ATOM 7442 C CA . THR A 1 954 ? -8.077 6.759 38.505 1.00 34.53 954 THR A CA 1
ATOM 7443 C C . THR A 1 954 ? -7.679 5.312 38.195 1.00 34.53 954 THR A C 1
ATOM 7445 O O . THR A 1 954 ? -8.473 4.498 37.746 1.00 34.53 954 THR A O 1
ATOM 7448 N N . GLU A 1 955 ? -6.421 4.993 38.496 1.00 39.41 955 GLU A N 1
ATOM 7449 C CA . GLU A 1 955 ? -6.000 3.678 38.956 1.00 39.41 955 GLU A CA 1
ATOM 7450 C C . GLU A 1 955 ? -5.245 3.793 40.299 1.00 39.41 955 GLU A C 1
ATOM 7452 O O . GLU A 1 955 ? -4.193 3.189 40.463 1.00 39.41 955 GLU A O 1
ATOM 7457 N N . THR A 1 956 ? -5.705 4.702 41.166 1.00 34.03 956 THR A N 1
ATOM 7458 C CA . THR A 1 956 ? -5.259 4.904 42.566 1.00 34.03 956 THR A CA 1
ATOM 7459 C C . THR A 1 956 ? -6.303 5.689 43.380 1.00 34.03 956 THR A C 1
ATOM 7461 O O . THR A 1 956 ? -6.412 5.500 44.575 1.00 34.03 956 THR A O 1
ATOM 7464 N N . LEU A 1 957 ? -7.139 6.530 42.754 1.00 38.19 957 LEU A N 1
ATOM 7465 C CA . LEU A 1 957 ? -8.201 7.324 43.415 1.00 38.19 957 LEU A CA 1
ATOM 7466 C C . LEU A 1 957 ? -9.455 6.538 43.889 1.00 38.19 957 LEU A C 1
ATOM 7468 O O . LEU A 1 957 ? -10.499 7.152 44.086 1.00 38.19 957 LEU A O 1
ATOM 7472 N N . THR A 1 958 ? -9.361 5.212 43.999 1.00 34.69 958 THR A N 1
ATOM 7473 C CA . THR A 1 958 ? -10.269 4.305 44.743 1.00 34.69 958 THR A CA 1
ATOM 7474 C C . THR A 1 958 ? -9.450 3.103 45.256 1.00 34.69 958 THR A C 1
ATOM 7476 O O . THR A 1 958 ? -9.923 1.972 45.296 1.00 34.69 958 THR A O 1
ATOM 7479 N N . GLU A 1 959 ? -8.162 3.322 45.527 1.00 33.78 959 GLU A N 1
ATOM 7480 C CA . GLU A 1 959 ? -7.398 2.488 46.446 1.00 33.78 959 GLU A CA 1
ATOM 7481 C C . GLU A 1 959 ? -7.309 3.323 47.729 1.00 33.78 959 GLU A C 1
ATOM 7483 O O . GLU A 1 959 ? -6.719 4.408 47.676 1.00 33.78 959 GLU A O 1
ATOM 7488 N N . PRO A 1 960 ? -7.947 2.930 48.844 1.00 36.16 960 PRO A N 1
ATOM 7489 C CA . PRO A 1 960 ? -8.036 3.791 50.005 1.00 36.16 960 PRO A CA 1
ATOM 7490 C C . PRO A 1 960 ? -6.781 3.613 50.854 1.00 36.16 960 PRO A C 1
ATOM 7492 O O . PRO A 1 960 ? -6.479 2.525 51.347 1.00 36.16 960 PRO A O 1
ATOM 7495 N N . GLU A 1 961 ? -6.047 4.704 51.051 1.00 34.28 961 GLU A N 1
ATOM 7496 C CA . GLU A 1 961 ? -4.984 4.752 52.049 1.00 34.28 961 GLU A CA 1
ATOM 7497 C C . GLU A 1 961 ? -5.626 4.581 53.438 1.00 34.28 961 GLU A C 1
ATOM 7499 O O . GLU A 1 961 ? -6.358 5.451 53.910 1.00 34.28 961 GLU A O 1
ATOM 7504 N N . ALA A 1 962 ? -5.389 3.429 54.072 1.00 34.72 962 ALA A N 1
ATOM 7505 C CA . ALA A 1 962 ? -5.882 3.113 55.410 1.00 34.72 962 ALA A CA 1
ATOM 7506 C C . ALA A 1 962 ? -5.107 3.916 56.473 1.00 34.72 962 ALA A C 1
ATOM 7508 O O . ALA A 1 962 ? -4.170 3.412 57.092 1.00 34.72 962 ALA A O 1
ATOM 7509 N N . ASP A 1 963 ? -5.479 5.185 56.639 1.00 32.09 963 ASP A N 1
ATOM 7510 C CA . ASP A 1 963 ? -4.830 6.136 57.546 1.00 32.09 963 ASP A CA 1
ATOM 7511 C C . ASP A 1 963 ? -5.463 6.079 58.952 1.00 32.09 963 ASP A C 1
ATOM 7513 O O . ASP A 1 963 ? -6.496 6.697 59.231 1.00 32.09 963 ASP A O 1
ATOM 7517 N N . GLU A 1 964 ? -4.865 5.282 59.845 1.00 36.03 964 GLU A N 1
ATOM 7518 C CA . GLU A 1 964 ? -5.311 5.122 61.236 1.00 36.03 964 GLU A CA 1
ATOM 7519 C C . GLU A 1 964 ? -5.144 6.427 62.034 1.00 36.03 964 GLU A C 1
ATOM 7521 O O . GLU A 1 964 ? -4.073 6.740 62.554 1.00 36.03 964 GLU A O 1
ATOM 7526 N N . THR A 1 965 ? -6.234 7.184 62.181 1.00 30.38 965 THR A N 1
ATOM 7527 C CA . THR A 1 965 ? -6.276 8.405 62.997 1.00 30.38 965 THR A CA 1
ATOM 7528 C C . THR A 1 965 ? -7.325 8.305 64.109 1.00 30.38 965 THR A C 1
ATOM 7530 O O . THR A 1 965 ? -8.489 8.662 63.939 1.00 30.38 965 THR A O 1
ATOM 7533 N N . GLU A 1 966 ? -6.898 7.838 65.290 1.00 28.16 966 GLU A N 1
ATOM 7534 C CA . GLU A 1 966 ? -7.705 7.895 66.519 1.00 28.16 966 GLU A CA 1
ATOM 7535 C C . GLU A 1 966 ? -8.085 9.348 66.863 1.00 28.16 966 GLU A C 1
ATOM 7537 O O . GLU A 1 966 ? -7.265 10.124 67.361 1.00 28.16 966 GLU A O 1
ATOM 7542 N N . VAL A 1 967 ? -9.356 9.714 66.682 1.00 28.20 967 VAL A N 1
ATOM 7543 C CA . VAL A 1 967 ? -9.915 10.947 67.254 1.00 28.20 967 VAL A CA 1
ATOM 7544 C C . VAL A 1 967 ? -10.534 10.617 68.610 1.00 28.20 967 VAL A C 1
ATOM 7546 O O . VAL A 1 967 ? -11.688 10.205 68.698 1.00 28.20 967 VAL A O 1
ATOM 7549 N N . LYS A 1 968 ? -9.756 10.799 69.682 1.00 28.30 968 LYS A N 1
ATOM 7550 C CA . LYS A 1 968 ? -10.244 10.630 71.058 1.00 28.30 968 LYS A CA 1
ATOM 7551 C C . LYS A 1 968 ? -11.287 11.690 71.411 1.00 28.30 968 LYS A C 1
ATOM 7553 O O . LYS A 1 968 ? -11.010 12.882 71.298 1.00 28.30 968 LYS A O 1
ATOM 7558 N N . LEU A 1 969 ? -12.443 11.239 71.896 1.00 28.53 969 LEU A N 1
ATOM 7559 C CA . LEU A 1 969 ? -13.510 12.062 72.471 1.00 28.53 969 LEU A CA 1
ATOM 7560 C C . LEU A 1 969 ? -14.230 11.273 73.582 1.00 28.53 969 LEU A C 1
ATOM 7562 O O . LEU A 1 969 ? -15.336 10.772 73.401 1.00 28.53 969 LEU A O 1
ATOM 7566 N N . GLU A 1 970 ? -13.579 11.172 74.739 1.00 28.64 970 GLU A N 1
ATOM 7567 C CA . GLU A 1 970 ? -14.200 10.790 76.014 1.00 28.64 970 GLU A CA 1
ATOM 7568 C C . GLU A 1 970 ? -14.236 12.028 76.920 1.00 28.64 970 GLU A C 1
ATOM 7570 O O . GLU A 1 970 ? -13.218 12.708 77.018 1.00 28.64 970 GLU A O 1
ATOM 7575 N N . ASP A 1 971 ? -15.392 12.324 77.533 1.00 29.31 971 ASP A N 1
ATOM 7576 C CA . ASP A 1 971 ? -15.534 13.097 78.790 1.00 29.31 971 ASP A CA 1
ATOM 7577 C C . ASP A 1 971 ? -17.030 13.285 79.159 1.00 29.31 971 ASP A C 1
ATOM 7579 O O . ASP A 1 971 ? -17.602 14.367 79.012 1.00 29.31 971 ASP A O 1
ATOM 7583 N N . ILE A 1 972 ? -17.693 12.229 79.655 1.00 30.23 972 ILE A N 1
ATOM 7584 C CA . ILE A 1 972 ? -18.869 12.349 80.547 1.00 30.23 972 ILE A CA 1
ATOM 7585 C C . ILE A 1 972 ? -18.775 11.231 81.608 1.00 30.23 972 ILE A C 1
ATOM 7587 O O . ILE A 1 972 ? -18.874 10.063 81.236 1.00 30.23 972 ILE A O 1
ATOM 7591 N N . PRO A 1 973 ? -18.595 11.550 82.904 1.00 32.72 973 PRO A N 1
ATOM 7592 C CA . PRO A 1 973 ? -18.434 10.549 83.959 1.00 32.72 973 PRO A CA 1
ATOM 7593 C C . PRO A 1 973 ? -19.749 10.201 84.675 1.00 32.72 973 PRO A C 1
ATOM 7595 O O . PRO A 1 973 ? -20.615 11.061 84.845 1.00 32.72 973 PRO A O 1
ATOM 7598 N N . LEU A 1 974 ? -19.829 8.973 85.195 1.00 31.27 974 LEU A N 1
ATOM 7599 C CA . LEU A 1 974 ? -20.588 8.612 86.398 1.00 31.27 974 LEU A CA 1
ATOM 7600 C C . LEU A 1 974 ? -19.803 7.542 87.174 1.00 31.27 974 LEU A C 1
ATOM 7602 O O . LEU A 1 974 ? -19.263 6.616 86.570 1.00 31.27 974 LEU A O 1
ATOM 7606 N N . ASP A 1 975 ? -19.732 7.697 88.494 1.00 30.66 975 ASP A N 1
ATOM 7607 C CA . ASP A 1 975 ? -19.083 6.770 89.426 1.00 30.66 975 ASP A CA 1
ATOM 7608 C C . ASP A 1 975 ? -19.903 5.477 89.635 1.00 30.66 975 ASP A C 1
ATOM 7610 O O . ASP A 1 975 ? -21.131 5.509 89.561 1.00 30.66 975 ASP A O 1
ATOM 7614 N N . GLU A 1 976 ? -19.247 4.351 89.946 1.00 31.72 976 GLU A N 1
ATOM 7615 C CA . GLU A 1 976 ? -19.145 3.808 91.324 1.00 31.72 976 GLU A CA 1
ATOM 7616 C C . GLU A 1 976 ? -18.289 2.507 91.370 1.00 31.72 976 GLU A C 1
ATOM 7618 O O . GLU A 1 976 ? -18.056 1.858 90.352 1.00 31.72 976 GLU A O 1
ATOM 7623 N N . ASP A 1 977 ? -17.794 2.167 92.568 1.00 31.70 977 ASP A N 1
ATOM 7624 C CA . ASP A 1 977 ? -17.188 0.890 93.007 1.00 31.70 977 ASP A CA 1
ATOM 7625 C C . ASP A 1 977 ? -15.939 0.296 92.292 1.00 31.70 977 ASP A C 1
ATOM 7627 O O . ASP A 1 977 ? -15.974 -0.722 91.599 1.00 31.70 977 ASP A O 1
ATOM 7631 N N . GLU A 1 978 ? -14.764 0.816 92.674 1.00 29.22 978 GLU A N 1
ATOM 7632 C CA . GLU A 1 978 ? -13.608 -0.037 93.040 1.00 29.22 978 GLU A CA 1
ATOM 7633 C C . GLU A 1 978 ? -13.874 -0.733 94.411 1.00 29.22 978 GLU A C 1
ATOM 7635 O O . GLU A 1 978 ? -14.764 -0.271 95.129 1.00 29.22 978 GLU A O 1
ATOM 7640 N N . PRO A 1 979 ? -13.090 -1.738 94.892 1.00 42.72 979 PRO A N 1
ATOM 7641 C CA . PRO A 1 979 ? -11.844 -2.291 94.329 1.00 42.72 979 PRO A CA 1
ATOM 7642 C C . PRO A 1 979 ? -11.738 -3.846 94.337 1.00 42.72 979 PRO A C 1
ATOM 7644 O O . PRO A 1 979 ? -12.530 -4.537 94.972 1.00 42.72 979 PRO A O 1
ATOM 7647 N N . GLN A 1 980 ? -10.672 -4.415 93.741 1.00 30.19 980 GLN A N 1
ATOM 7648 C CA . GLN A 1 980 ? -9.540 -5.010 94.503 1.00 30.19 980 GLN A CA 1
ATOM 7649 C C . GLN A 1 980 ? -8.541 -5.871 93.684 1.00 30.19 980 GLN A C 1
ATOM 7651 O O . GLN A 1 980 ? -8.880 -6.854 93.037 1.00 30.19 980 GLN A O 1
ATOM 7656 N N . THR A 1 981 ? -7.256 -5.544 93.884 1.00 31.03 981 THR A N 1
ATOM 7657 C CA . THR A 1 981 ? -6.084 -6.450 93.963 1.00 31.03 981 THR A CA 1
ATOM 7658 C C . THR A 1 981 ? -5.663 -7.325 92.765 1.00 31.03 981 THR A C 1
ATOM 7660 O O . THR A 1 981 ? -5.940 -8.516 92.706 1.00 31.03 981 THR A O 1
ATOM 7663 N N . THR A 1 982 ? -4.765 -6.746 91.957 1.00 30.56 982 THR A N 1
ATOM 7664 C CA . THR A 1 982 ? -3.366 -7.208 91.739 1.00 30.56 982 THR A CA 1
ATOM 7665 C C . THR A 1 982 ? -3.028 -8.648 91.301 1.00 30.56 982 THR A C 1
ATOM 7667 O O . THR A 1 982 ? -3.132 -9.586 92.083 1.00 30.56 982 THR A O 1
ATOM 7670 N N . VAL A 1 983 ? -2.271 -8.697 90.191 1.00 31.12 983 VAL A N 1
ATOM 7671 C CA . VAL A 1 983 ? -1.091 -9.563 89.937 1.00 31.12 983 VAL A CA 1
ATOM 7672 C C . VAL A 1 983 ? -1.362 -11.051 89.654 1.00 31.12 983 VAL A C 1
ATOM 7674 O O . VAL A 1 983 ? -1.364 -11.889 90.555 1.00 31.12 983 VAL A O 1
ATOM 7677 N N . LEU A 1 984 ? -1.360 -11.398 88.360 1.00 34.31 984 LEU A N 1
ATOM 7678 C CA . LEU A 1 984 ? -0.111 -11.795 87.681 1.00 34.31 984 LEU A CA 1
ATOM 7679 C C . LEU A 1 984 ? -0.131 -11.421 86.188 1.00 34.31 984 LEU A C 1
ATOM 7681 O O . LEU A 1 984 ? -1.239 -11.423 85.614 1.00 34.31 984 LEU A O 1
#

Organism: NCBI:txid46732

Secondary structure (DSSP, 8-state):
--------S-SS--TTGGGSSTTTTTBTBSSSBSSSSSGGGTGGGT----SSSSS-SBBSS--HHHHHHHHHHHHHHHHHHHHHHHHHHHHHHHHTTTTTTTHHHH-STTTTHHHHHHHHHHHHHHHHHHHTT--GGGHHHHHHHHHHTTGGGTTSSTTSSSSGGGS-SSSHHHHTTSTTTTTTHHHHGGGS-SSTTSSSS-TTSSTTSSTHHHHHHHHTTSSSS---S---SS----SS-SGGGTTTTSHHHHS-HHHHHHHHHHHHHHHHHHHHHTT-SSTTTTSSSSSSS---STTSHHHHHHHHHTTHHHHHHHTTTTTTTS-SSSHHHHHHHHHHTTTSGGG---SSTTGGGSSSS-SS---SSGGGTSSS-TTS-GGG-STTSTTHHHHHHHHHHHHHHHHHHHHHHHTTTT-TTHHHHHHHHHHHHHHHHTTS---TTS---TTGGGSSTTTTSS-SS--------------------------------------S--SSTTS-SSTTHHHHTGGGTT-SSSSSSSHHHHTSSSSSB--B---TT-SBSBPPP----SS-TTTTTHHHHSSTTSSSTTTTSSSTTTTTTTHHHHTTSSSSS-SHHHHTTTTSBTBTTTTTTTSSTTTT--TT-SBHHHHHHHTT--TTTSSSSSTTSSSSSS-TTTHHHHHHHHHHHHHHHHHHHHHHHHHHHHHTTTTTHHHHHHHHHHHHHHTTSSS---SS-S--S----SS-GGGSSSSSSSSSS--SS-GGGTSSSTTTTTTSSSSSSS--STTTHHHHSTTT-B-HHHHHHHHHHHHHHHHHHHHHHHHHHTTTS-HHHHHHHHHHHHHHHHHHHHT--SHHHHHHHHHHTTTHHHHHHHSTTTTTTTS-TTTHHHHTTSSSHHHHHHHTTTHHHHTTSSSSTTTS--TTHHHHHHHHTTHHHHHHGGGPPPSTTTTTTTTTTTS-------------------------

pLDDT: mean 73.41, std 17.45, range [22.59, 96.5]

Foldseek 3Di:
DDDDPDFDFFFQAAQLLLAQFLLFCLLVLQQFQLAFAAFCVCVVVVQCLDFAALFAAAFADDDPVNLVSLLVSLLVLLVLLLLLLVLLLVLLLPLLLQLFLLCLQVFLLVLFLQLLVLLLVLLVQVVVCFVVVHDPSSSSVSSNSSSNSNFQFSLLLAFAAAQFVLWAWFFCLLLFFQQLFCLLLPLLLRLAADALLVHHAALQLFLLLCSLLRVLCNVLVPFAEDTWADSLDPDSDDRDDVLLNPLLACQCVLQDDLLNPVLVLLLVLLLLLLLQLLLKQFSLLLFQRRDQAFFAFQQCLLLSNLLRRLLSLLLLLQCFLLLFFFFLLLFLLLLLVLLLLAQALLQPFFFFLQSLLQFQLFQFNLPNHQSSLLARADVCPLLLFQSALAVSFSSSNCSSSVSSVVLSVCQSVCSVVVRSSPSRSVSSVSSVSSSVSSVVRPLLFLSFFQALLQAPLLAVAQPPDDDDDDDDDDDDDDDDDDDDDDDDDDDDDDDPDPDDPPVGHHDPSLPNRSLVSLQLCLLCRSPSGSNRRSNSRVSGHNSNADAFGLAQPDQFRHDDDDDDDHCDVVSRRRSSTRNNRSRGLRNIGLASSLQSSSLSSNSGNHLNIHHHRLSSLNRSLVVNSSSSSSGCNNRVRRSTGSRSSSSSSSSSRGLNSRRTSGLSSVRSSHDPVCSLVSLLSSLVSSLVSVLVNLLVQLPCSSPVGSHHPSNVSSSSRSVSSSSNRNHHYISHHHDDDNNGHRHRVSHSHNQHVNSVVRWSDDSRSSNCSSVLSRLSRRSSGFSRSCLSRVCCDPPNSGHSNLSSNLSSLLSVLLSVLQVVLQVPVVVPDPSLVLSLQLLQLSLVLLQQVLPDNYSVSSSCSSVSNRSVSNSSSVTSVSSGSTGTSSSSSSSVSASRCSSVSSSSSRRNSRSRDVSCCVVVVRSRPSSNVSSVSSVSSSVSSPPDDGSVVSSVVSSHVNNDDPDDDDDDDDDDDDDDDDDDDDDD

Sequence (984 aa):
MPEGSGFSWRQLLTVEPVLFLYAFGLFMNVPVSQQFIYHRLSDAKGFPYHFQQETGCEGKNLNASMKKLEKEVQTDASYVQLGIVMFSALPSIIITLFMGGWTDKVGRRPALILPTLGSALEAVVVLLVMYLKWPIYCLFIGGFLHGICGYYTTIILACMSYVADTTEESRIALRLGIIELIVFLGGMVAQLTSGLWIEKLGFITPYWIIFGCHMAAVLYAIFFVPESRAKSSENPGRLFSLQNLKSSWTVYGKATGSKKRNLVVLTFCNGVLAIAVMGINGVVNLYTLHSPLCFSPTLVGYFLAFRQFMHGVGGVTAIKVLGMCLPDAVVSRIAILSYTGFLIFLGFSANEFMVFMAPLVGIFGGAGQPVFRAMMSKIVSTDDQGSLFSTVSSIEMLCTFGGTALFSSLYPKSLKFNMPGFVFVLGGTLMLLPLLCTFCLRDQEMFSRRRKIVNENTKDSEDEKEDEPYEPDSPDIYVPDDSPIIQPEKNYSRNAETTMPTLNLPRWRRYLTVEPVVLFYTFGLFMSLPVMTQYIYFRVSEFKGFPYNISATTEKGCVEDSNGNGTSLAELEKEVQTLAARIDMGNILFQSLPSILMVLLLGPWTDTGGRRPALLAPPLGSALEAITILLIMYFDWPVFVLFVGSAINGFSGFFTIMNMAAFAYVSDITTEEGLAIHIAVVQLVVFIGGVVSQLTSGAWLNRLGFIPPYWFIFACHVAGLLWAAFMVPESKRESQKNKIRFFSLDSFKAVWSVYKKPRNGGRKNLLMLLISDGIITLGVLGISGVVSLFVLRTPLCWGPATLGVFMAFRFFMQGFGGIVGIGILKRFMSEVNVMRVGMVSQCLSLVFFAFSNRTWMVFLVPLIGIFGGAVVPLYKGMMSQMVEPDERGAMFSSVATVDTFCNFLGAFIFNPMYIQSSKFGFRGLPFLVAAVLIIIPMILTKFLKNPMSFRKMTETLTEPEADETEVKLEDIPLDEDEPQTTVL

InterPro domains:
  IPR011701 Major facilitator superfamily [PF07690] (56-305)
  IPR011701 Major facilitator superfamily [PF07690] (591-788)
  IPR036259 MFS transporter superfamily [G3DSA:1.20.1250.20] (8-446)
  IPR036259 MFS transporter superfamily [G3DSA:1.20.1250.20] (506-947)
  IPR036259 MFS transporter superfamily [SSF103473] (9-448)
  IPR036259 MFS transporter superfamily [SSF103473] (507-948)

Radius of gyration: 29.83 Å; chains: 1; bounding box: 73×61×132 Å